Protein 2RDY (pdb70)

InterPro domains:
  IPR008928 Six-hairpin glycosidase superfamily [SSF48208] (267-750)
  IPR013780 Glycosyl hydrolase, all-beta [G3DSA:2.60.40.1180] (675-791)
  IPR016518 Alpha-L-fucosidase [PIRSF007663] (1-781)
  IPR027414 Glycosyl hydrolase family 95, N-terminal domain [PF14498] (3-251)
  IPR049053 Alpha fucosidase A-like, C-terminal domain [PF21307] (694-787)
  IPR054363 Glycosyl hydrolase family 95, catalytic domain [PF22124] (278-692)

CATH classification: 2.70.98.50

Nearest PDB structures (foldseek):
  2rdy-assembly1_B  TM=1.001E+00  e=0.000E+00  Halalkalibacterium halodurans C-125
  7kmq-assembly1_A  TM=9.342E-01  e=1.320E-73  Xanthomonas citri pv. citri str. 306
  4ufc-assembly2_B  TM=9.116E-01  e=3.806E-74  Bacteroides ovatus
  7zo0-assembly1_A  TM=8.296E-01  e=9.750E-59  Akkermansia muciniphila ATCC BAA-835
  7znz-assembly1_A  TM=8.258E-01  e=4.728E-57  Akkermansia muciniphila ATCC BAA-835

Secondary structure (DSSP, 8-state):
-EEEESS--SSGGGSPP-B-SSEE-----SSSEEEEEEETT-BSS-S-----HHHHHHHHHHHHHHHTT-HHHHHHHHT-------BPP-EEEEE----S---S--EEEEETTTTEEEEEEEETTEEEEEEEEEETTTTEEEEEEEESSTT-B--EEEEE-SS--EEE---EEEEE---SEE--TT---SS-EE---------EEEEEEEEEESS--EEETTEEE--BSEEEEEEEEEESEETTTTEE-TT--HHHHHHHHHHHHHTS-HHHHHHHHHHHHHHHHTT-EEE-----S----HHHHHHHHGGGSHHHHHHHHHHHHH---S--TTSPPPBTTBT----TT-GGGG-EETTTT----TTTTTTT-GGGGHHHHHHHHHHHHHHHHHHHHHH--SS----SEE-TT---S--SGGGTS-HHHH----HHHHHHHHHHHHHHH--HHHIIIIITT--HHHHHHHHH-EE-TTS-EE-SSB-BTTB-EEETTEEE--BS----HHHHHHHHHHHHHHHHHTT--HHHHHHHHHHHHTBPPP-B-TTSPBPSSSS-PEES-TT-S--GGGTTTTT--SS-TTT-HHHHHHHHHHHHHH-S---HHHHHHHHHHHHHTT-HHHHHHHHH---B--TT------EE-TTS-EESSSB-THHHHHHHHHHH--EE-SSSSEEESTT--TT--SEEEEEEEETTTEEEEEEEETTEEEEEEEEESS-EEE-EE-S---EEETTEEE-B---GGG--EEE-TT-EEEEE-/-EEEESS--SSGGGSPP-B-SSEE-----SSSEEEEEEETT-BSS-S-----HHHHHHHHHHHHHHHTT-HHHHHHHTT-------BPP-EEEEE----S---S--EEEEETTTTEEEEEEEETTEEEEEEEEEETTTTEEEEEEEESSTT-B--EEEEE-SS--EEE---EEEEE---SEE--TT---SS-EEPPP------EEEEEEEEEESS--EEETTEEE--BSEEEEEEEEEESEETTTTEE-TT--HHHHHHHHHHHHHTS-HHHHHHHHHHHHHHHHTT-EEE-S---S----HHHHHHHHGGGSHHHHHHHHHHHHH---S--TTSPPPBTTBT----TT-GGGG-EETTTT----TTTTTTT-GGGGHHHHHHHHHHHHHHHHHHHHHH--SS----SEE-TT---S--STTTTS-HHHH----HHHHHHHHHHHHHHH--HHHIIIIITT--HHHHHHHHH-EE-TTS-EE-SSB-BTTB-EEETTEEE--BS----HHHHHHHHHHHHHHHHHHT--HHHHHHHHHHHHHBPPP-B-TTSSBPSSSS-PEES-TT-S--GGGTTTTT--S--TTT-HHHHHHHHHHHHHH-S---HHHHHHHHHHHHHTT-HHHHHHHHH---B--TT------EE-TT--EESSSB-THHHHHHHHHHH--EE-SSSSEEESTT--TT--SEEEEEEEETTTEEEEEEEETTEEEEEEEEESS-EEE-EE-S---EEETTEEE-----SS---EEE-TT-EEEEE-

Sequence (1538 aa):
LKIQFDFPASFWTEALPIGNGNLGAVFGKVEKERIALNEDTLWSGYPKDWNNPKAKEVLPKVRELIAQEKYEEADQLSRDGPYTQSYLPFGDLNIFDHGQVVAPHYHRELDLSTGIVTVTYTIGGVQYTRELFVTYPDRAIVVRLTASKEGFLSFRAKLDSLLRHVSSVEHYTISGTAPEHVSPSYYDEENPVRYGHPDSQGTFHGRLAAVNEGGSLKVDADGLHVGATCATLYFSASTSFDPSTGASCLERDPSLRTIETIKAICKRGYKEIVNRHLEDYTKLFNRVSLHLGESIAPADSTDQRIKEYGSRDLGLVELLFQYGRYLIASSRPGTQPANLQGIWNEETRAPWSSNYTLNINAENYWPAETCNLAELHKPLIHFIERLAANGKKTAEINYGARGWVAHHNADLWGQTAPVGDFGHGDPVWAFWPGGVWLTQHLWEHYTFGEDEAYLRDTAYPIKEAALFCLDWLIENEAGYLVTSPSTSPEQRFRIGEKGYAVSSATTDLSLIAECFDNCIQAAKRLSIDEDFVKALSDAKQRLLPLQIGKRGQLQEWSNDFEDEDVHHRHVSHLVGIYPGRLITEQSAPNLFEAAKTSLEIRGDEGTGWSLGWKISLWARFKDGNRCERLLSNLTLIKEDESQHRGGVYANLFGAHPPFQIDGNFSATAGIAELLQSHQGYLEFLPALPDSWKDGYVKGLRGRGGYEVDLAWTNGALVKVEIVSTKTQTCEVLTRISRITESGEEVEGDVLDSGRSFQVEKGKRYVLNRLKIQFDFPASFWTEALPIGNGNLGAVFGKVEKERIALNEDTLWSGYPKDWNNPKAKEVLPKVRELIAQEKYEEADQLSRDGPYTQSYLPFGDLNIFDHGQVVAPHYHRELDLSTGIVTVTYTIGGVQYTRELFVTYPDRAIVVRLTASKEGFLSFRAKLDSLLRHVSSVEHYTISGTAPEHVSPSYYDEENPVRYGHPDSQGTFHGRLAAVNEGGSLKVDADGLHVGATCATLYFSASTSFDPSTGASCLERDPSLRTIETIKAICKRGYKEIVNRHLEDYTKLFNRVSLHLGESIAPADSTDQRIKEYGSRDLGLVELLFQYGRYLIASSRPGTQPANLQGIWNEETRAPWSSNYTLNINAENYWPAETCNLAELHKPLIHFIERLAANGKKTAEINYGARGWVAHHNADLWGQTAPVGDFGHGDPVWAFWPGGVWLTQHLWEHYTFGEDEAYLRDTAYPIKEAALFCLDWLIENEAGYLVTSPSTSPEQRFRIGEKGYAVSSATTDLSLIAECFDNCIQAAKRLSIDEDFVKALSDAKQRLLPLQIGKRGQLQEWSNDFEDEDVHHRHVSHLVGIYPGRLITEQSAPNLFEAAKTSLEIRGDEGTGWSLGWKISLWARFKDGNRCERLLSNLTLIKEDESQHRGGVYANLFGAHPPFQIDGNFSATAGIAELLQSHQGYLEFLPALPDSWKDGYVKGLRGRGGYEVDLAWTNGALVKVEIVSTKTQTCEVLTRISRITESGEEVEGDVLDSGRSFQVEKGKRYVLNR

B-factor: mean 16.16, std 7.29, range [1.99, 71.54]

Organism: Halalkalibacterium halodurans (strain ATCC BAA-125 / DSM 18197 / FERM 7344 / JCM 9153 / C-125) (NCBI:txid272558)

Solvent-accessible surface area: 53070 Å² total

Structure (mmCIF, N/CA/C/O backbone):
data_2RDY
#
_entry.id   2RDY
#
_cell.length_a   75.610
_cell.length_b   149.071
_cell.length_c   164.399
_cell.angle_alpha   90.00
_cell.angle_beta   90.00
_cell.angle_gamma   90.00
#
_symmetry.space_group_name_H-M   'P 21 21 21'
#
loop_
_entity.id
_entity.type
_entity.pdbx_description
1 polymer 'BH0842 protein'
2 water water
#
loop_
_atom_site.group_PDB
_atom_site.id
_atom_site.type_symbol
_atom_site.label_atom_id
_atom_site.label_alt_id
_atom_site.label_comp_id
_atom_site.label_asym_id
_atom_site.label_entity_id
_atom_site.label_seq_id
_atom_site.pdbx_PDB_ins_code
_atom_site.Cartn_x
_atom_site.Cartn_y
_atom_site.Cartn_z
_atom_site.occupancy
_atom_site.B_iso_or_equiv
_atom_site.auth_seq_id
_atom_site.auth_comp_id
_atom_site.auth_asym_id
_atom_site.auth_atom_id
_atom_site.pdbx_PDB_model_num
ATOM 1 N N . LEU A 1 3 ? -2.452 107.356 17.809 1.00 13.45 3 LEU A N 1
ATOM 2 C CA . LEU A 1 3 ? -0.985 107.630 17.794 1.00 13.92 3 LEU A CA 1
ATOM 3 C C . LEU A 1 3 ? -0.327 106.759 18.840 1.00 13.43 3 LEU A C 1
ATOM 4 O O . LEU A 1 3 ? -0.329 107.090 20.028 1.00 13.07 3 LEU A O 1
ATOM 9 N N . LYS A 1 4 ? 0.241 105.645 18.399 1.00 12.52 4 LYS A N 1
ATOM 10 C CA . LYS A 1 4 ? 0.873 104.729 19.327 1.00 12.74 4 LYS A CA 1
ATOM 11 C C . LYS A 1 4 ? 2.190 104.159 18.856 1.00 12.96 4 LYS A C 1
ATOM 12 O O . LYS A 1 4 ? 2.453 104.035 17.659 1.00 15.11 4 LYS A O 1
ATOM 18 N N . ILE A 1 5 ? 3.015 103.812 19.830 1.00 11.66 5 ILE A N 1
ATOM 19 C CA . ILE A 1 5 ? 4.271 103.138 19.575 1.00 11.67 5 ILE A CA 1
ATOM 20 C C . ILE A 1 5 ? 3.913 101.810 20.232 1.00 11.49 5 ILE A C 1
ATOM 21 O O . ILE A 1 5 ? 3.597 101.764 21.425 1.00 9.92 5 ILE A O 1
ATOM 26 N N . GLN A 1 6 ? 3.907 100.741 19.446 1.00 10.53 6 GLN A N 1
ATOM 27 C CA . GLN A 1 6 ? 3.517 99.435 19.959 1.00 11.06 6 GLN A CA 1
ATOM 28 C C . GLN A 1 6 ? 4.312 98.280 19.384 1.00 10.32 6 GLN A C 1
ATOM 29 O O . GLN A 1 6 ? 4.929 98.394 18.327 1.00 9.38 6 GLN A O 1
ATOM 35 N N . PHE A 1 7 ? 4.263 97.155 20.090 1.00 10.79 7 PHE A N 1
ATOM 36 C CA . PHE A 1 7 ? 4.977 95.953 19.692 1.00 10.90 7 PHE A CA 1
ATOM 37 C C . PHE A 1 7 ? 4.185 94.721 20.129 1.00 11.50 7 PHE A C 1
ATOM 38 O O . PHE A 1 7 ? 3.437 94.769 21.108 1.00 9.88 7 PHE A O 1
ATOM 46 N N . ASP A 1 8 ? 4.346 93.621 19.404 1.00 10.95 8 ASP A N 1
ATOM 47 C CA . ASP A 1 8 ? 3.663 92.397 19.780 1.00 12.58 8 ASP A CA 1
ATOM 48 C C . ASP A 1 8 ? 4.698 91.488 20.421 1.00 13.02 8 ASP A C 1
ATOM 49 O O . ASP A 1 8 ? 4.571 90.274 20.415 1.00 11.90 8 ASP A O 1
ATOM 54 N N . PHE A 1 9 ? 5.723 92.113 20.995 1.00 13.17 9 PHE A N 1
ATOM 55 C CA . PHE A 1 9 ? 6.805 91.399 21.659 1.00 13.87 9 PHE A CA 1
ATOM 56 C C . PHE A 1 9 ? 7.430 92.284 22.731 1.00 14.04 9 PHE A C 1
ATOM 57 O O . PHE A 1 9 ? 7.499 93.501 22.575 1.00 12.89 9 PHE A O 1
ATOM 65 N N . PRO A 1 10 ? 7.872 91.687 23.847 1.00 13.89 10 PRO A N 1
ATOM 66 C CA . PRO A 1 10 ? 8.491 92.518 24.884 1.00 13.32 10 PRO A CA 1
ATOM 67 C C . PRO A 1 10 ? 9.852 92.988 24.363 1.00 13.16 10 PRO A C 1
ATOM 68 O O . PRO A 1 10 ? 10.429 92.371 23.468 1.00 10.64 10 PRO A O 1
ATOM 72 N N . ALA A 1 11 ? 10.360 94.081 24.913 1.00 12.25 11 ALA A N 1
ATOM 73 C CA . ALA A 1 11 ? 11.639 94.601 24.463 1.00 12.49 11 ALA A CA 1
ATOM 74 C C . ALA A 1 11 ? 12.795 93.740 24.948 1.00 12.76 11 ALA A C 1
ATOM 75 O O . ALA A 1 11 ? 12.758 93.215 26.057 1.00 13.47 11 ALA A O 1
ATOM 77 N N . SER A 1 12 ? 13.803 93.582 24.096 1.00 13.07 12 SER A N 1
ATOM 78 C CA . SER A 1 12 ? 15.005 92.831 24.440 1.00 15.72 12 SER A CA 1
ATOM 79 C C . SER A 1 12 ? 16.136 93.851 24.535 1.00 16.57 12 SER A C 1
ATOM 80 O O . SER A 1 12 ? 17.168 93.607 25.161 1.00 17.40 12 SER A O 1
ATOM 83 N N . PHE A 1 13 ? 15.931 94.998 23.899 1.00 16.28 13 PHE A N 1
ATOM 84 C CA . PHE A 1 13 ? 16.927 96.060 23.897 1.00 13.92 13 PHE A CA 1
ATOM 85 C C . PHE A 1 13 ? 16.364 97.349 24.482 1.00 13.89 13 PHE A C 1
ATOM 86 O O . PHE A 1 13 ? 15.165 97.619 24.387 1.00 10.08 13 PHE A O 1
ATOM 94 N N . TRP A 1 14 ? 17.242 98.144 25.086 1.00 12.41 14 TRP A N 1
ATOM 95 C CA . TRP A 1 14 ? 16.836 99.400 25.694 1.00 11.86 14 TRP A CA 1
ATOM 96 C C . TRP A 1 14 ? 16.135 100.285 24.662 1.00 11.48 14 TRP A C 1
ATOM 97 O O . TRP A 1 14 ? 15.153 100.946 24.981 1.00 11.33 14 TRP A O 1
ATOM 108 N N . THR A 1 15 ? 16.628 100.281 23.424 1.00 9.70 15 THR A N 1
ATOM 109 C CA . THR A 1 15 ? 16.033 101.091 22.365 1.00 11.05 15 THR A CA 1
ATOM 110 C C . THR A 1 15 ? 14.730 100.522 21.813 1.00 11.21 15 THR A C 1
ATOM 111 O O . THR A 1 15 ? 14.209 101.004 20.808 1.00 13.10 15 THR A O 1
ATOM 115 N N . GLU A 1 16 ? 14.214 99.487 22.470 1.00 11.44 16 GLU A N 1
ATOM 116 C CA . GLU A 1 16 ? 12.945 98.889 22.086 1.00 10.68 16 GLU A CA 1
ATOM 117 C C . GLU A 1 16 ? 11.966 99.146 23.228 1.00 10.36 16 GLU A C 1
ATOM 118 O O . GLU A 1 16 ? 10.769 98.892 23.107 1.00 10.00 16 GLU A O 1
ATOM 124 N N . ALA A 1 17 ? 12.495 99.652 24.339 1.00 10.01 17 ALA A N 1
ATOM 125 C CA . ALA A 1 17 ? 11.685 99.944 25.516 1.00 9.69 17 ALA A CA 1
ATOM 126 C C . ALA A 1 17 ? 10.879 101.225 25.309 1.00 8.46 17 ALA A C 1
ATOM 127 O O . ALA A 1 17 ? 11.204 102.041 24.449 1.00 9.06 17 ALA A O 1
ATOM 129 N N . LEU A 1 18 ? 9.837 101.400 26.115 1.00 9.48 18 LEU A N 1
ATOM 130 C CA . LEU A 1 18 ? 8.963 102.559 26.007 1.00 9.07 18 LEU A CA 1
ATOM 131 C C . LEU A 1 18 ? 9.239 103.611 27.076 1.00 8.89 18 LEU A C 1
ATOM 132 O O . LEU A 1 18 ? 9.245 103.321 28.274 1.00 9.18 18 LEU A O 1
ATOM 137 N N . PRO A 1 19 ? 9.443 104.863 26.647 1.00 8.78 19 PRO A N 1
ATOM 138 C CA . PRO A 1 19 ? 9.730 105.982 27.544 1.00 8.17 19 PRO A CA 1
ATOM 139 C C . PRO A 1 19 ? 8.535 106.711 28.127 1.00 8.46 19 PRO A C 1
ATOM 140 O O . PRO A 1 19 ? 7.600 107.060 27.409 1.00 8.72 19 PRO A O 1
ATOM 144 N N . ILE A 1 20 ? 8.581 106.933 29.435 1.00 7.77 20 ILE A N 1
ATOM 145 C CA . ILE A 1 20 ? 7.552 107.690 30.140 1.00 7.50 20 ILE A CA 1
ATOM 146 C C . ILE A 1 20 ? 8.294 108.585 31.128 1.00 7.75 20 ILE A C 1
ATOM 147 O O . ILE A 1 20 ? 9.411 108.262 31.550 1.00 6.89 20 ILE A O 1
ATOM 152 N N . GLY A 1 21 ? 7.694 109.720 31.474 1.00 8.63 21 GLY A N 1
ATOM 153 C CA . GLY A 1 21 ? 8.331 110.622 32.418 1.00 6.93 21 GLY A CA 1
ATOM 154 C C . GLY A 1 21 ? 7.448 111.796 32.793 1.00 8.28 21 GLY A C 1
ATOM 155 O O . GLY A 1 21 ? 6.411 112.033 32.161 1.00 8.56 21 GLY A O 1
ATOM 156 N N . ASN A 1 22 ? 7.842 112.519 33.836 1.00 5.85 22 ASN A N 1
ATOM 157 C CA . ASN A 1 22 ? 7.087 113.682 34.278 1.00 7.86 22 ASN A CA 1
ATOM 158 C C . ASN A 1 22 ? 8.019 114.882 34.361 1.00 9.74 22 ASN A C 1
ATOM 159 O O . ASN A 1 22 ? 7.762 115.828 35.104 1.00 8.95 22 ASN A O 1
ATOM 164 N N . GLY A 1 23 ? 9.102 114.833 33.588 1.00 8.99 23 GLY A N 1
ATOM 165 C CA . GLY A 1 23 ? 10.067 115.917 33.595 1.00 9.53 23 GLY A CA 1
ATOM 166 C C . GLY A 1 23 ? 11.214 115.653 34.555 1.00 10.51 23 GLY A C 1
ATOM 167 O O . GLY A 1 23 ? 12.360 115.961 34.253 1.00 9.60 23 GLY A O 1
ATOM 168 N N . ASN A 1 24 ? 10.908 115.058 35.705 1.00 10.45 24 ASN A N 1
ATOM 169 C CA . ASN A 1 24 ? 11.921 114.764 36.721 1.00 10.98 24 ASN A CA 1
ATOM 170 C C . ASN A 1 24 ? 12.205 113.265 36.834 1.00 11.78 24 ASN A C 1
ATOM 171 O O . ASN A 1 24 ? 13.362 112.842 36.817 1.00 12.84 24 ASN A O 1
ATOM 176 N N . LEU A 1 25 ? 11.151 112.465 36.951 1.00 10.09 25 LEU A N 1
ATOM 177 C CA . LEU A 1 25 ? 11.298 111.019 37.046 1.00 10.19 25 LEU A CA 1
ATOM 178 C C . LEU A 1 25 ? 11.108 110.410 35.668 1.00 9.47 25 LEU A C 1
ATOM 179 O O . LEU A 1 25 ? 10.180 110.772 34.942 1.00 9.64 25 LEU A O 1
ATOM 184 N N . GLY A 1 26 ? 11.985 109.483 35.307 1.00 9.79 26 GLY A N 1
ATOM 185 C CA . GLY A 1 26 ? 11.868 108.845 34.010 1.00 9.46 26 GLY A CA 1
ATOM 186 C C . GLY A 1 26 ? 11.943 107.331 34.090 1.00 8.88 26 GLY A C 1
ATOM 187 O O . GLY A 1 26 ? 12.544 106.774 35.011 1.00 8.14 26 GLY A O 1
ATOM 188 N N . ALA A 1 27 ? 11.312 106.662 33.135 1.00 7.14 27 ALA A N 1
ATOM 189 C CA . ALA A 1 27 ? 11.347 105.207 33.089 1.00 6.21 27 ALA A CA 1
ATOM 190 C C . ALA A 1 27 ? 11.302 104.721 31.654 1.00 7.07 27 ALA A C 1
ATOM 191 O O . ALA A 1 27 ? 10.792 105.402 30.763 1.00 7.40 27 ALA A O 1
ATOM 201 N N . VAL A 1 29 ? 10.107 101.271 29.879 1.00 6.23 29 VAL A N 1
ATOM 202 C CA . VAL A 1 29 ? 9.368 100.035 30.109 1.00 7.85 29 VAL A CA 1
ATOM 203 C C . VAL A 1 29 ? 9.641 98.973 29.044 1.00 7.60 29 VAL A C 1
ATOM 204 O O . VAL A 1 29 ? 9.345 99.171 27.866 1.00 7.11 29 VAL A O 1
ATOM 208 N N . PHE A 1 30 ? 10.205 97.847 29.471 1.00 9.38 30 PHE A N 1
ATOM 209 C CA . PHE A 1 30 ? 10.530 96.750 28.561 1.00 10.29 30 PHE A CA 1
ATOM 210 C C . PHE A 1 30 ? 9.323 95.862 28.263 1.00 10.06 30 PHE A C 1
ATOM 211 O O . PHE A 1 30 ? 9.201 95.316 27.164 1.00 9.98 30 PHE A O 1
ATOM 219 N N . GLY A 1 31 ? 8.446 95.709 29.250 1.00 10.14 31 GLY A N 1
ATOM 220 C CA . GLY A 1 31 ? 7.259 94.896 29.076 1.00 9.93 31 GLY A CA 1
ATOM 221 C C . GLY A 1 31 ? 7.534 93.406 29.079 1.00 11.79 31 GLY A C 1
ATOM 222 O O . GLY A 1 31 ? 6.776 92.632 28.496 1.00 12.10 31 GLY A O 1
ATOM 223 N N . LYS A 1 32 ? 8.617 92.991 29.727 1.00 11.33 32 LYS A N 1
ATOM 224 C CA . LYS A 1 32 ? 8.950 91.572 29.779 1.00 11.89 32 LYS A CA 1
ATOM 225 C C . LYS A 1 32 ? 7.875 90.808 30.548 1.00 10.50 32 LYS A C 1
ATOM 226 O O . LYS A 1 32 ? 7.310 91.313 31.515 1.00 8.02 32 LYS A O 1
ATOM 232 N N . VAL A 1 33 ? 7.610 89.583 30.114 1.00 9.42 33 VAL A N 1
ATOM 233 C CA . VAL A 1 33 ? 6.570 88.761 30.715 1.00 8.73 33 VAL A CA 1
ATOM 234 C C . VAL A 1 33 ? 6.765 88.310 32.159 1.00 10.08 33 VAL A C 1
ATOM 235 O O . VAL A 1 33 ? 5.884 88.491 32.996 1.00 10.20 33 VAL A O 1
ATOM 239 N N . GLU A 1 34 ? 7.918 87.722 32.440 1.00 9.92 34 GLU A N 1
ATOM 240 C CA . GLU A 1 34 ? 8.211 87.182 33.761 1.00 12.63 34 GLU A CA 1
ATOM 241 C C . GLU A 1 34 ? 9.069 88.070 34.642 1.00 12.08 34 GLU A C 1
ATOM 242 O O . GLU A 1 34 ? 8.688 88.383 35.762 1.00 13.36 34 GLU A O 1
ATOM 248 N N . LYS A 1 35 ? 10.240 88.449 34.145 1.00 14.15 35 LYS A N 1
ATOM 249 C CA . LYS A 1 35 ? 11.139 89.310 34.904 1.00 13.87 35 LYS A CA 1
ATOM 250 C C . LYS A 1 35 ? 11.176 90.673 34.228 1.00 13.60 35 LYS A C 1
ATOM 251 O O . LYS A 1 35 ? 12.033 90.939 33.384 1.00 13.13 35 LYS A O 1
ATOM 257 N N . GLU A 1 36 ? 10.233 91.530 34.605 1.00 11.60 36 GLU A N 1
ATOM 258 C CA . GLU A 1 36 ? 10.137 92.858 34.024 1.00 11.54 36 GLU A CA 1
ATOM 259 C C . GLU A 1 36 ? 11.216 93.812 34.517 1.00 12.80 36 GLU A C 1
ATOM 260 O O . GLU A 1 36 ? 11.640 93.771 35.678 1.00 10.42 36 GLU A O 1
ATOM 266 N N . ARG A 1 37 ? 11.671 94.662 33.608 1.00 12.01 37 ARG A N 1
ATOM 267 C CA . ARG A 1 37 ? 12.672 95.652 33.938 1.00 10.82 37 ARG A CA 1
ATOM 268 C C . ARG A 1 37 ? 12.126 97.019 33.567 1.00 11.57 37 ARG A C 1
ATOM 269 O O . ARG A 1 37 ? 11.629 97.223 32.455 1.00 9.02 37 ARG A O 1
ATOM 277 N N . ILE A 1 38 ? 12.219 97.946 34.509 1.00 10.49 38 ILE A N 1
ATOM 278 C CA . ILE A 1 38 ? 11.768 99.313 34.305 1.00 10.83 38 ILE A CA 1
ATOM 279 C C . ILE A 1 38 ? 12.973 100.170 34.688 1.00 9.71 38 ILE A C 1
ATOM 280 O O . ILE A 1 38 ? 13.205 100.439 35.865 1.00 9.72 38 ILE A O 1
ATOM 285 N N . ALA A 1 39 ? 13.753 100.563 33.682 1.00 9.21 39 ALA A N 1
ATOM 286 C CA . ALA A 1 39 ? 14.949 101.377 33.887 1.00 9.58 39 ALA A CA 1
ATOM 287 C C . ALA A 1 39 ? 14.546 102.755 34.406 1.00 10.39 39 ALA A C 1
ATOM 288 O O . ALA A 1 39 ? 13.721 103.438 33.800 1.00 12.03 39 ALA A O 1
ATOM 290 N N . LEU A 1 40 ? 15.159 103.163 35.514 1.00 9.26 40 LEU A N 1
ATOM 291 C CA . LEU A 1 40 ? 14.827 104.422 36.168 1.00 8.80 40 LEU A CA 1
ATOM 292 C C . LEU A 1 40 ? 15.837 105.553 36.029 1.00 8.12 40 LEU A C 1
ATOM 293 O O . LEU A 1 40 ? 17.044 105.320 35.891 1.00 7.48 40 LEU A O 1
ATOM 298 N N . ASN A 1 41 ? 15.316 106.778 36.105 1.00 7.47 41 ASN A N 1
ATOM 299 C CA . ASN A 1 41 ? 16.103 108.009 36.034 1.00 8.00 41 ASN A CA 1
ATOM 300 C C . ASN A 1 41 ? 15.476 109.109 36.897 1.00 8.79 41 ASN A C 1
ATOM 301 O O . ASN A 1 41 ? 14.263 109.138 37.115 1.00 8.82 41 ASN A O 1
ATOM 306 N N . GLU A 1 42 ? 16.325 110.010 37.372 1.00 9.19 42 GLU A N 1
ATOM 307 C CA . GLU A 1 42 ? 15.920 111.172 38.160 1.00 9.62 42 GLU A CA 1
ATOM 308 C C . GLU A 1 42 ? 16.797 112.203 37.443 1.00 10.08 42 GLU A C 1
ATOM 309 O O . GLU A 1 42 ? 18.021 112.062 37.415 1.00 10.16 42 GLU A O 1
ATOM 315 N N . ASP A 1 43 ? 16.185 113.222 36.847 1.00 8.99 43 ASP A N 1
ATOM 316 C CA . ASP A 1 43 ? 16.955 114.172 36.057 1.00 10.73 43 ASP A CA 1
ATOM 317 C C . ASP A 1 43 ? 18.013 115.031 36.741 1.00 8.69 43 ASP A C 1
ATOM 318 O O . ASP A 1 43 ? 18.734 115.751 36.060 1.00 9.13 43 ASP A O 1
ATOM 323 N N . THR A 1 44 ? 18.131 114.965 38.066 1.00 9.08 44 THR A N 1
ATOM 324 C CA . THR A 1 44 ? 19.185 115.740 38.723 1.00 9.80 44 THR A CA 1
ATOM 325 C C . THR A 1 44 ? 20.318 114.835 39.196 1.00 9.94 44 THR A C 1
ATOM 326 O O . THR A 1 44 ? 21.260 115.300 39.826 1.00 8.80 44 THR A O 1
ATOM 330 N N . LEU A 1 45 ? 20.234 113.547 38.886 1.00 9.26 45 LEU A N 1
ATOM 331 C CA . LEU A 1 45 ? 21.267 112.612 39.317 1.00 9.22 45 LEU A CA 1
ATOM 332 C C . LEU A 1 45 ? 22.478 112.649 38.389 1.00 9.09 45 LEU A C 1
ATOM 333 O O . LEU A 1 45 ? 22.495 112.010 37.337 1.00 8.06 45 LEU A O 1
ATOM 338 N N . TRP A 1 46 ? 23.481 113.424 38.781 1.00 9.05 46 TRP A N 1
ATOM 339 C CA . TRP A 1 46 ? 24.705 113.549 38.006 1.00 8.62 46 TRP A CA 1
ATOM 340 C C . TRP A 1 46 ? 25.886 113.330 38.930 1.00 8.77 46 TRP A C 1
ATOM 341 O O . TRP A 1 46 ? 25.755 113.427 40.154 1.00 6.97 46 TRP A O 1
ATOM 352 N N . SER A 1 47 ? 27.041 113.053 38.333 1.00 7.42 47 SER A N 1
ATOM 353 C CA . SER A 1 47 ? 28.264 112.851 39.096 1.00 8.56 47 SER A CA 1
ATOM 354 C C . SER A 1 47 ? 28.869 114.214 39.416 1.00 7.87 47 SER A C 1
ATOM 355 O O . SER A 1 47 ? 28.511 115.220 38.799 1.00 7.16 47 SER A O 1
ATOM 358 N N . GLY A 1 48 ? 29.776 114.236 40.389 1.00 8.33 48 GLY A N 1
ATOM 359 C CA . GLY A 1 48 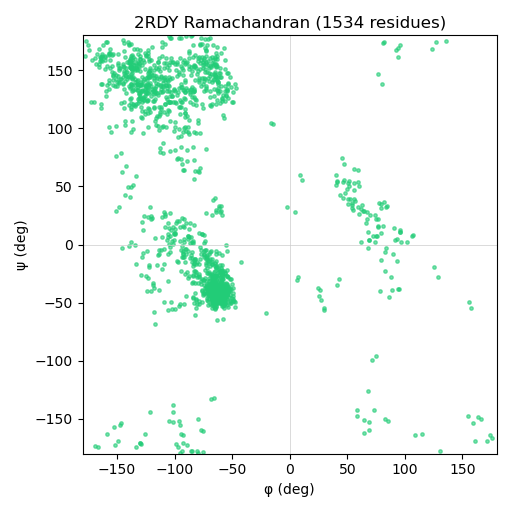? 30.463 115.463 40.741 1.00 8.48 48 GLY A CA 1
ATOM 360 C C . GLY A 1 48 ? 29.813 116.469 41.671 1.00 9.25 48 GLY A C 1
ATOM 361 O O . GLY A 1 48 ? 29.040 116.121 42.567 1.00 8.76 48 GLY A O 1
ATOM 362 N N . TYR A 1 49 ? 30.172 117.731 41.435 1.00 8.04 49 TYR A N 1
ATOM 363 C CA . TYR A 1 49 ? 29.720 118.891 42.192 1.00 9.76 49 TYR A CA 1
ATOM 364 C C . TYR A 1 49 ? 30.348 120.091 41.468 1.00 11.06 49 TYR A C 1
ATOM 365 O O . TYR A 1 49 ? 31.133 119.910 40.541 1.00 11.86 49 TYR A O 1
ATOM 374 N N . PRO A 1 50 ? 30.023 121.326 41.880 1.00 12.55 50 PRO A N 1
ATOM 375 C CA . PRO A 1 50 ? 30.627 122.472 41.183 1.00 12.69 50 PRO A CA 1
ATOM 376 C C . PRO A 1 50 ? 32.157 122.438 41.213 1.00 13.32 50 PRO A C 1
ATOM 377 O O . PRO A 1 50 ? 32.772 122.657 42.251 1.00 12.18 50 PRO A O 1
ATOM 381 N N . LYS A 1 51 ? 32.759 122.170 40.059 1.00 14.41 51 LYS A N 1
ATOM 382 C CA . LYS A 1 51 ? 34.215 122.077 39.935 1.00 17.35 51 LYS A CA 1
ATOM 383 C C . LYS A 1 51 ? 34.887 123.420 39.651 1.00 18.30 51 LYS A C 1
ATOM 384 O O . LYS A 1 51 ? 34.244 124.365 39.192 1.00 15.99 51 LYS A O 1
ATOM 390 N N . ASP A 1 52 ? 36.191 123.489 39.921 1.00 17.77 52 ASP A N 1
ATOM 391 C CA . ASP A 1 52 ? 36.973 124.695 39.652 1.00 18.76 52 ASP A CA 1
ATOM 392 C C . ASP A 1 52 ? 37.364 124.585 38.176 1.00 15.98 52 ASP A C 1
ATOM 393 O O . ASP A 1 52 ? 38.455 124.127 37.843 1.00 17.09 52 ASP A O 1
ATOM 398 N N . TRP A 1 53 ? 36.459 125.013 37.299 1.00 12.66 53 TRP A N 1
ATOM 399 C CA . TRP A 1 53 ? 36.651 124.897 35.855 1.00 11.36 53 TRP A CA 1
ATOM 400 C C . TRP A 1 53 ? 37.280 126.040 35.059 1.00 10.28 53 TRP A C 1
ATOM 401 O O . TRP A 1 53 ? 37.609 125.855 33.889 1.00 9.19 53 TRP A O 1
ATOM 412 N N . ASN A 1 54 ? 37.442 127.214 35.657 1.00 10.44 54 ASN A N 1
ATOM 413 C CA . ASN A 1 54 ? 38.028 128.321 34.911 1.00 10.82 54 ASN A CA 1
ATOM 414 C C . ASN A 1 54 ? 39.543 128.216 34.800 1.00 12.75 54 ASN A C 1
ATOM 415 O O . ASN A 1 54 ? 40.182 127.488 35.559 1.00 13.21 54 ASN A O 1
ATOM 420 N N . ASN A 1 55 ? 40.113 128.946 33.847 1.00 13.61 55 ASN A N 1
ATOM 421 C CA . ASN A 1 55 ? 41.543 128.867 33.581 1.00 15.13 55 ASN A CA 1
ATOM 422 C C . ASN A 1 55 ? 42.196 130.230 33.328 1.00 15.58 55 ASN A C 1
ATOM 423 O O . ASN A 1 55 ? 42.169 130.745 32.214 1.00 15.66 55 ASN A O 1
ATOM 428 N N . PRO A 1 56 ? 42.801 130.828 34.363 1.00 16.81 56 PRO A N 1
ATOM 429 C CA . PRO A 1 56 ? 43.448 132.135 34.190 1.00 17.96 56 PRO A CA 1
ATOM 430 C C . PRO A 1 56 ? 44.603 132.152 33.188 1.00 18.05 56 PRO A C 1
ATOM 431 O O . PRO A 1 56 ? 44.957 133.208 32.661 1.00 17.98 56 PRO A O 1
ATOM 435 N N . LYS A 1 57 ? 45.181 130.989 32.911 1.00 19.12 57 LYS A N 1
ATOM 436 C CA . LYS A 1 57 ? 46.284 130.913 31.955 1.00 20.51 57 LYS A CA 1
ATOM 437 C C . LYS A 1 57 ? 45.795 131.274 30.554 1.00 19.93 57 LYS A C 1
ATOM 438 O O . LYS A 1 57 ? 46.532 131.844 29.752 1.00 19.64 57 LYS A O 1
ATOM 444 N N . ALA A 1 58 ? 44.541 130.947 30.268 1.00 20.72 58 ALA A N 1
ATOM 445 C CA . ALA A 1 58 ? 43.954 131.251 28.971 1.00 18.83 58 ALA A CA 1
ATOM 446 C C . ALA A 1 58 ? 44.087 132.743 28.680 1.00 18.67 58 ALA A C 1
ATOM 447 O O . ALA A 1 58 ? 44.377 133.139 27.555 1.00 19.57 58 ALA A O 1
ATOM 449 N N . LYS A 1 59 ? 43.865 133.564 29.701 1.00 18.13 59 LYS A N 1
ATOM 450 C CA . LYS A 1 59 ? 43.954 135.009 29.550 1.00 19.44 59 LYS A CA 1
ATOM 451 C C . LYS A 1 59 ? 45.386 135.448 29.255 1.00 19.56 59 LYS A C 1
ATOM 452 O O . LYS A 1 59 ? 45.611 136.449 28.575 1.00 17.97 59 LYS A O 1
ATOM 458 N N . GLU A 1 60 ? 46.352 134.698 29.774 1.00 20.16 60 GLU A N 1
ATOM 459 C CA . GLU A 1 60 ? 47.754 135.026 29.556 1.00 21.79 60 GLU A CA 1
ATOM 460 C C . GLU A 1 60 ? 48.235 134.686 28.144 1.00 21.05 60 GLU A C 1
ATOM 461 O O . GLU A 1 60 ? 49.047 135.408 27.578 1.00 21.55 60 GLU A O 1
ATOM 467 N N . VAL A 1 61 ? 47.729 133.602 27.566 1.00 20.96 61 VAL A N 1
ATOM 468 C CA . VAL A 1 61 ? 48.153 133.218 26.222 1.00 20.80 61 VAL A CA 1
ATOM 469 C C . VAL A 1 61 ? 47.273 133.777 25.105 1.00 20.02 61 VAL A C 1
ATOM 470 O O . VAL A 1 61 ? 47.614 133.647 23.929 1.00 19.31 61 VAL A O 1
ATOM 474 N N . LEU A 1 62 ? 46.154 134.402 25.472 1.00 19.88 62 LEU A N 1
ATOM 475 C CA . LEU A 1 62 ? 45.222 134.972 24.494 1.00 19.27 62 LEU A CA 1
ATOM 476 C C . LEU A 1 62 ? 45.875 135.905 23.462 1.00 20.83 62 LEU A C 1
ATOM 477 O O . LEU A 1 62 ? 45.655 135.764 22.257 1.00 22.05 62 LEU A O 1
ATOM 482 N N . PRO A 1 63 ? 46.676 136.877 23.919 1.00 20.52 63 PRO A N 1
ATOM 483 C CA . PRO A 1 63 ? 47.320 137.787 22.967 1.00 21.31 63 PRO A CA 1
ATOM 484 C C . PRO A 1 63 ? 48.313 137.064 22.051 1.00 21.75 63 PRO A C 1
ATOM 485 O O . PRO A 1 63 ? 48.445 137.398 20.876 1.00 20.54 63 PRO A O 1
ATOM 489 N N . LYS A 1 64 ? 49.007 136.069 22.593 1.00 21.82 64 LYS A N 1
ATOM 490 C CA . LYS A 1 64 ? 49.965 135.315 21.801 1.00 23.13 64 LYS A CA 1
ATOM 491 C C . LYS A 1 64 ? 49.248 134.503 20.722 1.00 22.81 64 LYS A C 1
ATOM 492 O O . LYS A 1 64 ? 49.659 134.515 19.563 1.00 23.55 64 LYS A O 1
ATOM 498 N N . VAL A 1 65 ? 48.177 133.800 21.094 1.00 23.13 65 VAL A N 1
ATOM 499 C CA . VAL A 1 65 ? 47.437 132.999 20.120 1.00 21.81 65 VAL A CA 1
ATOM 500 C C . VAL A 1 65 ? 46.916 133.897 19.004 1.00 20.96 65 VAL A C 1
ATOM 501 O O . VAL A 1 65 ? 46.935 133.521 17.828 1.00 20.80 65 VAL A O 1
ATOM 505 N N . ARG A 1 66 ? 46.448 135.082 19.385 1.00 19.90 66 ARG A N 1
ATOM 506 C CA . ARG A 1 66 ? 45.932 136.046 18.426 1.00 19.97 66 ARG A CA 1
ATOM 507 C C . ARG A 1 66 ? 47.037 136.466 17.467 1.00 20.40 66 ARG A C 1
ATOM 508 O O . ARG A 1 66 ? 46.793 136.674 16.281 1.00 20.15 66 ARG A O 1
ATOM 516 N N . GLU A 1 67 ? 48.256 136.585 17.989 1.00 21.33 67 GLU A N 1
ATOM 517 C CA . GLU A 1 67 ? 49.402 136.947 17.165 1.00 21.79 67 GLU A CA 1
ATOM 518 C C . GLU A 1 67 ? 49.690 135.813 16.186 1.00 20.61 67 GLU A C 1
ATOM 519 O O . GLU A 1 67 ? 49.871 136.042 14.993 1.00 19.48 67 GLU A O 1
ATOM 525 N N . LEU A 1 68 ? 49.741 134.587 16.703 1.00 18.24 68 LEU A N 1
ATOM 526 C CA . LEU A 1 68 ? 50.025 133.426 15.870 1.00 17.57 68 LEU A CA 1
ATOM 527 C C . LEU A 1 68 ? 49.023 133.317 14.728 1.00 18.10 68 LEU A C 1
ATOM 528 O O . LEU A 1 68 ? 49.399 133.025 13.593 1.00 18.82 68 LEU A O 1
ATOM 533 N N . ILE A 1 69 ? 47.751 133.568 15.024 1.00 17.39 69 ILE A N 1
ATOM 534 C CA . ILE A 1 69 ? 46.708 133.499 14.006 1.00 17.93 69 ILE A CA 1
ATOM 535 C C . ILE A 1 69 ? 46.901 134.602 12.963 1.00 18.89 69 ILE A C 1
ATOM 536 O O . ILE A 1 69 ? 46.796 134.355 11.761 1.00 16.58 69 ILE A O 1
ATOM 541 N N . ALA A 1 70 ? 47.194 135.814 13.423 1.00 20.52 70 ALA A N 1
ATOM 542 C CA . ALA A 1 70 ? 47.414 136.934 12.513 1.00 22.30 70 ALA A CA 1
ATOM 543 C C . ALA A 1 70 ? 48.579 136.597 11.583 1.00 22.65 70 ALA A C 1
ATOM 544 O O . ALA A 1 70 ? 48.554 136.926 10.400 1.00 24.72 70 ALA A O 1
ATOM 546 N N . GLN A 1 71 ? 49.595 135.935 12.128 1.00 24.13 71 GLN A N 1
ATOM 547 C CA . GLN A 1 71 ? 50.762 135.527 11.349 1.00 25.09 71 GLN A CA 1
ATOM 548 C C . GLN A 1 71 ? 50.434 134.291 10.510 1.00 25.39 71 GLN A C 1
ATOM 549 O O . GLN A 1 71 ? 51.273 133.798 9.755 1.00 24.88 71 GLN A O 1
ATOM 555 N N . GLU A 1 72 ? 49.208 133.798 10.655 1.00 25.45 72 GLU A N 1
ATOM 556 C CA . GLU A 1 72 ? 48.750 132.616 9.936 1.00 26.72 72 GLU A CA 1
ATOM 557 C C . GLU A 1 72 ? 49.530 131.370 10.346 1.00 25.06 72 GLU A C 1
ATOM 558 O O . GLU A 1 72 ? 49.708 130.439 9.557 1.00 24.14 72 GLU A O 1
ATOM 564 N N . LYS A 1 73 ? 50.004 131.371 11.589 1.00 23.51 73 LYS A N 1
ATOM 565 C CA . LYS A 1 73 ? 50.733 130.237 12.145 1.00 24.01 73 LYS A CA 1
ATOM 566 C C . LYS A 1 73 ? 49.682 129.363 12.825 1.00 22.98 73 LYS A C 1
ATOM 567 O O . LYS A 1 73 ? 49.691 129.183 14.041 1.00 21.02 73 LYS A O 1
ATOM 573 N N . TYR A 1 74 ? 48.775 128.828 12.015 1.00 22.84 74 TYR A N 1
ATOM 574 C CA . TYR A 1 74 ? 47.674 128.001 12.492 1.00 21.74 74 TYR A CA 1
ATOM 575 C C . TYR A 1 74 ? 48.060 126.764 13.298 1.00 22.10 74 TYR A C 1
ATOM 576 O O . TYR A 1 74 ? 47.375 126.405 14.258 1.00 20.79 74 TYR A O 1
ATOM 585 N N . GLU A 1 75 ? 49.145 126.102 12.917 1.00 22.24 75 GLU A N 1
ATOM 586 C CA . GLU A 1 75 ? 49.566 124.923 13.657 1.00 23.94 75 GLU A CA 1
ATOM 587 C C . GLU A 1 75 ? 49.979 125.316 15.079 1.00 23.62 75 GLU A C 1
ATOM 588 O O . GLU A 1 75 ? 49.527 124.709 16.053 1.00 19.96 75 GLU A O 1
ATOM 594 N N . GLU A 1 76 ? 50.823 126.340 15.197 1.00 22.20 76 GLU A N 1
ATOM 595 C CA . GLU A 1 76 ? 51.279 126.797 16.508 1.00 22.43 76 GLU A CA 1
ATOM 596 C C . GLU A 1 76 ? 50.116 127.354 17.324 1.00 20.68 76 GLU A C 1
ATOM 597 O O . GLU A 1 76 ? 50.089 127.234 18.549 1.00 21.44 76 GLU A O 1
ATOM 603 N N . ALA A 1 77 ? 49.152 127.952 16.636 1.00 18.03 77 ALA A N 1
ATOM 604 C CA . ALA A 1 77 ? 47.975 128.507 17.290 1.00 17.95 77 ALA A CA 1
ATOM 605 C C . ALA A 1 77 ? 47.126 127.382 17.890 1.00 16.88 77 ALA A C 1
ATOM 606 O O . ALA A 1 77 ? 46.744 127.440 19.059 1.00 16.23 77 ALA A O 1
ATOM 608 N N . ASP A 1 78 ? 46.825 126.364 17.086 1.00 16.10 78 ASP A N 1
ATOM 609 C CA . ASP A 1 78 ? 46.043 125.229 17.571 1.00 17.01 78 ASP A CA 1
ATOM 610 C C . ASP A 1 78 ? 46.691 124.636 18.818 1.00 17.38 78 ASP A C 1
ATOM 611 O O . ASP A 1 78 ? 46.015 124.305 19.798 1.00 15.42 78 ASP A O 1
ATOM 616 N N . GLN A 1 79 ? 48.011 124.503 18.773 1.00 17.34 79 GLN A N 1
ATOM 617 C CA . GLN A 1 79 ? 48.747 123.928 19.886 1.00 19.41 79 GLN A CA 1
ATOM 618 C C . GLN A 1 79 ? 48.611 124.792 21.134 1.00 18.70 79 GLN A C 1
ATOM 619 O O . GLN A 1 79 ? 48.348 124.289 22.223 1.00 17.20 79 GLN A O 1
ATOM 625 N N . LEU A 1 80 ? 48.776 126.097 20.966 1.00 18.57 80 LEU A N 1
ATOM 626 C CA . LEU A 1 80 ? 48.680 127.017 22.090 1.00 18.40 80 LEU A CA 1
ATOM 627 C C . LEU A 1 80 ? 47.254 127.141 22.635 1.00 17.65 80 LEU A C 1
ATOM 628 O O . LEU A 1 80 ? 47.059 127.473 23.804 1.00 16.77 80 LEU A O 1
ATOM 633 N N . SER A 1 81 ? 46.256 126.877 21.797 1.00 17.35 81 SER A N 1
ATOM 634 C CA . SER A 1 81 ? 44.872 126.969 22.253 1.00 17.15 81 SER A CA 1
ATOM 635 C C . SER A 1 81 ? 44.585 125.874 23.282 1.00 16.58 81 SER A C 1
ATOM 636 O O . SER A 1 81 ? 43.595 125.939 24.015 1.00 16.33 81 SER A O 1
ATOM 639 N N . ARG A 1 82 ? 45.454 124.868 23.332 1.00 15.69 82 ARG A N 1
ATOM 640 C CA . ARG A 1 82 ? 45.290 123.774 24.281 1.00 16.80 82 ARG A CA 1
ATOM 641 C C . ARG A 1 82 ? 45.590 124.226 25.707 1.00 17.14 82 ARG A C 1
ATOM 642 O O . ARG A 1 82 ? 45.346 123.491 26.671 1.00 16.46 82 ARG A O 1
ATOM 650 N N . ASP A 1 83 ? 46.118 125.441 25.837 1.00 17.20 83 ASP A N 1
ATOM 651 C CA . ASP A 1 83 ? 46.417 126.003 27.144 1.00 17.97 83 ASP A CA 1
ATOM 652 C C . ASP A 1 83 ? 45.270 126.905 27.580 1.00 17.78 83 ASP A C 1
ATOM 653 O O . ASP A 1 83 ? 45.325 127.516 28.647 1.00 16.08 83 ASP A O 1
ATOM 674 N N . GLY A 1 86 ? 39.639 123.709 29.632 1.00 12.67 86 GLY A N 1
ATOM 675 C CA . GLY A 1 86 ? 39.182 123.445 30.984 1.00 10.76 86 GLY A CA 1
ATOM 676 C C . GLY A 1 86 ? 38.914 121.965 31.188 1.00 10.52 86 GLY A C 1
ATOM 677 O O . GLY A 1 86 ? 39.350 121.143 30.394 1.00 12.29 86 GLY A O 1
ATOM 678 N N . PRO A 1 87 ? 38.180 121.587 32.238 1.00 10.04 87 PRO A N 1
ATOM 679 C CA . PRO A 1 87 ? 37.909 120.164 32.464 1.00 9.46 87 PRO A CA 1
ATOM 680 C C . PRO A 1 87 ? 36.721 119.663 31.649 1.00 10.49 87 PRO A C 1
ATOM 681 O O . PRO A 1 87 ? 35.917 120.455 31.159 1.00 10.14 87 PRO A O 1
ATOM 685 N N . TYR A 1 88 ? 36.626 118.347 31.478 1.00 11.46 88 TYR A N 1
ATOM 686 C CA . TYR A 1 88 ? 35.482 117.786 30.780 1.00 9.01 88 TYR A CA 1
ATOM 687 C C . TYR A 1 88 ? 34.378 117.882 31.823 1.00 10.67 88 TYR A C 1
ATOM 688 O O . TYR A 1 88 ? 34.667 117.868 33.023 1.00 9.84 88 TYR A O 1
ATOM 697 N N . THR A 1 89 ? 33.128 117.996 31.381 1.00 10.21 89 THR A N 1
ATOM 698 C CA . THR A 1 89 ? 32.012 118.107 32.313 1.00 8.89 89 THR A CA 1
ATOM 699 C C . THR A 1 89 ? 31.770 116.779 33.014 1.00 10.07 89 THR A C 1
ATOM 700 O O . THR A 1 89 ? 32.437 115.777 32.728 1.00 7.70 89 THR A O 1
ATOM 704 N N . GLN A 1 90 ? 30.810 116.787 33.934 1.00 9.27 90 GLN A N 1
ATOM 705 C CA . GLN A 1 90 ? 30.433 115.586 34.649 1.00 9.38 90 GLN A CA 1
ATOM 706 C C . GLN A 1 90 ? 29.395 114.834 33.817 1.00 8.15 90 GLN A C 1
ATOM 707 O O . GLN A 1 90 ? 29.011 115.284 32.734 1.00 8.70 90 GLN A O 1
ATOM 713 N N . SER A 1 91 ? 28.938 113.698 34.322 1.00 7.50 91 SER A N 1
ATOM 714 C CA . SER A 1 91 ? 28.015 112.862 33.567 1.00 8.15 91 SER A CA 1
ATOM 715 C C . SER A 1 91 ? 26.642 112.644 34.185 1.00 7.59 91 SER A C 1
ATOM 716 O O . SER A 1 91 ? 26.498 112.637 35.403 1.00 4.39 91 SER A O 1
ATOM 719 N N . TYR A 1 92 ? 25.643 112.459 33.322 1.00 9.10 92 TYR A N 1
ATOM 720 C CA . TYR A 1 92 ? 24.273 112.191 33.763 1.00 8.68 92 TYR A CA 1
ATOM 721 C C . TYR A 1 92 ? 24.252 110.695 34.089 1.00 10.19 92 TYR A C 1
ATOM 722 O O . TYR A 1 92 ? 24.593 109.867 33.245 1.00 10.30 92 TYR A O 1
ATOM 731 N N . LEU A 1 93 ? 23.852 110.350 35.310 1.00 8.85 93 LEU A N 1
ATOM 732 C CA . LEU A 1 93 ? 23.860 108.958 35.750 1.00 8.72 93 LEU A CA 1
ATOM 733 C C . LEU A 1 93 ? 22.530 108.218 35.707 1.00 10.00 93 LEU A C 1
ATOM 734 O O . LEU A 1 93 ? 21.463 108.827 35.758 1.00 9.08 93 LEU A O 1
ATOM 739 N N . PRO A 1 94 ? 22.588 106.879 35.610 1.00 11.16 94 PRO A N 1
ATOM 740 C CA . PRO A 1 94 ? 21.396 106.032 35.571 1.00 11.45 94 PRO A CA 1
ATOM 741 C C . PRO A 1 94 ? 20.999 105.729 37.017 1.00 12.44 94 PRO A C 1
ATOM 742 O O . PRO A 1 94 ? 21.803 105.194 37.780 1.00 13.36 94 PRO A O 1
ATOM 746 N N . PHE A 1 95 ? 19.774 106.072 37.400 1.00 12.01 95 PHE A N 1
ATOM 747 C CA . PHE A 1 95 ? 19.343 105.822 38.774 1.00 12.03 95 PHE A CA 1
ATOM 748 C C . PHE A 1 95 ? 19.417 104.342 39.128 1.00 11.65 95 PHE A C 1
ATOM 749 O O . PHE A 1 95 ? 19.982 103.963 40.152 1.00 11.24 95 PHE A O 1
ATOM 757 N N . GLY A 1 96 ? 18.831 103.511 38.279 1.00 11.72 96 GLY A N 1
ATOM 758 C CA . GLY A 1 96 ? 18.834 102.079 38.517 1.00 11.78 96 GLY A CA 1
ATOM 759 C C . GLY A 1 96 ? 17.657 101.416 37.824 1.00 12.55 96 GLY A C 1
ATOM 760 O O . GLY A 1 96 ? 17.218 101.875 36.768 1.00 12.04 96 GLY A O 1
ATOM 761 N N . ASP A 1 97 ? 17.138 100.348 38.422 1.00 11.71 97 ASP A N 1
ATOM 762 C CA . ASP A 1 97 ? 16.010 99.616 37.852 1.00 11.60 97 ASP A CA 1
ATOM 763 C C . ASP A 1 97 ? 14.967 99.221 38.885 1.00 12.62 97 ASP A C 1
ATOM 764 O O . ASP A 1 97 ? 15.259 99.078 40.077 1.00 11.51 97 ASP A O 1
ATOM 769 N N . LEU A 1 98 ? 13.748 99.041 38.395 1.00 10.23 98 LEU A N 1
ATOM 770 C CA . LEU A 1 98 ? 12.633 98.567 39.197 1.00 10.07 98 LEU A CA 1
ATOM 771 C C . LEU A 1 98 ? 12.373 97.212 38.548 1.00 10.50 98 LEU A C 1
ATOM 772 O O . LEU A 1 98 ? 11.955 97.148 37.390 1.00 9.42 98 LEU A O 1
ATOM 777 N N . ASN A 1 99 ? 12.664 96.135 39.272 1.00 11.00 99 ASN A N 1
ATOM 778 C CA . ASN A 1 99 ? 12.465 94.790 38.747 1.00 11.25 99 ASN A CA 1
ATOM 779 C C . ASN A 1 99 ? 11.245 94.144 39.377 1.00 12.70 99 ASN A C 1
ATOM 780 O O . ASN A 1 99 ? 11.071 94.174 40.597 1.00 11.22 99 ASN A O 1
ATOM 785 N N . ILE A 1 100 ? 10.398 93.561 38.534 1.00 12.67 100 ILE A N 1
ATOM 786 C CA . ILE A 1 100 ? 9.187 92.905 39.001 1.00 12.08 100 ILE A CA 1
ATOM 787 C C . ILE A 1 100 ? 9.216 91.458 38.522 1.00 12.94 100 ILE A C 1
ATOM 788 O O . ILE A 1 100 ? 9.163 91.190 37.318 1.00 11.91 100 ILE A O 1
ATOM 793 N N . PHE A 1 101 ? 9.324 90.533 39.472 1.00 11.23 101 PHE A N 1
ATOM 794 C CA . PHE A 1 101 ? 9.376 89.108 39.172 1.00 11.51 101 PHE A CA 1
ATOM 795 C C . PHE A 1 101 ? 7.984 88.488 39.257 1.00 12.69 101 PHE A C 1
ATOM 796 O O . PHE A 1 101 ? 7.435 88.351 40.348 1.00 12.31 101 PHE A O 1
ATOM 812 N N . ASP A 1 103 ? 5.277 85.371 38.964 1.00 13.91 103 ASP A N 1
ATOM 813 C CA . ASP A 1 103 ? 5.372 83.952 39.315 1.00 14.17 103 ASP A CA 1
ATOM 814 C C . ASP A 1 103 ? 4.758 82.990 38.300 1.00 13.70 103 ASP A C 1
ATOM 815 O O . ASP A 1 103 ? 4.751 81.783 38.529 1.00 13.25 103 ASP A O 1
ATOM 820 N N . HIS A 1 104 ? 4.251 83.515 37.187 1.00 12.60 104 HIS A N 1
ATOM 821 C CA . HIS A 1 104 ? 3.564 82.690 36.192 1.00 11.04 104 HIS A CA 1
ATOM 822 C C . HIS A 1 104 ? 4.345 82.152 34.991 1.00 10.54 104 HIS A C 1
ATOM 823 O O . HIS A 1 104 ? 3.743 81.698 34.019 1.00 9.64 104 HIS A O 1
ATOM 830 N N . GLY A 1 105 ? 5.671 82.187 35.041 1.00 9.65 105 GLY A N 1
ATOM 831 C CA . GLY A 1 105 ? 6.424 81.689 33.907 1.00 7.92 105 GLY A CA 1
ATOM 832 C C . GLY A 1 105 ? 6.519 82.741 32.822 1.00 8.81 105 GLY A C 1
ATOM 833 O O . GLY A 1 105 ? 5.892 83.794 32.918 1.00 9.36 105 GLY A O 1
ATOM 834 N N . GLN A 1 106 ? 7.283 82.463 31.773 1.00 10.07 106 GLN A N 1
ATOM 835 C CA . GLN A 1 106 ? 7.463 83.449 30.714 1.00 10.60 106 GLN A CA 1
ATOM 836 C C . GLN A 1 106 ? 6.689 83.193 29.424 1.00 10.19 106 GLN A C 1
ATOM 837 O O . GLN A 1 106 ? 6.678 84.036 28.522 1.00 12.51 106 GLN A O 1
ATOM 843 N N . VAL A 1 107 ? 6.036 82.044 29.327 1.00 9.70 107 VAL A N 1
ATOM 844 C CA . VAL A 1 107 ? 5.280 81.726 28.119 1.00 9.25 107 VAL A CA 1
ATOM 845 C C . VAL A 1 107 ? 3.857 82.276 28.163 1.00 10.51 107 VAL A C 1
ATOM 846 O O . VAL A 1 107 ? 3.140 82.095 29.144 1.00 7.82 107 VAL A O 1
ATOM 850 N N . VAL A 1 108 ? 3.451 82.956 27.092 1.00 12.09 108 VAL A N 1
ATOM 851 C CA . VAL A 1 108 ? 2.110 83.521 27.025 1.00 11.21 108 VAL A CA 1
ATOM 852 C C . VAL A 1 108 ? 1.384 83.033 25.776 1.00 13.77 108 VAL A C 1
ATOM 853 O O . VAL A 1 108 ? 2.007 82.533 24.847 1.00 13.56 108 VAL A O 1
ATOM 857 N N . ALA A 1 109 ? 0.063 83.169 25.762 1.00 15.03 109 ALA A N 1
ATOM 858 C CA . ALA A 1 109 ? -0.727 82.749 24.609 1.00 17.11 109 ALA A CA 1
ATOM 859 C C . ALA A 1 109 ? -0.512 83.755 23.477 1.00 19.15 109 ALA A C 1
ATOM 860 O O . ALA A 1 109 ? 0.074 84.817 23.685 1.00 19.31 109 ALA A O 1
ATOM 862 N N . PRO A 1 110 ? -0.971 83.431 22.259 1.00 21.10 110 PRO A N 1
ATOM 863 C CA . PRO A 1 110 ? -0.775 84.392 21.170 1.00 22.18 110 PRO A CA 1
ATOM 864 C C . PRO A 1 110 ? -1.381 85.763 21.498 1.00 22.09 110 PRO A C 1
ATOM 865 O O . PRO A 1 110 ? -2.256 85.881 22.354 1.00 23.75 110 PRO A O 1
ATOM 869 N N . HIS A 1 111 ? -0.892 86.792 20.817 1.00 23.17 111 HIS A N 1
ATOM 870 C CA . HIS A 1 111 ? -1.383 88.159 20.976 1.00 21.91 111 HIS A CA 1
ATOM 871 C C . HIS A 1 111 ? -0.819 88.985 22.131 1.00 19.26 111 HIS A C 1
ATOM 872 O O . HIS A 1 111 ? -1.527 89.817 22.694 1.00 18.69 111 HIS A O 1
ATOM 879 N N . TYR A 1 112 ? 0.441 88.763 22.491 1.00 16.38 112 TYR A N 1
ATOM 880 C CA . TYR A 1 112 ? 1.056 89.565 23.544 1.00 12.58 112 TYR A CA 1
ATOM 881 C C . TYR A 1 112 ? 0.997 90.975 22.966 1.00 10.99 112 TYR A C 1
ATOM 882 O O . TYR A 1 112 ? 1.101 91.138 21.753 1.00 11.14 112 TYR A O 1
ATOM 891 N N . HIS A 1 113 ? 0.841 91.987 23.809 1.00 10.14 113 HIS A N 1
ATOM 892 C CA . HIS A 1 113 ? 0.783 93.359 23.303 1.00 9.05 113 HIS A CA 1
ATOM 893 C C . HIS A 1 113 ? 1.272 94.404 24.302 1.00 9.37 113 HIS A C 1
ATOM 894 O O . HIS A 1 113 ? 0.956 94.336 25.486 1.00 9.76 113 HIS A O 1
ATOM 901 N N . ARG A 1 114 ? 2.062 95.362 23.822 1.00 10.32 114 ARG A N 1
ATOM 902 C CA . ARG A 1 114 ? 2.534 96.456 24.669 1.00 9.88 114 ARG A CA 1
ATOM 903 C C . ARG A 1 114 ? 2.501 97.722 23.820 1.00 9.87 114 ARG A C 1
ATOM 904 O O . ARG A 1 114 ? 2.761 97.682 22.616 1.00 9.80 114 ARG A O 1
ATOM 912 N N . GLU A 1 115 ? 2.159 98.844 24.441 1.00 8.63 115 GLU A N 1
ATOM 913 C CA . GLU A 1 115 ? 2.066 100.089 23.705 1.00 9.37 115 GLU A CA 1
ATOM 914 C C . GLU A 1 115 ? 2.285 101.296 24.594 1.00 9.85 115 GLU A C 1
ATOM 915 O O . GLU A 1 115 ? 2.206 101.210 25.818 1.00 12.32 115 GLU A O 1
ATOM 921 N N . LEU A 1 116 ? 2.568 102.415 23.942 1.00 9.92 116 LEU A N 1
ATOM 922 C CA . LEU A 1 116 ? 2.712 103.708 24.580 1.00 10.29 116 LEU A CA 1
ATOM 923 C C . LEU A 1 116 ? 1.723 104.530 23.758 1.00 10.91 116 LEU A C 1
ATOM 924 O O . LEU A 1 116 ? 1.931 104.743 22.559 1.00 11.54 116 LEU A O 1
ATOM 929 N N . ASP A 1 117 ? 0.634 104.950 24.388 1.00 10.18 117 ASP A N 1
ATOM 930 C CA . ASP A 1 117 ? -0.377 105.743 23.700 1.00 12.36 117 ASP A CA 1
ATOM 931 C C . ASP A 1 117 ? -0.020 107.216 23.898 1.00 12.17 117 ASP A C 1
ATOM 932 O O . ASP A 1 117 ? -0.077 107.718 25.018 1.00 13.01 117 ASP A O 1
ATOM 937 N N . LEU A 1 118 ? 0.343 107.910 22.823 1.00 11.97 118 LEU A N 1
ATOM 938 C CA . LEU A 1 118 ? 0.720 109.318 22.943 1.00 12.18 118 LEU A CA 1
ATOM 939 C C . LEU A 1 118 ? -0.414 110.243 23.379 1.00 13.63 118 LEU A C 1
ATOM 940 O O . LEU A 1 118 ? -0.162 111.356 23.845 1.00 12.83 118 LEU A O 1
ATOM 945 N N . SER A 1 119 ? -1.657 109.794 23.236 1.00 13.73 119 SER A N 1
ATOM 946 C CA . SER A 1 119 ? -2.792 110.624 23.625 1.00 16.13 119 SER A CA 1
ATOM 947 C C . SER A 1 119 ? -3.053 110.564 25.130 1.00 15.38 119 SER A C 1
ATOM 948 O O . SER A 1 119 ? -3.743 111.423 25.679 1.00 15.91 119 SER A O 1
ATOM 951 N N . THR A 1 120 ? -2.495 109.558 25.797 1.00 14.75 120 THR A N 1
ATOM 952 C CA . THR A 1 120 ? -2.691 109.403 27.238 1.00 13.81 120 THR A CA 1
ATOM 953 C C . THR A 1 120 ? -1.381 109.401 28.017 1.00 13.43 120 THR A C 1
ATOM 954 O O . THR A 1 120 ? -1.370 109.626 29.224 1.00 14.37 120 THR A O 1
ATOM 958 N N . GLY A 1 121 ? -0.277 109.140 27.331 1.00 13.64 121 GLY A N 1
ATOM 959 C CA . GLY A 1 121 ? 1.002 109.099 28.016 1.00 13.40 121 GLY A CA 1
ATOM 960 C C . GLY A 1 121 ? 1.058 107.878 28.918 1.00 14.51 121 GLY A C 1
ATOM 961 O O . GLY A 1 121 ? 1.794 107.854 29.911 1.00 16.51 121 GLY A O 1
ATOM 962 N N . ILE A 1 122 ? 0.275 106.857 28.572 1.00 11.93 122 ILE A N 1
ATOM 963 C CA . ILE A 1 122 ? 0.239 105.628 29.354 1.00 12.24 122 ILE A CA 1
ATOM 964 C C . ILE A 1 122 ? 0.743 104.425 28.576 1.00 12.32 122 ILE A C 1
ATOM 965 O O . ILE A 1 122 ? 0.414 104.241 27.396 1.00 13.09 122 ILE A O 1
ATOM 970 N N . VAL A 1 123 ? 1.553 103.614 29.245 1.00 10.10 123 VAL A N 1
ATOM 971 C CA . VAL A 1 123 ? 2.071 102.399 28.645 1.00 9.66 123 VAL A CA 1
ATOM 972 C C . VAL A 1 123 ? 1.178 101.279 29.141 1.00 10.17 123 VAL A C 1
ATOM 973 O O . VAL A 1 123 ? 0.937 101.160 30.339 1.00 10.40 123 VAL A O 1
ATOM 977 N N . THR A 1 124 ? 0.671 100.472 28.220 1.00 9.66 124 THR A N 1
ATOM 978 C CA . THR A 1 124 ? -0.181 99.355 28.591 1.00 10.02 124 THR A CA 1
ATOM 979 C C . THR A 1 124 ? 0.455 98.064 28.081 1.00 11.09 124 THR A C 1
ATOM 980 O O . THR A 1 124 ? 1.003 98.027 26.977 1.00 10.58 124 THR A O 1
ATOM 984 N N . VAL A 1 125 ? 0.408 97.023 28.903 1.00 10.58 125 VAL A N 1
ATOM 985 C CA . VAL A 1 125 ? 0.956 95.724 28.529 1.00 10.62 125 VAL A CA 1
ATOM 986 C C . VAL A 1 125 ? -0.102 94.672 28.824 1.00 11.33 125 VAL A C 1
ATOM 987 O O . VAL A 1 125 ? -0.667 94.659 29.915 1.00 10.61 125 VAL A O 1
ATOM 991 N N . THR A 1 126 ? -0.382 93.800 27.856 1.00 11.30 126 THR A N 1
ATOM 992 C CA . THR A 1 126 ? -1.372 92.738 28.066 1.00 11.97 126 THR A CA 1
ATOM 993 C C . THR A 1 126 ? -0.900 91.411 27.488 1.00 11.77 126 THR A C 1
ATOM 994 O O . THR A 1 126 ? -0.236 91.370 26.456 1.00 10.56 126 THR A O 1
ATOM 998 N N . TYR A 1 127 ? -1.240 90.329 28.177 1.00 10.61 127 TYR A N 1
ATOM 999 C CA . TYR A 1 127 ? -0.887 88.988 27.743 1.00 10.41 127 TYR A CA 1
ATOM 1000 C C . TYR A 1 127 ? -1.747 88.024 28.531 1.00 10.22 127 TYR A C 1
ATOM 1001 O O . TYR A 1 127 ? -2.247 88.359 29.611 1.00 7.55 127 TYR A O 1
ATOM 1010 N N . THR A 1 128 ? -1.921 86.827 27.987 1.00 9.88 128 THR A N 1
ATOM 1011 C CA . THR A 1 128 ? -2.742 85.818 28.632 1.00 10.37 128 THR A CA 1
ATOM 1012 C C . THR A 1 128 ? -1.964 84.527 28.852 1.00 10.67 128 THR A C 1
ATOM 1013 O O . THR A 1 128 ? -1.194 84.088 27.995 1.00 9.10 128 THR A O 1
ATOM 1017 N N . ILE A 1 129 ? -2.161 83.943 30.027 1.00 9.18 129 ILE A N 1
ATOM 1018 C CA . ILE A 1 129 ? -1.503 82.706 30.398 1.00 10.10 129 ILE A CA 1
ATOM 1019 C C . ILE A 1 129 ? -2.558 81.765 30.949 1.00 9.81 129 ILE A C 1
ATOM 1020 O O . ILE A 1 129 ? -3.255 82.097 31.910 1.00 9.41 129 ILE A O 1
ATOM 1025 N N . GLY A 1 130 ? -2.676 80.600 30.325 1.00 9.72 130 GLY A N 1
ATOM 1026 C CA . GLY A 1 130 ? -3.642 79.618 30.769 1.00 11.18 130 GLY A CA 1
ATOM 1027 C C . GLY A 1 130 ? -5.041 80.184 30.939 1.00 12.34 130 GLY A C 1
ATOM 1028 O O . GLY A 1 130 ? -5.738 79.826 31.882 1.00 12.70 130 GLY A O 1
ATOM 1029 N N . GLY A 1 131 ? -5.448 81.072 30.036 1.00 12.15 131 GLY A N 1
ATOM 1030 C CA . GLY A 1 131 ? -6.780 81.651 30.117 1.00 14.20 131 GLY A CA 1
ATOM 1031 C C . GLY A 1 131 ? -6.937 82.838 31.059 1.00 14.01 131 GLY A C 1
ATOM 1032 O O . GLY A 1 131 ? -8.017 83.418 31.151 1.00 13.34 131 GLY A O 1
ATOM 1033 N N . VAL A 1 132 ? -5.870 83.196 31.769 1.00 11.28 132 VAL A N 1
ATOM 1034 C CA . VAL A 1 132 ? -5.920 84.328 32.679 1.00 10.48 132 VAL A CA 1
ATOM 1035 C C . VAL A 1 132 ? -5.199 85.508 32.033 1.00 12.28 132 VAL A C 1
ATOM 1036 O O . VAL A 1 132 ? -4.020 85.401 31.682 1.00 11.60 132 VAL A O 1
ATOM 1040 N N . GLN A 1 133 ? -5.899 86.627 31.868 1.00 11.54 133 GLN A N 1
ATOM 1041 C CA . GLN A 1 133 ? -5.276 87.794 31.253 1.00 12.57 133 GLN A CA 1
ATOM 1042 C C . GLN A 1 133 ? -4.688 88.722 32.288 1.00 12.64 133 GLN A C 1
ATOM 1043 O O . GLN A 1 133 ? -5.327 89.037 33.299 1.00 12.73 133 GLN A O 1
ATOM 1049 N N . TYR A 1 134 ? -3.455 89.143 32.033 1.00 11.27 134 TYR A N 1
ATOM 1050 C CA . TYR A 1 134 ? -2.760 90.065 32.910 1.00 11.30 134 TYR A CA 1
ATOM 1051 C C . TYR A 1 134 ? -2.615 91.387 32.175 1.00 12.43 134 TYR A C 1
ATOM 1052 O O . TYR A 1 134 ? -2.313 91.406 30.977 1.00 12.91 134 TYR A O 1
ATOM 1061 N N . THR A 1 135 ? -2.860 92.492 32.874 1.00 10.97 135 THR A N 1
ATOM 1062 C CA . THR A 1 135 ? -2.712 93.797 32.252 1.00 12.80 135 THR A CA 1
ATOM 1063 C C . THR A 1 135 ? -1.854 94.688 33.135 1.00 12.98 135 THR A C 1
ATOM 1064 O O . THR A 1 135 ? -1.852 94.569 34.367 1.00 11.19 135 THR A O 1
ATOM 1068 N N . ARG A 1 136 ? -1.122 95.587 32.498 1.00 10.77 136 ARG A N 1
ATOM 1069 C CA . ARG A 1 136 ? -0.279 96.498 33.235 1.00 12.71 136 ARG A CA 1
ATOM 1070 C C . ARG A 1 136 ? -0.417 97.879 32.615 1.00 12.86 136 ARG A C 1
ATOM 1071 O O . ARG A 1 136 ? -0.503 98.019 31.391 1.00 12.52 136 ARG A O 1
ATOM 1079 N N . GLU A 1 137 ? -0.497 98.890 33.470 1.00 12.46 137 GLU A N 1
ATOM 1080 C CA . GLU A 1 137 ? -0.574 100.275 33.022 1.00 12.32 137 GLU A CA 1
ATOM 1081 C C . GLU A 1 137 ? 0.533 100.992 33.770 1.00 11.76 137 GLU A C 1
ATOM 1082 O O . GLU A 1 137 ? 0.609 100.932 34.998 1.00 11.41 137 GLU A O 1
ATOM 1088 N N . LEU A 1 138 ? 1.411 101.647 33.024 1.00 9.84 138 LEU A N 1
ATOM 1089 C CA . LEU A 1 138 ? 2.514 102.362 33.632 1.00 10.82 138 LEU A CA 1
ATOM 1090 C C . LEU A 1 138 ? 2.568 103.777 33.088 1.00 11.93 138 LEU A C 1
ATOM 1091 O O . LEU A 1 138 ? 2.358 104.012 31.890 1.00 11.24 138 LEU A O 1
ATOM 1096 N N . PHE A 1 139 ? 2.847 104.717 33.980 1.00 10.09 139 PHE A N 1
ATOM 1097 C CA . PHE A 1 139 ? 2.946 106.117 33.608 1.00 8.92 139 PHE A CA 1
ATOM 1098 C C . PHE A 1 139 ? 3.652 106.853 34.730 1.00 8.65 139 PHE A C 1
ATOM 1099 O O . PHE A 1 139 ? 3.757 106.343 35.846 1.00 6.33 139 PHE A O 1
ATOM 1107 N N . VAL A 1 140 ? 4.176 108.030 34.423 1.00 8.42 140 VAL A N 1
ATOM 1108 C CA . VAL A 1 140 ? 4.857 108.820 35.436 1.00 9.41 140 VAL A CA 1
ATOM 1109 C C . VAL A 1 140 ? 4.029 110.073 35.568 1.00 9.57 140 VAL A C 1
ATOM 1110 O O . VAL A 1 140 ? 4.001 110.920 34.672 1.00 9.96 140 VAL A O 1
ATOM 1114 N N . THR A 1 141 ? 3.340 110.177 36.692 1.00 10.43 141 THR A N 1
ATOM 1115 C CA . THR A 1 141 ? 2.469 111.304 36.934 1.00 9.90 141 THR A CA 1
ATOM 1116 C C . THR A 1 141 ? 3.157 112.540 37.485 1.00 10.62 141 THR A C 1
ATOM 1117 O O . THR A 1 141 ? 3.929 112.470 38.442 1.00 9.60 141 THR A O 1
ATOM 1121 N N . TYR A 1 142 ? 2.860 113.675 36.858 1.00 10.84 142 TYR A N 1
ATOM 1122 C CA . TYR A 1 142 ? 3.402 114.960 37.266 1.00 11.75 142 TYR A CA 1
ATOM 1123 C C . TYR A 1 142 ? 2.666 115.450 38.519 1.00 11.07 142 TYR A C 1
ATOM 1124 O O . TYR A 1 142 ? 3.292 115.837 39.498 1.00 11.54 142 TYR A O 1
ATOM 1133 N N . PRO A 1 143 ? 1.323 115.431 38.502 1.00 10.91 143 PRO A N 1
ATOM 1134 C CA . PRO A 1 143 ? 0.566 115.887 39.671 1.00 11.98 143 PRO A CA 1
ATOM 1135 C C . PRO A 1 143 ? 0.934 115.157 40.961 1.00 12.19 143 PRO A C 1
ATOM 1136 O O . PRO A 1 143 ? 1.042 115.773 42.020 1.00 11.60 143 PRO A O 1
ATOM 1140 N N . ASP A 1 144 ? 1.142 113.849 40.878 1.00 10.22 144 ASP A N 1
ATOM 1141 C CA . ASP A 1 144 ? 1.473 113.101 42.077 1.00 11.22 144 ASP A CA 1
ATOM 1142 C C . ASP A 1 144 ? 2.947 112.678 42.196 1.00 10.77 144 ASP A C 1
ATOM 1143 O O . ASP A 1 144 ? 3.310 111.848 43.032 1.00 9.65 144 ASP A O 1
ATOM 1148 N N . ARG A 1 145 ? 3.786 113.284 41.359 1.00 10.65 145 ARG A N 1
ATOM 1149 C CA . ARG A 1 145 ? 5.234 113.072 41.370 1.00 13.60 145 ARG A CA 1
ATOM 1150 C C . ARG A 1 145 ? 5.726 111.640 41.565 1.00 12.19 145 ARG A C 1
ATOM 1151 O O . ARG A 1 145 ? 6.544 111.389 42.443 1.00 11.75 145 ARG A O 1
ATOM 1159 N N . ALA A 1 146 ? 5.266 110.703 40.749 1.00 12.40 146 ALA A N 1
ATOM 1160 C CA . ALA A 1 146 ? 5.721 109.332 40.921 1.00 11.79 146 ALA A CA 1
ATOM 1161 C C . ALA A 1 146 ? 5.524 108.449 39.702 1.00 11.93 146 ALA A C 1
ATOM 1162 O O . ALA A 1 146 ? 4.762 108.777 38.792 1.00 11.46 146 ALA A O 1
ATOM 1164 N N . ILE A 1 147 ? 6.240 107.330 39.685 1.00 10.96 147 ILE A N 1
ATOM 1165 C CA . ILE A 1 147 ? 6.095 106.369 38.611 1.00 12.15 147 ILE A CA 1
ATOM 1166 C C . ILE A 1 147 ? 5.016 105.435 39.142 1.00 12.64 147 ILE A C 1
ATOM 1167 O O . ILE A 1 147 ? 5.093 104.986 40.289 1.00 12.20 147 ILE A O 1
ATOM 1172 N N . VAL A 1 148 ? 4.010 105.152 38.326 1.00 10.89 148 VAL A N 1
ATOM 1173 C CA . VAL A 1 148 ? 2.923 104.277 38.753 1.00 10.29 148 VAL A CA 1
ATOM 1174 C C . VAL A 1 148 ? 2.837 103.028 37.889 1.00 10.20 148 VAL A C 1
ATOM 1175 O O . VAL A 1 148 ? 2.903 103.099 36.658 1.00 9.95 148 VAL A O 1
ATOM 1179 N N . VAL A 1 149 ? 2.700 101.882 38.545 1.00 10.10 149 VAL A N 1
ATOM 1180 C CA . VAL A 1 149 ? 2.592 100.606 37.849 1.00 10.75 149 VAL A CA 1
ATOM 1181 C C . VAL A 1 149 ? 1.375 99.860 38.386 1.00 11.34 149 VAL A C 1
ATOM 1182 O O . VAL A 1 149 ? 1.374 99.403 39.532 1.00 10.31 149 VAL A O 1
ATOM 1186 N N . ARG A 1 150 ? 0.349 99.746 37.549 1.00 11.42 150 ARG A N 1
ATOM 1187 C CA . ARG A 1 150 ? -0.894 99.065 37.903 1.00 11.94 150 ARG A CA 1
ATOM 1188 C C . ARG A 1 150 ? -0.926 97.668 37.297 1.00 12.29 150 ARG A C 1
ATOM 1189 O O . ARG A 1 150 ? -0.819 97.514 36.079 1.00 13.34 150 ARG A O 1
ATOM 1197 N N . LEU A 1 151 ? -1.083 96.657 38.145 1.00 11.68 151 LEU A N 1
ATOM 1198 C CA . LEU A 1 151 ? -1.119 95.265 37.699 1.00 11.77 151 LEU A CA 1
ATOM 1199 C C . LEU A 1 151 ? -2.444 94.575 38.024 1.00 12.32 151 LEU A C 1
ATOM 1200 O O . LEU A 1 151 ? -2.939 94.661 39.153 1.00 11.38 151 LEU A O 1
ATOM 1205 N N . THR A 1 152 ? -3.011 93.889 37.035 1.00 9.67 152 THR A N 1
ATOM 1206 C CA . THR A 1 152 ? -4.258 93.166 37.248 1.00 13.79 152 THR A CA 1
ATOM 1207 C C . THR A 1 152 ? -4.210 91.769 36.641 1.00 14.35 152 THR A C 1
ATOM 1208 O O . THR A 1 152 ? -3.463 91.506 35.696 1.00 15.07 152 THR A O 1
ATOM 1212 N N . ALA A 1 153 ? -5.020 90.883 37.203 1.00 13.01 153 ALA A N 1
ATOM 1213 C CA . ALA A 1 153 ? -5.153 89.511 36.733 1.00 12.78 153 ALA A CA 1
ATOM 1214 C C . ALA A 1 153 ? -6.667 89.322 36.601 1.00 12.77 153 ALA A C 1
ATOM 1215 O O . ALA A 1 153 ? -7.415 89.754 37.473 1.00 11.83 153 ALA A O 1
ATOM 1217 N N . SER A 1 154 ? -7.115 88.687 35.522 1.00 12.91 154 SER A N 1
ATOM 1218 C CA . SER A 1 154 ? -8.549 88.484 35.292 1.00 14.36 154 SER A CA 1
ATOM 1219 C C . SER A 1 154 ? -9.215 87.462 36.212 1.00 14.97 154 SER A C 1
ATOM 1220 O O . SER A 1 154 ? -10.442 87.349 36.236 1.00 15.63 154 SER A O 1
ATOM 1223 N N . LYS A 1 155 ? -8.411 86.712 36.956 1.00 14.51 155 LYS A N 1
ATOM 1224 C CA . LYS A 1 155 ? -8.939 85.699 37.862 1.00 14.73 155 LYS A CA 1
ATOM 1225 C C . LYS A 1 155 ? -8.493 86.018 39.280 1.00 14.61 155 LYS A C 1
ATOM 1226 O O . LYS A 1 155 ? -7.335 86.364 39.513 1.00 13.58 155 LYS A O 1
ATOM 1232 N N . GLU A 1 156 ? -9.418 85.902 40.225 1.00 13.24 156 GLU A N 1
ATOM 1233 C CA . GLU A 1 156 ? -9.118 86.191 41.620 1.00 13.85 156 GLU A CA 1
ATOM 1234 C C . GLU A 1 156 ? -7.927 85.404 42.160 1.00 13.05 156 GLU A C 1
ATOM 1235 O O . GLU A 1 156 ? -7.817 84.197 41.947 1.00 11.94 156 GLU A O 1
ATOM 1241 N N . GLY A 1 157 ? -7.035 86.109 42.849 1.00 12.06 157 GLY A N 1
ATOM 1242 C CA . GLY A 1 157 ? -5.867 85.484 43.443 1.00 10.70 157 GLY A CA 1
ATOM 1243 C C . GLY A 1 157 ? -4.730 85.072 42.523 1.00 11.23 157 GLY A C 1
ATOM 1244 O O . GLY A 1 157 ? -3.737 84.520 42.998 1.00 10.93 157 GLY A O 1
ATOM 1245 N N . PHE A 1 158 ? -4.848 85.341 41.225 1.00 10.17 158 PHE A N 1
ATOM 1246 C CA . PHE A 1 158 ? -3.801 84.959 40.279 1.00 10.58 158 PHE A CA 1
ATOM 1247 C C . PHE A 1 158 ? -2.693 85.984 40.029 1.00 10.91 158 PHE A C 1
ATOM 1248 O O . PHE A 1 158 ? -1.964 85.897 39.037 1.00 11.36 158 PHE A O 1
ATOM 1256 N N . LEU A 1 159 ? -2.550 86.937 40.941 1.00 10.43 159 LEU A N 1
ATOM 1257 C CA . LEU A 1 159 ? -1.512 87.951 40.809 1.00 10.94 159 LEU A CA 1
ATOM 1258 C C . LEU A 1 159 ? -0.534 87.839 41.977 1.00 11.61 159 LEU A C 1
ATOM 1259 O O . LEU A 1 159 ? -0.864 88.202 43.109 1.00 11.96 159 LEU A O 1
ATOM 1264 N N . SER A 1 160 ? 0.655 87.314 41.702 1.00 11.18 160 SER A N 1
ATOM 1265 C CA . SER A 1 160 ? 1.701 87.170 42.718 1.00 10.80 160 SER A CA 1
ATOM 1266 C C . SER A 1 160 ? 3.025 87.582 42.081 1.00 11.39 160 SER A C 1
ATOM 1267 O O . SER A 1 160 ? 3.329 87.194 40.950 1.00 9.83 160 SER A O 1
ATOM 1270 N N . PHE A 1 161 ? 3.812 88.367 42.806 1.00 9.73 161 PHE A N 1
ATOM 1271 C CA . PHE A 1 161 ? 5.086 88.829 42.279 1.00 11.52 161 PHE A CA 1
ATOM 1272 C C . PHE A 1 161 ? 5.952 89.403 43.385 1.00 11.60 161 PHE A C 1
ATOM 1273 O O . PHE A 1 161 ? 5.489 89.621 44.501 1.00 10.63 161 PHE A O 1
ATOM 1281 N N . ARG A 1 162 ? 7.218 89.625 43.054 1.00 11.94 162 ARG A N 1
ATOM 1282 C CA . ARG A 1 162 ? 8.194 90.201 43.964 1.00 10.99 162 ARG A CA 1
ATOM 1283 C C . ARG A 1 162 ? 8.768 91.397 43.217 1.00 11.48 162 ARG A C 1
ATOM 1284 O O . ARG A 1 162 ? 9.105 91.291 42.040 1.00 9.79 162 ARG A O 1
ATOM 1292 N N . ALA A 1 163 ? 8.854 92.539 43.886 1.00 10.83 163 ALA A N 1
ATOM 1293 C CA . ALA A 1 163 ? 9.389 93.728 43.246 1.00 11.60 163 ALA A CA 1
ATOM 1294 C C . ALA A 1 163 ? 10.468 94.341 44.110 1.00 11.44 163 ALA A C 1
ATOM 1295 O O . ALA A 1 163 ? 10.335 94.401 45.332 1.00 9.05 163 ALA A O 1
ATOM 1297 N N . LYS A 1 164 ? 11.546 94.783 43.472 1.00 12.46 164 LYS A N 1
ATOM 1298 C CA . LYS A 1 164 ? 12.630 95.419 44.203 1.00 14.96 164 LYS A CA 1
ATOM 1299 C C . LYS A 1 164 ? 13.465 96.316 43.302 1.00 15.60 164 LYS A C 1
ATOM 1300 O O . LYS A 1 164 ? 13.386 96.236 42.074 1.00 17.24 164 LYS A O 1
ATOM 1306 N N . LEU A 1 165 ? 14.256 97.178 43.929 1.00 13.07 165 LEU A N 1
ATOM 1307 C CA . LEU A 1 165 ? 15.100 98.117 43.211 1.00 13.52 165 LEU A CA 1
ATOM 1308 C C . LEU A 1 165 ? 16.534 97.631 43.181 1.00 12.89 165 LEU A C 1
ATOM 1309 O O . LEU A 1 165 ? 16.949 96.839 44.020 1.00 12.87 165 LEU A O 1
ATOM 1314 N N . ASP A 1 166 ? 17.286 98.117 42.206 1.00 12.49 166 ASP A N 1
ATOM 1315 C CA . ASP A 1 166 ? 18.684 97.756 42.069 1.00 12.89 166 ASP A CA 1
ATOM 1316 C C . ASP A 1 166 ? 19.341 98.917 41.350 1.00 12.07 166 ASP A C 1
ATOM 1317 O O . ASP A 1 166 ? 18.657 99.765 40.768 1.00 11.37 166 ASP A O 1
ATOM 1322 N N . SER A 1 167 ? 20.665 98.972 41.399 1.00 10.97 167 SER A N 1
ATOM 1323 C CA . SER A 1 167 ? 21.380 100.050 40.741 1.00 10.40 167 SER A CA 1
ATOM 1324 C C . SER A 1 167 ? 22.838 99.706 40.492 1.00 11.71 167 SER A C 1
ATOM 1325 O O . SER A 1 167 ? 23.440 98.924 41.237 1.00 11.49 167 SER A O 1
ATOM 1328 N N . LEU A 1 168 ? 23.391 100.297 39.433 1.00 11.18 168 LEU A N 1
ATOM 1329 C CA . LEU A 1 168 ? 24.785 100.099 39.067 1.00 11.73 168 LEU A CA 1
ATOM 1330 C C . LEU A 1 168 ? 25.633 101.066 39.872 1.00 11.05 168 LEU A C 1
ATOM 1331 O O . LEU A 1 168 ? 26.856 100.973 39.877 1.00 9.28 168 LEU A O 1
ATOM 1336 N N . LEU A 1 169 ? 24.984 102.019 40.530 1.00 12.38 169 LEU A N 1
ATOM 1337 C CA . LEU A 1 169 ? 25.710 102.982 41.356 1.00 13.42 169 LEU A CA 1
ATOM 1338 C C . LEU A 1 169 ? 25.890 102.363 42.737 1.00 13.32 169 LEU A C 1
ATOM 1339 O O . LEU A 1 169 ? 25.093 101.519 43.146 1.00 13.66 169 LEU A O 1
ATOM 1344 N N . ARG A 1 170 ? 26.941 102.759 43.446 1.00 12.16 170 ARG A N 1
ATOM 1345 C CA . ARG A 1 170 ? 27.158 102.243 44.786 1.00 11.69 170 ARG A CA 1
ATOM 1346 C C . ARG A 1 170 ? 25.977 102.690 45.630 1.00 10.80 170 ARG A C 1
ATOM 1347 O O . ARG A 1 170 ? 25.599 103.864 45.613 1.00 10.59 170 ARG A O 1
ATOM 1355 N N . HIS A 1 171 ? 25.379 101.751 46.352 1.00 8.85 171 HIS A N 1
ATOM 1356 C CA . HIS A 1 171 ? 24.224 102.063 47.182 1.00 9.78 171 HIS A CA 1
ATOM 1357 C C . HIS A 1 171 ? 24.021 101.003 48.258 1.00 10.51 171 HIS A C 1
ATOM 1358 O O . HIS A 1 171 ? 24.696 99.974 48.277 1.00 9.46 171 HIS A O 1
ATOM 1365 N N . VAL A 1 172 ? 23.067 101.268 49.141 1.00 10.44 172 VAL A N 1
ATOM 1366 C CA . VAL A 1 172 ? 22.708 100.346 50.204 1.00 12.75 172 VAL A CA 1
ATOM 1367 C C . VAL A 1 172 ? 21.195 100.263 50.152 1.00 13.08 172 VAL A C 1
ATOM 1368 O O . VAL A 1 172 ? 20.523 101.277 49.962 1.00 13.71 172 VAL A O 1
ATOM 1372 N N . SER A 1 173 ? 20.655 99.063 50.305 1.00 13.95 173 SER A N 1
ATOM 1373 C CA . SER A 1 173 ? 19.211 98.896 50.280 1.00 16.64 173 SER A CA 1
ATOM 1374 C C . SER A 1 173 ? 18.703 98.683 51.701 1.00 18.40 173 SER A C 1
ATOM 1375 O O . SER A 1 173 ? 19.461 98.283 52.577 1.00 17.67 173 SER A O 1
ATOM 1378 N N . SER A 1 174 ? 17.428 98.973 51.936 1.00 20.07 174 SER A N 1
ATOM 1379 C CA . SER A 1 174 ? 16.839 98.769 53.259 1.00 20.94 174 SER A CA 1
ATOM 1380 C C . SER A 1 174 ? 15.322 98.890 53.220 1.00 21.34 174 SER A C 1
ATOM 1381 O O . SER A 1 174 ? 14.760 99.536 52.337 1.00 19.97 174 SER A O 1
ATOM 1384 N N . VAL A 1 175 ? 14.665 98.255 54.181 1.00 22.56 175 VAL A N 1
ATOM 1385 C CA . VAL A 1 175 ? 13.212 98.299 54.274 1.00 24.96 175 VAL A CA 1
ATOM 1386 C C . VAL A 1 175 ? 12.808 99.255 55.383 1.00 25.75 175 VAL A C 1
ATOM 1387 O O . VAL A 1 175 ? 13.555 99.441 56.341 1.00 25.70 175 VAL A O 1
ATOM 1391 N N . GLU A 1 178 ? 7.709 99.648 55.638 1.00 19.13 178 GLU A N 1
ATOM 1392 C CA . GLU A 1 178 ? 6.772 99.093 54.664 1.00 20.47 178 GLU A CA 1
ATOM 1393 C C . GLU A 1 178 ? 7.226 99.302 53.218 1.00 18.37 178 GLU A C 1
ATOM 1394 O O . GLU A 1 178 ? 6.703 98.664 52.297 1.00 17.50 178 GLU A O 1
ATOM 1400 N N . HIS A 1 179 ? 8.198 100.192 53.023 1.00 16.20 179 HIS A N 1
ATOM 1401 C CA . HIS A 1 179 ? 8.725 100.483 51.688 1.00 15.05 179 HIS A CA 1
ATOM 1402 C C . HIS A 1 179 ? 10.091 99.843 51.478 1.00 15.26 179 HIS A C 1
ATOM 1403 O O . HIS A 1 179 ? 10.827 99.604 52.437 1.00 14.93 179 HIS A O 1
ATOM 1410 N N . TYR A 1 180 ? 10.429 99.572 50.220 1.00 12.58 180 TYR A N 1
ATOM 1411 C CA . TYR A 1 180 ? 11.740 99.021 49.898 1.00 13.00 180 TYR A CA 1
ATOM 1412 C C . TYR A 1 180 ? 12.508 100.215 49.356 1.00 11.58 180 TYR A C 1
ATOM 1413 O O . TYR A 1 180 ? 12.001 100.931 48.492 1.00 11.20 180 TYR A O 1
ATOM 1422 N N . THR A 1 181 ? 13.724 100.432 49.841 1.00 8.99 181 THR A N 1
ATOM 1423 C CA . THR A 1 181 ? 14.490 101.586 49.386 1.00 10.57 181 THR A CA 1
ATOM 1424 C C . THR A 1 181 ? 15.957 101.311 49.110 1.00 10.34 181 THR A C 1
ATOM 1425 O O . THR A 1 181 ? 16.523 100.321 49.581 1.00 12.00 181 THR A O 1
ATOM 1429 N N . ILE A 1 182 ? 16.559 102.198 48.327 1.00 10.85 182 ILE A N 1
ATOM 1430 C CA . ILE A 1 182 ? 17.985 102.143 48.041 1.00 10.98 182 ILE A CA 1
ATOM 1431 C C . ILE A 1 182 ? 18.433 103.599 48.152 1.00 11.33 182 ILE A C 1
ATOM 1432 O O . ILE A 1 182 ? 17.654 104.516 47.874 1.00 9.28 182 ILE A O 1
ATOM 1437 N N . SER A 1 183 ? 19.670 103.810 48.588 1.00 10.98 183 SER A N 1
ATOM 1438 C CA . SER A 1 183 ? 20.214 105.155 48.719 1.00 12.01 183 SER A CA 1
ATOM 1439 C C . SER A 1 183 ? 21.730 105.118 48.666 1.00 11.17 183 SER A C 1
ATOM 1440 O O . SER A 1 183 ? 22.345 104.062 48.791 1.00 12.25 183 SER A O 1
ATOM 1443 N N . GLY A 1 184 ? 22.330 106.281 48.464 1.00 12.06 184 GLY A N 1
ATOM 1444 C CA . GLY A 1 184 ? 23.773 106.345 48.397 1.00 10.37 184 GLY A CA 1
ATOM 1445 C C . GLY A 1 184 ? 24.234 107.741 48.062 1.00 10.32 184 GLY A C 1
ATOM 1446 O O . GLY A 1 184 ? 23.465 108.700 48.128 1.00 11.56 184 GLY A O 1
ATOM 1447 N N . THR A 1 185 ? 25.504 107.851 47.708 1.00 11.13 185 THR A N 1
ATOM 1448 C CA . THR A 1 185 ? 26.099 109.124 47.346 1.00 10.62 185 THR A CA 1
ATOM 1449 C C . THR A 1 185 ? 26.659 108.923 45.950 1.00 10.21 185 THR A C 1
ATOM 1450 O O . THR A 1 185 ? 27.352 107.941 45.706 1.00 12.40 185 THR A O 1
ATOM 1454 N N . ALA A 1 186 ? 26.348 109.833 45.032 1.00 10.77 186 ALA A N 1
ATOM 1455 C CA . ALA A 1 186 ? 26.840 109.715 43.660 1.00 10.09 186 ALA A CA 1
ATOM 1456 C C . ALA A 1 186 ? 28.354 109.885 43.611 1.00 9.08 186 ALA A C 1
ATOM 1457 O O . ALA A 1 186 ? 28.940 110.524 44.478 1.00 8.36 186 ALA A O 1
ATOM 1459 N N . PRO A 1 187 ? 29.009 109.310 42.593 1.00 9.05 187 PRO A N 1
ATOM 1460 C CA . PRO A 1 187 ? 30.463 109.469 42.525 1.00 9.45 187 PRO A CA 1
ATOM 1461 C C . PRO A 1 187 ? 30.815 110.948 42.350 1.00 10.45 187 PRO A C 1
ATOM 1462 O O . PRO A 1 187 ? 30.008 111.726 41.827 1.00 9.80 187 PRO A O 1
ATOM 1466 N N . GLU A 1 188 ? 32.008 111.332 42.800 1.00 9.63 188 GLU A N 1
ATOM 1467 C CA . GLU A 1 188 ? 32.466 112.713 42.685 1.00 9.57 188 GLU A CA 1
ATOM 1468 C C . GLU A 1 188 ? 33.043 112.979 41.304 1.00 9.92 188 GLU A C 1
ATOM 1469 O O . GLU A 1 188 ? 33.264 114.130 40.927 1.00 8.16 188 GLU A O 1
ATOM 1475 N N . HIS A 1 189 ? 33.279 111.910 40.552 1.00 8.89 189 HIS A N 1
ATOM 1476 C CA . HIS A 1 189 ? 33.840 112.054 39.215 1.00 10.32 189 HIS A CA 1
ATOM 1477 C C . HIS A 1 189 ? 33.553 110.878 38.304 1.00 10.84 189 HIS A C 1
ATOM 1478 O O . HIS A 1 189 ? 33.705 109.711 38.697 1.00 9.55 189 HIS A O 1
ATOM 1485 N N . VAL A 1 190 ? 33.142 111.207 37.084 1.00 10.09 190 VAL A N 1
ATOM 1486 C CA . VAL A 1 190 ? 32.880 110.225 36.046 1.00 10.24 190 VAL A CA 1
ATOM 1487 C C . VAL A 1 190 ? 33.476 110.807 34.760 1.00 10.33 190 VAL A C 1
ATOM 1488 O O . VAL A 1 190 ? 33.124 111.915 34.348 1.00 11.01 190 VAL A O 1
ATOM 1492 N N . SER A 1 191 ? 34.399 110.073 34.150 1.00 9.68 191 SER A N 1
ATOM 1493 C CA . SER A 1 191 ? 35.044 110.521 32.916 1.00 11.26 191 SER A CA 1
ATOM 1494 C C . SER A 1 191 ? 34.132 110.291 31.723 1.00 10.77 191 SER A C 1
ATOM 1495 O O . SER A 1 191 ? 33.434 109.275 31.652 1.00 10.75 191 SER A O 1
ATOM 1498 N N . PRO A 1 192 ? 34.115 111.235 30.765 1.00 12.63 192 PRO A N 1
ATOM 1499 C CA . PRO A 1 192 ? 33.259 111.059 29.588 1.00 11.10 192 PRO A CA 1
ATOM 1500 C C . PRO A 1 192 ? 33.561 109.713 28.935 1.00 12.64 192 PRO A C 1
ATOM 1501 O O . PRO A 1 192 ? 34.706 109.242 28.955 1.00 11.35 192 PRO A O 1
ATOM 1505 N N . SER A 1 193 ? 32.531 109.109 28.353 1.00 10.93 193 SER A N 1
ATOM 1506 C CA . SER A 1 193 ? 32.650 107.822 27.686 1.00 13.07 193 SER A CA 1
ATOM 1507 C C . SER A 1 193 ? 33.813 107.748 26.684 1.00 13.73 193 SER A C 1
ATOM 1508 O O . SER A 1 193 ? 34.438 106.701 26.530 1.00 13.38 193 SER A O 1
ATOM 1511 N N . TYR A 1 194 ? 34.099 108.861 26.016 1.00 13.34 194 TYR A N 1
ATOM 1512 C CA . TYR A 1 194 ? 35.158 108.921 25.011 1.00 12.17 194 TYR A CA 1
ATOM 1513 C C . TYR A 1 194 ? 36.569 109.182 25.552 1.00 12.67 194 TYR A C 1
ATOM 1514 O O . TYR A 1 194 ? 37.553 108.983 24.847 1.00 12.77 194 TYR A O 1
ATOM 1523 N N . TYR A 1 195 ? 36.667 109.626 26.797 1.00 13.22 195 TYR A N 1
ATOM 1524 C CA . TYR A 1 195 ? 37.962 109.919 27.402 1.00 12.03 195 TYR A CA 1
ATOM 1525 C C . TYR A 1 195 ? 38.397 108.699 28.217 1.00 13.47 195 TYR A C 1
ATOM 1526 O O . TYR A 1 195 ? 37.961 108.505 29.348 1.00 12.95 195 TYR A O 1
ATOM 1535 N N . ASP A 1 196 ? 39.264 107.879 27.632 1.00 12.96 196 ASP A N 1
ATOM 1536 C CA . ASP A 1 196 ? 39.713 106.659 28.291 1.00 16.49 196 ASP A CA 1
ATOM 1537 C C . ASP A 1 196 ? 40.844 106.907 29.279 1.00 16.82 196 ASP A C 1
ATOM 1538 O O . ASP A 1 196 ? 41.954 106.403 29.118 1.00 18.62 196 ASP A O 1
ATOM 1543 N N . GLU A 1 197 ? 40.552 107.686 30.313 1.00 16.44 197 GLU A N 1
ATOM 1544 C CA . GLU A 1 197 ? 41.557 107.989 31.318 1.00 17.84 197 GLU A CA 1
ATOM 1545 C C . GLU A 1 197 ? 41.470 106.991 32.466 1.00 15.31 197 GLU A C 1
ATOM 1546 O O . GLU A 1 197 ? 40.439 106.367 32.686 1.00 15.25 197 GLU A O 1
ATOM 1552 N N . GLU A 1 198 ? 42.573 106.839 33.183 1.00 14.86 198 GLU A N 1
ATOM 1553 C CA . GLU A 1 198 ? 42.650 105.923 34.307 1.00 13.77 198 GLU A CA 1
ATOM 1554 C C . GLU A 1 198 ? 41.677 106.316 35.420 1.00 13.26 198 GLU A C 1
ATOM 1555 O O . GLU A 1 198 ? 41.509 107.495 35.714 1.00 13.42 198 GLU A O 1
ATOM 1561 N N . ASN A 1 199 ? 41.040 105.322 36.031 1.00 12.50 199 ASN A N 1
ATOM 1562 C CA . ASN A 1 199 ? 40.094 105.554 37.128 1.00 13.28 199 ASN A CA 1
ATOM 1563 C C . ASN A 1 199 ? 38.932 106.450 36.671 1.00 13.21 199 ASN A C 1
ATOM 1564 O O . ASN A 1 199 ? 38.746 107.557 37.176 1.00 12.25 199 ASN A O 1
ATOM 1569 N N . PRO A 1 200 ? 38.127 105.963 35.711 1.00 13.39 200 PRO A N 1
ATOM 1570 C CA . PRO A 1 200 ? 36.968 106.646 35.119 1.00 14.12 200 PRO A CA 1
ATOM 1571 C C . PRO A 1 200 ? 35.845 107.005 36.084 1.00 13.84 200 PRO A C 1
ATOM 1572 O O . PRO A 1 200 ? 35.169 108.021 35.902 1.00 14.40 200 PRO A O 1
ATOM 1576 N N . VAL A 1 201 ? 35.627 106.155 37.084 1.00 11.45 201 VAL A N 1
ATOM 1577 C CA . VAL A 1 201 ? 34.572 106.383 38.062 1.00 11.20 201 VAL A CA 1
ATOM 1578 C C . VAL A 1 201 ? 35.171 106.539 39.457 1.00 11.59 201 VAL A C 1
ATOM 1579 O O . VAL A 1 201 ? 35.791 105.617 39.993 1.00 11.69 201 VAL A O 1
ATOM 1583 N N . ARG A 1 202 ? 34.963 107.709 40.049 1.00 10.53 202 ARG A N 1
ATOM 1584 C CA . ARG A 1 202 ? 35.524 107.996 41.357 1.00 11.08 202 ARG A CA 1
ATOM 1585 C C . ARG A 1 202 ? 34.513 108.412 42.416 1.00 10.54 202 ARG A C 1
ATOM 1586 O O . ARG A 1 202 ? 33.761 109.373 42.240 1.00 10.34 202 ARG A O 1
ATOM 1594 N N . TYR A 1 203 ? 34.504 107.667 43.515 1.00 10.41 203 TYR A N 1
ATOM 1595 C CA . TYR A 1 203 ? 33.636 107.958 44.645 1.00 11.58 203 TYR A CA 1
ATOM 1596 C C . TYR A 1 203 ? 34.507 108.559 45.736 1.00 13.06 203 TYR A C 1
ATOM 1597 O O . TYR A 1 203 ? 35.605 108.076 45.992 1.00 11.99 203 TYR A O 1
ATOM 1606 N N . GLY A 1 204 ? 34.029 109.616 46.377 1.00 13.28 204 GLY A N 1
ATOM 1607 C CA . GLY A 1 204 ? 34.814 110.206 47.439 1.00 15.60 204 GLY A CA 1
ATOM 1608 C C . GLY A 1 204 ? 34.631 109.381 48.697 1.00 16.33 204 GLY A C 1
ATOM 1609 O O . GLY A 1 204 ? 33.650 108.648 48.818 1.00 14.00 204 GLY A O 1
ATOM 1610 N N . HIS A 1 205 ? 35.573 109.467 49.628 1.00 16.97 205 HIS A N 1
ATOM 1611 C CA . HIS A 1 205 ? 35.427 108.719 50.865 1.00 20.17 205 HIS A CA 1
ATOM 1612 C C . HIS A 1 205 ? 34.165 109.279 51.510 1.00 20.09 205 HIS A C 1
ATOM 1613 O O . HIS A 1 205 ? 33.943 110.486 51.498 1.00 19.76 205 HIS A O 1
ATOM 1620 N N . PRO A 1 206 ? 33.320 108.409 52.074 1.00 21.30 206 PRO A N 1
ATOM 1621 C CA . PRO A 1 206 ? 32.074 108.847 52.711 1.00 22.33 206 PRO A CA 1
ATOM 1622 C C . PRO A 1 206 ? 32.164 109.913 53.802 1.00 21.93 206 PRO A C 1
ATOM 1623 O O . PRO A 1 206 ? 31.185 110.602 54.069 1.00 23.52 206 PRO A O 1
ATOM 1627 N N . ASP A 1 207 ? 33.324 110.061 54.428 1.00 20.66 207 ASP A N 1
ATOM 1628 C CA . ASP A 1 207 ? 33.458 111.051 55.489 1.00 21.00 207 ASP A CA 1
ATOM 1629 C C . ASP A 1 207 ? 33.624 112.477 54.984 1.00 19.72 207 ASP A C 1
ATOM 1630 O O . ASP A 1 207 ? 33.435 113.427 55.741 1.00 17.60 207 ASP A O 1
ATOM 1643 N N . SER A 1 209 ? 33.036 113.128 51.188 1.00 15.01 209 SER A N 1
ATOM 1644 C CA . SER A 1 209 ? 32.490 113.219 49.831 1.00 14.10 209 SER A CA 1
ATOM 1645 C C . SER A 1 209 ? 31.539 114.382 49.590 1.00 12.57 209 SER A C 1
ATOM 1646 O O . SER A 1 209 ? 30.689 114.677 50.421 1.00 9.17 209 SER A O 1
ATOM 1649 N N . GLN A 1 210 ? 31.684 115.023 48.432 1.00 11.96 210 GLN A N 1
ATOM 1650 C CA . GLN A 1 210 ? 30.837 116.147 48.058 1.00 13.27 210 GLN A CA 1
ATOM 1651 C C . GLN A 1 210 ? 29.770 115.731 47.053 1.00 12.46 210 GLN A C 1
ATOM 1652 O O . GLN A 1 210 ? 29.017 116.572 46.568 1.00 11.58 210 GLN A O 1
ATOM 1658 N N . GLY A 1 211 ? 29.722 114.443 46.723 1.00 11.23 211 GLY A N 1
ATOM 1659 C CA . GLY A 1 211 ? 28.725 113.982 45.775 1.00 9.94 211 GLY A CA 1
ATOM 1660 C C . GLY A 1 211 ? 27.341 114.144 46.383 1.00 10.33 211 GLY A C 1
ATOM 1661 O O . GLY A 1 211 ? 27.199 114.145 47.605 1.00 9.88 211 GLY A O 1
ATOM 1670 N N . THR A 1 213 ? 23.506 113.082 47.469 1.00 10.19 213 THR A N 1
ATOM 1671 C CA . THR A 1 213 ? 22.973 111.824 47.965 1.00 10.67 213 THR A CA 1
ATOM 1672 C C . THR A 1 213 ? 21.714 111.597 47.152 1.00 10.02 213 THR A C 1
ATOM 1673 O O . THR A 1 213 ? 21.139 112.549 46.617 1.00 9.38 213 THR A O 1
ATOM 1677 N N . PHE A 1 214 ? 21.297 110.344 47.036 1.00 9.14 214 PHE A N 1
ATOM 1678 C CA . PHE A 1 214 ? 20.101 110.022 46.271 1.00 10.61 214 PHE A CA 1
ATOM 1679 C C . PHE A 1 214 ? 19.295 108.971 47.007 1.00 10.51 214 PHE A C 1
ATOM 1680 O O . PHE A 1 214 ? 19.829 108.229 47.829 1.00 10.85 214 PHE A O 1
ATOM 1688 N N . HIS A 1 215 ? 18.007 108.905 46.704 1.00 9.62 215 HIS A N 1
ATOM 1689 C CA . HIS A 1 215 ? 17.136 107.951 47.373 1.00 9.53 215 HIS A CA 1
ATOM 1690 C C . HIS A 1 215 ? 15.992 107.526 46.460 1.00 8.95 215 HIS A C 1
ATOM 1691 O O . HIS A 1 215 ? 15.403 108.347 45.761 1.00 9.73 215 HIS A O 1
ATOM 1698 N N . GLY A 1 216 ? 15.711 106.227 46.456 1.00 8.90 216 GLY A N 1
ATOM 1699 C CA . GLY A 1 216 ? 14.625 105.682 45.668 1.00 9.01 216 GLY A CA 1
ATOM 1700 C C . GLY A 1 216 ? 13.739 104.957 46.665 1.00 10.52 216 GLY A C 1
ATOM 1701 O O . GLY A 1 216 ? 14.250 104.243 47.532 1.00 9.63 216 GLY A O 1
ATOM 1702 N N . ARG A 1 217 ? 12.425 105.143 46.556 1.00 8.67 217 ARG A N 1
ATOM 1703 C CA . ARG A 1 217 ? 11.478 104.518 47.475 1.00 8.79 217 ARG A CA 1
ATOM 1704 C C . ARG A 1 217 ? 10.373 103.794 46.707 1.00 9.90 217 ARG A C 1
ATOM 1705 O O . ARG A 1 217 ? 9.703 104.384 45.855 1.00 9.34 217 ARG A O 1
ATOM 1713 N N . LEU A 1 218 ? 10.189 102.513 47.012 1.00 8.60 218 LEU A N 1
ATOM 1714 C CA . LEU A 1 218 ? 9.179 101.697 46.343 1.00 9.38 218 LEU A CA 1
ATOM 1715 C C . LEU A 1 218 ? 8.122 101.215 47.332 1.00 11.10 218 LEU A C 1
ATOM 1716 O O . LEU A 1 218 ? 8.448 100.687 48.398 1.00 9.59 218 LEU A O 1
ATOM 1721 N N . ALA A 1 219 ? 6.858 101.395 46.968 1.00 10.08 219 ALA A N 1
ATOM 1722 C CA . ALA A 1 219 ? 5.749 100.964 47.812 1.00 13.39 219 ALA A CA 1
ATOM 1723 C C . ALA A 1 219 ? 4.740 100.185 46.973 1.00 13.71 219 ALA A C 1
ATOM 1724 O O . ALA A 1 219 ? 4.756 100.247 45.739 1.00 11.36 219 ALA A O 1
ATOM 1726 N N . ALA A 1 220 ? 3.859 99.451 47.644 1.00 13.81 220 ALA A N 1
ATOM 1727 C CA . ALA A 1 220 ? 2.847 98.673 46.943 1.00 13.75 220 ALA A CA 1
ATOM 1728 C C . ALA A 1 220 ? 1.526 98.641 47.698 1.00 15.42 220 ALA A C 1
ATOM 1729 O O . ALA A 1 220 ? 1.495 98.682 48.928 1.00 14.32 220 ALA A O 1
ATOM 1731 N N . VAL A 1 221 ? 0.435 98.580 46.945 1.00 15.75 221 VAL A N 1
ATOM 1732 C CA . VAL A 1 221 ? -0.901 98.494 47.518 1.00 16.51 221 VAL A CA 1
ATOM 1733 C C . VAL A 1 221 ? -1.564 97.323 46.807 1.00 15.19 221 VAL A C 1
ATOM 1734 O O . VAL A 1 221 ? -1.722 97.335 45.594 1.00 16.93 221 VAL A O 1
ATOM 1738 N N . ASN A 1 222 ? -1.938 96.303 47.565 1.00 16.41 222 ASN A N 1
ATOM 1739 C CA . ASN A 1 222 ? -2.549 95.123 46.977 1.00 15.50 222 ASN A CA 1
ATOM 1740 C C . ASN A 1 222 ? -4.044 95.038 47.196 1.00 15.84 222 ASN A C 1
ATOM 1741 O O . ASN A 1 222 ? -4.557 95.428 48.246 1.00 15.59 222 ASN A O 1
ATOM 1746 N N . GLU A 1 223 ? -4.734 94.522 46.187 1.00 15.63 223 GLU A N 1
ATOM 1747 C CA . GLU A 1 223 ? -6.168 94.307 46.253 1.00 16.74 223 GLU A CA 1
ATOM 1748 C C . GLU A 1 223 ? -6.294 92.786 46.281 1.00 16.67 223 GLU A C 1
ATOM 1749 O O . GLU A 1 223 ? -6.166 92.111 45.252 1.00 13.09 223 GLU A O 1
ATOM 1755 N N . GLY A 1 224 ? -6.512 92.266 47.487 1.00 16.22 224 GLY A N 1
ATOM 1756 C CA . GLY A 1 224 ? -6.599 90.833 47.693 1.00 16.67 224 GLY A CA 1
ATOM 1757 C C . GLY A 1 224 ? -5.208 90.325 48.051 1.00 17.11 224 GLY A C 1
ATOM 1758 O O . GLY A 1 224 ? -4.217 91.045 47.902 1.00 16.90 224 GLY A O 1
ATOM 1759 N N . GLY A 1 225 ? -5.126 89.091 48.532 1.00 16.15 225 GLY A N 1
ATOM 1760 C CA . GLY A 1 225 ? -3.839 88.523 48.884 1.00 15.58 225 GLY A CA 1
ATOM 1761 C C . GLY A 1 225 ? -3.127 89.214 50.032 1.00 16.31 225 GLY A C 1
ATOM 1762 O O . GLY A 1 225 ? -3.734 89.949 50.814 1.00 14.08 225 GLY A O 1
ATOM 1763 N N . SER A 1 226 ? -1.827 88.973 50.139 1.00 14.96 226 SER A N 1
ATOM 1764 C CA . SER A 1 226 ? -1.043 89.573 51.206 1.00 17.16 226 SER A CA 1
ATOM 1765 C C . SER A 1 226 ? 0.124 90.389 50.664 1.00 17.52 226 SER A C 1
ATOM 1766 O O . SER A 1 226 ? 0.497 90.277 49.493 1.00 15.63 226 SER A O 1
ATOM 1769 N N . LEU A 1 227 ? 0.696 91.209 51.538 1.00 16.88 227 LEU A N 1
ATOM 1770 C CA . LEU A 1 227 ? 1.817 92.056 51.183 1.00 16.93 227 LEU A CA 1
ATOM 1771 C C . LEU A 1 227 ? 2.828 92.060 52.307 1.00 18.32 227 LEU A C 1
ATOM 1772 O O . LEU A 1 227 ? 2.469 92.185 53.475 1.00 17.44 227 LEU A O 1
ATOM 1777 N N . LYS A 1 228 ? 4.094 91.908 51.951 1.00 18.23 228 LYS A N 1
ATOM 1778 C CA . LYS A 1 228 ? 5.156 91.942 52.940 1.00 20.28 228 LYS A CA 1
ATOM 1779 C C . LYS A 1 228 ? 6.399 92.509 52.280 1.00 19.30 228 LYS A C 1
ATOM 1780 O O . LYS A 1 228 ? 6.545 92.459 51.056 1.00 18.80 228 LYS A O 1
ATOM 1786 N N . VAL A 1 229 ? 7.282 93.069 53.095 1.00 18.31 229 VAL A N 1
ATOM 1787 C CA . VAL A 1 229 ? 8.516 93.647 52.601 1.00 17.98 229 VAL A CA 1
ATOM 1788 C C . VAL A 1 229 ? 9.681 93.167 53.451 1.00 17.27 229 VAL A C 1
ATOM 1789 O O . VAL A 1 229 ? 9.602 93.168 54.676 1.00 17.06 229 VAL A O 1
ATOM 1793 N N . ASP A 1 230 ? 10.745 92.729 52.792 1.00 15.07 230 ASP A N 1
ATOM 1794 C CA . ASP A 1 230 ? 11.953 92.282 53.475 1.00 14.53 230 ASP A CA 1
ATOM 1795 C C . ASP A 1 230 ? 13.130 92.591 52.559 1.00 14.01 230 ASP A C 1
ATOM 1796 O O . ASP A 1 230 ? 12.964 93.295 51.563 1.00 10.03 230 ASP A O 1
ATOM 1801 N N . ALA A 1 231 ? 14.310 92.070 52.886 1.00 12.99 231 ALA A N 1
ATOM 1802 C CA . ALA A 1 231 ? 15.500 92.333 52.082 1.00 14.77 231 ALA A CA 1
ATOM 1803 C C . ALA A 1 231 ? 15.374 91.892 50.631 1.00 15.38 231 ALA A C 1
ATOM 1804 O O . ALA A 1 231 ? 16.145 92.333 49.782 1.00 16.61 231 ALA A O 1
ATOM 1806 N N . ASP A 1 232 ? 14.407 91.030 50.332 1.00 15.64 232 ASP A N 1
ATOM 1807 C CA . ASP A 1 232 ? 14.234 90.572 48.957 1.00 16.14 232 ASP A CA 1
ATOM 1808 C C . ASP A 1 232 ? 13.260 91.421 48.142 1.00 15.86 232 ASP A C 1
ATOM 1809 O O . ASP A 1 232 ? 12.972 91.115 46.984 1.00 15.19 232 ASP A O 1
ATOM 1814 N N . GLY A 1 233 ? 12.772 92.501 48.744 1.00 14.05 233 GLY A N 1
ATOM 1815 C CA . GLY A 1 233 ? 11.853 93.384 48.047 1.00 14.57 233 GLY A CA 1
ATOM 1816 C C . GLY A 1 233 ? 10.425 93.308 48.548 1.00 12.68 233 GLY A C 1
ATOM 1817 O O . GLY A 1 233 ? 10.169 92.812 49.646 1.00 11.99 233 GLY A O 1
ATOM 1818 N N . LEU A 1 234 ? 9.499 93.829 47.749 1.00 12.72 234 LEU A N 1
ATOM 1819 C CA . LEU A 1 234 ? 8.078 93.806 48.079 1.00 12.44 234 LEU A CA 1
ATOM 1820 C C . LEU A 1 234 ? 7.489 92.511 47.517 1.00 12.36 234 LEU A C 1
ATOM 1821 O O . LEU A 1 234 ? 7.734 92.153 46.361 1.00 11.94 234 LEU A O 1
ATOM 1826 N N . HIS A 1 235 ? 6.717 91.808 48.334 1.00 11.09 235 HIS A N 1
ATOM 1827 C CA . HIS A 1 235 ? 6.127 90.547 47.917 1.00 11.10 235 HIS A CA 1
ATOM 1828 C C . HIS A 1 235 ? 4.603 90.601 47.925 1.00 12.73 235 HIS A C 1
ATOM 1829 O O . HIS A 1 235 ? 3.993 90.786 48.980 1.00 13.42 235 HIS A O 1
ATOM 1836 N N . VAL A 1 236 ? 3.987 90.434 46.759 1.00 12.30 236 VAL A N 1
ATOM 1837 C CA . VAL A 1 236 ? 2.529 90.423 46.671 1.00 12.49 236 VAL A CA 1
ATOM 1838 C C . VAL A 1 236 ? 2.145 88.980 46.379 1.00 14.37 236 VAL A C 1
ATOM 1839 O O . VAL A 1 236 ? 2.561 88.398 45.376 1.00 11.32 236 VAL A O 1
ATOM 1851 N N . GLY A 1 238 ? -0.975 86.135 45.954 1.00 15.32 238 GLY A N 1
ATOM 1852 C CA . GLY A 1 238 ? -2.379 85.797 45.771 1.00 15.12 238 GLY A CA 1
ATOM 1853 C C . GLY A 1 238 ? -3.357 86.957 45.719 1.00 15.07 238 GLY A C 1
ATOM 1854 O O . GLY A 1 238 ? -4.502 86.832 46.166 1.00 14.65 238 GLY A O 1
ATOM 1855 N N . ALA A 1 239 ? -2.911 88.091 45.185 1.00 12.84 239 ALA A N 1
ATOM 1856 C CA . ALA A 1 239 ? -3.774 89.259 45.066 1.00 13.37 239 ALA A CA 1
ATOM 1857 C C . ALA A 1 239 ? -4.489 89.153 43.730 1.00 12.32 239 ALA A C 1
ATOM 1858 O O . ALA A 1 239 ? -4.377 88.140 43.037 1.00 12.87 239 ALA A O 1
ATOM 1860 N N . THR A 1 240 ? -5.217 90.198 43.365 1.00 11.39 240 THR A N 1
ATOM 1861 C CA . THR A 1 240 ? -5.928 90.203 42.097 1.00 11.97 240 THR A CA 1
ATOM 1862 C C . THR A 1 240 ? -5.475 91.431 41.325 1.00 12.08 240 THR A C 1
ATOM 1863 O O . THR A 1 240 ? -5.273 91.387 40.116 1.00 11.81 240 THR A O 1
ATOM 1867 N N . CYS A 1 241 ? -5.312 92.529 42.047 1.00 12.46 241 CYS A N 1
ATOM 1868 C CA . CYS A 1 241 ? -4.835 93.772 41.465 1.00 13.48 241 CYS A CA 1
ATOM 1869 C C . CYS A 1 241 ? -3.835 94.351 42.453 1.00 12.14 241 CYS A C 1
ATOM 1870 O O . CYS A 1 241 ? -3.921 94.102 43.658 1.00 12.27 241 CYS A O 1
ATOM 1873 N N . ALA A 1 242 ? -2.888 95.120 41.940 1.00 9.09 242 ALA A N 1
ATOM 1874 C CA . ALA A 1 242 ? -1.887 95.738 42.788 1.00 10.90 242 ALA A CA 1
ATOM 1875 C C . ALA A 1 242 ? -1.349 96.960 42.076 1.00 11.17 242 ALA A C 1
ATOM 1876 O O . ALA A 1 242 ? -1.353 97.034 40.844 1.00 11.92 242 ALA A O 1
ATOM 1878 N N . THR A 1 243 ? -0.908 97.934 42.852 1.00 11.22 243 THR A N 1
ATOM 1879 C CA . THR A 1 243 ? -0.339 99.139 42.267 1.00 10.53 243 THR A CA 1
ATOM 1880 C C . THR A 1 243 ? 0.987 99.369 42.961 1.00 10.53 243 THR A C 1
ATOM 1881 O O . THR A 1 243 ? 1.063 99.317 44.190 1.00 10.16 243 THR A O 1
ATOM 1885 N N . LEU A 1 244 ? 2.032 99.588 42.173 1.00 9.55 244 LEU A N 1
ATOM 1886 C CA . LEU A 1 244 ? 3.351 99.869 42.719 1.00 10.67 244 LEU A CA 1
ATOM 1887 C C . LEU A 1 244 ? 3.599 101.355 42.509 1.00 12.08 244 LEU A C 1
ATOM 1888 O O . LEU A 1 244 ? 3.228 101.913 41.470 1.00 10.56 244 LEU A O 1
ATOM 1893 N N . TYR A 1 245 ? 4.207 101.996 43.500 1.00 10.05 245 TYR A N 1
ATOM 1894 C CA . TYR A 1 245 ? 4.514 103.416 43.417 1.00 11.09 245 TYR A CA 1
ATOM 1895 C C . TYR A 1 245 ? 6.012 103.594 43.648 1.00 10.60 245 TYR A C 1
ATOM 1896 O O . TYR A 1 245 ? 6.582 103.003 44.569 1.00 9.67 245 TYR A O 1
ATOM 1905 N N . PHE A 1 246 ? 6.657 104.383 42.800 1.00 9.66 246 PHE A N 1
ATOM 1906 C CA . PHE A 1 246 ? 8.083 104.630 42.966 1.00 9.22 246 PHE A CA 1
ATOM 1907 C C . PHE A 1 246 ? 8.370 106.120 42.958 1.00 10.18 246 PHE A C 1
ATOM 1908 O O . PHE A 1 246 ? 7.828 106.870 42.143 1.00 10.38 246 PHE A O 1
ATOM 1916 N N . SER A 1 247 ? 9.232 106.539 43.876 1.00 10.49 247 SER A N 1
ATOM 1917 C CA . SER A 1 247 ? 9.626 107.933 43.987 1.00 10.69 247 SER A CA 1
ATOM 1918 C C . SER A 1 247 ? 11.136 108.000 44.213 1.00 10.83 247 SER A C 1
ATOM 1919 O O . SER A 1 247 ? 11.708 107.162 44.920 1.00 9.51 247 SER A O 1
ATOM 1922 N N . ALA A 1 248 ? 11.777 108.993 43.606 1.00 10.45 248 ALA A N 1
ATOM 1923 C CA . ALA A 1 248 ? 13.214 109.173 43.752 1.00 10.15 248 ALA A CA 1
ATOM 1924 C C . ALA A 1 248 ? 13.505 110.650 43.966 1.00 10.67 248 ALA A C 1
ATOM 1925 O O . ALA A 1 248 ? 12.747 111.509 43.510 1.00 9.76 248 ALA A O 1
ATOM 1927 N N . SER A 1 249 ? 14.599 110.938 44.664 1.00 10.39 249 SER A N 1
ATOM 1928 C CA . SER A 1 249 ? 14.997 112.315 44.929 1.00 11.94 249 SER A CA 1
ATOM 1929 C C . SER A 1 249 ? 16.495 112.384 45.201 1.00 11.52 249 SER A C 1
ATOM 1930 O O . SER A 1 249 ? 17.133 111.363 45.437 1.00 11.98 249 SER A O 1
ATOM 1933 N N . THR A 1 250 ? 17.050 113.591 45.157 1.00 11.71 250 THR A N 1
ATOM 1934 C CA . THR A 1 250 ? 18.478 113.795 45.416 1.00 11.04 250 THR A CA 1
ATOM 1935 C C . THR A 1 250 ? 18.653 115.051 46.256 1.00 10.89 250 THR A C 1
ATOM 1936 O O . THR A 1 250 ? 17.708 115.806 46.459 1.00 8.79 250 THR A O 1
ATOM 1940 N N . SER A 1 251 ? 19.872 115.281 46.728 1.00 9.80 251 SER A N 1
ATOM 1941 C CA . SER A 1 251 ? 20.137 116.451 47.541 1.00 9.43 251 SER A CA 1
ATOM 1942 C C . SER A 1 251 ? 20.414 117.686 46.678 1.00 9.72 251 SER A C 1
ATOM 1943 O O . SER A 1 251 ? 20.715 118.760 47.206 1.00 10.74 251 SER A O 1
ATOM 1946 N N . PHE A 1 252 ? 20.307 117.543 45.356 1.00 9.14 252 PHE A N 1
ATOM 1947 C CA . PHE A 1 252 ? 20.541 118.683 44.465 1.00 10.77 252 PHE A CA 1
ATOM 1948 C C . PHE A 1 252 ? 19.514 119.789 44.693 1.00 13.24 252 PHE A C 1
ATOM 1949 O O . PHE A 1 252 ? 18.310 119.559 44.612 1.00 12.76 252 PHE A O 1
ATOM 1957 N N . ASP A 1 253 ? 20.003 120.989 44.985 1.00 15.53 253 ASP A N 1
ATOM 1958 C CA . ASP A 1 253 ? 19.145 122.147 45.224 1.00 18.54 253 ASP A CA 1
ATOM 1959 C C . ASP A 1 253 ? 19.106 122.974 43.937 1.00 19.27 253 ASP A C 1
ATOM 1960 O O . ASP A 1 253 ? 20.060 123.681 43.615 1.00 17.91 253 ASP A O 1
ATOM 1965 N N . PRO A 1 254 ? 17.988 122.911 43.197 1.00 20.93 254 PRO A N 1
ATOM 1966 C CA . PRO A 1 254 ? 17.826 123.644 41.936 1.00 22.85 254 PRO A CA 1
ATOM 1967 C C . PRO A 1 254 ? 18.005 125.159 41.991 1.00 24.72 254 PRO A C 1
ATOM 1968 O O . PRO A 1 254 ? 18.313 125.789 40.973 1.00 27.71 254 PRO A O 1
ATOM 1972 N N . SER A 1 255 ? 17.822 125.742 43.171 1.00 25.76 255 SER A N 1
ATOM 1973 C CA . SER A 1 255 ? 17.959 127.185 43.335 1.00 25.94 255 SER A CA 1
ATOM 1974 C C . SER A 1 255 ? 19.403 127.628 43.540 1.00 25.78 255 SER A C 1
ATOM 1975 O O . SER A 1 255 ? 19.742 128.780 43.278 1.00 26.35 255 SER A O 1
ATOM 1978 N N . THR A 1 256 ? 20.256 126.721 44.008 1.00 24.79 256 THR A N 1
ATOM 1979 C CA . THR A 1 256 ? 21.657 127.065 44.238 1.00 22.72 256 THR A CA 1
ATOM 1980 C C . THR A 1 256 ? 22.586 126.407 43.226 1.00 22.26 256 THR A C 1
ATOM 1981 O O . THR A 1 256 ? 23.738 126.813 43.072 1.00 22.35 256 THR A O 1
ATOM 1985 N N . GLY A 1 257 ? 22.085 125.389 42.535 1.00 21.08 257 GLY A N 1
ATOM 1986 C CA . GLY A 1 257 ? 22.903 124.701 41.555 1.00 20.15 257 GLY A CA 1
ATOM 1987 C C . GLY A 1 257 ? 23.925 123.792 42.218 1.00 19.61 257 GLY A C 1
ATOM 1988 O O . GLY A 1 257 ? 24.944 123.446 41.625 1.00 19.10 257 GLY A O 1
ATOM 1989 N N . ALA A 1 258 ? 23.655 123.403 43.458 1.00 18.70 258 ALA A N 1
ATOM 1990 C CA . ALA A 1 258 ? 24.565 122.530 44.180 1.00 17.05 258 ALA A CA 1
ATOM 1991 C C . ALA A 1 258 ? 23.821 121.639 45.165 1.00 16.81 258 ALA A C 1
ATOM 1992 O O . ALA A 1 258 ? 22.657 121.879 45.485 1.00 15.80 258 ALA A O 1
ATOM 1994 N N . SER A 1 259 ? 24.499 120.596 45.631 1.00 16.29 259 SER A N 1
ATOM 1995 C CA . SER A 1 259 ? 23.910 119.683 46.598 1.00 16.92 259 SER A CA 1
ATOM 1996 C C . SER A 1 259 ? 23.668 120.471 47.885 1.00 18.87 259 SER A C 1
ATOM 1997 O O . SER A 1 259 ? 24.403 121.404 48.191 1.00 18.31 259 SER A O 1
ATOM 2000 N N . CYS A 1 260 ? 22.629 120.109 48.625 1.00 19.54 260 CYS A N 1
ATOM 2001 C CA . CYS A 1 260 ? 22.323 120.792 49.872 1.00 22.90 260 CYS A CA 1
ATOM 2002 C C . CYS A 1 260 ? 22.123 119.796 51.004 1.00 23.86 260 CYS A C 1
ATOM 2003 O O . CYS A 1 260 ? 21.308 118.881 50.905 1.00 23.57 260 CYS A O 1
ATOM 2006 N N . LEU A 1 261 ? 22.874 119.993 52.083 1.00 26.07 261 LEU A N 1
ATOM 2007 C CA . LEU A 1 261 ? 22.809 119.129 53.255 1.00 28.95 261 LEU A CA 1
ATOM 2008 C C . LEU A 1 261 ? 21.396 119.035 53.833 1.00 29.97 261 LEU A C 1
ATOM 2009 O O . LEU A 1 261 ? 20.965 117.968 54.267 1.00 30.59 261 LEU A O 1
ATOM 2014 N N . GLU A 1 262 ? 20.676 120.152 53.831 1.00 30.31 262 GLU A N 1
ATOM 2015 C CA . GLU A 1 262 ? 19.325 120.194 54.386 1.00 32.22 262 GLU A CA 1
ATOM 2016 C C . GLU A 1 262 ? 18.266 119.498 53.537 1.00 31.44 262 GLU A C 1
ATOM 2017 O O . GLU A 1 262 ? 17.169 119.211 54.014 1.00 31.34 262 GLU A O 1
ATOM 2023 N N . ARG A 1 263 ? 18.587 119.230 52.278 1.00 30.02 263 ARG A N 1
ATOM 2024 C CA . ARG A 1 263 ? 17.641 118.568 51.396 1.00 28.47 263 ARG A CA 1
ATOM 2025 C C . ARG A 1 263 ? 17.819 117.060 51.569 1.00 27.50 263 ARG A C 1
ATOM 2026 O O . ARG A 1 263 ? 18.690 116.459 50.942 1.00 28.48 263 ARG A O 1
ATOM 2034 N N . ASP A 1 264 ? 17.007 116.457 52.437 1.00 25.52 264 ASP A N 1
ATOM 2035 C CA . ASP A 1 264 ? 17.080 115.015 52.692 1.00 23.93 264 ASP A CA 1
ATOM 2036 C C . ASP A 1 264 ? 16.209 114.225 51.708 1.00 21.89 264 ASP A C 1
ATOM 2037 O O . ASP A 1 264 ? 14.978 114.228 51.810 1.00 19.57 264 ASP A O 1
ATOM 2042 N N . PRO A 1 265 ? 16.845 113.522 50.756 1.00 19.41 265 PRO A N 1
ATOM 2043 C CA . PRO A 1 265 ? 16.164 112.717 49.739 1.00 19.15 265 PRO A CA 1
ATOM 2044 C C . PRO A 1 265 ? 15.202 111.669 50.302 1.00 17.34 265 PRO A C 1
ATOM 2045 O O . PRO A 1 265 ? 14.110 111.482 49.772 1.00 15.69 265 PRO A O 1
ATOM 2049 N N . SER A 1 266 ? 15.609 110.975 51.363 1.00 15.96 266 SER A N 1
ATOM 2050 C CA . SER A 1 266 ? 14.754 109.941 51.948 1.00 16.93 266 SER A CA 1
ATOM 2051 C C . SER A 1 266 ? 13.434 110.506 52.469 1.00 15.73 266 SER A C 1
ATOM 2052 O O . SER A 1 266 ? 12.395 109.848 52.393 1.00 14.96 266 SER A O 1
ATOM 2055 N N . LEU A 1 267 ? 13.474 111.723 53.002 1.00 15.68 267 LEU A N 1
ATOM 2056 C CA . LEU A 1 267 ? 12.264 112.347 53.522 1.00 17.38 267 LEU A CA 1
ATOM 2057 C C . LEU A 1 267 ? 11.385 112.880 52.395 1.00 15.67 267 LEU A C 1
ATOM 2058 O O . LEU A 1 267 ? 10.164 112.897 52.504 1.00 15.11 267 LEU A O 1
ATOM 2063 N N . ARG A 1 268 ? 12.004 113.309 51.305 1.00 14.58 268 ARG A N 1
ATOM 2064 C CA . ARG A 1 268 ? 11.227 113.817 50.186 1.00 14.91 268 ARG A CA 1
ATOM 2065 C C . ARG A 1 268 ? 10.467 112.677 49.505 1.00 12.66 268 ARG A C 1
ATOM 2066 O O . ARG A 1 268 ? 9.314 112.842 49.133 1.00 11.85 268 ARG A O 1
ATOM 2074 N N . THR A 1 269 ? 11.097 111.513 49.365 1.00 12.67 269 THR A N 1
ATOM 2075 C CA . THR A 1 269 ? 10.423 110.378 48.730 1.00 12.06 269 THR A CA 1
ATOM 2076 C C . THR A 1 269 ? 9.313 109.775 49.596 1.00 11.96 269 THR A C 1
ATOM 2077 O O . THR A 1 269 ? 8.272 109.362 49.077 1.00 12.26 269 THR A O 1
ATOM 2081 N N . ILE A 1 270 ? 9.525 109.729 50.909 1.00 10.25 270 ILE A N 1
ATOM 2082 C CA . ILE A 1 270 ? 8.521 109.161 51.801 1.00 11.86 270 ILE A CA 1
ATOM 2083 C C . ILE A 1 270 ? 7.281 110.052 51.852 1.00 12.55 270 ILE A C 1
ATOM 2084 O O . ILE A 1 270 ? 6.162 109.560 51.954 1.00 12.65 270 ILE A O 1
ATOM 2089 N N . GLU A 1 271 ? 7.483 111.363 51.753 1.00 14.23 271 GLU A N 1
ATOM 2090 C CA . GLU A 1 271 ? 6.366 112.299 51.757 1.00 15.95 271 GLU A CA 1
ATOM 2091 C C . GLU A 1 271 ? 5.557 112.036 50.494 1.00 15.01 271 GLU A C 1
ATOM 2092 O O . GLU A 1 271 ? 4.332 111.911 50.541 1.00 15.55 271 GLU A O 1
ATOM 2098 N N . THR A 1 272 ? 6.257 111.941 49.367 1.00 13.50 272 THR A N 1
ATOM 2099 C CA . THR A 1 272 ? 5.623 111.693 48.080 1.00 13.20 272 THR A CA 1
ATOM 2100 C C . THR A 1 272 ? 4.887 110.359 48.060 1.00 11.77 272 THR A C 1
ATOM 2101 O O . THR A 1 272 ? 3.740 110.279 47.622 1.00 11.40 272 THR A O 1
ATOM 2105 N N . ILE A 1 273 ? 5.553 109.313 48.533 1.00 10.61 273 ILE A N 1
ATOM 2106 C CA . ILE A 1 273 ? 4.955 107.987 48.549 1.00 11.18 273 ILE A CA 1
ATOM 2107 C C . ILE A 1 273 ? 3.753 107.893 49.489 1.00 11.66 273 ILE A C 1
ATOM 2108 O O . ILE A 1 273 ? 2.725 107.324 49.127 1.00 11.03 273 ILE A O 1
ATOM 2113 N N . LYS A 1 274 ? 3.874 108.461 50.684 1.00 11.98 274 LYS A N 1
ATOM 2114 C CA . LYS A 1 274 ? 2.775 108.400 51.639 1.00 13.85 274 LYS A CA 1
ATOM 2115 C C . LYS A 1 274 ? 1.554 109.125 51.095 1.00 12.66 274 LYS A C 1
ATOM 2116 O O . LYS A 1 274 ? 0.428 108.677 51.269 1.00 10.69 274 LYS A O 1
ATOM 2122 N N . ALA A 1 275 ? 1.788 110.241 50.416 1.00 12.41 275 ALA A N 1
ATOM 2123 C CA . ALA A 1 275 ? 0.695 111.012 49.847 1.00 12.28 275 ALA A CA 1
ATOM 2124 C C . ALA A 1 275 ? -0.031 110.251 48.728 1.00 13.09 275 ALA A C 1
ATOM 2125 O O . ALA A 1 275 ? -1.250 110.086 48.776 1.00 10.94 275 ALA A O 1
ATOM 2127 N N . ILE A 1 276 ? 0.712 109.773 47.732 1.00 12.73 276 ILE A N 1
ATOM 2128 C CA . ILE A 1 276 ? 0.086 109.073 46.615 1.00 12.86 276 ILE A CA 1
ATOM 2129 C C . ILE A 1 276 ? -0.665 107.813 47.037 1.00 14.02 276 ILE A C 1
ATOM 2130 O O . ILE A 1 276 ? -1.726 107.507 46.485 1.00 14.40 276 ILE A O 1
ATOM 2135 N N . CYS A 1 277 ? -0.134 107.090 48.021 1.00 15.06 277 CYS A N 1
ATOM 2136 C CA . CYS A 1 277 ? -0.793 105.872 48.492 1.00 15.83 277 CYS A CA 1
ATOM 2137 C C . CYS A 1 277 ? -2.179 106.145 49.058 1.00 15.47 277 CYS A C 1
ATOM 2138 O O . CYS A 1 277 ? -3.012 105.247 49.114 1.00 15.29 277 CYS A O 1
ATOM 2141 N N . LYS A 1 278 ? -2.427 107.379 49.481 1.00 13.19 278 LYS A N 1
ATOM 2142 C CA . LYS A 1 278 ? -3.725 107.724 50.044 1.00 15.56 278 LYS A CA 1
ATOM 2143 C C . LYS A 1 278 ? -4.805 107.954 48.990 1.00 15.81 278 LYS A C 1
ATOM 2144 O O . LYS A 1 278 ? -5.989 107.946 49.309 1.00 16.62 278 LYS A O 1
ATOM 2150 N N . ARG A 1 279 ? -4.400 108.150 47.736 1.00 15.70 279 ARG A N 1
ATOM 2151 C CA . ARG A 1 279 ? -5.358 108.380 46.648 1.00 15.54 279 ARG A CA 1
ATOM 2152 C C . ARG A 1 279 ? -5.745 107.078 45.940 1.00 16.30 279 ARG A C 1
ATOM 2153 O O . ARG A 1 279 ? -4.953 106.140 45.875 1.00 15.75 279 ARG A O 1
ATOM 2161 N N . GLY A 1 280 ? -6.969 107.023 45.414 1.00 15.96 280 GLY A N 1
ATOM 2162 C CA . GLY A 1 280 ? -7.417 105.833 44.711 1.00 15.91 280 GLY A CA 1
ATOM 2163 C C . GLY A 1 280 ? -6.755 105.763 43.345 1.00 16.19 280 GLY A C 1
ATOM 2164 O O . GLY A 1 280 ? -6.356 106.789 42.801 1.00 15.82 280 GLY A O 1
ATOM 2165 N N . TYR A 1 281 ? -6.641 104.565 42.782 1.00 15.98 281 TYR A N 1
ATOM 2166 C CA . TYR A 1 281 ? -6.006 104.422 41.480 1.00 16.46 281 TYR A CA 1
ATOM 2167 C C . TYR A 1 281 ? -6.703 105.233 40.392 1.00 16.07 281 TYR A C 1
ATOM 2168 O O . TYR A 1 281 ? -6.046 105.915 39.605 1.00 15.96 281 TYR A O 1
ATOM 2177 N N . LYS A 1 282 ? -8.028 105.160 40.338 1.00 17.12 282 LYS A N 1
ATOM 2178 C CA . LYS A 1 282 ? -8.765 105.896 39.319 1.00 16.97 282 LYS A CA 1
ATOM 2179 C C . LYS A 1 282 ? -8.491 107.390 39.459 1.00 15.38 282 LYS A C 1
ATOM 2180 O O . LYS A 1 282 ? -8.296 108.091 38.470 1.00 13.62 282 LYS A O 1
ATOM 2186 N N . GLU A 1 283 ? -8.471 107.864 40.698 1.00 13.49 283 GLU A N 1
ATOM 2187 C CA . GLU A 1 283 ? -8.193 109.262 40.992 1.00 14.59 283 GLU A CA 1
ATOM 2188 C C . GLU A 1 283 ? -6.808 109.639 40.446 1.00 13.96 283 GLU A C 1
ATOM 2189 O O . GLU A 1 283 ? -6.648 110.653 39.773 1.00 12.26 283 GLU A O 1
ATOM 2195 N N . ILE A 1 284 ? -5.810 108.812 40.749 1.00 13.12 284 ILE A N 1
ATOM 2196 C CA . ILE A 1 284 ? -4.443 109.048 40.294 1.00 12.23 284 ILE A CA 1
ATOM 2197 C C . ILE A 1 284 ? -4.351 109.118 38.766 1.00 13.43 284 ILE A C 1
ATOM 2198 O O . ILE A 1 284 ? -3.762 110.044 38.211 1.00 12.65 284 ILE A O 1
ATOM 2203 N N . VAL A 1 285 ? -4.944 108.138 38.091 1.00 15.01 285 VAL A N 1
ATOM 2204 C CA . VAL A 1 285 ? -4.926 108.093 36.633 1.00 15.56 285 VAL A CA 1
ATOM 2205 C C . VAL A 1 285 ? -5.556 109.333 36.017 1.00 15.07 285 VAL A C 1
ATOM 2206 O O . VAL A 1 285 ? -4.979 109.947 35.121 1.00 14.18 285 VAL A O 1
ATOM 2210 N N . ASN A 1 286 ? -6.741 109.697 36.496 1.00 13.04 286 ASN A N 1
ATOM 2211 C CA . ASN A 1 286 ? -7.430 110.858 35.953 1.00 14.56 286 ASN A CA 1
ATOM 2212 C C . ASN A 1 286 ? -6.669 112.155 36.182 1.00 14.38 286 ASN A C 1
ATOM 2213 O O . ASN A 1 286 ? -6.662 113.035 35.318 1.00 13.06 286 ASN A O 1
ATOM 2218 N N . ARG A 1 287 ? -6.029 112.283 37.342 1.00 13.77 287 ARG A N 1
ATOM 2219 C CA . ARG A 1 287 ? -5.245 113.479 37.613 1.00 12.83 287 ARG A CA 1
ATOM 2220 C C . ARG A 1 287 ? -4.122 113.525 36.577 1.00 12.15 287 ARG A C 1
ATOM 2221 O O . ARG A 1 287 ? -3.784 114.589 36.066 1.00 10.61 287 ARG A O 1
ATOM 2229 N N . HIS A 1 288 ? -3.565 112.362 36.252 1.00 11.25 288 HIS A N 1
ATOM 2230 C CA . HIS A 1 288 ? -2.492 112.303 35.261 1.00 11.84 288 HIS A CA 1
ATOM 2231 C C . HIS A 1 288 ? -2.985 112.657 33.857 1.00 12.33 288 HIS A C 1
ATOM 2232 O O . HIS A 1 288 ? -2.391 113.497 33.175 1.00 11.34 288 HIS A O 1
ATOM 2239 N N . LEU A 1 289 ? -4.065 112.008 33.432 1.00 11.45 289 LEU A N 1
ATOM 2240 C CA . LEU A 1 289 ? -4.642 112.246 32.112 1.00 13.05 289 LEU A CA 1
ATOM 2241 C C . LEU A 1 289 ? -5.013 113.714 31.941 1.00 13.64 289 LEU A C 1
ATOM 2242 O O . LEU A 1 289 ? -4.725 114.324 30.912 1.00 12.92 289 LEU A O 1
ATOM 2247 N N . GLU A 1 290 ? -5.652 114.276 32.961 1.00 15.42 290 GLU A N 1
ATOM 2248 C CA . GLU A 1 290 ? -6.061 115.677 32.940 1.00 17.14 290 GLU A CA 1
ATOM 2249 C C . GLU A 1 290 ? -4.828 116.550 32.711 1.00 16.17 290 GLU A C 1
ATOM 2250 O O . GLU A 1 290 ? -4.804 117.406 31.825 1.00 14.93 290 GLU A O 1
ATOM 2256 N N . ASP A 1 291 ? -3.796 116.318 33.508 1.00 14.17 291 ASP A N 1
ATOM 2257 C CA . ASP A 1 291 ? -2.554 117.078 33.395 1.00 13.50 291 ASP A CA 1
ATOM 2258 C C . ASP A 1 291 ? -1.890 116.899 32.025 1.00 13.66 291 ASP A C 1
ATOM 2259 O O . ASP A 1 291 ? -1.524 117.875 31.364 1.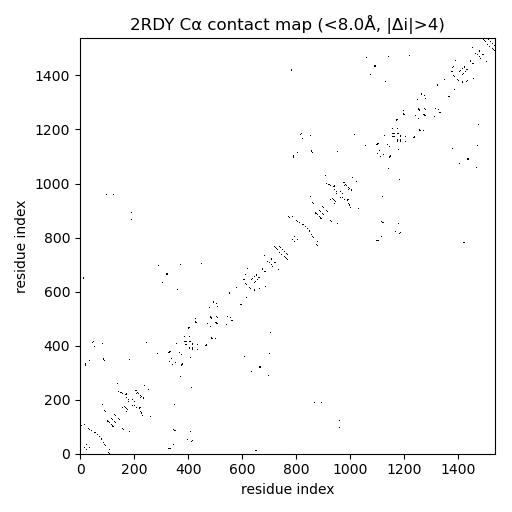00 13.51 291 ASP A O 1
ATOM 2264 N N . TYR A 1 292 ? -1.747 115.649 31.599 1.00 13.06 292 TYR A N 1
ATOM 2265 C CA . TYR A 1 292 ? -1.108 115.341 30.324 1.00 14.35 292 TYR A CA 1
ATOM 2266 C C . TYR A 1 292 ? -1.854 115.890 29.107 1.00 15.63 292 TYR A C 1
ATOM 2267 O O . TYR A 1 292 ? -1.258 116.518 28.230 1.00 14.11 292 TYR A O 1
ATOM 2276 N N . THR A 1 293 ? -3.156 115.640 29.054 1.00 16.68 293 THR A N 1
ATOM 2277 C CA . THR A 1 293 ? -3.983 116.099 27.945 1.00 19.29 293 THR A CA 1
ATOM 2278 C C . THR A 1 293 ? -3.903 117.610 27.695 1.00 18.56 293 THR A C 1
ATOM 2279 O O . THR A 1 293 ? -3.882 118.056 26.543 1.00 16.69 293 THR A O 1
ATOM 2283 N N . LYS A 1 294 ? -3.864 118.389 28.771 1.00 17.71 294 LYS A N 1
ATOM 2284 C CA . LYS A 1 294 ? -3.808 119.847 28.664 1.00 18.82 294 LYS A CA 1
ATOM 2285 C C . LYS A 1 294 ? -2.612 120.351 27.861 1.00 18.53 294 LYS A C 1
ATOM 2286 O O . LYS A 1 294 ? -2.665 121.433 27.273 1.00 17.57 294 LYS A O 1
ATOM 2292 N N . LEU A 1 295 ? -1.540 119.567 27.827 1.00 15.19 295 LEU A N 1
ATOM 2293 C CA . LEU A 1 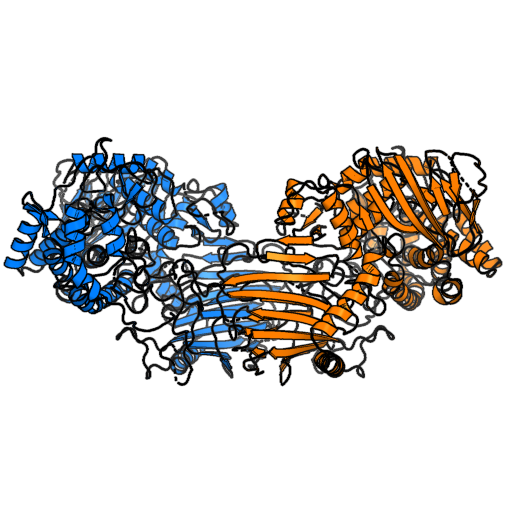295 ? -0.355 119.954 27.075 1.00 13.78 295 LEU A CA 1
ATOM 2294 C C . LEU A 1 295 ? -0.369 119.327 25.684 1.00 12.67 295 LEU A C 1
ATOM 2295 O O . LEU A 1 295 ? -0.211 120.017 24.673 1.00 12.58 295 LEU A O 1
ATOM 2300 N N . PHE A 1 296 ? -0.578 118.017 25.640 1.00 11.17 296 PHE A N 1
ATOM 2301 C CA . PHE A 1 296 ? -0.582 117.286 24.389 1.00 11.04 296 PHE A CA 1
ATOM 2302 C C . PHE A 1 296 ? -1.640 117.685 23.357 1.00 11.32 296 PHE A C 1
ATOM 2303 O O . PHE A 1 296 ? -1.337 117.807 22.171 1.00 8.84 296 PHE A O 1
ATOM 2311 N N . ASN A 1 297 ? -2.877 117.886 23.796 1.00 12.11 297 ASN A N 1
ATOM 2312 C CA . ASN A 1 297 ? -3.946 118.224 22.860 1.00 13.59 297 ASN A CA 1
ATOM 2313 C C . ASN A 1 297 ? -3.923 119.644 22.304 1.00 13.36 297 ASN A C 1
ATOM 2314 O O . ASN A 1 297 ? -4.822 120.030 21.556 1.00 12.67 297 ASN A O 1
ATOM 2319 N N . ARG A 1 298 ? -2.904 120.421 22.662 1.00 10.29 298 ARG A N 1
ATOM 2320 C CA . ARG A 1 298 ? -2.799 121.789 22.173 1.00 11.50 298 ARG A CA 1
ATOM 2321 C C . ARG A 1 298 ? -2.561 121.822 20.670 1.00 12.82 298 ARG A C 1
ATOM 2322 O O . ARG A 1 298 ? -2.928 122.787 19.994 1.00 13.22 298 ARG A O 1
ATOM 2330 N N . VAL A 1 299 ? -1.936 120.771 20.150 1.00 11.90 299 VAL A N 1
ATOM 2331 C CA . VAL A 1 299 ? -1.640 120.707 18.729 1.00 11.58 299 VAL A CA 1
ATOM 2332 C C . VAL A 1 299 ? -2.176 119.436 18.084 1.00 13.30 299 VAL A C 1
ATOM 2333 O O . VAL A 1 299 ? -2.063 118.343 18.640 1.00 13.49 299 VAL A O 1
ATOM 2337 N N . SER A 1 300 ? -2.761 119.587 16.903 1.00 13.25 300 SER A N 1
ATOM 2338 C CA . SER A 1 300 ? -3.281 118.445 16.174 1.00 15.33 300 SER A CA 1
ATOM 2339 C C . SER A 1 300 ? -2.768 118.515 14.743 1.00 14.21 300 SER A C 1
ATOM 2340 O O . SER A 1 300 ? -2.865 119.556 14.093 1.00 15.12 300 SER A O 1
ATOM 2343 N N . LEU A 1 301 ? -2.209 117.409 14.266 1.00 11.80 301 LEU A N 1
ATOM 2344 C CA . LEU A 1 301 ? -1.688 117.351 12.914 1.00 12.78 301 LEU A CA 1
ATOM 2345 C C . LEU A 1 301 ? -2.286 116.181 12.149 1.00 13.14 301 LEU A C 1
ATOM 2346 O O . LEU A 1 301 ? -2.358 115.064 12.656 1.00 13.34 301 LEU A O 1
ATOM 2351 N N . HIS A 1 302 ? -2.707 116.447 10.919 1.00 12.65 302 HIS A N 1
ATOM 2352 C CA . HIS A 1 302 ? -3.268 115.405 10.079 1.00 12.43 302 HIS A CA 1
ATOM 2353 C C . HIS A 1 302 ? -2.706 115.534 8.675 1.00 11.44 302 HIS A C 1
ATOM 2354 O O . HIS A 1 302 ? -2.852 116.570 8.032 1.00 10.72 302 HIS A O 1
ATOM 2361 N N . LEU A 1 303 ? -2.053 114.482 8.207 1.00 12.43 303 LEU A N 1
ATOM 2362 C CA . LEU A 1 303 ? -1.479 114.485 6.868 1.00 14.17 303 LEU A CA 1
ATOM 2363 C C . LEU A 1 303 ? -2.170 113.406 6.039 1.00 15.07 303 LEU A C 1
ATOM 2364 O O . LEU A 1 303 ? -1.795 113.144 4.899 1.00 15.71 303 LEU A O 1
ATOM 2369 N N . GLY A 1 304 ? -3.186 112.787 6.626 1.00 14.71 304 GLY A N 1
ATOM 2370 C CA . GLY A 1 304 ? -3.927 111.750 5.933 1.00 17.86 304 GLY A CA 1
ATOM 2371 C C . GLY A 1 304 ? -3.943 110.446 6.704 1.00 19.53 304 GLY A C 1
ATOM 2372 O O . GLY A 1 304 ? -3.201 110.282 7.672 1.00 18.25 304 GLY A O 1
ATOM 2373 N N . GLU A 1 305 ? -4.798 109.522 6.275 1.00 20.30 305 GLU A N 1
ATOM 2374 C CA . GLU A 1 305 ? -4.918 108.218 6.917 1.00 20.81 305 GLU A CA 1
ATOM 2375 C C . GLU A 1 305 ? -3.621 107.429 6.773 1.00 19.14 305 GLU A C 1
ATOM 2376 O O . GLU A 1 305 ? -2.927 107.533 5.758 1.00 16.48 305 GLU A O 1
ATOM 2382 N N . SER A 1 306 ? -3.296 106.650 7.797 1.00 17.65 306 SER A N 1
ATOM 2383 C CA . SER A 1 306 ? -2.094 105.828 7.775 1.00 17.08 306 SER A CA 1
ATOM 2384 C C . SER A 1 306 ? -2.344 104.626 6.870 1.00 15.71 306 SER A C 1
ATOM 2385 O O . SER A 1 306 ? -3.420 104.026 6.906 1.00 15.58 306 SER A O 1
ATOM 2388 N N . ILE A 1 307 ? -1.358 104.275 6.055 1.00 14.09 307 ILE A N 1
ATOM 2389 C CA . ILE A 1 307 ? -1.516 103.139 5.160 1.00 14.28 307 ILE A CA 1
ATOM 2390 C C . ILE A 1 307 ? -1.040 101.847 5.813 1.00 14.54 307 ILE A C 1
ATOM 2391 O O . ILE A 1 307 ? -1.168 100.770 5.236 1.00 15.09 307 ILE A O 1
ATOM 2396 N N . ALA A 1 308 ? -0.502 101.956 7.023 1.00 14.89 308 ALA A N 1
ATOM 2397 C CA . ALA A 1 308 ? -0.020 100.782 7.741 1.00 15.79 308 ALA A CA 1
ATOM 2398 C C . ALA A 1 308 ? -1.159 100.129 8.509 1.00 15.54 308 ALA A C 1
ATOM 2399 O O . ALA A 1 308 ? -2.069 100.811 8.984 1.00 13.28 308 ALA A O 1
ATOM 2401 N N . PRO A 1 309 ? -1.142 98.793 8.621 1.00 17.45 309 PRO A N 1
ATOM 2402 C CA . PRO A 1 309 ? -2.215 98.123 9.365 1.00 18.87 309 PRO A CA 1
ATOM 2403 C C . PRO A 1 309 ? -2.181 98.556 10.835 1.00 20.43 309 PRO A C 1
ATOM 2404 O O . PRO A 1 309 ? -1.107 98.738 11.416 1.00 19.53 309 PRO A O 1
ATOM 2408 N N . ALA A 1 310 ? -3.359 98.739 11.421 1.00 19.09 310 ALA A N 1
ATOM 2409 C CA . ALA A 1 310 ? -3.483 99.183 12.806 1.00 20.24 310 ALA A CA 1
ATOM 2410 C C . ALA A 1 310 ? -2.749 98.345 13.848 1.00 20.72 310 ALA A C 1
ATOM 2411 O O . ALA A 1 310 ? -2.372 98.856 14.897 1.00 21.22 310 ALA A O 1
ATOM 2413 N N . ASP A 1 311 ? -2.535 97.066 13.568 1.00 21.31 311 ASP A N 1
ATOM 2414 C CA . ASP A 1 311 ? -1.873 96.205 14.538 1.00 22.30 311 ASP A CA 1
ATOM 2415 C C . ASP A 1 311 ? -0.380 96.027 14.296 1.00 20.64 311 ASP A C 1
ATOM 2416 O O . ASP A 1 311 ? 0.257 95.217 14.966 1.00 20.12 311 ASP A O 1
ATOM 2429 N N . SER A 1 313 ? 3.619 96.475 14.399 1.00 10.48 313 SER A N 1
ATOM 2430 C CA . SER A 1 313 ? 4.579 96.915 15.402 1.00 11.14 313 SER A CA 1
ATOM 2431 C C . SER A 1 313 ? 5.331 98.101 14.818 1.00 11.19 313 SER A C 1
ATOM 2432 O O . SER A 1 313 ? 5.606 98.133 13.622 1.00 11.12 313 SER A O 1
ATOM 2435 N N . THR A 1 314 ? 5.663 99.073 15.660 1.00 11.10 314 THR A N 1
ATOM 2436 C CA . THR A 1 314 ? 6.348 100.271 15.199 1.00 12.07 314 THR A CA 1
ATOM 2437 C C . THR A 1 314 ? 7.657 100.032 14.458 1.00 12.02 314 THR A C 1
ATOM 2438 O O . THR A 1 314 ? 7.940 100.715 13.482 1.00 13.69 314 THR A O 1
ATOM 2442 N N . ASP A 1 315 ? 8.461 99.075 14.903 1.00 14.00 315 ASP A N 1
ATOM 2443 C CA . ASP A 1 315 ? 9.719 98.839 14.212 1.00 14.84 315 ASP A CA 1
ATOM 2444 C C . ASP A 1 315 ? 9.454 98.362 12.787 1.00 16.20 315 ASP A C 1
ATOM 2445 O O . ASP A 1 315 ? 10.130 98.785 11.852 1.00 15.06 315 ASP A O 1
ATOM 2450 N N . GLN A 1 316 ? 8.455 97.503 12.614 1.00 16.33 316 GLN A N 1
ATOM 2451 C CA . GLN A 1 316 ? 8.134 97.014 11.277 1.00 16.98 316 GLN A CA 1
ATOM 2452 C C . GLN A 1 316 ? 7.564 98.167 10.459 1.00 16.26 316 GLN A C 1
ATOM 2453 O O . GLN A 1 316 ? 7.839 98.294 9.268 1.00 14.24 316 GLN A O 1
ATOM 2459 N N . ARG A 1 317 ? 6.769 99.005 11.117 1.00 14.78 317 ARG A N 1
ATOM 2460 C CA . ARG A 1 317 ? 6.152 100.152 10.463 1.00 15.31 317 ARG A CA 1
ATOM 2461 C C . ARG A 1 317 ? 7.201 101.070 9.825 1.00 15.51 317 ARG A C 1
ATOM 2462 O O . ARG A 1 317 ? 7.099 101.438 8.652 1.00 15.24 317 ARG A O 1
ATOM 2470 N N . ILE A 1 318 ? 8.207 101.435 10.609 1.00 14.11 318 ILE A N 1
ATOM 2471 C CA . ILE A 1 318 ? 9.285 102.299 10.136 1.00 12.77 318 ILE A CA 1
ATOM 2472 C C . ILE A 1 318 ? 10.034 101.661 8.962 1.00 13.32 318 ILE A C 1
ATOM 2473 O O . ILE A 1 318 ? 10.255 102.290 7.931 1.00 11.58 318 ILE A O 1
ATOM 2478 N N . LYS A 1 319 ? 10.412 100.401 9.134 1.00 14.46 319 LYS A N 1
ATOM 2479 C CA . LYS A 1 319 ? 11.163 99.666 8.126 1.00 16.22 319 LYS A CA 1
ATOM 2480 C C . LYS A 1 319 ? 10.447 99.563 6.784 1.00 16.12 319 LYS A C 1
ATOM 2481 O O . LYS A 1 319 ? 11.029 99.830 5.736 1.00 15.21 319 LYS A O 1
ATOM 2487 N N . GLU A 1 320 ? 9.180 99.179 6.829 1.00 15.90 320 GLU A N 1
ATOM 2488 C CA . GLU A 1 320 ? 8.388 98.991 5.627 1.00 17.02 320 GLU A CA 1
ATOM 2489 C C . GLU A 1 320 ? 7.784 100.212 4.951 1.00 16.29 320 GLU A C 1
ATOM 2490 O O . GLU A 1 320 ? 7.575 100.192 3.744 1.00 15.47 320 GLU A O 1
ATOM 2496 N N . TYR A 1 321 ? 7.507 101.272 5.703 1.00 15.06 321 TYR A N 1
ATOM 2497 C CA . TYR A 1 321 ? 6.898 102.456 5.104 1.00 15.66 321 TYR A CA 1
ATOM 2498 C C . TYR A 1 321 ? 7.715 103.738 5.177 1.00 15.37 321 TYR A C 1
ATOM 2499 O O . TYR A 1 321 ? 7.698 104.544 4.242 1.00 14.97 321 TYR A O 1
ATOM 2508 N N . GLY A 1 322 ? 8.414 103.939 6.290 1.00 14.92 322 GLY A N 1
ATOM 2509 C CA . GLY A 1 322 ? 9.192 105.153 6.440 1.00 13.83 322 GLY A CA 1
ATOM 2510 C C . GLY A 1 322 ? 8.269 106.354 6.322 1.00 12.87 322 GLY A C 1
ATOM 2511 O O . GLY A 1 322 ? 7.126 106.322 6.776 1.00 14.12 322 GLY A O 1
ATOM 2512 N N . SER A 1 323 ? 8.752 107.411 5.687 1.00 12.51 323 SER A N 1
ATOM 2513 C CA . SER A 1 323 ? 7.961 108.622 5.520 1.00 14.34 323 SER A CA 1
ATOM 2514 C C . SER A 1 323 ? 6.780 108.473 4.559 1.00 14.36 323 SER A C 1
ATOM 2515 O O . SER A 1 323 ? 5.981 109.396 4.426 1.00 12.53 323 SER A O 1
ATOM 2518 N N . ARG A 1 324 ? 6.673 107.327 3.886 1.00 13.99 324 ARG A N 1
ATOM 2519 C CA . ARG A 1 324 ? 5.572 107.106 2.952 1.00 15.60 324 ARG A CA 1
ATOM 2520 C C . ARG A 1 324 ? 4.261 106.919 3.706 1.00 15.53 324 ARG A C 1
ATOM 2521 O O . ARG A 1 324 ? 3.184 107.160 3.162 1.00 14.86 324 ARG A O 1
ATOM 2529 N N . ASP A 1 325 ? 4.350 106.487 4.961 1.00 13.91 325 ASP A N 1
ATOM 2530 C CA . ASP A 1 325 ? 3.150 106.346 5.775 1.00 14.35 325 ASP A CA 1
ATOM 2531 C C . ASP A 1 325 ? 3.018 107.696 6.461 1.00 14.34 325 ASP A C 1
ATOM 2532 O O . ASP A 1 325 ? 3.723 107.974 7.430 1.00 13.38 325 ASP A O 1
ATOM 2537 N N . LEU A 1 326 ? 2.127 108.540 5.950 1.00 13.80 326 LEU A N 1
ATOM 2538 C CA . LEU A 1 326 ? 1.955 109.864 6.525 1.00 13.89 326 LEU A CA 1
ATOM 2539 C C . LEU A 1 326 ? 1.527 109.784 7.987 1.00 14.15 326 LEU A C 1
ATOM 2540 O O . LEU A 1 326 ? 1.739 110.725 8.759 1.00 12.98 326 LEU A O 1
ATOM 2545 N N . GLY A 1 327 ? 0.941 108.650 8.364 1.00 13.27 327 GLY A N 1
ATOM 2546 C CA . GLY A 1 327 ? 0.531 108.451 9.743 1.00 13.59 327 GLY A CA 1
ATOM 2547 C C . GLY A 1 327 ? 1.767 108.340 10.629 1.00 14.14 327 GLY A C 1
ATOM 2548 O O . GLY A 1 327 ? 1.775 108.819 11.758 1.00 14.29 327 GLY A O 1
ATOM 2549 N N . LEU A 1 328 ? 2.817 107.706 10.110 1.00 12.91 328 LEU A N 1
ATOM 2550 C CA . LEU A 1 328 ? 4.063 107.550 10.860 1.00 12.71 328 LEU A CA 1
ATOM 2551 C C . LEU A 1 328 ? 4.713 108.919 11.026 1.00 12.80 328 LEU A C 1
ATOM 2552 O O . LEU A 1 328 ? 5.315 109.217 12.058 1.00 10.75 328 LEU A O 1
ATOM 2557 N N . VAL A 1 329 ? 4.586 109.749 9.996 1.00 12.32 329 VAL A N 1
ATOM 2558 C CA . VAL A 1 329 ? 5.138 111.093 10.030 1.00 12.66 329 VAL A CA 1
ATOM 2559 C C . VAL A 1 329 ? 4.435 111.880 11.132 1.00 12.34 329 VAL A C 1
ATOM 2560 O O . VAL A 1 329 ? 5.081 112.597 11.903 1.00 11.19 329 VAL A O 1
ATOM 2564 N N . GLU A 1 330 ? 3.115 111.741 11.215 1.00 10.55 330 GLU A N 1
ATOM 2565 C CA . GLU A 1 330 ? 2.365 112.436 12.253 1.00 9.56 330 GLU A CA 1
ATOM 2566 C C . GLU A 1 330 ? 2.883 111.992 13.623 1.00 9.26 330 GLU A C 1
ATOM 2567 O O . GLU A 1 330 ? 3.151 112.815 14.500 1.00 10.16 330 GLU A O 1
ATOM 2573 N N . LEU A 1 331 ? 3.011 110.680 13.788 1.00 8.67 331 LEU A N 1
ATOM 2574 C CA . LEU A 1 331 ? 3.483 110.077 15.028 1.00 8.38 331 LEU A CA 1
ATOM 2575 C C . LEU A 1 331 ? 4.861 110.631 15.391 1.00 8.51 331 LEU A C 1
ATOM 2576 O O . LEU A 1 331 ? 5.103 111.011 16.539 1.00 8.00 331 LEU A O 1
ATOM 2581 N N . LEU A 1 332 ? 5.758 110.688 14.411 1.00 6.73 332 LEU A N 1
ATOM 2582 C CA . LEU A 1 332 ? 7.095 111.216 14.655 1.00 8.46 332 LEU A CA 1
ATOM 2583 C C . LEU A 1 332 ? 6.970 112.645 15.194 1.00 9.57 332 LEU A C 1
ATOM 2584 O O . LEU A 1 332 ? 7.608 113.009 16.182 1.00 7.12 332 LEU A O 1
ATOM 2589 N N . PHE A 1 333 ? 6.133 113.441 14.538 1.00 10.39 333 PHE A N 1
ATOM 2590 C CA . PHE A 1 333 ? 5.904 114.817 14.947 1.00 10.60 333 PHE A CA 1
ATOM 2591 C C . PHE A 1 333 ? 5.415 114.907 16.390 1.00 10.08 333 PHE A C 1
ATOM 2592 O O . PHE A 1 333 ? 6.000 115.615 17.212 1.00 9.57 333 PHE A O 1
ATOM 2600 N N . GLN A 1 334 ? 4.335 114.197 16.693 1.00 9.21 334 GLN A N 1
ATOM 2601 C CA . GLN A 1 334 ? 3.772 114.234 18.037 1.00 8.08 334 GLN A CA 1
ATOM 2602 C C . GLN A 1 334 ? 4.670 113.600 19.087 1.00 8.41 334 GLN A C 1
ATOM 2603 O O . GLN A 1 334 ? 4.585 113.948 20.261 1.00 9.65 334 GLN A O 1
ATOM 2609 N N . TYR A 1 335 ? 5.531 112.675 18.673 1.00 9.19 335 TYR A N 1
ATOM 2610 C CA . TYR A 1 335 ? 6.427 112.015 19.623 1.00 9.50 335 TYR A CA 1
ATOM 2611 C C . TYR A 1 335 ? 7.385 113.051 20.197 1.00 10.28 335 TYR A C 1
ATOM 2612 O O . TYR A 1 335 ? 7.709 113.017 21.381 1.00 8.68 335 TYR A O 1
ATOM 2621 N N . GLY A 1 336 ? 7.827 113.978 19.348 1.00 10.44 336 GLY A N 1
ATOM 2622 C CA . GLY A 1 336 ? 8.716 115.032 19.804 1.00 9.63 336 GLY A CA 1
ATOM 2623 C C . GLY A 1 336 ? 8.034 115.868 20.878 1.00 10.03 336 GLY A C 1
ATOM 2624 O O . GLY A 1 336 ? 8.650 116.221 21.886 1.00 10.11 336 GLY A O 1
ATOM 2625 N N . ARG A 1 337 ? 6.756 116.180 20.676 1.00 8.25 337 ARG A N 1
ATOM 2626 C CA . ARG A 1 337 ? 6.007 116.966 21.656 1.00 6.56 337 ARG A CA 1
ATOM 2627 C C . ARG A 1 337 ? 5.840 116.147 22.936 1.00 8.28 337 ARG A C 1
ATOM 2628 O O . ARG A 1 337 ? 5.974 116.670 24.046 1.00 7.72 337 ARG A O 1
ATOM 2636 N N . TYR A 1 338 ? 5.545 114.862 22.770 1.00 7.09 338 TYR A N 1
ATOM 2637 C CA . TYR A 1 338 ? 5.395 113.949 23.898 1.00 8.88 338 TYR A CA 1
ATOM 2638 C C . TYR A 1 338 ? 6.664 113.924 24.748 1.00 9.80 338 TYR A C 1
ATOM 2639 O O . TYR A 1 338 ? 6.621 114.083 25.966 1.00 11.59 338 TYR A O 1
ATOM 2648 N N . LEU A 1 339 ? 7.795 113.706 24.093 1.00 7.50 339 LEU A N 1
ATOM 2649 C CA . LEU A 1 339 ? 9.061 113.631 24.799 1.00 8.59 339 LEU A CA 1
ATOM 2650 C C . LEU A 1 339 ? 9.412 114.925 25.537 1.00 9.11 339 LEU A C 1
ATOM 2651 O O . LEU A 1 339 ? 10.064 114.886 26.581 1.00 8.55 339 LEU A O 1
ATOM 2664 N N . ILE A 1 341 ? 7.159 116.952 26.840 1.00 6.49 341 ILE A N 1
ATOM 2665 C CA . ILE A 1 341 ? 6.243 116.951 27.975 1.00 6.35 341 ILE A CA 1
ATOM 2666 C C . ILE A 1 341 ? 6.761 116.019 29.072 1.00 7.37 341 ILE A C 1
ATOM 2667 O O . ILE A 1 341 ? 6.651 116.315 30.263 1.00 7.55 341 ILE A O 1
ATOM 2672 N N . ALA A 1 342 ? 7.343 114.899 28.664 1.00 6.43 342 ALA A N 1
ATOM 2673 C CA . ALA A 1 342 ? 7.854 113.922 29.615 1.00 7.68 342 ALA A CA 1
ATOM 2674 C C . ALA A 1 342 ? 9.255 114.232 30.144 1.00 9.39 342 ALA A C 1
ATOM 2675 O O . ALA A 1 342 ? 9.665 113.681 31.163 1.00 10.26 342 ALA A O 1
ATOM 2677 N N . SER A 1 343 ? 9.990 115.113 29.471 1.00 10.61 343 SER A N 1
ATOM 2678 C CA . SER A 1 343 ? 11.347 115.418 29.916 1.00 11.04 343 SER A CA 1
ATOM 2679 C C . SER A 1 343 ? 11.612 116.848 30.388 1.00 11.60 343 SER A C 1
ATOM 2680 O O . SER A 1 343 ? 12.599 117.095 31.070 1.00 10.63 343 SER A O 1
ATOM 2683 N N . SER A 1 344 ? 10.746 117.789 30.036 1.00 10.96 344 SER A N 1
ATOM 2684 C CA . SER A 1 344 ? 11.005 119.177 30.397 1.00 11.74 344 SER A CA 1
ATOM 2685 C C . SER A 1 344 ? 9.833 119.961 30.990 1.00 11.12 344 SER A C 1
ATOM 2686 O O . SER A 1 344 ? 9.435 120.983 30.443 1.00 9.04 344 SER A O 1
ATOM 2689 N N . ARG A 1 345 ? 9.285 119.492 32.108 1.00 10.49 345 ARG A N 1
ATOM 2690 C CA . ARG A 1 345 ? 8.180 120.200 32.754 1.00 11.67 345 ARG A CA 1
ATOM 2691 C C . ARG A 1 345 ? 8.769 121.318 33.619 1.00 13.17 345 ARG A C 1
ATOM 2692 O O . ARG A 1 345 ? 9.912 121.223 34.076 1.00 12.33 345 ARG A O 1
ATOM 2700 N N . PRO A 1 346 ? 7.999 122.395 33.849 1.00 15.41 346 PRO A N 1
ATOM 2701 C CA . PRO A 1 346 ? 8.493 123.506 34.672 1.00 15.66 346 PRO A CA 1
ATOM 2702 C C . PRO A 1 346 ? 8.971 122.969 36.018 1.00 15.07 346 PRO A C 1
ATOM 2703 O O . PRO A 1 346 ? 8.337 122.087 36.596 1.00 13.79 346 PRO A O 1
ATOM 2707 N N . GLY A 1 347 ? 10.096 123.486 36.500 1.00 14.36 347 GLY A N 1
ATOM 2708 C CA . GLY A 1 347 ? 10.628 123.031 37.772 1.00 14.45 347 GLY A CA 1
ATOM 2709 C C . GLY A 1 347 ? 11.646 121.904 37.655 1.00 14.37 347 GLY A C 1
ATOM 2710 O O . GLY A 1 347 ? 12.344 121.605 38.619 1.00 15.74 347 GLY A O 1
ATOM 2711 N N . THR A 1 348 ? 11.740 121.266 36.492 1.00 12.59 348 THR A N 1
ATOM 2712 C CA . THR A 1 348 ? 12.706 120.185 36.324 1.00 11.41 348 THR A CA 1
ATOM 2713 C C . THR A 1 348 ? 13.890 120.671 35.486 1.00 11.13 348 THR A C 1
ATOM 2714 O O . THR A 1 348 ? 13.935 121.834 35.069 1.00 9.69 348 THR A O 1
ATOM 2718 N N . GLN A 1 349 ? 14.857 119.793 35.253 1.00 8.75 349 GLN A N 1
ATOM 2719 C CA . GLN A 1 349 ? 16.022 120.173 34.470 1.00 10.22 349 GLN A CA 1
ATOM 2720 C C . GLN A 1 349 ? 15.706 120.065 32.981 1.00 9.90 349 GLN A C 1
ATOM 2721 O O . GLN A 1 349 ? 14.841 119.295 32.577 1.00 9.81 349 GLN A O 1
ATOM 2727 N N . PRO A 1 350 ? 16.396 120.852 32.146 1.00 9.54 350 PRO A N 1
ATOM 2728 C CA . PRO A 1 350 ? 16.125 120.784 30.709 1.00 8.98 350 PRO A CA 1
ATOM 2729 C C . PRO A 1 350 ? 16.561 119.451 30.118 1.00 10.18 350 PRO A C 1
ATOM 2730 O O . PRO A 1 350 ? 17.428 118.765 30.669 1.00 7.56 350 PRO A O 1
ATOM 2734 N N . ALA A 1 351 ? 15.941 119.085 29.003 1.00 7.96 351 ALA A N 1
ATOM 2735 C CA . ALA A 1 351 ? 16.260 117.835 28.325 1.00 8.31 351 ALA A CA 1
ATOM 2736 C C . ALA A 1 351 ? 17.733 117.827 27.949 1.00 6.14 351 ALA A C 1
ATOM 2737 O O . ALA A 1 351 ? 18.207 118.763 27.316 1.00 4.37 351 ALA A O 1
ATOM 2739 N N . ASN A 1 352 ? 18.461 116.794 28.361 1.00 5.97 352 ASN A N 1
ATOM 2740 C CA . ASN A 1 352 ? 19.875 116.695 28.009 1.00 8.39 352 ASN A CA 1
ATOM 2741 C C . ASN A 1 352 ? 20.009 115.869 26.723 1.00 7.48 352 ASN A C 1
ATOM 2742 O O . ASN A 1 352 ? 19.026 115.680 26.016 1.00 8.44 352 ASN A O 1
ATOM 2747 N N . LEU A 1 353 ? 21.210 115.387 26.410 1.00 9.46 353 LEU A N 1
ATOM 2748 C CA . LEU A 1 353 ? 21.408 114.599 25.186 1.00 7.81 353 LEU A CA 1
ATOM 2749 C C . LEU A 1 353 ? 20.421 113.440 25.052 1.00 7.83 353 LEU A C 1
ATOM 2750 O O . LEU A 1 353 ? 20.050 113.056 23.943 1.00 8.20 353 LEU A O 1
ATOM 2755 N N . GLN A 1 354 ? 19.973 112.899 26.179 1.00 6.38 354 GLN A N 1
ATOM 2756 C CA . GLN A 1 354 ? 19.045 111.782 26.136 1.00 6.50 354 GLN A CA 1
ATOM 2757 C C . GLN A 1 354 ? 17.710 112.081 26.809 1.00 7.34 354 GLN A C 1
ATOM 2758 O O . GLN A 1 354 ? 16.981 111.170 27.201 1.00 6.83 354 GLN A O 1
ATOM 2764 N N . GLY A 1 355 ? 17.382 113.366 26.900 1.00 8.64 355 GLY A N 1
ATOM 2765 C CA . GLY A 1 355 ? 16.145 113.765 27.546 1.00 9.54 355 GLY A CA 1
ATOM 2766 C C . GLY A 1 355 ? 16.362 113.613 29.034 1.00 10.26 355 GLY A C 1
ATOM 2767 O O . GLY A 1 355 ? 16.915 114.501 29.689 1.00 10.14 355 GLY A O 1
ATOM 2768 N N . ILE A 1 356 ? 15.932 112.470 29.557 1.00 9.76 356 ILE A N 1
ATOM 2769 C CA . ILE A 1 356 ? 16.091 112.138 30.965 1.00 8.65 356 ILE A CA 1
ATOM 2770 C C . ILE A 1 356 ? 16.323 110.637 31.051 1.00 8.46 356 ILE A C 1
ATOM 2771 O O . ILE A 1 356 ? 16.539 110.109 32.129 1.00 7.77 356 ILE A O 1
ATOM 2776 N N . TRP A 1 357 ? 16.281 109.959 29.907 1.00 7.66 357 TRP A N 1
ATOM 2777 C CA . TRP A 1 357 ? 16.430 108.509 29.881 1.00 8.29 357 TRP A CA 1
ATOM 2778 C C . TRP A 1 357 ? 17.843 108.027 29.578 1.00 9.02 357 TRP A C 1
ATOM 2779 O O . TRP A 1 357 ? 18.385 108.287 28.504 1.00 8.98 357 TRP A O 1
ATOM 2790 N N . ASN A 1 358 ? 18.426 107.315 30.539 1.00 9.45 358 ASN A N 1
ATOM 2791 C CA . ASN A 1 358 ? 19.784 106.801 30.398 1.00 9.35 358 ASN A CA 1
ATOM 2792 C C . ASN A 1 358 ? 20.065 105.641 31.342 1.00 9.02 358 ASN A C 1
ATOM 2793 O O . ASN A 1 358 ? 19.853 105.753 32.545 1.00 9.13 358 ASN A O 1
ATOM 2798 N N . GLU A 1 359 ? 20.557 104.534 30.800 1.00 7.27 359 GLU A N 1
ATOM 2799 C CA . GLU A 1 359 ? 20.866 103.363 31.619 1.00 8.86 359 GLU A CA 1
ATOM 2800 C C . GLU A 1 359 ? 22.375 103.155 31.826 1.00 9.00 359 GLU A C 1
ATOM 2801 O O . GLU A 1 359 ? 22.781 102.315 32.627 1.00 9.07 359 GLU A O 1
ATOM 2807 N N . GLU A 1 360 ? 23.196 103.930 31.122 1.00 8.42 360 GLU A N 1
ATOM 2808 C CA . GLU A 1 360 ? 24.649 103.782 31.199 1.00 9.49 360 GLU A CA 1
ATOM 2809 C C . GLU A 1 360 ? 25.390 104.668 32.184 1.00 8.59 360 GLU A C 1
ATOM 2810 O O . GLU A 1 360 ? 25.155 105.873 32.257 1.00 7.95 360 GLU A O 1
ATOM 2816 N N . THR A 1 361 ? 26.314 104.045 32.916 1.00 10.38 361 THR A N 1
ATOM 2817 C CA . THR A 1 361 ? 27.147 104.720 33.908 1.00 10.65 361 THR A CA 1
ATOM 2818 C C . THR A 1 361 ? 27.960 105.821 33.227 1.00 10.61 361 THR A C 1
ATOM 2819 O O . THR A 1 361 ? 28.004 106.952 33.706 1.00 10.08 361 THR A O 1
ATOM 2823 N N . ARG A 1 362 ? 28.623 105.477 32.124 1.00 10.30 362 ARG A N 1
ATOM 2824 C CA . ARG A 1 362 ? 29.373 106.460 31.343 1.00 8.80 362 ARG A CA 1
ATOM 2825 C C . ARG A 1 362 ? 28.621 106.557 30.025 1.00 9.97 362 ARG A C 1
ATOM 2826 O O . ARG A 1 362 ? 29.004 105.949 29.026 1.00 9.10 362 ARG A O 1
ATOM 2834 N N . ALA A 1 363 ? 27.531 107.313 30.041 1.00 10.82 363 ALA A N 1
ATOM 2835 C CA . ALA A 1 363 ? 26.695 107.478 28.865 1.00 10.77 363 ALA A CA 1
ATOM 2836 C C . ALA A 1 363 ? 27.434 108.217 27.752 1.00 11.68 363 ALA A C 1
ATOM 2837 O O . ALA A 1 363 ? 28.376 108.967 28.006 1.00 11.60 363 ALA A O 1
ATOM 2839 N N . PRO A 1 364 ? 27.018 108.000 26.497 1.00 12.24 364 PRO A N 1
ATOM 2840 C CA . PRO A 1 364 ? 27.647 108.647 25.341 1.00 12.50 364 PRO A CA 1
ATOM 2841 C C . PRO A 1 364 ? 27.802 110.166 25.487 1.00 10.70 364 PRO A C 1
ATOM 2842 O O . PRO A 1 364 ? 26.823 110.885 25.696 1.00 9.42 364 PRO A O 1
ATOM 2846 N N . TRP A 1 365 ? 29.039 110.641 25.377 1.00 10.20 365 TRP A N 1
ATOM 2847 C CA . TRP A 1 365 ? 29.332 112.068 25.484 1.00 7.97 365 TRP A CA 1
ATOM 2848 C C . TRP A 1 365 ? 28.783 112.674 26.776 1.00 8.01 365 TRP A C 1
ATOM 2849 O O . TRP A 1 365 ? 28.393 113.840 26.806 1.00 5.14 365 TRP A O 1
ATOM 2860 N N . SER A 1 366 ? 28.736 111.859 27.828 1.00 6.50 366 SER A N 1
ATOM 2861 C CA . SER A 1 366 ? 28.250 112.283 29.139 1.00 7.77 366 SER A CA 1
ATOM 2862 C C . SER A 1 366 ? 26.746 112.582 29.212 1.00 7.93 366 SER A C 1
ATOM 2863 O O . SER A 1 366 ? 26.248 112.998 30.261 1.00 8.06 366 SER A O 1
ATOM 2866 N N . SER A 1 367 ? 26.023 112.354 28.119 1.00 8.42 367 SER A N 1
ATOM 2867 C CA . SER A 1 367 ? 24.584 112.636 28.085 1.00 7.51 367 SER A CA 1
ATOM 2868 C C . SER A 1 367 ? 24.355 114.000 28.747 1.00 9.19 367 SER A C 1
ATOM 2869 O O . SER A 1 367 ? 23.421 114.184 29.533 1.00 10.47 367 SER A O 1
ATOM 2872 N N . ASN A 1 368 ? 25.220 114.958 28.418 1.00 8.37 368 ASN A N 1
ATOM 2873 C CA . ASN A 1 368 ? 25.157 116.287 29.010 1.00 9.28 368 ASN A CA 1
ATOM 2874 C C . ASN A 1 368 ? 24.412 117.295 28.161 1.00 9.85 368 ASN A C 1
ATOM 2875 O O . ASN A 1 368 ? 23.512 116.938 27.397 1.00 10.82 368 ASN A O 1
ATOM 2880 N N . TYR A 1 369 ? 24.786 118.563 28.314 1.00 10.26 369 TYR A N 1
ATOM 2881 C CA . TYR A 1 369 ? 24.182 119.631 27.528 1.00 10.55 369 TYR A CA 1
ATOM 2882 C C . TYR A 1 369 ? 25.255 120.124 26.562 1.00 11.69 369 TYR A C 1
ATOM 2883 O O . TYR A 1 369 ? 26.166 120.849 26.947 1.00 11.02 369 TYR A O 1
ATOM 2892 N N . THR A 1 370 ? 25.154 119.690 25.314 1.00 11.35 370 THR A N 1
ATOM 2893 C CA . THR A 1 370 ? 26.098 120.098 24.300 1.00 9.92 370 THR A CA 1
ATOM 2894 C C . THR A 1 370 ? 25.520 121.350 23.655 1.00 10.45 370 THR A C 1
ATOM 2895 O O . THR A 1 370 ? 24.473 121.312 22.987 1.00 11.30 370 THR A O 1
ATOM 2899 N N . LEU A 1 371 ? 26.213 122.464 23.867 1.00 9.16 371 LEU A N 1
ATOM 2900 C CA . LEU A 1 371 ? 25.763 123.770 23.396 1.00 9.33 371 LEU A CA 1
ATOM 2901 C C . LEU A 1 371 ? 26.141 124.238 22.001 1.00 8.75 371 LEU A C 1
ATOM 2902 O O . LEU A 1 371 ? 25.858 125.375 21.651 1.00 7.89 371 LEU A O 1
ATOM 2907 N N . ASN A 1 372 ? 26.801 123.402 21.208 1.00 9.08 372 ASN A N 1
ATOM 2908 C CA . ASN A 1 372 ? 27.127 123.861 19.862 1.00 10.56 372 ASN A CA 1
ATOM 2909 C C . ASN A 1 372 ? 26.105 123.383 18.825 1.00 10.25 372 ASN A C 1
ATOM 2910 O O . ASN A 1 372 ? 26.405 123.338 17.639 1.00 11.40 372 ASN A O 1
ATOM 2915 N N . ILE A 1 373 ? 24.910 123.025 19.304 1.00 9.68 373 ILE A N 1
ATOM 2916 C CA . ILE A 1 373 ? 23.769 122.608 18.473 1.00 8.17 373 ILE A CA 1
ATOM 2917 C C . ILE A 1 373 ? 22.725 121.747 19.179 1.00 8.58 373 ILE A C 1
ATOM 2918 O O . ILE A 1 373 ? 21.542 122.088 19.203 1.00 9.00 373 ILE A O 1
ATOM 2923 N N . ASN A 1 374 ? 23.169 120.649 19.778 1.00 9.17 374 ASN A N 1
ATOM 2924 C CA . ASN A 1 374 ? 22.262 119.694 20.412 1.00 11.08 374 ASN A CA 1
ATOM 2925 C C . ASN A 1 374 ? 21.298 120.206 21.466 1.00 10.41 374 ASN A C 1
ATOM 2926 O O . ASN A 1 374 ? 20.105 119.945 21.370 1.00 9.92 374 ASN A O 1
ATOM 2931 N N . ALA A 1 375 ? 21.807 120.916 22.469 1.00 11.34 375 ALA A N 1
ATOM 2932 C CA . ALA A 1 375 ? 20.947 121.444 23.524 1.00 11.13 375 ALA A CA 1
ATOM 2933 C C . ALA A 1 375 ? 19.932 122.419 22.926 1.00 10.76 375 ALA A C 1
ATOM 2934 O O . ALA A 1 375 ? 18.740 122.375 23.245 1.00 7.67 375 ALA A O 1
ATOM 2936 N N . GLU A 1 376 ? 20.416 123.309 22.064 1.00 10.08 376 GLU A N 1
ATOM 2937 C CA . GLU A 1 376 ? 19.542 124.280 21.421 1.00 10.19 376 GLU A CA 1
ATOM 2938 C C . GLU A 1 376 ? 18.464 123.557 20.614 1.00 11.36 376 GLU A C 1
ATOM 2939 O O . GLU A 1 376 ? 17.285 123.911 20.673 1.00 10.59 376 GLU A O 1
ATOM 2953 N N . ASN A 1 378 ? 17.103 120.653 21.050 1.00 10.53 378 ASN A N 1
ATOM 2954 C CA . ASN A 1 378 ? 16.080 120.059 21.917 1.00 9.42 378 ASN A CA 1
ATOM 2955 C C . ASN A 1 378 ? 14.882 120.982 22.103 1.00 9.90 378 ASN A C 1
ATOM 2956 O O . ASN A 1 378 ? 13.745 120.516 22.220 1.00 9.59 378 ASN A O 1
ATOM 2961 N N . TYR A 1 379 ? 15.132 122.288 22.147 1.00 9.92 379 TYR A N 1
ATOM 2962 C CA . TYR A 1 379 ? 14.045 123.237 22.347 1.00 10.12 379 TYR A CA 1
ATOM 2963 C C . TYR A 1 379 ? 13.508 123.963 21.117 1.00 10.70 379 TYR A C 1
ATOM 2964 O O . TYR A 1 379 ? 12.700 124.888 21.230 1.00 11.59 379 TYR A O 1
ATOM 2973 N N . TRP A 1 380 ? 13.932 123.520 19.941 1.00 9.61 380 TRP A N 1
ATOM 2974 C CA . TRP A 1 380 ? 13.462 124.121 18.703 1.00 10.24 380 TRP A CA 1
ATOM 2975 C C . TRP A 1 380 ? 11.946 124.078 18.546 1.00 10.67 380 TRP A C 1
ATOM 2976 O O . TRP A 1 380 ? 11.359 124.992 17.969 1.00 12.61 380 TRP A O 1
ATOM 2987 N N . PRO A 1 381 ? 11.288 123.028 19.067 1.00 10.93 381 PRO A N 1
ATOM 2988 C CA . PRO A 1 381 ? 9.830 122.956 18.927 1.00 10.87 381 PRO A CA 1
ATOM 2989 C C . PRO A 1 381 ? 9.019 123.545 20.079 1.00 10.81 381 PRO A C 1
ATOM 2990 O O . PRO A 1 381 ? 7.800 123.664 19.967 1.00 10.95 381 PRO A O 1
ATOM 2994 N N . ALA A 1 382 ? 9.689 123.906 21.171 1.00 9.70 382 ALA A N 1
ATOM 2995 C CA . ALA A 1 382 ? 9.025 124.450 22.361 1.00 9.24 382 ALA A CA 1
ATOM 2996 C C . ALA A 1 382 ? 8.001 125.553 22.103 1.00 9.36 382 ALA A C 1
ATOM 2997 O O . ALA A 1 382 ? 6.880 125.500 22.622 1.00 9.34 382 ALA A O 1
ATOM 2999 N N . GLU A 1 383 ? 8.389 126.556 21.317 1.00 7.96 383 GLU A N 1
ATOM 3000 C CA . GLU A 1 383 ? 7.499 127.669 21.028 1.00 8.91 383 GLU A CA 1
ATOM 3001 C C . GLU A 1 383 ? 6.503 127.377 19.901 1.00 9.84 383 GLU A C 1
ATOM 3002 O O . GLU A 1 383 ? 5.290 127.415 20.114 1.00 10.93 383 GLU A O 1
ATOM 3008 N N . THR A 1 384 ? 7.011 127.086 18.707 1.00 10.17 384 THR A N 1
ATOM 3009 C CA . THR A 1 384 ? 6.140 126.826 17.560 1.00 11.43 384 THR A CA 1
ATOM 3010 C C . THR A 1 384 ? 5.128 125.709 17.782 1.00 10.79 384 THR A C 1
ATOM 3011 O O . THR A 1 384 ? 4.012 125.774 17.264 1.00 11.28 384 THR A O 1
ATOM 3015 N N . CYS A 1 385 ? 5.500 124.685 18.545 1.00 10.51 385 CYS A N 1
ATOM 3016 C CA . CYS A 1 385 ? 4.571 123.586 18.776 1.00 9.78 385 CYS A CA 1
ATOM 3017 C C . CYS A 1 385 ? 3.706 123.684 20.040 1.00 9.75 385 CYS A C 1
ATOM 3018 O O . CYS A 1 385 ? 3.207 122.676 20.547 1.00 10.00 385 CYS A O 1
ATOM 3021 N N . ASN A 1 386 ? 3.535 124.908 20.536 1.00 8.54 386 ASN A N 1
ATOM 3022 C CA . ASN A 1 386 ? 2.670 125.189 21.681 1.00 9.11 386 ASN A CA 1
ATOM 3023 C C . ASN A 1 386 ? 3.008 124.472 22.989 1.00 9.16 386 ASN A C 1
ATOM 3024 O O . ASN A 1 386 ? 2.155 123.817 23.589 1.00 9.02 386 ASN A O 1
ATOM 3029 N N . LEU A 1 387 ? 4.255 124.613 23.425 1.00 10.44 387 LEU A N 1
ATOM 3030 C CA . LEU A 1 387 ? 4.738 124.015 24.671 1.00 9.60 387 LEU A CA 1
ATOM 3031 C C . LEU A 1 387 ? 5.710 125.035 25.264 1.00 9.67 387 LEU A C 1
ATOM 3032 O O . LEU A 1 387 ? 6.790 124.690 25.760 1.00 7.39 387 LEU A O 1
ATOM 3037 N N . ALA A 1 388 ? 5.299 126.299 25.198 1.00 8.96 388 ALA A N 1
ATOM 3038 C CA . ALA A 1 388 ? 6.100 127.424 25.664 1.00 10.10 388 ALA A CA 1
ATOM 3039 C C . ALA A 1 388 ? 6.618 127.302 27.086 1.00 10.21 388 ALA A C 1
ATOM 3040 O O . ALA A 1 388 ? 7.787 127.590 27.340 1.00 12.08 388 ALA A O 1
ATOM 3042 N N . GLU A 1 389 ? 5.762 126.891 28.016 1.00 9.41 389 GLU A N 1
ATOM 3043 C CA . GLU A 1 389 ? 6.195 126.771 29.405 1.00 11.20 389 GLU A CA 1
ATOM 3044 C C . GLU A 1 389 ? 7.261 125.693 29.578 1.00 11.79 389 GLU A C 1
ATOM 3045 O O . GLU A 1 389 ? 8.034 125.724 30.536 1.00 12.59 389 GLU A O 1
ATOM 3051 N N . LEU A 1 390 ? 7.302 124.745 28.648 1.00 11.59 390 LEU A N 1
ATOM 3052 C CA . LEU A 1 390 ? 8.281 123.664 28.712 1.00 11.72 390 LEU A CA 1
ATOM 3053 C C . LEU A 1 390 ? 9.668 124.171 28.320 1.00 11.73 390 LEU A C 1
ATOM 3054 O O . LEU A 1 390 ? 10.664 123.462 28.461 1.00 11.04 390 LEU A O 1
ATOM 3059 N N . HIS A 1 391 ? 9.717 125.414 27.847 1.00 10.96 391 HIS A N 1
ATOM 3060 C CA . HIS A 1 391 ? 10.967 126.055 27.455 1.00 9.85 391 HIS A CA 1
ATOM 3061 C C . HIS A 1 391 ? 11.636 126.601 28.730 1.00 9.83 391 HIS A C 1
ATOM 3062 O O . HIS A 1 391 ? 12.854 126.806 28.773 1.00 9.52 391 HIS A O 1
ATOM 3069 N N . LYS A 1 392 ? 10.832 126.822 29.768 1.00 8.48 392 LYS A N 1
ATOM 3070 C CA . LYS A 1 392 ? 11.329 127.383 31.023 1.00 9.59 392 LYS A CA 1
ATOM 3071 C C . LYS A 1 392 ? 12.534 126.685 31.650 1.00 10.12 392 LYS A C 1
ATOM 3072 O O . LYS A 1 392 ? 13.443 127.348 32.137 1.00 11.02 392 LYS A O 1
ATOM 3078 N N . PRO A 1 393 ? 12.550 125.342 31.675 1.00 9.56 393 PRO A N 1
ATOM 3079 C CA . PRO A 1 393 ? 13.724 124.694 32.269 1.00 9.16 393 PRO A CA 1
ATOM 3080 C C . PRO A 1 393 ? 15.017 125.116 31.558 1.00 11.05 393 PRO A C 1
ATOM 3081 O O . PRO A 1 393 ? 16.064 125.258 32.191 1.00 9.48 393 PRO A O 1
ATOM 3085 N N . LEU A 1 394 ? 14.952 125.318 30.241 1.00 9.59 394 LEU A N 1
ATOM 3086 C CA . LEU A 1 394 ? 16.146 125.748 29.508 1.00 9.52 394 LEU A CA 1
ATOM 3087 C C . LEU A 1 394 ? 16.439 127.202 29.865 1.00 9.66 394 LEU A C 1
ATOM 3088 O O . LEU A 1 394 ? 17.587 127.586 30.077 1.00 11.25 394 LEU A O 1
ATOM 3093 N N . ILE A 1 395 ? 15.384 128.008 29.930 1.00 10.58 395 ILE A N 1
ATOM 3094 C CA . ILE A 1 395 ? 15.518 129.419 30.272 1.00 11.64 395 ILE A CA 1
ATOM 3095 C C . ILE A 1 395 ? 16.193 129.584 31.637 1.00 11.92 395 ILE A C 1
ATOM 3096 O O . ILE A 1 395 ? 17.124 130.380 31.789 1.00 11.58 395 ILE A O 1
ATOM 3101 N N . HIS A 1 396 ? 15.712 128.845 32.631 1.00 12.29 396 HIS A N 1
ATOM 3102 C CA . HIS A 1 396 ? 16.299 128.924 33.967 1.00 14.59 396 HIS A CA 1
ATOM 3103 C C . HIS A 1 396 ? 17.748 128.423 33.944 1.00 12.70 396 HIS A C 1
ATOM 3104 O O . HIS A 1 396 ? 18.611 128.975 34.623 1.00 12.94 396 HIS A O 1
ATOM 3111 N N . PHE A 1 397 ? 18.018 127.382 33.160 1.00 10.69 397 PHE A N 1
ATOM 3112 C CA . PHE A 1 397 ? 19.378 126.850 33.068 1.00 10.02 397 PHE A CA 1
ATOM 3113 C C . PHE A 1 397 ? 20.291 127.916 32.470 1.00 9.58 397 PHE A C 1
ATOM 3114 O O . PHE A 1 397 ? 21.431 128.075 32.890 1.00 8.76 397 PHE A O 1
ATOM 3122 N N . ILE A 1 398 ? 19.783 128.644 31.482 1.00 9.93 398 ILE A N 1
ATOM 3123 C CA . ILE A 1 398 ? 20.562 129.705 30.856 1.00 11.05 398 ILE A CA 1
ATOM 3124 C C . ILE A 1 398 ? 20.841 130.790 31.897 1.00 12.13 398 ILE A C 1
ATOM 3125 O O . ILE A 1 398 ? 21.900 131.424 31.877 1.00 10.99 398 ILE A O 1
ATOM 3130 N N . GLU A 1 399 ? 19.893 130.995 32.811 1.00 12.39 399 GLU A N 1
ATOM 3131 C CA . GLU A 1 399 ? 20.074 131.993 33.862 1.00 13.99 399 GLU A CA 1
ATOM 3132 C C . GLU A 1 399 ? 21.281 131.607 34.708 1.00 12.59 399 GLU A C 1
ATOM 3133 O O . GLU A 1 399 ? 22.108 132.449 35.035 1.00 11.68 399 GLU A O 1
ATOM 3139 N N . ARG A 1 400 ? 21.372 130.324 35.051 1.00 12.46 400 ARG A N 1
ATOM 3140 C CA . ARG A 1 400 ? 22.477 129.807 35.854 1.00 11.34 400 ARG A CA 1
ATOM 3141 C C . ARG A 1 400 ? 23.797 129.970 35.104 1.00 11.18 400 ARG A C 1
ATOM 3142 O O . ARG A 1 400 ? 24.806 130.370 35.678 1.00 11.80 400 ARG A O 1
ATOM 3150 N N . LEU A 1 401 ? 23.785 129.650 33.815 1.00 11.94 401 LEU A N 1
ATOM 3151 C CA . LEU A 1 401 ? 24.983 129.776 32.999 1.00 10.84 401 LEU A CA 1
ATOM 3152 C C . LEU A 1 401 ? 25.465 131.227 32.974 1.00 11.26 401 LEU A C 1
ATOM 3153 O O . LEU A 1 401 ? 26.668 131.491 33.050 1.00 9.21 401 LEU A O 1
ATOM 3158 N N . ALA A 1 402 ? 24.525 132.164 32.857 1.00 11.23 402 ALA A N 1
ATOM 3159 C CA . ALA A 1 402 ? 24.873 133.580 32.817 1.00 11.82 402 ALA A CA 1
ATOM 3160 C C . ALA A 1 402 ? 25.569 133.963 34.115 1.00 13.39 402 ALA A C 1
ATOM 3161 O O . ALA A 1 402 ? 26.503 134.761 34.111 1.00 13.79 402 ALA A O 1
ATOM 3163 N N . ALA A 1 403 ? 25.115 133.386 35.225 1.00 12.12 403 ALA A N 1
ATOM 3164 C CA . ALA A 1 403 ? 25.726 133.673 36.520 1.00 13.63 403 ALA A CA 1
ATOM 3165 C C . ALA A 1 403 ? 27.140 133.103 36.558 1.00 12.03 403 ALA A C 1
ATOM 3166 O O . ALA A 1 403 ? 28.094 133.824 36.823 1.00 11.25 403 ALA A O 1
ATOM 3168 N N . ASN A 1 404 ? 27.273 131.812 36.272 1.00 12.45 404 ASN A N 1
ATOM 3169 C CA . ASN A 1 404 ? 28.589 131.177 36.293 1.00 11.86 404 ASN A CA 1
ATOM 3170 C C . ASN A 1 404 ? 29.511 131.722 35.209 1.00 11.06 404 ASN A C 1
ATOM 3171 O O . ASN A 1 404 ? 30.713 131.866 35.425 1.00 10.61 404 ASN A O 1
ATOM 3176 N N . GLY A 1 405 ? 28.933 132.016 34.047 1.00 10.14 405 GLY A N 1
ATOM 3177 C CA . GLY A 1 405 ? 29.697 132.509 32.912 1.00 10.73 405 GLY A CA 1
ATOM 3178 C C . GLY A 1 405 ? 30.361 133.858 33.095 1.00 11.34 405 GLY A C 1
ATOM 3179 O O . GLY A 1 405 ? 31.284 134.199 32.360 1.00 11.32 405 GLY A O 1
ATOM 3180 N N . LYS A 1 406 ? 29.882 134.633 34.061 1.00 14.07 406 LYS A N 1
ATOM 3181 C CA . LYS A 1 406 ? 30.449 135.947 34.342 1.00 14.99 406 LYS A CA 1
ATOM 3182 C C . LYS A 1 406 ? 31.874 135.751 34.870 1.00 15.80 406 LYS A C 1
ATOM 3183 O O . LYS A 1 406 ? 32.807 136.458 34.476 1.00 14.99 406 LYS A O 1
ATOM 3189 N N . LYS A 1 407 ? 32.035 134.773 35.754 1.00 13.73 407 LYS A N 1
ATOM 3190 C CA . LYS A 1 407 ? 33.339 134.463 36.322 1.00 15.03 407 LYS A CA 1
ATOM 3191 C C . LYS A 1 407 ? 34.276 133.939 35.228 1.00 13.53 407 LYS A C 1
ATOM 3192 O O . LYS A 1 407 ? 35.458 134.277 35.191 1.00 14.02 407 LYS A O 1
ATOM 3198 N N . THR A 1 408 ? 33.737 133.109 34.342 1.00 10.65 408 THR A N 1
ATOM 3199 C CA . THR A 1 408 ? 34.512 132.544 33.244 1.00 10.43 408 THR A CA 1
ATOM 3200 C C . THR A 1 408 ? 34.959 133.661 32.296 1.00 10.62 408 THR A C 1
ATOM 3201 O O . THR A 1 408 ? 36.109 133.701 31.865 1.00 9.76 408 THR A O 1
ATOM 3205 N N . ALA A 1 409 ? 34.045 134.572 31.980 1.00 9.66 409 ALA A N 1
ATOM 3206 C CA . ALA A 1 409 ? 34.364 135.687 31.096 1.00 12.19 409 ALA A CA 1
ATOM 3207 C C . ALA A 1 409 ? 35.513 136.527 31.670 1.00 12.87 409 ALA A C 1
ATOM 3208 O O . ALA A 1 409 ? 36.418 136.953 30.951 1.00 11.34 409 ALA A O 1
ATOM 3210 N N . GLU A 1 410 ? 35.465 136.760 32.974 1.00 13.94 410 GLU A N 1
ATOM 3211 C CA . GLU A 1 410 ? 36.486 137.555 33.639 1.00 15.96 410 GLU A CA 1
ATOM 3212 C C . GLU A 1 410 ? 37.832 136.847 33.749 1.00 16.07 410 GLU A C 1
ATOM 3213 O O . GLU A 1 410 ? 38.865 137.392 33.354 1.00 16.40 410 GLU A O 1
ATOM 3219 N N . ILE A 1 411 ? 37.808 135.629 34.277 1.00 14.58 411 ILE A N 1
ATOM 3220 C CA . ILE A 1 411 ? 39.025 134.854 34.484 1.00 14.11 411 ILE A CA 1
ATOM 3221 C C . ILE A 1 411 ? 39.762 134.384 33.235 1.00 13.61 411 ILE A C 1
ATOM 3222 O O . ILE A 1 411 ? 40.974 134.557 33.131 1.00 11.97 411 ILE A O 1
ATOM 3227 N N . ASN A 1 412 ? 39.044 133.788 32.291 1.00 12.84 412 ASN A N 1
ATOM 3228 C CA . ASN A 1 412 ? 39.685 133.292 31.076 1.00 13.91 412 ASN A CA 1
ATOM 3229 C C . ASN A 1 412 ? 39.982 134.350 30.036 1.00 13.54 412 ASN A C 1
ATOM 3230 O O . ASN A 1 412 ? 40.985 134.261 29.325 1.00 13.81 412 ASN A O 1
ATOM 3235 N N . TYR A 1 413 ? 39.126 135.362 29.956 1.00 13.25 413 TYR A N 1
ATOM 3236 C CA . TYR A 1 413 ? 39.295 136.383 28.934 1.00 11.97 413 TYR A CA 1
ATOM 3237 C C . TYR A 1 413 ? 39.410 137.841 29.357 1.00 11.96 413 TYR A C 1
ATOM 3238 O O . TYR A 1 413 ? 39.660 138.701 28.515 1.00 11.11 413 TYR A O 1
ATOM 3247 N N . GLY A 1 414 ? 39.234 138.126 30.640 1.00 11.98 414 GLY A N 1
ATOM 3248 C CA . GLY A 1 414 ? 39.306 139.503 31.090 1.00 13.45 414 GLY A CA 1
ATOM 3249 C C . GLY A 1 414 ? 38.218 140.338 30.434 1.00 14.58 414 GLY A C 1
ATOM 3250 O O . GLY A 1 414 ? 38.383 141.538 30.211 1.00 14.66 414 GLY A O 1
ATOM 3251 N N . ALA A 1 415 ? 37.090 139.709 30.129 1.00 12.64 415 ALA A N 1
ATOM 3252 C CA . ALA A 1 415 ? 35.995 140.417 29.482 1.00 12.80 415 ALA A CA 1
ATOM 3253 C C . ALA A 1 415 ? 34.787 140.609 30.383 1.00 12.77 415 ALA A C 1
ATOM 3254 O O . ALA A 1 415 ? 34.648 139.941 31.408 1.00 12.15 415 ALA A O 1
ATOM 3256 N N . ARG A 1 416 ? 33.926 141.542 29.988 1.00 13.65 416 ARG A N 1
ATOM 3257 C CA . ARG A 1 416 ? 32.690 141.831 30.705 1.00 13.17 416 ARG A CA 1
ATOM 3258 C C . ARG A 1 416 ? 31.671 140.776 30.284 1.00 13.62 416 ARG A C 1
ATOM 3259 O O . ARG A 1 416 ? 31.987 139.878 29.503 1.00 11.71 416 ARG A O 1
ATOM 3267 N N . GLY A 1 417 ? 30.450 140.899 30.800 1.00 13.75 417 GLY A N 1
ATOM 3268 C CA . GLY A 1 417 ? 29.396 139.962 30.459 1.00 13.17 417 GLY A CA 1
ATOM 3269 C C . GLY A 1 417 ? 29.643 138.538 30.923 1.00 13.42 417 GLY A C 1
ATOM 3270 O O . GLY A 1 417 ? 30.299 138.300 31.935 1.00 12.20 417 GLY A O 1
ATOM 3271 N N . TRP A 1 418 ? 29.092 137.582 30.187 1.00 13.29 418 TRP A N 1
ATOM 3272 C CA . TRP A 1 418 ? 29.280 136.180 30.525 1.00 12.58 418 TRP A CA 1
ATOM 3273 C C . TRP A 1 418 ? 29.543 135.394 29.256 1.00 10.71 418 TRP A C 1
ATOM 3274 O O . TRP A 1 418 ? 29.266 135.863 28.150 1.00 8.38 418 TRP A O 1
ATOM 3285 N N . VAL A 1 419 ? 30.084 134.197 29.426 1.00 10.07 419 VAL A N 1
ATOM 3286 C CA . VAL A 1 419 ? 30.399 133.338 28.293 1.00 10.14 419 VAL A CA 1
ATOM 3287 C C . VAL A 1 419 ? 30.069 131.898 28.655 1.00 10.19 419 VAL A C 1
ATOM 3288 O O . VAL A 1 419 ? 29.986 131.545 29.831 1.00 8.85 419 VAL A O 1
ATOM 3292 N N . ALA A 1 420 ? 29.851 131.081 27.632 1.00 9.94 420 ALA A N 1
ATOM 3293 C CA . ALA A 1 420 ? 29.569 129.664 27.809 1.00 9.89 420 ALA A CA 1
ATOM 3294 C C . ALA A 1 420 ? 30.242 129.003 26.624 1.00 9.63 420 ALA A C 1
ATOM 3295 O O . ALA A 1 420 ? 30.270 129.564 25.522 1.00 9.47 420 ALA A O 1
ATOM 3297 N N . HIS A 1 421 ? 30.791 127.817 26.839 1.00 9.11 421 HIS A N 1
ATOM 3298 C CA . HIS A 1 421 ? 31.466 127.136 25.755 1.00 8.74 421 HIS A CA 1
ATOM 3299 C C . HIS A 1 421 ? 30.634 126.023 25.119 1.00 9.98 421 HIS A C 1
ATOM 3300 O O . HIS A 1 421 ? 29.410 126.171 25.016 1.00 8.57 421 HIS A O 1
ATOM 3307 N N . HIS A 1 422 ? 31.248 124.922 24.694 1.00 8.80 422 HIS A N 1
ATOM 3308 C CA . HIS A 1 422 ? 30.450 123.914 24.008 1.00 10.62 422 HIS A CA 1
ATOM 3309 C C . HIS A 1 422 ? 29.836 122.770 24.804 1.00 10.78 422 HIS A C 1
ATOM 3310 O O . HIS A 1 422 ? 29.064 121.996 24.249 1.00 11.37 422 HIS A O 1
ATOM 3317 N N . ASN A 1 423 ? 30.155 122.673 26.094 1.00 10.49 423 ASN A N 1
ATOM 3318 C CA . ASN A 1 423 ? 29.600 121.617 26.951 1.00 11.18 423 ASN A CA 1
ATOM 3319 C C . ASN A 1 423 ? 29.242 122.156 28.323 1.00 10.27 423 ASN A C 1
ATOM 3320 O O . ASN A 1 423 ? 30.005 122.910 28.913 1.00 11.30 423 ASN A O 1
ATOM 3325 N N . ALA A 1 424 ? 28.079 121.765 28.828 1.00 10.52 424 ALA A N 1
ATOM 3326 C CA . ALA A 1 424 ? 27.659 122.175 30.156 1.00 9.29 424 ALA A CA 1
ATOM 3327 C C . ALA A 1 424 ? 27.010 120.965 30.799 1.00 9.51 424 ALA A C 1
ATOM 3328 O O . ALA A 1 424 ? 26.552 120.053 30.109 1.00 9.06 424 ALA A O 1
ATOM 3330 N N . ASP A 1 425 ? 26.990 120.949 32.126 1.00 10.52 425 ASP A N 1
ATOM 3331 C CA . ASP A 1 425 ? 26.386 119.848 32.863 1.00 9.10 425 ASP A CA 1
ATOM 3332 C C . ASP A 1 425 ? 25.423 120.429 33.886 1.00 9.12 425 ASP A C 1
ATOM 3333 O O . ASP A 1 425 ? 25.157 121.632 33.883 1.00 9.54 425 ASP A O 1
ATOM 3338 N N . LEU A 1 426 ? 24.907 119.576 34.761 1.00 6.92 426 LEU A N 1
ATOM 3339 C CA . LEU A 1 426 ? 23.977 120.016 35.792 1.00 7.82 426 LEU A CA 1
ATOM 3340 C C . LEU A 1 426 ? 24.547 121.186 36.591 1.00 7.20 426 LEU A C 1
ATOM 3341 O O . LEU A 1 426 ? 23.822 122.104 36.958 1.00 7.83 426 LEU A O 1
ATOM 3346 N N . TRP A 1 427 ? 25.847 121.143 36.851 1.00 6.84 427 TRP A N 1
ATOM 3347 C CA . TRP A 1 427 ? 26.527 122.179 37.624 1.00 8.53 427 TRP A CA 1
ATOM 3348 C C . TRP A 1 427 ? 26.614 123.515 36.885 1.00 8.92 427 TRP A C 1
ATOM 3349 O O . TRP A 1 427 ? 26.943 124.546 37.477 1.00 8.31 427 TRP A O 1
ATOM 3360 N N . GLY A 1 428 ? 26.307 123.490 35.593 1.00 8.69 428 GLY A N 1
ATOM 3361 C CA . GLY A 1 428 ? 26.347 124.704 34.796 1.00 9.03 428 GLY A CA 1
ATOM 3362 C C . GLY A 1 428 ? 27.739 125.157 34.387 1.00 9.95 428 GLY A C 1
ATOM 3363 O O . GLY A 1 428 ? 28.001 126.363 34.329 1.00 10.08 428 GLY A O 1
ATOM 3364 N N . GLN A 1 429 ? 28.633 124.216 34.099 1.00 8.58 429 GLN A N 1
ATOM 3365 C CA . GLN A 1 429 ? 29.987 124.581 33.688 1.00 8.22 429 GLN A CA 1
ATOM 3366 C C . GLN A 1 429 ? 29.913 125.517 32.491 1.00 9.25 429 GLN A C 1
ATOM 3367 O O . GLN A 1 429 ? 29.248 125.215 31.506 1.00 9.09 429 GLN A O 1
ATOM 3373 N N . THR A 1 430 ? 30.610 126.643 32.583 1.00 7.94 430 THR A N 1
ATOM 3374 C CA . THR A 1 430 ? 30.621 127.637 31.514 1.00 9.93 430 THR A CA 1
ATOM 3375 C C . THR A 1 430 ? 31.995 127.753 30.867 1.00 9.30 430 THR A C 1
ATOM 3376 O O . THR A 1 430 ? 32.178 128.473 29.888 1.00 10.97 430 THR A O 1
ATOM 3380 N N . ALA A 1 431 ? 32.958 127.030 31.423 1.00 9.65 431 ALA A N 1
ATOM 3381 C CA . ALA A 1 431 ? 34.316 127.031 30.912 1.00 9.49 431 ALA A CA 1
ATOM 3382 C C . ALA A 1 431 ? 34.472 125.949 29.847 1.00 9.88 431 ALA A C 1
ATOM 3383 O O . ALA A 1 431 ? 33.715 124.980 29.814 1.00 8.67 431 ALA A O 1
ATOM 3385 N N . PRO A 1 432 ? 35.460 126.104 28.957 1.00 10.29 432 PRO A N 1
ATOM 3386 C CA . PRO A 1 432 ? 35.655 125.085 27.920 1.00 10.07 432 PRO A CA 1
ATOM 3387 C C . PRO A 1 432 ? 36.049 123.761 28.562 1.00 9.80 432 PRO A C 1
ATOM 3388 O O . PRO A 1 432 ? 36.424 123.716 29.735 1.00 7.82 432 PRO A O 1
ATOM 3392 N N . VAL A 1 433 ? 35.959 122.687 27.790 1.00 10.01 433 VAL A N 1
ATOM 3393 C CA . VAL A 1 433 ? 36.333 121.373 28.282 1.00 10.61 433 VAL A CA 1
ATOM 3394 C C . VAL A 1 433 ? 37.686 121.020 27.667 1.00 11.94 433 VAL A C 1
ATOM 3395 O O . VAL A 1 433 ? 38.482 121.916 27.364 1.00 13.43 433 VAL A O 1
ATOM 3399 N N . GLY A 1 434 ? 37.951 119.728 27.492 1.00 12.84 434 GLY A N 1
ATOM 3400 C CA . GLY A 1 434 ? 39.206 119.305 26.896 1.00 13.83 434 GLY A CA 1
ATOM 3401 C C . GLY A 1 434 ? 40.285 118.928 27.893 1.00 15.84 434 GLY A C 1
ATOM 3402 O O . GLY A 1 434 ? 41.440 118.727 27.518 1.00 15.75 434 GLY A O 1
ATOM 3403 N N . ASP A 1 435 ? 39.898 118.808 29.159 1.00 16.20 435 ASP A N 1
ATOM 3404 C CA . ASP A 1 435 ? 40.815 118.479 30.244 1.00 15.89 435 ASP A CA 1
ATOM 3405 C C . ASP A 1 435 ? 42.150 119.209 30.122 1.00 16.65 435 ASP A C 1
ATOM 3406 O O . ASP A 1 435 ? 43.219 118.600 30.097 1.00 15.76 435 ASP A O 1
ATOM 3411 N N . PHE A 1 436 ? 42.065 120.530 30.021 1.00 16.38 436 PHE A N 1
ATOM 3412 C CA . PHE A 1 436 ? 43.242 121.380 29.950 1.00 16.21 436 PHE A CA 1
ATOM 3413 C C . PHE A 1 436 ? 44.302 120.987 28.923 1.00 16.93 436 PHE A C 1
ATOM 3414 O O . PHE A 1 436 ? 45.489 120.936 29.238 1.00 16.41 436 PHE A O 1
ATOM 3422 N N . GLY A 1 437 ? 43.881 120.706 27.696 1.00 17.37 437 GLY A N 1
ATOM 3423 C CA . GLY A 1 437 ? 44.849 120.364 26.670 1.00 17.26 437 GLY A CA 1
ATOM 3424 C C . GLY A 1 437 ? 44.601 119.100 25.880 1.00 16.85 437 GLY A C 1
ATOM 3425 O O . GLY A 1 437 ? 45.025 118.996 24.731 1.00 17.08 437 GLY A O 1
ATOM 3426 N N . HIS A 1 438 ? 43.918 118.136 26.481 1.00 16.91 438 HIS A N 1
ATOM 3427 C CA . HIS A 1 438 ? 43.652 116.879 25.799 1.00 15.79 438 HIS A CA 1
ATOM 3428 C C . HIS A 1 438 ? 42.681 116.989 24.633 1.00 16.01 438 HIS A C 1
ATOM 3429 O O . HIS A 1 438 ? 42.899 116.388 23.583 1.00 15.99 438 HIS A O 1
ATOM 3436 N N . GLY A 1 439 ? 41.606 117.747 24.819 1.00 16.15 439 GLY A N 1
ATOM 3437 C CA . GLY A 1 439 ? 40.615 117.879 23.767 1.00 16.24 439 GLY A CA 1
ATOM 3438 C C . GLY A 1 439 ? 41.114 118.566 22.511 1.00 16.68 439 GLY A C 1
ATOM 3439 O O . GLY A 1 439 ? 42.118 119.276 22.535 1.00 17.28 439 GLY A O 1
ATOM 3440 N N . ASP A 1 440 ? 40.409 118.346 21.406 1.00 16.19 440 ASP A N 1
ATOM 3441 C CA . ASP A 1 440 ? 40.760 118.967 20.137 1.00 16.90 440 ASP A CA 1
ATOM 3442 C C . ASP A 1 440 ? 40.166 120.370 20.121 1.00 16.69 440 ASP A C 1
ATOM 3443 O O . ASP A 1 440 ? 38.961 120.546 20.337 1.00 16.07 440 ASP A O 1
ATOM 3448 N N . PRO A 1 441 ? 40.992 121.388 19.842 1.00 15.71 441 PRO A N 1
ATOM 3449 C CA . PRO A 1 441 ? 40.471 122.755 19.816 1.00 16.42 441 PRO A CA 1
ATOM 3450 C C . PRO A 1 441 ? 39.348 122.979 18.805 1.00 15.42 441 PRO A C 1
ATOM 3451 O O . PRO A 1 441 ? 38.544 123.893 18.972 1.00 15.55 441 PRO A O 1
ATOM 3455 N N . VAL A 1 442 ? 39.284 122.154 17.763 1.00 14.67 442 VAL A N 1
ATOM 3456 C CA . VAL A 1 442 ? 38.239 122.334 16.758 1.00 13.81 442 VAL A CA 1
ATOM 3457 C C . VAL A 1 442 ? 36.838 122.242 17.380 1.00 13.52 442 VAL A C 1
ATOM 3458 O O . VAL A 1 442 ? 35.878 122.769 16.825 1.00 13.82 442 VAL A O 1
ATOM 3462 N N . TRP A 1 443 ? 36.722 121.580 18.529 1.00 11.60 443 TRP A N 1
ATOM 3463 C CA . TRP A 1 443 ? 35.440 121.507 19.217 1.00 12.71 443 TRP A CA 1
ATOM 3464 C C . TRP A 1 443 ? 35.528 122.008 20.658 1.00 13.45 443 TRP A C 1
ATOM 3465 O O . TRP A 1 443 ? 34.543 122.496 21.209 1.00 14.64 443 TRP A O 1
ATOM 3476 N N . ALA A 1 444 ? 36.705 121.906 21.267 1.00 12.63 444 ALA A N 1
ATOM 3477 C CA . ALA A 1 444 ? 36.874 122.368 22.639 1.00 13.46 444 ALA A CA 1
ATOM 3478 C C . ALA A 1 444 ? 36.862 123.891 22.747 1.00 13.87 444 ALA A C 1
ATOM 3479 O O . ALA A 1 444 ? 36.167 124.451 23.599 1.00 16.63 444 ALA A O 1
ATOM 3481 N N . PHE A 1 445 ? 37.622 124.574 21.897 1.00 13.17 445 PHE A N 1
ATOM 3482 C CA . PHE A 1 445 ? 37.642 126.027 21.985 1.00 13.25 445 PHE A CA 1
ATOM 3483 C C . PHE A 1 445 ? 36.550 126.681 21.158 1.00 12.01 445 PHE A C 1
ATOM 3484 O O . PHE A 1 445 ? 36.694 126.907 19.961 1.00 10.41 445 PHE A O 1
ATOM 3492 N N . TRP A 1 446 ? 35.456 127.004 21.826 1.00 12.22 446 TRP A N 1
ATOM 3493 C CA . TRP A 1 446 ? 34.317 127.617 21.172 1.00 11.39 446 TRP A CA 1
ATOM 3494 C C . TRP A 1 446 ? 33.563 128.343 22.278 1.00 10.83 446 TRP A C 1
ATOM 3495 O O . TRP A 1 446 ? 32.846 127.717 23.052 1.00 9.35 446 TRP A O 1
ATOM 3506 N N . PRO A 1 447 ? 33.731 129.676 22.373 1.00 11.72 447 PRO A N 1
ATOM 3507 C CA . PRO A 1 447 ? 33.077 130.505 23.395 1.00 11.41 447 PRO A CA 1
ATOM 3508 C C . PRO A 1 447 ? 31.768 131.166 22.965 1.00 12.03 447 PRO A C 1
ATOM 3509 O O . PRO A 1 447 ? 31.418 132.236 23.462 1.00 12.36 447 PRO A O 1
ATOM 3521 N N . GLY A 1 449 ? 28.689 129.528 23.090 1.00 10.62 449 GLY A N 1
ATOM 3522 C CA . GLY A 1 449 ? 27.542 128.814 23.630 1.00 10.58 449 GLY A CA 1
ATOM 3523 C C . GLY A 1 449 ? 26.468 129.726 24.196 1.00 10.27 449 GLY A C 1
ATOM 3524 O O . GLY A 1 449 ? 25.277 129.544 23.927 1.00 9.72 449 GLY A O 1
ATOM 3525 N N . GLY A 1 450 ? 26.892 130.719 24.975 1.00 11.41 450 GLY A N 1
ATOM 3526 C CA . GLY A 1 450 ? 25.957 131.653 25.572 1.00 9.56 450 GLY A CA 1
ATOM 3527 C C . GLY A 1 450 ? 25.337 132.580 24.544 1.00 11.18 450 GLY A C 1
ATOM 3528 O O . GLY A 1 450 ? 24.144 132.885 24.611 1.00 10.65 450 GLY A O 1
ATOM 3529 N N . VAL A 1 451 ? 26.145 133.032 23.589 1.00 9.38 451 VAL A N 1
ATOM 3530 C CA . VAL A 1 451 ? 25.658 133.923 22.539 1.00 9.83 451 VAL A CA 1
ATOM 3531 C C . VAL A 1 451 ? 24.510 133.257 21.777 1.00 10.12 451 VAL A C 1
ATOM 3532 O O . VAL A 1 451 ? 23.507 133.901 21.440 1.00 11.00 451 VAL A O 1
ATOM 3536 N N . TRP A 1 452 ? 24.652 131.962 21.512 1.00 9.02 452 TRP A N 1
ATOM 3537 C CA . TRP A 1 452 ? 23.617 131.224 20.797 1.00 7.76 452 TRP A CA 1
ATOM 3538 C C . TRP A 1 452 ? 22.394 131.060 21.702 1.00 8.89 452 TRP A C 1
ATOM 3539 O O . TRP A 1 452 ? 21.261 131.305 21.281 1.00 8.57 452 TRP A O 1
ATOM 3550 N N . LEU A 1 453 ? 22.629 130.657 22.949 1.00 9.07 453 LEU A N 1
ATOM 3551 C CA . LEU A 1 453 ? 21.540 130.438 23.898 1.00 8.98 453 LEU A CA 1
ATOM 3552 C C . LEU A 1 453 ? 20.661 131.660 24.155 1.00 10.27 453 LEU A C 1
ATOM 3553 O O . LEU A 1 453 ? 19.488 131.518 24.516 1.00 10.35 453 LEU A O 1
ATOM 3558 N N . THR A 1 454 ? 21.214 132.857 23.966 1.00 10.03 454 THR A N 1
ATOM 3559 C CA . THR A 1 454 ? 20.432 134.072 24.174 1.00 9.80 454 THR A CA 1
ATOM 3560 C C . THR A 1 454 ? 19.256 134.092 23.196 1.00 9.93 454 THR A C 1
ATOM 3561 O O . THR A 1 454 ? 18.222 134.709 23.460 1.00 8.85 454 THR A O 1
ATOM 3565 N N . GLN A 1 455 ? 19.427 133.417 22.063 1.00 9.67 455 GLN A N 1
ATOM 3566 C CA . GLN A 1 455 ? 18.369 133.340 21.062 1.00 9.09 455 GLN A CA 1
ATOM 3567 C C . GLN A 1 455 ? 17.096 132.725 21.652 1.00 9.38 455 GLN A C 1
ATOM 3568 O O . GLN A 1 455 ? 15.984 133.142 21.331 1.00 7.96 455 GLN A O 1
ATOM 3574 N N . HIS A 1 456 ? 17.271 131.730 22.514 1.00 9.06 456 HIS A N 1
ATOM 3575 C CA . HIS A 1 456 ? 16.142 131.067 23.150 1.00 9.09 456 HIS A CA 1
ATOM 3576 C C . HIS A 1 456 ? 15.429 131.998 24.127 1.00 9.58 456 HIS A C 1
ATOM 3577 O O . HIS A 1 456 ? 14.205 131.963 24.247 1.00 10.67 456 HIS A O 1
ATOM 3584 N N . LEU A 1 457 ? 16.198 132.819 24.834 1.00 9.86 457 LEU A N 1
ATOM 3585 C CA . LEU A 1 457 ? 15.615 133.762 25.778 1.00 10.35 457 LEU A CA 1
ATOM 3586 C C . LEU A 1 457 ? 14.731 134.730 24.993 1.00 9.50 457 LEU A C 1
ATOM 3587 O O . LEU A 1 457 ? 13.589 134.998 25.364 1.00 7.36 457 LEU A O 1
ATOM 3592 N N . TRP A 1 458 ? 15.279 135.225 23.891 1.00 9.57 458 TRP A N 1
ATOM 3593 C CA . TRP A 1 458 ? 14.591 136.176 23.031 1.00 11.27 458 TRP A CA 1
ATOM 3594 C C . TRP A 1 458 ? 13.327 135.586 22.389 1.00 10.44 458 TRP A C 1
ATOM 3595 O O . TRP A 1 458 ? 12.275 136.219 22.393 1.00 12.21 458 TRP A O 1
ATOM 3606 N N . GLU A 1 459 ? 13.433 134.376 21.848 1.00 12.09 459 GLU A N 1
ATOM 3607 C CA . GLU A 1 459 ? 12.293 133.723 21.200 1.00 10.79 459 GLU A CA 1
ATOM 3608 C C . GLU A 1 459 ? 11.132 133.509 22.167 1.00 11.24 459 GLU A C 1
ATOM 3609 O O . GLU A 1 459 ? 9.972 133.623 21.778 1.00 9.43 459 GLU A O 1
ATOM 3615 N N . HIS A 1 460 ? 11.435 133.206 23.426 1.00 9.76 460 HIS A N 1
ATOM 3616 C CA . HIS A 1 460 ? 10.369 132.996 24.398 1.00 10.94 460 HIS A CA 1
ATOM 3617 C C . HIS A 1 460 ? 9.539 134.280 24.458 1.00 11.59 460 HIS A C 1
ATOM 3618 O O . HIS A 1 460 ? 8.331 134.241 24.716 1.00 12.66 460 HIS A O 1
ATOM 3625 N N . TYR A 1 461 ? 10.184 135.415 24.199 1.00 11.62 461 TYR A N 1
ATOM 3626 C CA . TYR A 1 461 ? 9.484 136.695 24.188 1.00 13.45 461 TYR A CA 1
ATOM 3627 C C . TYR A 1 461 ? 8.815 136.956 22.832 1.00 13.78 461 TYR A C 1
ATOM 3628 O O . TYR A 1 461 ? 7.652 137.355 22.785 1.00 14.80 461 TYR A O 1
ATOM 3637 N N . THR A 1 462 ? 9.536 136.733 21.733 1.00 13.13 462 THR A N 1
ATOM 3638 C CA . THR A 1 462 ? 8.959 136.992 20.415 1.00 13.77 462 THR A CA 1
ATOM 3639 C C . THR A 1 462 ? 7.641 136.255 20.210 1.00 13.08 462 THR A C 1
ATOM 3640 O O . THR A 1 462 ? 6.718 136.778 19.584 1.00 12.43 462 THR A O 1
ATOM 3644 N N . PHE A 1 463 ? 7.555 135.041 20.742 1.00 13.82 463 PHE A N 1
ATOM 3645 C CA . PHE A 1 463 ? 6.344 134.240 20.610 1.00 13.42 463 PHE A CA 1
ATOM 3646 C C . PHE A 1 463 ? 5.265 134.626 21.626 1.00 15.21 463 PHE A C 1
ATOM 3647 O O . PHE A 1 463 ? 4.105 134.808 21.256 1.00 16.94 463 PHE A O 1
ATOM 3655 N N . GLY A 1 464 ? 5.651 134.765 22.896 1.00 15.69 464 GLY A N 1
ATOM 3656 C CA . GLY A 1 464 ? 4.697 135.093 23.948 1.00 17.77 464 GLY A CA 1
ATOM 3657 C C . GLY A 1 464 ? 4.471 136.561 24.278 1.00 20.26 464 GLY A C 1
ATOM 3658 O O . GLY A 1 464 ? 3.419 136.929 24.805 1.00 19.73 464 GLY A O 1
ATOM 3659 N N . GLU A 1 465 ? 5.462 137.397 23.991 1.00 20.67 465 GLU A N 1
ATOM 3660 C CA . GLU A 1 465 ? 5.379 138.838 24.235 1.00 21.83 465 GLU A CA 1
ATOM 3661 C C . GLU A 1 465 ? 5.136 139.274 25.687 1.00 20.84 465 GLU A C 1
ATOM 3662 O O . GLU A 1 465 ? 4.488 140.297 25.937 1.00 20.15 465 GLU A O 1
ATOM 3668 N N . ASP A 1 466 ? 5.649 138.508 26.645 1.00 20.25 466 ASP A N 1
ATOM 3669 C CA . ASP A 1 466 ? 5.506 138.886 28.048 1.00 20.00 466 ASP A CA 1
ATOM 3670 C C . ASP A 1 466 ? 6.582 139.945 28.303 1.00 19.77 466 ASP A C 1
ATOM 3671 O O . ASP A 1 466 ? 7.767 139.623 28.407 1.00 17.55 466 ASP A O 1
ATOM 3676 N N . GLU A 1 467 ? 6.169 141.207 28.397 1.00 19.88 467 GLU A N 1
ATOM 3677 C CA . GLU A 1 467 ? 7.109 142.305 28.617 1.00 20.46 467 GLU A CA 1
ATOM 3678 C C . GLU A 1 467 ? 7.863 142.187 29.934 1.00 18.62 467 GLU A C 1
ATOM 3679 O O . GLU A 1 467 ? 9.049 142.521 30.004 1.00 16.74 467 GLU A O 1
ATOM 3685 N N . ALA A 1 468 ? 7.175 141.719 30.975 1.00 16.10 468 ALA A N 1
ATOM 3686 C CA . ALA A 1 468 ? 7.795 141.560 32.289 1.00 17.10 468 ALA A CA 1
ATOM 3687 C C . ALA A 1 468 ? 8.930 140.546 32.198 1.00 17.21 468 ALA A C 1
ATOM 3688 O O . ALA A 1 468 ? 9.988 140.720 32.804 1.00 17.95 468 ALA A O 1
ATOM 3690 N N . TYR A 1 469 ? 8.697 139.477 31.446 1.00 16.49 469 TYR A N 1
ATOM 3691 C CA . TYR A 1 469 ? 9.709 138.448 31.267 1.00 15.49 469 TYR A CA 1
ATOM 3692 C C . TYR A 1 469 ? 10.921 139.055 30.563 1.00 15.03 469 TYR A C 1
ATOM 3693 O O . TYR A 1 469 ? 12.060 138.858 30.981 1.00 15.52 469 TYR A O 1
ATOM 3702 N N . LEU A 1 470 ? 10.672 139.811 29.500 1.00 15.97 470 LEU A N 1
ATOM 3703 C CA . LEU A 1 470 ? 11.761 140.422 28.742 1.00 16.13 470 LEU A CA 1
ATOM 3704 C C . LEU A 1 470 ? 12.571 141.396 29.584 1.00 15.74 470 LEU A C 1
ATOM 3705 O O . LEU A 1 470 ? 13.800 141.328 29.624 1.00 12.40 470 LEU A O 1
ATOM 3710 N N . ARG A 1 471 ? 11.874 142.297 30.266 1.00 16.41 471 ARG A N 1
ATOM 3711 C CA . ARG A 1 471 ? 12.532 143.302 31.087 1.00 17.58 471 ARG A CA 1
ATOM 3712 C C . ARG A 1 471 ? 13.269 142.757 32.310 1.00 17.86 471 ARG A C 1
ATOM 3713 O O . ARG A 1 471 ? 14.384 143.193 32.603 1.00 18.47 471 ARG A O 1
ATOM 3721 N N . ASP A 1 472 ? 12.670 141.797 33.007 1.00 17.94 472 ASP A N 1
ATOM 3722 C CA . ASP A 1 472 ? 13.287 141.261 34.222 1.00 20.02 472 ASP A CA 1
ATOM 3723 C C . ASP A 1 472 ? 14.148 140.013 34.088 1.00 20.03 472 ASP A C 1
ATOM 3724 O O . ASP A 1 472 ? 14.995 139.757 34.944 1.00 19.90 472 ASP A O 1
ATOM 3729 N N . THR A 1 473 ? 13.938 139.230 33.036 1.00 19.64 473 THR A N 1
ATOM 3730 C CA . THR A 1 473 ? 14.710 138.003 32.866 1.00 17.92 473 THR A CA 1
ATOM 3731 C C . THR A 1 473 ? 15.582 137.965 31.620 1.00 17.99 473 THR A C 1
ATOM 3732 O O . THR A 1 473 ? 16.814 138.005 31.709 1.00 17.87 473 THR A O 1
ATOM 3736 N N . ALA A 1 474 ? 14.941 137.905 30.456 1.00 15.17 474 ALA A N 1
ATOM 3737 C CA . ALA A 1 474 ? 15.664 137.811 29.192 1.00 14.65 474 ALA A CA 1
ATOM 3738 C C . ALA A 1 474 ? 16.662 138.921 28.867 1.00 14.17 474 ALA A C 1
ATOM 3739 O O . ALA A 1 474 ? 17.863 138.666 28.758 1.00 13.51 474 ALA A O 1
ATOM 3741 N N . TYR A 1 475 ? 16.179 140.148 28.708 1.00 15.13 475 TYR A N 1
ATOM 3742 C CA . TYR A 1 475 ? 17.066 141.250 28.336 1.00 15.21 475 TYR A CA 1
ATOM 3743 C C . TYR A 1 475 ? 18.337 141.390 29.170 1.00 14.10 475 TYR A C 1
ATOM 3744 O O . TYR A 1 475 ? 19.424 141.572 28.623 1.00 15.73 475 TYR A O 1
ATOM 3753 N N . PRO A 1 476 ? 18.223 141.325 30.504 1.00 14.46 476 PRO A N 1
ATOM 3754 C CA . PRO A 1 476 ? 19.438 141.453 31.317 1.00 14.35 476 PRO A CA 1
ATOM 3755 C C . PRO A 1 476 ? 20.520 140.440 30.919 1.00 14.03 476 PRO A C 1
ATOM 3756 O O . PRO A 1 476 ? 21.702 140.777 30.830 1.00 14.01 476 PRO A O 1
ATOM 3760 N N . ILE A 1 477 ? 20.109 139.201 30.675 1.00 12.08 477 ILE A N 1
ATOM 3761 C CA . ILE A 1 477 ? 21.051 138.164 30.291 1.00 9.62 477 ILE A CA 1
ATOM 3762 C C . ILE A 1 477 ? 21.526 138.391 28.866 1.00 10.44 477 ILE A C 1
ATOM 3763 O O . ILE A 1 477 ? 22.719 138.278 28.581 1.00 10.71 477 ILE A O 1
ATOM 3776 N N . LYS A 1 479 ? 21.735 141.176 27.239 1.00 9.21 479 LYS A N 1
ATOM 3777 C CA . LYS A 1 479 ? 22.646 142.312 27.246 1.00 12.11 479 LYS A CA 1
ATOM 3778 C C . LYS A 1 479 ? 24.033 141.910 27.745 1.00 12.13 479 LYS A C 1
ATOM 3779 O O . LYS A 1 479 ? 25.048 142.291 27.152 1.00 11.34 479 LYS A O 1
ATOM 3785 N N . GLU A 1 480 ? 24.081 141.136 28.824 1.00 13.35 480 GLU A N 1
ATOM 3786 C CA . GLU A 1 480 ? 25.369 140.706 29.361 1.00 13.50 480 GLU A CA 1
ATOM 3787 C C . GLU A 1 480 ? 26.111 139.819 28.358 1.00 14.03 480 GLU A C 1
ATOM 3788 O O . GLU A 1 480 ? 27.339 139.759 28.363 1.00 12.09 480 GLU A O 1
ATOM 3794 N N . ALA A 1 481 ? 25.368 139.137 27.491 1.00 12.80 481 ALA A N 1
ATOM 3795 C CA . ALA A 1 481 ? 26.000 138.285 26.487 1.00 12.50 481 ALA A CA 1
ATOM 3796 C C . ALA A 1 481 ? 26.616 139.172 25.406 1.00 11.70 481 ALA A C 1
ATOM 3797 O O . ALA A 1 481 ? 27.733 138.926 24.939 1.00 12.68 481 ALA A O 1
ATOM 3799 N N . ALA A 1 482 ? 25.879 140.208 25.021 1.00 12.00 482 ALA A N 1
ATOM 3800 C CA . ALA A 1 482 ? 26.332 141.144 24.002 1.00 12.55 482 ALA A CA 1
ATOM 3801 C C . ALA A 1 482 ? 27.550 141.911 24.510 1.00 12.75 482 ALA A C 1
ATOM 3802 O O . ALA A 1 482 ? 28.454 142.247 23.746 1.00 13.15 482 ALA A O 1
ATOM 3804 N N . LEU A 1 483 ? 27.527 142.198 25.805 1.00 12.81 483 LEU A N 1
ATOM 3805 C CA . LEU A 1 483 ? 28.661 142.895 26.421 1.00 13.11 483 LEU A CA 1
ATOM 3806 C C . LEU A 1 483 ? 29.961 142.101 26.275 1.00 12.70 483 LEU A C 1
ATOM 3807 O O . LEU A 1 483 ? 31.004 142.642 26.000 1.00 13.66 483 LEU A O 1
ATOM 3812 N N . PHE A 1 484 ? 29.822 140.781 26.420 1.00 12.43 484 PHE A N 1
ATOM 3813 C CA . PHE A 1 484 ? 30.973 139.909 26.258 1.00 11.00 484 PHE A CA 1
ATOM 3814 C C . PHE A 1 484 ? 31.449 139.977 24.811 1.00 12.86 484 PHE A C 1
ATOM 3815 O O . PHE A 1 484 ? 32.654 140.029 24.543 1.00 12.28 484 PHE A O 1
ATOM 3823 N N . CYS A 1 485 ? 30.492 139.968 23.885 1.00 12.32 485 CYS A N 1
ATOM 3824 C CA . CYS A 1 485 ? 30.803 140.024 22.461 1.00 13.22 485 CYS A CA 1
ATOM 3825 C C . CYS A 1 485 ? 31.504 141.324 22.095 1.00 13.14 485 CYS A C 1
ATOM 3826 O O . CYS A 1 485 ? 32.401 141.330 21.251 1.00 12.06 485 CYS A O 1
ATOM 3829 N N . LEU A 1 486 ? 31.092 142.425 22.719 1.00 12.45 486 LEU A N 1
ATOM 3830 C CA . LEU A 1 486 ? 31.729 143.711 22.450 1.00 13.47 486 LEU A CA 1
ATOM 3831 C C . LEU A 1 486 ? 33.201 143.644 22.860 1.00 13.90 486 LEU A C 1
ATOM 3832 O O . LEU A 1 486 ? 34.057 144.272 22.233 1.00 14.63 486 LEU A O 1
ATOM 3837 N N . ASP A 1 487 ? 33.496 142.884 23.912 1.00 12.70 487 ASP A N 1
ATOM 3838 C CA . ASP A 1 487 ? 34.876 142.750 24.366 1.00 14.11 487 ASP A CA 1
ATOM 3839 C C . ASP A 1 487 ? 35.632 141.663 23.609 1.00 13.83 487 ASP A C 1
ATOM 3840 O O . ASP A 1 487 ? 36.834 141.786 23.386 1.00 13.26 487 ASP A O 1
ATOM 3845 N N . TRP A 1 488 ? 34.926 140.603 23.222 1.00 12.94 488 TRP A N 1
ATOM 3846 C CA . TRP A 1 488 ? 35.551 139.499 22.504 1.00 14.61 488 TRP A CA 1
ATOM 3847 C C . TRP A 1 488 ? 35.935 139.967 21.099 1.00 15.28 488 TRP A C 1
ATOM 3848 O O . TRP A 1 488 ? 36.909 139.490 20.518 1.00 17.64 488 TRP A O 1
ATOM 3859 N N . LEU A 1 489 ? 35.173 140.911 20.560 1.00 14.13 489 LEU A N 1
ATOM 3860 C CA . LEU A 1 489 ? 35.451 141.438 19.230 1.00 14.36 489 LEU A CA 1
ATOM 3861 C C . LEU A 1 489 ? 36.661 142.362 19.239 1.00 15.48 489 LEU A C 1
ATOM 3862 O O . LEU A 1 489 ? 36.765 143.235 20.093 1.00 15.30 489 LEU A O 1
ATOM 3867 N N . ILE A 1 490 ? 37.578 142.158 18.295 1.00 15.84 490 ILE A N 1
ATOM 3868 C CA . ILE A 1 490 ? 38.762 143.007 18.171 1.00 16.80 490 ILE A CA 1
ATOM 3869 C C . ILE A 1 490 ? 38.900 143.464 16.720 1.00 18.22 490 ILE A C 1
ATOM 3870 O O . ILE A 1 490 ? 38.331 142.860 15.812 1.00 18.43 490 ILE A O 1
ATOM 3875 N N . GLU A 1 491 ? 39.646 144.538 16.500 1.00 19.61 491 GLU A N 1
ATOM 3876 C CA . GLU A 1 491 ? 39.836 145.054 15.151 1.00 22.59 491 GLU A CA 1
ATOM 3877 C C . GLU A 1 491 ? 40.928 144.292 14.411 1.00 22.40 491 GLU A C 1
ATOM 3878 O O . GLU A 1 491 ? 41.940 143.923 15.004 1.00 21.79 491 GLU A O 1
ATOM 3884 N N . ASN A 1 492 ? 40.726 144.046 13.120 1.00 22.93 492 ASN A N 1
ATOM 3885 C CA . ASN A 1 492 ? 41.759 143.375 12.340 1.00 23.73 492 ASN A CA 1
ATOM 3886 C C . ASN A 1 492 ? 42.528 144.497 11.638 1.00 25.30 492 ASN A C 1
ATOM 3887 O O . ASN A 1 492 ? 42.271 145.670 11.907 1.00 23.46 492 ASN A O 1
ATOM 3892 N N . GLU A 1 493 ? 43.464 144.153 10.757 1.00 27.39 493 GLU A N 1
ATOM 3893 C CA . GLU A 1 493 ? 44.252 145.167 10.053 1.00 29.42 493 GLU A CA 1
ATOM 3894 C C . GLU A 1 493 ? 43.409 146.168 9.271 1.00 28.73 493 GLU A C 1
ATOM 3895 O O . GLU A 1 493 ? 43.679 147.368 9.297 1.00 28.91 493 GLU A O 1
ATOM 3901 N N . ALA A 1 494 ? 42.390 145.676 8.575 1.00 27.90 494 ALA A N 1
ATOM 3902 C CA . ALA A 1 494 ? 41.530 146.542 7.776 1.00 26.92 494 ALA A CA 1
ATOM 3903 C C . ALA A 1 494 ? 40.601 147.392 8.630 1.00 26.41 494 ALA A C 1
ATOM 3904 O O . ALA A 1 494 ? 39.949 148.305 8.126 1.00 27.93 494 ALA A O 1
ATOM 3906 N N . GLY A 1 495 ? 40.540 147.091 9.922 1.00 26.40 495 GLY A N 1
ATOM 3907 C CA . GLY A 1 495 ? 39.678 147.850 10.809 1.00 24.43 495 GLY A CA 1
ATOM 3908 C C . GLY A 1 495 ? 38.322 147.208 11.045 1.00 22.75 495 GLY A C 1
ATOM 3909 O O . GLY A 1 495 ? 37.426 147.830 11.613 1.00 23.13 495 GLY A O 1
ATOM 3910 N N . TYR A 1 496 ? 38.163 145.965 10.607 1.00 21.22 496 TYR A N 1
ATOM 3911 C CA . TYR A 1 496 ? 36.905 145.250 10.799 1.00 19.25 496 TYR A CA 1
ATOM 3912 C C . TYR A 1 496 ? 36.929 144.544 12.144 1.00 17.64 496 TYR A C 1
ATOM 3913 O O . TYR A 1 496 ? 37.999 144.213 12.651 1.00 17.60 496 TYR A O 1
ATOM 3922 N N . LEU A 1 497 ? 35.753 144.307 12.718 1.00 15.97 497 LEU A N 1
ATOM 3923 C CA . LEU A 1 497 ? 35.678 143.608 13.993 1.00 15.15 497 LEU A CA 1
ATOM 3924 C C . LEU A 1 497 ? 35.649 142.108 13.722 1.00 15.15 497 LEU A C 1
ATOM 3925 O O . LEU A 1 497 ? 34.864 141.629 12.907 1.00 16.35 497 LEU A O 1
ATOM 3930 N N . VAL A 1 498 ? 36.523 141.375 14.398 1.00 14.87 498 VAL A N 1
ATOM 3931 C CA . VAL A 1 498 ? 36.607 139.932 14.228 1.00 16.00 498 VAL A CA 1
ATOM 3932 C C . VAL A 1 498 ? 36.815 139.274 15.583 1.00 16.40 498 VAL A C 1
ATOM 3933 O O . VAL A 1 498 ? 37.029 139.953 16.587 1.00 16.56 498 VAL A O 1
ATOM 3937 N N . THR A 1 499 ? 36.752 137.946 15.600 1.00 16.08 499 THR A N 1
ATOM 3938 C CA . THR A 1 499 ? 36.983 137.186 16.820 1.00 14.86 499 THR A CA 1
ATOM 3939 C C . THR A 1 499 ? 38.253 136.390 16.568 1.00 14.67 499 THR A C 1
ATOM 3940 O O . THR A 1 499 ? 38.556 136.041 15.422 1.00 14.65 499 THR A O 1
ATOM 3944 N N . SER A 1 500 ? 38.998 136.106 17.627 1.00 12.28 500 SER A N 1
ATOM 3945 C CA . SER A 1 500 ? 40.234 135.349 17.491 1.00 13.26 500 SER A CA 1
ATOM 3946 C C . SER A 1 500 ? 40.732 134.959 18.876 1.00 13.72 500 SER A C 1
ATOM 3947 O O . SER A 1 500 ? 40.938 135.823 19.728 1.00 13.86 500 SER A O 1
ATOM 3950 N N . PRO A 1 501 ? 40.918 133.649 19.129 1.00 13.56 501 PRO A N 1
ATOM 3951 C CA . PRO A 1 501 ? 40.705 132.496 18.242 1.00 12.96 501 PRO A CA 1
ATOM 3952 C C . PRO A 1 501 ? 39.225 132.245 17.938 1.00 13.29 501 PRO A C 1
ATOM 3953 O O . PRO A 1 501 ? 38.346 132.578 18.737 1.00 10.76 501 PRO A O 1
ATOM 3957 N N . SER A 1 502 ? 38.965 131.627 16.789 1.00 13.32 502 SER A N 1
ATOM 3958 C CA . SER A 1 502 ? 37.608 131.329 16.355 1.00 13.21 502 SER A CA 1
ATOM 3959 C C . SER A 1 502 ? 37.582 129.939 15.716 1.00 14.80 502 SER A C 1
ATOM 3960 O O . SER A 1 502 ? 38.540 129.527 15.060 1.00 15.38 502 SER A O 1
ATOM 3963 N N . THR A 1 503 ? 36.485 129.217 15.916 1.00 14.13 503 THR A N 1
ATOM 3964 C CA . THR A 1 503 ? 36.337 127.877 15.363 1.00 13.03 503 THR A CA 1
ATOM 3965 C C . THR A 1 503 ? 34.938 127.694 14.793 1.00 14.04 503 THR A C 1
ATOM 3966 O O . THR A 1 503 ? 34.005 128.399 15.176 1.00 14.36 503 THR A O 1
ATOM 3970 N N . SER A 1 504 ? 34.804 126.756 13.863 1.00 13.57 504 SER A N 1
ATOM 3971 C CA . SER A 1 504 ? 33.511 126.446 13.265 1.00 14.63 504 SER A CA 1
ATOM 3972 C C . SER A 1 504 ? 33.228 125.019 13.717 1.00 14.24 504 SER A C 1
ATOM 3973 O O . SER A 1 504 ? 33.772 124.064 13.169 1.00 13.00 504 SER A O 1
ATOM 3976 N N . PRO A 1 505 ? 32.368 124.863 14.730 1.00 16.11 505 PRO A N 1
ATOM 3977 C CA . PRO A 1 505 ? 31.980 123.586 15.316 1.00 18.24 505 PRO A CA 1
ATOM 3978 C C . PRO A 1 505 ? 32.279 122.274 14.603 1.00 21.41 505 PRO A C 1
ATOM 3979 O O . PRO A 1 505 ? 31.621 121.882 13.638 1.00 18.94 505 PRO A O 1
ATOM 3983 N N . GLU A 1 506 ? 33.314 121.626 15.140 1.00 23.24 506 GLU A N 1
ATOM 3984 C CA . GLU A 1 506 ? 33.826 120.327 14.735 1.00 20.45 506 GLU A CA 1
ATOM 3985 C C . GLU A 1 506 ? 34.491 120.199 13.355 1.00 18.40 506 GLU A C 1
ATOM 3986 O O . GLU A 1 506 ? 35.014 119.139 13.023 1.00 16.21 506 GLU A O 1
ATOM 3992 N N . GLN A 1 507 ? 34.507 121.269 12.565 1.00 16.93 507 GLN A N 1
ATOM 3993 C CA . GLN A 1 507 ? 35.128 121.204 11.244 1.00 17.02 507 GLN A CA 1
ATOM 3994 C C . GLN A 1 507 ? 36.461 121.950 11.138 1.00 17.44 507 GLN A C 1
ATOM 3995 O O . GLN A 1 507 ? 36.552 123.130 11.476 1.00 15.86 507 GLN A O 1
ATOM 4001 N N . ARG A 1 508 ? 37.495 121.265 10.662 1.00 16.39 508 ARG A N 1
ATOM 4002 C CA . ARG A 1 508 ? 38.782 121.923 10.487 1.00 17.53 508 ARG A CA 1
ATOM 4003 C C . ARG A 1 508 ? 38.859 122.392 9.041 1.00 17.33 508 ARG A C 1
ATOM 4004 O O . ARG A 1 508 ? 38.119 121.911 8.177 1.00 14.29 508 ARG A O 1
ATOM 4012 N N . PHE A 1 509 ? 39.743 123.347 8.784 1.00 15.80 509 PHE A N 1
ATOM 4013 C CA . PHE A 1 509 ? 39.931 123.838 7.435 1.00 16.91 509 PHE A CA 1
ATOM 4014 C C . PHE A 1 509 ? 41.292 123.334 6.981 1.00 17.96 509 PHE A C 1
ATOM 4015 O O . PHE A 1 509 ? 42.157 123.025 7.806 1.00 17.98 509 PHE A O 1
ATOM 4023 N N . ARG A 1 510 ? 41.468 123.225 5.672 1.00 19.10 510 ARG A N 1
ATOM 4024 C CA . ARG A 1 510 ? 42.720 122.747 5.114 1.00 20.46 510 ARG A CA 1
ATOM 4025 C C . ARG A 1 510 ? 43.571 123.815 4.452 1.00 21.53 510 ARG A C 1
ATOM 4026 O O . ARG A 1 510 ? 43.088 124.855 4.010 1.00 21.87 510 ARG A O 1
ATOM 4034 N N . ILE A 1 511 ? 44.859 123.512 4.405 1.00 22.19 511 ILE A N 1
ATOM 4035 C CA . ILE A 1 511 ? 45.881 124.319 3.767 1.00 22.90 511 ILE A CA 1
ATOM 4036 C C . ILE A 1 511 ? 46.850 123.211 3.388 1.00 22.07 511 ILE A C 1
ATOM 4037 O O . ILE A 1 511 ? 47.569 122.689 4.238 1.00 21.49 511 ILE A O 1
ATOM 4042 N N . GLY A 1 512 ? 46.844 122.827 2.119 1.00 21.41 512 GLY A N 1
ATOM 4043 C CA . GLY A 1 512 ? 47.706 121.743 1.704 1.00 23.46 512 GLY A CA 1
ATOM 4044 C C . GLY A 1 512 ? 47.068 120.486 2.257 1.00 24.74 512 GLY A C 1
ATOM 4045 O O . GLY A 1 512 ? 45.844 120.385 2.305 1.00 25.59 512 GLY A O 1
ATOM 4046 N N . GLU A 1 513 ? 47.881 119.540 2.706 1.00 27.05 513 GLU A N 1
ATOM 4047 C CA . GLU A 1 513 ? 47.362 118.288 3.246 1.00 29.72 513 GLU A CA 1
ATOM 4048 C C . GLU A 1 513 ? 46.916 118.427 4.705 1.00 29.12 513 GLU A C 1
ATOM 4049 O O . GLU A 1 513 ? 46.081 117.657 5.181 1.00 29.69 513 GLU A O 1
ATOM 4055 N N . LYS A 1 514 ? 47.465 119.416 5.405 1.00 27.26 514 LYS A N 1
ATOM 4056 C CA . LYS A 1 514 ? 47.153 119.617 6.819 1.00 24.93 514 LYS A CA 1
ATOM 4057 C C . LYS A 1 514 ? 45.833 120.301 7.144 1.00 22.01 514 LYS A C 1
ATOM 4058 O O . LYS A 1 514 ? 45.396 121.213 6.442 1.00 20.71 514 LYS A O 1
ATOM 4064 N N . GLY A 1 515 ? 45.215 119.846 8.232 1.00 17.48 515 GLY A N 1
ATOM 4065 C CA . GLY A 1 515 ? 43.956 120.405 8.690 1.00 16.83 515 GLY A CA 1
ATOM 4066 C C . GLY A 1 515 ? 44.188 121.230 9.942 1.00 15.82 515 GLY A C 1
ATOM 4067 O O . GLY A 1 515 ? 44.927 120.824 10.839 1.00 15.13 515 GLY A O 1
ATOM 4068 N N . TYR A 1 516 ? 43.558 122.394 10.009 1.00 16.76 516 TYR A N 1
ATOM 4069 C CA . TYR A 1 516 ? 43.727 123.275 11.154 1.00 16.21 516 TYR A CA 1
ATOM 4070 C C . TYR A 1 516 ? 42.390 123.565 11.818 1.00 16.26 516 TYR A C 1
ATOM 4071 O O . TYR A 1 516 ? 41.337 123.453 11.189 1.00 14.39 516 TYR A O 1
ATOM 4080 N N . ALA A 1 517 ? 42.443 123.964 13.085 1.00 15.82 517 ALA A N 1
ATOM 4081 C CA . ALA A 1 517 ? 41.234 124.240 13.848 1.00 16.01 517 ALA A CA 1
ATOM 4082 C C . ALA A 1 517 ? 40.868 125.715 14.033 1.00 15.95 517 ALA A C 1
ATOM 4083 O O . ALA A 1 517 ? 39.760 126.131 13.691 1.00 16.47 517 ALA A O 1
ATOM 4085 N N . VAL A 1 518 ? 41.795 126.500 14.572 1.00 14.69 518 VAL A N 1
ATOM 4086 C CA . VAL A 1 518 ? 41.529 127.904 14.845 1.00 15.32 518 VAL A CA 1
ATOM 4087 C C . VAL A 1 518 ? 41.985 128.907 13.796 1.00 15.79 518 VAL A C 1
ATOM 4088 O O . VAL A 1 518 ? 42.988 128.710 13.111 1.00 15.89 518 VAL A O 1
ATOM 4092 N N . SER A 1 519 ? 41.211 129.979 13.678 1.00 15.49 519 SER A N 1
ATOM 4093 C CA . SER A 1 519 ? 41.498 131.079 12.760 1.00 16.44 519 SER A CA 1
ATOM 4094 C C . SER A 1 519 ? 40.717 132.260 13.327 1.00 16.18 519 SER A C 1
ATOM 4095 O O . SER A 1 519 ? 40.316 132.224 14.494 1.00 17.25 519 SER A O 1
ATOM 4098 N N . SER A 1 520 ? 40.493 133.302 12.535 1.00 16.21 520 SER A N 1
ATOM 4099 C CA . SER A 1 520 ? 39.741 134.446 13.049 1.00 16.91 520 SER A CA 1
ATOM 4100 C C . SER A 1 520 ? 38.386 134.656 12.375 1.00 16.11 520 SER A C 1
ATOM 4101 O O . SER A 1 520 ? 38.227 134.459 11.168 1.00 16.83 520 SER A O 1
ATOM 4104 N N . ALA A 1 521 ? 37.413 135.056 13.186 1.00 15.64 521 ALA A N 1
ATOM 4105 C CA . ALA A 1 521 ? 36.058 135.333 12.729 1.00 14.52 521 ALA A CA 1
ATOM 4106 C C . ALA A 1 521 ? 35.414 134.294 11.815 1.00 14.89 521 ALA A C 1
ATOM 4107 O O . ALA A 1 521 ? 35.193 134.557 10.626 1.00 14.96 521 ALA A O 1
ATOM 4109 N N . THR A 1 522 ? 35.099 133.120 12.358 1.00 12.64 522 THR A N 1
ATOM 4110 C CA . THR A 1 522 ? 34.427 132.107 11.557 1.00 12.54 522 THR A CA 1
ATOM 4111 C C . THR A 1 522 ? 33.046 132.680 11.257 1.00 11.49 522 THR A C 1
ATOM 4112 O O . THR A 1 522 ? 32.574 133.567 11.965 1.00 12.51 522 THR A O 1
ATOM 4116 N N . THR A 1 523 ? 32.398 132.182 10.214 1.00 11.25 523 THR A N 1
ATOM 4117 C CA . THR A 1 523 ? 31.082 132.682 9.852 1.00 11.33 523 THR A CA 1
ATOM 4118 C C . THR A 1 523 ? 30.034 132.463 10.941 1.00 12.07 523 THR A C 1
ATOM 4119 O O . THR A 1 523 ? 29.138 133.291 11.114 1.00 12.65 523 THR A O 1
ATOM 4131 N N . ASP A 1 525 ? 30.585 132.523 14.154 1.00 11.69 525 ASP A N 1
ATOM 4132 C CA . ASP A 1 525 ? 30.867 133.549 15.160 1.00 13.17 525 ASP A CA 1
ATOM 4133 C C . ASP A 1 525 ? 30.201 134.851 14.741 1.00 12.87 525 ASP A C 1
ATOM 4134 O O . ASP A 1 525 ? 29.413 135.435 15.486 1.00 12.89 525 ASP A O 1
ATOM 4139 N N . LEU A 1 526 ? 30.540 135.302 13.537 1.00 10.84 526 LEU A N 1
ATOM 4140 C CA . LEU A 1 526 ? 30.009 136.544 12.989 1.00 12.30 526 LEU A CA 1
ATOM 4141 C C . LEU A 1 526 ? 28.486 136.530 12.920 1.00 12.21 526 LEU A C 1
ATOM 4142 O O . LEU A 1 526 ? 27.840 137.541 13.174 1.00 12.05 526 LEU A O 1
ATOM 4147 N N . SER A 1 527 ? 27.918 135.378 12.581 1.00 12.74 527 SER A N 1
ATOM 4148 C CA . SER A 1 527 ? 26.468 135.257 12.480 1.00 11.38 527 SER A CA 1
ATOM 4149 C C . SER A 1 527 ? 25.800 135.287 13.852 1.00 11.05 527 SER A C 1
ATOM 4150 O O . SER A 1 527 ? 24.816 135.990 14.046 1.00 10.80 527 SER A O 1
ATOM 4153 N N . LEU A 1 528 ? 26.334 134.530 14.805 1.00 11.52 528 LEU A N 1
ATOM 4154 C CA . LEU A 1 528 ? 25.751 134.503 16.146 1.00 12.57 528 LEU A CA 1
ATOM 4155 C C . LEU A 1 528 ? 25.859 135.857 16.844 1.00 12.39 528 LEU A C 1
ATOM 4156 O O . LEU A 1 528 ? 24.926 136.278 17.533 1.00 11.41 528 LEU A O 1
ATOM 4161 N N . ILE A 1 529 ? 26.993 136.537 16.669 1.00 12.56 529 ILE A N 1
ATOM 4162 C CA . ILE A 1 529 ? 27.199 137.851 17.282 1.00 13.77 529 ILE A CA 1
ATOM 4163 C C . ILE A 1 529 ? 26.204 138.863 16.719 1.00 13.10 529 ILE A C 1
ATOM 4164 O O . ILE A 1 529 ? 25.539 139.584 17.465 1.00 13.32 529 ILE A O 1
ATOM 4169 N N . ALA A 1 530 ? 26.121 138.918 15.395 1.00 13.53 530 ALA A N 1
ATOM 4170 C CA . ALA A 1 530 ? 25.220 139.840 14.717 1.00 13.72 530 ALA A CA 1
ATOM 4171 C C . ALA A 1 530 ? 23.767 139.628 15.165 1.00 14.97 530 ALA A C 1
ATOM 4172 O O . ALA A 1 530 ? 23.042 140.589 15.450 1.00 14.12 530 ALA A O 1
ATOM 4174 N N . GLU A 1 531 ? 23.352 138.368 15.236 1.00 14.87 531 GLU A N 1
ATOM 4175 C CA . GLU A 1 531 ? 21.988 138.032 15.642 1.00 15.35 531 GLU A CA 1
ATOM 4176 C C . GLU A 1 531 ? 21.770 138.497 17.080 1.00 15.15 531 GLU A C 1
ATOM 4177 O O . GLU A 1 531 ? 20.728 139.080 17.408 1.00 14.64 531 GLU A O 1
ATOM 4183 N N . CYS A 1 532 ? 22.760 138.244 17.933 1.00 14.06 532 CYS A N 1
ATOM 4184 C CA . CYS A 1 532 ? 22.679 138.648 19.330 1.00 15.58 532 CYS A CA 1
ATOM 4185 C C . CYS A 1 532 ? 22.515 140.163 19.427 1.00 15.37 532 CYS A C 1
ATOM 4186 O O . CYS A 1 532 ? 21.679 140.656 20.185 1.00 15.48 532 CYS A O 1
ATOM 4189 N N . PHE A 1 533 ? 23.318 140.901 18.667 1.00 14.68 533 PHE A N 1
ATOM 4190 C CA . PHE A 1 533 ? 23.222 142.355 18.686 1.00 14.79 533 PHE A CA 1
ATOM 4191 C C . PHE A 1 533 ? 21.853 142.783 18.176 1.00 14.81 533 PHE A C 1
ATOM 4192 O O . PHE A 1 533 ? 21.202 143.639 18.767 1.00 16.47 533 PHE A O 1
ATOM 4200 N N . ASP A 1 534 ? 21.421 142.176 17.077 1.00 15.64 534 ASP A N 1
ATOM 4201 C CA . ASP A 1 534 ? 20.124 142.486 16.491 1.00 16.26 534 ASP A CA 1
ATOM 4202 C C . ASP A 1 534 ? 19.001 142.268 17.495 1.00 14.71 534 ASP A C 1
ATOM 4203 O O . ASP A 1 534 ? 18.119 143.120 17.657 1.00 13.69 534 ASP A O 1
ATOM 4208 N N . ASN A 1 535 ? 19.030 141.122 18.165 1.00 13.07 535 ASN A N 1
ATOM 4209 C CA . ASN A 1 535 ? 17.998 140.808 19.142 1.00 13.20 535 ASN A CA 1
ATOM 4210 C C . ASN A 1 535 ? 18.024 141.777 20.327 1.00 12.05 535 ASN A C 1
ATOM 4211 O O . ASN A 1 535 ? 16.977 142.227 20.791 1.00 11.39 535 ASN A O 1
ATOM 4216 N N . CYS A 1 536 ? 19.218 142.106 20.807 1.00 12.81 536 CYS A N 1
ATOM 4217 C CA . CYS A 1 536 ? 19.339 143.030 21.928 1.00 14.21 536 CYS A CA 1
ATOM 4218 C C . CYS A 1 536 ? 18.773 144.393 21.543 1.00 14.91 536 CYS A C 1
ATOM 4219 O O . CYS A 1 536 ? 18.017 144.998 22.300 1.00 15.76 536 CYS A O 1
ATOM 4222 N N . ILE A 1 537 ? 19.141 144.866 20.357 1.00 14.93 537 ILE A N 1
ATOM 4223 C CA . ILE A 1 537 ? 18.675 146.156 19.875 1.00 14.73 537 ILE A CA 1
ATOM 4224 C C . ILE A 1 537 ? 17.149 146.189 19.838 1.00 16.60 537 ILE A C 1
ATOM 4225 O O . ILE A 1 537 ? 16.532 147.141 20.326 1.00 14.51 537 ILE A O 1
ATOM 4230 N N . GLN A 1 538 ? 16.540 145.148 19.278 1.00 16.64 538 GLN A N 1
ATOM 4231 C CA . GLN A 1 538 ? 15.085 145.089 19.200 1.00 19.61 538 GLN A CA 1
ATOM 4232 C C . GLN A 1 538 ? 14.445 144.975 20.581 1.00 17.95 538 GLN A C 1
ATOM 4233 O O . GLN A 1 538 ? 13.340 145.465 20.801 1.00 19.16 538 GLN A O 1
ATOM 4239 N N . ALA A 1 539 ? 15.139 144.327 21.510 1.00 17.29 539 ALA A N 1
ATOM 4240 C CA . ALA A 1 539 ? 14.619 144.170 22.861 1.00 17.61 539 ALA A CA 1
ATOM 4241 C C . ALA A 1 539 ? 14.647 145.515 23.586 1.00 17.90 539 ALA A C 1
ATOM 4242 O O . ALA A 1 539 ? 13.655 145.928 24.187 1.00 16.47 539 ALA A O 1
ATOM 4244 N N . ALA A 1 540 ? 15.792 146.190 23.523 1.00 17.98 540 ALA A N 1
ATOM 4245 C CA . ALA A 1 540 ? 15.962 147.487 24.174 1.00 19.79 540 ALA A CA 1
ATOM 4246 C C . ALA A 1 540 ? 14.903 148.482 23.717 1.00 20.72 540 ALA A C 1
ATOM 4247 O O . ALA A 1 540 ? 14.376 149.252 24.520 1.00 20.67 540 ALA A O 1
ATOM 4249 N N . LYS A 1 541 ? 14.593 148.459 22.424 1.00 22.41 541 LYS A N 1
ATOM 4250 C CA . LYS A 1 541 ? 13.598 149.360 21.868 1.00 24.93 541 LYS A CA 1
ATOM 4251 C C . LYS A 1 541 ? 12.194 148.992 22.322 1.00 25.46 541 LYS A C 1
ATOM 4252 O O . LYS A 1 541 ? 11.384 149.873 22.589 1.00 26.58 541 LYS A O 1
ATOM 4258 N N . ARG A 1 542 ? 11.904 147.697 22.412 1.00 26.01 542 ARG A N 1
ATOM 4259 C CA . ARG A 1 542 ? 10.589 147.259 22.866 1.00 25.31 542 ARG A CA 1
ATOM 4260 C C . ARG A 1 542 ? 10.392 147.712 24.309 1.00 24.62 542 ARG A C 1
ATOM 4261 O O . ARG A 1 542 ? 9.277 148.028 24.723 1.00 23.60 542 ARG A O 1
ATOM 4269 N N . LEU A 1 543 ? 11.486 147.742 25.066 1.00 22.53 543 LEU A N 1
ATOM 4270 C CA . LEU A 1 543 ? 11.458 148.163 26.467 1.00 22.42 543 LEU A CA 1
ATOM 4271 C C . LEU A 1 543 ? 11.683 149.672 26.601 1.00 21.97 543 LEU A C 1
ATOM 4272 O O . LEU A 1 543 ? 11.552 150.229 27.692 1.00 21.29 543 LEU A O 1
ATOM 4277 N N . SER A 1 544 ? 12.029 150.321 25.490 1.00 21.36 544 SER A N 1
ATOM 4278 C CA . SER A 1 544 ? 12.295 151.761 25.469 1.00 22.69 544 SER A CA 1
ATOM 4279 C C . SER A 1 544 ? 13.381 152.154 26.464 1.00 22.90 544 SER A C 1
ATOM 4280 O O . SER A 1 544 ? 13.188 153.049 27.283 1.00 23.42 544 SER A O 1
ATOM 4283 N N . ILE A 1 545 ? 14.528 151.490 26.380 1.00 23.10 545 ILE A N 1
ATOM 4284 C CA . ILE A 1 545 ? 15.645 151.764 27.278 1.00 23.64 545 ILE A CA 1
ATOM 4285 C C . ILE A 1 545 ? 16.979 151.610 26.559 1.00 24.59 545 ILE A C 1
ATOM 4286 O O . ILE A 1 545 ? 17.026 151.219 25.391 1.00 24.03 545 ILE A O 1
ATOM 4291 N N . ASP A 1 546 ? 18.059 151.913 27.273 1.00 25.63 546 ASP A N 1
ATOM 4292 C CA . ASP A 1 546 ? 19.415 151.795 26.743 1.00 27.96 546 ASP A CA 1
ATOM 4293 C C . ASP A 1 546 ? 19.627 152.381 25.349 1.00 28.58 546 ASP A C 1
ATOM 4294 O O . ASP A 1 546 ? 20.131 151.691 24.464 1.00 28.24 546 ASP A O 1
ATOM 4299 N N . GLU A 1 547 ? 19.258 153.644 25.154 1.00 29.89 547 GLU A N 1
ATOM 4300 C CA . GLU A 1 547 ? 19.429 154.288 23.853 1.00 32.24 547 GLU A CA 1
ATOM 4301 C C . GLU A 1 547 ? 20.899 154.286 23.449 1.00 31.58 547 GLU A C 1
ATOM 4302 O O . GLU A 1 547 ? 21.238 154.066 22.285 1.00 31.74 547 GLU A O 1
ATOM 4308 N N . ASP A 1 548 ? 21.767 154.534 24.422 1.00 30.80 548 ASP A N 1
ATOM 4309 C CA . ASP A 1 548 ? 23.200 154.570 24.176 1.00 30.72 548 ASP A CA 1
ATOM 4310 C C . ASP A 1 548 ? 23.756 153.194 23.837 1.00 29.19 548 ASP A C 1
ATOM 4311 O O . ASP A 1 548 ? 24.554 153.056 22.910 1.00 26.95 548 ASP A O 1
ATOM 4316 N N . PHE A 1 549 ? 23.334 152.183 24.595 1.00 27.50 549 PHE A N 1
ATOM 4317 C CA . PHE A 1 549 ? 23.782 150.808 24.377 1.00 25.51 549 PHE A CA 1
ATOM 4318 C C . PHE A 1 549 ? 23.412 150.363 22.965 1.00 25.21 549 PHE A C 1
ATOM 4319 O O . PHE A 1 549 ? 24.213 149.735 22.277 1.00 24.84 549 PHE A O 1
ATOM 4327 N N . VAL A 1 550 ? 22.195 150.703 22.543 1.00 24.55 550 VAL A N 1
ATOM 4328 C CA . VAL A 1 550 ? 21.698 150.357 21.213 1.00 25.52 550 VAL A CA 1
ATOM 4329 C C . VAL A 1 550 ? 22.617 150.867 20.103 1.00 25.98 550 VAL A C 1
ATOM 4330 O O . VAL A 1 550 ? 22.960 150.129 19.177 1.00 25.33 550 VAL A O 1
ATOM 4334 N N . LYS A 1 551 ? 23.005 152.135 20.194 1.00 27.09 551 LYS A N 1
ATOM 4335 C CA . LYS A 1 551 ? 23.882 152.734 19.194 1.00 28.30 551 LYS A CA 1
ATOM 4336 C C . LYS A 1 551 ? 25.241 152.048 19.187 1.00 26.81 551 LYS A C 1
ATOM 4337 O O . LYS A 1 551 ? 25.849 151.875 18.133 1.00 27.25 551 LYS A O 1
ATOM 4343 N N . ALA A 1 552 ? 25.709 151.648 20.364 1.00 25.11 552 ALA A N 1
ATOM 4344 C CA . ALA A 1 552 ? 26.991 150.964 20.480 1.00 23.42 552 ALA A CA 1
ATOM 4345 C C . ALA A 1 552 ? 26.933 149.605 19.779 1.00 22.84 552 ALA A C 1
ATOM 4346 O O . ALA A 1 552 ? 27.891 149.196 19.119 1.00 22.11 552 ALA A O 1
ATOM 4348 N N . LEU A 1 553 ? 25.812 148.903 19.928 1.00 21.43 553 LEU A N 1
ATOM 4349 C CA . LEU A 1 553 ? 25.646 147.598 19.292 1.00 22.03 553 LEU A CA 1
ATOM 4350 C C . LEU A 1 553 ? 25.455 147.756 17.790 1.00 22.76 553 LEU A C 1
ATOM 4351 O O . LEU A 1 553 ? 25.922 146.934 16.998 1.00 23.85 553 LEU A O 1
ATOM 4356 N N . SER A 1 554 ? 24.761 148.819 17.403 1.00 23.46 554 SER A N 1
ATOM 4357 C CA . SER A 1 554 ? 24.505 149.085 15.999 1.00 24.24 554 SER A CA 1
ATOM 4358 C C . SER A 1 554 ? 25.812 149.385 15.278 1.00 24.97 554 SER A C 1
ATOM 4359 O O . SER A 1 554 ? 26.039 148.910 14.162 1.00 24.61 554 SER A O 1
ATOM 4362 N N . ASP A 1 555 ? 26.672 150.177 15.914 1.00 24.55 555 ASP A N 1
ATOM 4363 C CA . ASP A 1 555 ? 27.948 150.520 15.303 1.00 25.30 555 ASP A CA 1
ATOM 4364 C C . ASP A 1 555 ? 28.844 149.295 15.208 1.00 24.37 555 ASP A C 1
ATOM 4365 O O . ASP A 1 555 ? 29.426 149.027 14.157 1.00 23.75 555 ASP A O 1
ATOM 4370 N N . ALA A 1 556 ? 28.945 148.549 16.305 1.00 22.92 556 ALA A N 1
ATOM 4371 C CA . ALA A 1 556 ? 29.761 147.341 16.335 1.00 22.15 556 ALA A CA 1
ATOM 4372 C C . ALA A 1 556 ? 29.313 146.389 15.224 1.00 21.73 556 ALA A C 1
ATOM 4373 O O . ALA A 1 556 ? 30.127 145.907 14.438 1.00 21.43 556 ALA A O 1
ATOM 4375 N N . LYS A 1 557 ? 28.012 146.133 15.159 1.00 22.40 557 LYS A N 1
ATOM 4376 C CA . LYS A 1 557 ? 27.464 145.240 14.147 1.00 24.25 557 LYS A CA 1
ATOM 4377 C C . LYS A 1 557 ? 27.854 145.669 12.743 1.00 24.95 557 LYS A C 1
ATOM 4378 O O . LYS A 1 557 ? 28.160 144.835 11.893 1.00 23.94 557 LYS A O 1
ATOM 4384 N N . GLN A 1 558 ? 27.841 146.973 12.496 1.00 26.23 558 GLN A N 1
ATOM 4385 C CA . GLN A 1 558 ? 28.183 147.469 11.173 1.00 27.21 558 GLN A CA 1
ATOM 4386 C C . GLN A 1 558 ? 29.667 147.353 10.866 1.00 25.27 558 GLN A C 1
ATOM 4387 O O . GLN A 1 558 ? 30.082 147.506 9.721 1.00 27.24 558 GLN A O 1
ATOM 4393 N N . ARG A 1 559 ? 30.470 147.075 11.883 1.00 23.85 559 ARG A N 1
ATOM 4394 C CA . ARG A 1 559 ? 31.904 146.943 11.673 1.00 23.11 559 ARG A CA 1
ATOM 4395 C C . ARG A 1 559 ? 32.356 145.488 11.608 1.00 21.04 559 ARG A C 1
ATOM 4396 O O . ARG A 1 559 ? 33.543 145.209 11.436 1.00 22.11 559 ARG A O 1
ATOM 4404 N N . LEU A 1 560 ? 31.411 144.561 11.737 1.00 18.32 560 LEU A N 1
ATOM 4405 C CA . LEU A 1 560 ? 31.743 143.140 11.677 1.00 17.70 560 LEU A CA 1
ATOM 4406 C C . LEU A 1 560 ? 32.291 142.776 10.301 1.00 17.28 560 LEU A C 1
ATOM 4407 O O . LEU A 1 560 ? 31.859 143.324 9.287 1.00 16.11 560 LEU A O 1
ATOM 4412 N N . LEU A 1 561 ? 33.253 141.859 10.270 1.00 17.76 561 LEU A N 1
ATOM 4413 C CA . LEU A 1 561 ? 33.822 141.414 9.008 1.00 17.45 561 LEU A CA 1
ATOM 4414 C C . LEU A 1 561 ? 32.678 140.836 8.178 1.00 17.92 561 LEU A C 1
ATOM 4415 O O . LEU A 1 561 ? 31.983 139.918 8.615 1.00 18.16 561 LEU A O 1
ATOM 4420 N N . PRO A 1 562 ? 32.466 141.373 6.968 1.00 16.83 562 PRO A N 1
ATOM 4421 C CA . PRO A 1 562 ? 31.399 140.904 6.081 1.00 15.46 562 PRO A CA 1
ATOM 4422 C C . PRO A 1 562 ? 31.483 139.411 5.780 1.00 14.87 562 PRO A C 1
ATOM 4423 O O . PRO A 1 562 ? 32.566 138.824 5.794 1.00 12.62 562 PRO A O 1
ATOM 4427 N N . LEU A 1 563 ? 30.330 138.798 5.527 1.00 14.81 563 LEU A N 1
ATOM 4428 C CA . LEU A 1 563 ? 30.292 137.385 5.186 1.00 14.72 563 LEU A CA 1
ATOM 4429 C C . LEU A 1 563 ? 30.712 137.327 3.727 1.00 14.94 563 LEU A C 1
ATOM 4430 O O . LEU A 1 563 ? 30.569 138.316 3.005 1.00 14.72 563 LEU A O 1
ATOM 4435 N N . GLN A 1 564 ? 31.219 136.180 3.291 1.00 14.84 564 GLN A N 1
ATOM 4436 C CA . GLN A 1 564 ? 31.700 136.042 1.924 1.00 16.16 564 GLN A CA 1
ATOM 4437 C C . GLN A 1 564 ? 31.196 134.803 1.195 1.00 16.63 564 GLN A C 1
ATOM 4438 O O . GLN A 1 564 ? 30.826 133.809 1.815 1.00 16.91 564 GLN A O 1
ATOM 4444 N N . ILE A 1 565 ? 31.204 134.881 -0.134 1.00 17.46 565 ILE A N 1
ATOM 4445 C CA . ILE A 1 565 ? 30.798 133.776 -0.993 1.00 16.04 565 ILE A CA 1
ATOM 4446 C C . ILE A 1 565 ? 32.087 133.177 -1.564 1.00 16.70 565 ILE A C 1
ATOM 4447 O O . ILE A 1 565 ? 32.881 133.879 -2.187 1.00 17.77 565 ILE A O 1
ATOM 4452 N N . GLY A 1 566 ? 32.290 131.882 -1.335 1.00 16.60 566 GLY A N 1
ATOM 4453 C CA . GLY A 1 566 ? 33.494 131.204 -1.790 1.00 15.96 566 GLY A CA 1
ATOM 4454 C C . GLY A 1 566 ? 33.613 130.904 -3.275 1.00 15.70 566 GLY A C 1
ATOM 4455 O O . GLY A 1 566 ? 32.689 131.151 -4.050 1.00 15.05 566 GLY A O 1
ATOM 4456 N N . LYS A 1 567 ? 34.758 130.347 -3.661 1.00 14.60 567 LYS A N 1
ATOM 4457 C CA . LYS A 1 567 ? 35.029 130.028 -5.058 1.00 16.78 567 LYS A CA 1
ATOM 4458 C C . LYS A 1 567 ? 34.108 128.975 -5.660 1.00 16.05 567 LYS A C 1
ATOM 4459 O O . LYS A 1 567 ? 34.064 128.814 -6.876 1.00 16.66 567 LYS A O 1
ATOM 4465 N N . ARG A 1 568 ? 33.373 128.258 -4.816 1.00 15.96 568 ARG A N 1
ATOM 4466 C CA . ARG A 1 568 ? 32.443 127.250 -5.306 1.00 16.59 568 ARG A CA 1
ATOM 4467 C C . ARG A 1 568 ? 31.044 127.853 -5.308 1.00 16.10 568 ARG A C 1
ATOM 4468 O O . ARG A 1 568 ? 30.057 127.160 -5.542 1.00 15.39 568 ARG A O 1
ATOM 4476 N N . GLY A 1 569 ? 30.975 129.159 -5.063 1.00 15.91 569 GLY A N 1
ATOM 4477 C CA . GLY A 1 569 ? 29.692 129.833 -5.016 1.00 14.67 569 GLY A CA 1
ATOM 4478 C C . GLY A 1 569 ? 28.997 129.516 -3.703 1.00 15.81 569 GLY A C 1
ATOM 4479 O O . GLY A 1 569 ? 27.794 129.755 -3.545 1.00 15.09 569 GLY A O 1
ATOM 4480 N N . GLN A 1 570 ? 29.759 128.982 -2.752 1.00 14.12 570 GLN A N 1
ATOM 4481 C CA . GLN A 1 570 ? 29.210 128.614 -1.451 1.00 14.95 570 GLN A CA 1
ATOM 4482 C C . GLN A 1 570 ? 29.450 129.672 -0.383 1.00 13.73 570 GLN A C 1
ATOM 4483 O O . GLN A 1 570 ? 30.381 130.467 -0.486 1.00 13.06 570 GLN A O 1
ATOM 4489 N N . LEU A 1 571 ? 28.598 129.686 0.639 1.00 13.31 571 LEU A N 1
ATOM 4490 C CA . LEU A 1 571 ? 28.767 130.626 1.739 1.00 12.26 571 LEU A CA 1
ATOM 4491 C C . LEU A 1 571 ? 30.016 130.157 2.484 1.00 12.77 571 LEU A C 1
ATOM 4492 O O . LEU A 1 571 ? 30.072 129.021 2.958 1.00 13.69 571 LEU A O 1
ATOM 4497 N N . GLN A 1 572 ? 31.025 131.016 2.571 1.00 11.07 572 GLN A N 1
ATOM 4498 C CA . GLN A 1 572 ? 32.263 130.654 3.257 1.00 11.69 572 GLN A CA 1
ATOM 4499 C C . GLN A 1 572 ? 32.061 130.348 4.739 1.00 11.51 572 GLN A C 1
ATOM 4500 O O . GLN A 1 572 ? 31.372 131.084 5.443 1.00 11.25 572 GLN A O 1
ATOM 4506 N N . GLU A 1 573 ? 32.667 129.259 5.202 1.00 12.02 573 GLU A N 1
ATOM 4507 C CA . GLU A 1 573 ? 32.569 128.860 6.599 1.00 12.37 573 GLU A CA 1
ATOM 4508 C C . GLU A 1 573 ? 33.608 129.621 7.429 1.00 13.20 573 GLU A C 1
ATOM 4509 O O . GLU A 1 573 ? 33.411 129.849 8.618 1.00 11.82 573 GLU A O 1
ATOM 4515 N N . TRP A 1 574 ? 34.709 130.016 6.790 1.00 13.29 574 TRP A N 1
ATOM 4516 C CA . TRP A 1 574 ? 35.776 130.751 7.466 1.00 13.42 574 TRP A CA 1
ATOM 4517 C C . TRP A 1 574 ? 36.010 132.133 6.836 1.00 14.55 574 TRP A C 1
ATOM 4518 O O . TRP A 1 574 ? 35.468 132.443 5.771 1.00 14.40 574 TRP A O 1
ATOM 4529 N N . SER A 1 575 ? 36.812 132.963 7.499 1.00 14.35 575 SER A N 1
ATOM 4530 C CA . SER A 1 575 ? 37.097 134.306 6.999 1.00 15.62 575 SER A CA 1
ATOM 4531 C C . SER A 1 575 ? 37.980 134.251 5.751 1.00 15.77 575 SER A C 1
ATOM 4532 O O . SER A 1 575 ? 38.129 135.242 5.038 1.00 13.82 575 SER A O 1
ATOM 4535 N N . ASN A 1 576 ? 38.573 133.088 5.508 1.00 16.45 576 ASN A N 1
ATOM 4536 C CA . ASN A 1 576 ? 39.400 132.863 4.329 1.00 18.08 576 ASN A CA 1
ATOM 4537 C C . ASN A 1 576 ? 38.746 131.688 3.608 1.00 17.67 576 ASN A C 1
ATOM 4538 O O . ASN A 1 576 ? 38.153 130.814 4.247 1.00 15.77 576 ASN A O 1
ATOM 4543 N N . ASP A 1 577 ? 38.848 131.663 2.286 1.00 16.51 577 ASP A N 1
ATOM 4544 C CA . ASP A 1 577 ? 38.239 130.588 1.511 1.00 16.62 577 ASP A CA 1
ATOM 4545 C C . ASP A 1 577 ? 39.078 129.310 1.562 1.00 16.21 577 ASP A C 1
ATOM 4546 O O . ASP A 1 577 ? 39.623 128.874 0.547 1.00 16.91 577 ASP A O 1
ATOM 4551 N N . PHE A 1 578 ? 39.177 128.716 2.753 1.00 16.29 578 PHE A N 1
ATOM 4552 C CA . PHE A 1 578 ? 39.948 127.481 2.959 1.00 15.77 578 PHE A CA 1
ATOM 4553 C C . PHE A 1 578 ? 39.250 126.262 2.354 1.00 15.47 578 PHE A C 1
ATOM 4554 O O . PHE A 1 578 ? 38.051 126.284 2.093 1.00 15.05 578 PHE A O 1
ATOM 4562 N N . GLU A 1 579 ? 40.012 125.188 2.163 1.00 16.26 579 GLU A N 1
ATOM 4563 C CA . GLU A 1 579 ? 39.465 123.933 1.657 1.00 16.50 579 GLU A CA 1
ATOM 4564 C C . GLU A 1 579 ? 38.832 123.236 2.858 1.00 16.98 579 GLU A C 1
ATOM 4565 O O . GLU A 1 579 ? 39.328 123.364 3.980 1.00 15.05 579 GLU A O 1
ATOM 4571 N N . ASP A 1 580 ? 37.746 122.502 2.634 1.00 17.15 580 ASP A N 1
ATOM 4572 C CA . ASP A 1 580 ? 37.108 121.765 3.724 1.00 17.80 580 ASP A CA 1
ATOM 4573 C C . ASP A 1 580 ? 37.959 120.530 3.997 1.00 18.92 580 ASP A C 1
ATOM 4574 O O . ASP A 1 580 ? 38.513 119.947 3.058 1.00 18.52 580 ASP A O 1
ATOM 4579 N N . GLU A 1 581 ? 38.087 120.133 5.262 1.00 17.23 581 GLU A N 1
ATOM 4580 C CA . GLU A 1 581 ? 38.829 118.913 5.548 1.00 18.55 581 GLU A CA 1
ATOM 4581 C C . GLU A 1 581 ? 37.868 117.771 5.225 1.00 18.25 581 GLU A C 1
ATOM 4582 O O . GLU A 1 581 ? 38.288 116.667 4.897 1.00 19.67 581 GLU A O 1
ATOM 4588 N N . ASP A 1 582 ? 36.571 118.052 5.337 1.00 17.96 582 ASP A N 1
ATOM 4589 C CA . ASP A 1 582 ? 35.532 117.073 5.039 1.00 17.23 582 ASP A CA 1
ATOM 4590 C C . ASP A 1 582 ? 34.357 117.792 4.388 1.00 14.90 582 ASP A C 1
ATOM 4591 O O . ASP A 1 582 ? 33.570 118.453 5.071 1.00 13.75 582 ASP A O 1
ATOM 4596 N N . VAL A 1 583 ? 34.241 117.657 3.069 1.00 15.19 583 VAL A N 1
ATOM 4597 C CA . VAL A 1 583 ? 33.171 118.310 2.325 1.00 13.71 583 VAL A CA 1
ATOM 4598 C C . VAL A 1 583 ? 31.778 117.894 2.790 1.00 14.44 583 VAL A C 1
ATOM 4599 O O . VAL A 1 583 ? 30.804 118.609 2.561 1.00 14.91 583 VAL A O 1
ATOM 4603 N N . HIS A 1 584 ? 31.684 116.738 3.439 1.00 12.99 584 HIS A N 1
ATOM 4604 C CA . HIS A 1 584 ? 30.397 116.250 3.925 1.00 15.15 584 HIS A CA 1
ATOM 4605 C C . HIS A 1 584 ? 30.278 116.313 5.444 1.00 14.50 584 HIS A C 1
ATOM 4606 O O . HIS A 1 584 ? 29.549 115.522 6.043 1.00 12.70 584 HIS A O 1
ATOM 4613 N N . HIS A 1 585 ? 30.991 117.248 6.067 1.00 12.96 585 HIS A N 1
ATOM 4614 C CA . HIS A 1 585 ? 30.940 117.392 7.520 1.00 12.72 585 HIS A CA 1
ATOM 4615 C C . HIS A 1 585 ? 29.479 117.464 8.000 1.00 11.20 585 HIS A C 1
ATOM 4616 O O . HIS A 1 585 ? 28.669 118.163 7.406 1.00 10.31 585 HIS A O 1
ATOM 4623 N N . ARG A 1 586 ? 29.154 116.736 9.070 1.00 11.02 586 ARG A N 1
ATOM 4624 C CA . ARG A 1 586 ? 27.784 116.691 9.599 1.00 10.39 586 ARG A CA 1
ATOM 4625 C C . ARG A 1 586 ? 27.257 118.011 10.156 1.00 9.47 586 ARG A C 1
ATOM 4626 O O . ARG A 1 586 ? 26.050 118.240 10.166 1.00 9.85 586 ARG A O 1
ATOM 4634 N N . HIS A 1 587 ? 28.154 118.872 10.628 1.00 9.22 587 HIS A N 1
ATOM 4635 C CA . HIS A 1 587 ? 27.752 120.178 11.145 1.00 10.09 587 HIS A CA 1
ATOM 4636 C C . HIS A 1 587 ? 27.605 121.139 9.963 1.00 9.52 587 HIS A C 1
ATOM 4637 O O . HIS A 1 587 ? 28.217 120.937 8.915 1.00 10.18 587 HIS A O 1
ATOM 4644 N N . VAL A 1 588 ? 26.785 122.170 10.135 1.00 9.95 588 VAL A N 1
ATOM 4645 C CA . VAL A 1 588 ? 26.592 123.203 9.112 1.00 11.95 588 VAL A CA 1
ATOM 4646 C C . VAL A 1 588 ? 26.505 124.514 9.884 1.00 11.32 588 VAL A C 1
ATOM 4647 O O . VAL A 1 588 ? 25.600 125.329 9.688 1.00 11.15 588 VAL A O 1
ATOM 4651 N N . SER A 1 589 ? 27.481 124.692 10.767 1.00 10.72 589 SER A N 1
ATOM 4652 C CA . SER A 1 589 ? 27.566 125.848 11.649 1.00 10.88 589 SER A CA 1
ATOM 4653 C C . SER A 1 589 ? 27.537 127.214 10.976 1.00 11.08 589 SER A C 1
ATOM 4654 O O . SER A 1 589 ? 27.001 128.169 11.543 1.00 10.11 589 SER A O 1
ATOM 4657 N N . HIS A 1 590 ? 28.116 127.322 9.783 1.00 10.70 590 HIS A N 1
ATOM 4658 C CA . HIS A 1 590 ? 28.119 128.601 9.092 1.00 12.31 590 HIS A CA 1
ATOM 4659 C C . HIS A 1 590 ? 26.745 128.951 8.528 1.00 13.22 590 HIS A C 1
ATOM 4660 O O . HIS A 1 590 ? 26.546 130.048 8.004 1.00 12.86 590 HIS A O 1
ATOM 4667 N N . LEU A 1 591 ? 25.791 128.033 8.660 1.00 11.79 591 LEU A N 1
ATOM 4668 C CA . LEU A 1 591 ? 24.436 128.279 8.163 1.00 13.20 591 LEU A CA 1
ATOM 4669 C C . LEU A 1 591 ? 23.462 128.563 9.307 1.00 11.66 591 LEU A C 1
ATOM 4670 O O . LEU A 1 591 ? 22.255 128.682 9.094 1.00 12.42 591 LEU A O 1
ATOM 4675 N N . VAL A 1 592 ? 23.990 128.680 10.520 1.00 11.11 592 VAL A N 1
ATOM 4676 C CA . VAL A 1 592 ? 23.153 128.950 11.686 1.00 8.87 592 VAL A CA 1
ATOM 4677 C C . VAL A 1 592 ? 22.291 130.199 11.451 1.00 10.77 592 VAL A C 1
ATOM 4678 O O . VAL A 1 592 ? 21.195 130.325 12.000 1.00 8.44 592 VAL A O 1
ATOM 4682 N N . GLY A 1 593 ? 22.795 131.111 10.622 1.00 10.70 593 GLY A N 1
ATOM 4683 C CA . GLY A 1 593 ? 22.068 132.331 10.308 1.00 13.22 593 GLY A CA 1
ATOM 4684 C C . GLY A 1 593 ? 20.822 132.108 9.460 1.00 14.28 593 GLY A C 1
ATOM 4685 O O . GLY A 1 593 ? 19.937 132.971 9.402 1.00 15.22 593 GLY A O 1
ATOM 4686 N N . ILE A 1 594 ? 20.749 130.957 8.798 1.00 14.20 594 ILE A N 1
ATOM 4687 C CA . ILE A 1 594 ? 19.590 130.624 7.968 1.00 13.47 594 ILE A CA 1
ATOM 4688 C C . ILE A 1 594 ? 18.525 130.035 8.879 1.00 12.20 594 ILE A C 1
ATOM 4689 O O . ILE A 1 594 ? 17.348 130.379 8.787 1.00 12.61 594 ILE A O 1
ATOM 4694 N N . TYR A 1 595 ? 18.965 129.130 9.748 1.00 11.38 595 TYR A N 1
ATOM 4695 C CA . TYR A 1 595 ? 18.112 128.480 10.742 1.00 11.65 595 TYR A CA 1
ATOM 4696 C C . TYR A 1 595 ? 19.072 127.884 11.766 1.00 9.99 595 TYR A C 1
ATOM 4697 O O . TYR A 1 595 ? 20.085 127.301 11.384 1.00 10.34 595 TYR A O 1
ATOM 4706 N N . PRO A 1 596 ? 18.762 127.986 13.072 1.00 10.71 596 PRO A N 1
ATOM 4707 C CA . PRO A 1 596 ? 17.601 128.596 13.730 1.00 10.86 596 PRO A CA 1
ATOM 4708 C C . PRO A 1 596 ? 17.586 130.127 13.756 1.00 11.24 596 PRO A C 1
ATOM 4709 O O . PRO A 1 596 ? 16.610 130.730 14.192 1.00 10.32 596 PRO A O 1
ATOM 4713 N N . GLY A 1 597 ? 18.662 130.753 13.292 1.00 12.32 597 GLY A N 1
ATOM 4714 C CA . GLY A 1 597 ? 18.704 132.204 13.261 1.00 13.23 597 GLY A CA 1
ATOM 4715 C C . GLY A 1 597 ? 17.896 132.731 12.086 1.00 15.40 597 GLY A C 1
ATOM 4716 O O . GLY A 1 597 ? 17.430 131.946 11.254 1.00 15.10 597 GLY A O 1
ATOM 4717 N N . ARG A 1 598 ? 17.715 134.047 12.013 1.00 15.93 598 ARG A N 1
ATOM 4718 C CA . ARG A 1 598 ? 16.963 134.654 10.912 1.00 18.54 598 ARG A CA 1
ATOM 4719 C C . ARG A 1 598 ? 17.782 135.754 10.246 1.00 17.48 598 ARG A C 1
ATOM 4720 O O . ARG A 1 598 ? 17.262 136.533 9.451 1.00 18.44 598 ARG A O 1
ATOM 4728 N N . LEU A 1 599 ? 19.070 135.795 10.573 1.00 17.09 599 LEU A N 1
ATOM 4729 C CA . LEU A 1 599 ? 19.988 136.793 10.035 1.00 17.06 599 LEU A CA 1
ATOM 4730 C C . LEU A 1 599 ? 20.026 136.810 8.508 1.00 17.19 599 LEU A C 1
ATOM 4731 O O . LEU A 1 599 ? 19.971 137.869 7.887 1.00 17.91 599 LEU A O 1
ATOM 4736 N N . ILE A 1 600 ? 20.115 135.632 7.907 1.00 15.75 600 ILE A N 1
ATOM 4737 C CA . ILE A 1 600 ? 20.188 135.527 6.458 1.00 15.08 600 ILE A CA 1
ATOM 4738 C C . ILE A 1 600 ? 18.912 134.961 5.848 1.00 15.21 600 ILE A C 1
ATOM 4739 O O . ILE A 1 600 ? 18.571 133.801 6.076 1.00 14.46 600 ILE A O 1
ATOM 4744 N N . THR A 1 601 ? 18.211 135.792 5.078 1.00 16.10 601 THR A N 1
ATOM 4745 C CA . THR A 1 601 ? 16.977 135.387 4.403 1.00 17.48 601 THR A CA 1
ATOM 4746 C C . THR A 1 601 ? 17.057 135.911 2.966 1.00 18.89 601 THR A C 1
ATOM 4747 O O . THR A 1 601 ? 17.930 136.718 2.646 1.00 18.86 601 THR A O 1
ATOM 4751 N N . GLU A 1 602 ? 16.159 135.462 2.098 1.00 19.81 602 GLU A N 1
ATOM 4752 C CA . GLU A 1 602 ? 16.199 135.919 0.714 1.00 21.64 602 GLU A CA 1
ATOM 4753 C C . GLU A 1 602 ? 16.091 137.440 0.656 1.00 21.54 602 GLU A C 1
ATOM 4754 O O . GLU A 1 602 ? 16.724 138.097 -0.178 1.00 19.82 602 GLU A O 1
ATOM 4760 N N . GLN A 1 603 ? 15.297 137.993 1.563 1.00 20.99 603 GLN A N 1
ATOM 4761 C CA . GLN A 1 603 ? 15.081 139.428 1.627 1.00 22.73 603 GLN A CA 1
ATOM 4762 C C . GLN A 1 603 ? 16.256 140.212 2.214 1.00 21.85 603 GLN A C 1
ATOM 4763 O O . GLN A 1 603 ? 16.609 141.274 1.703 1.00 22.61 603 GLN A O 1
ATOM 4769 N N . SER A 1 604 ? 16.870 139.694 3.275 1.00 20.28 604 SER A N 1
ATOM 4770 C CA . SER A 1 604 ? 17.975 140.402 3.919 1.00 18.53 604 SER A CA 1
ATOM 4771 C C . SER A 1 604 ? 19.305 140.335 3.174 1.00 18.51 604 SER A C 1
ATOM 4772 O O . SER A 1 604 ? 20.038 141.318 3.125 1.00 18.67 604 SER A O 1
ATOM 4775 N N . ALA A 1 605 ? 19.619 139.171 2.612 1.00 17.18 605 ALA A N 1
ATOM 4776 C CA . ALA A 1 605 ? 20.869 138.978 1.881 1.00 17.49 605 ALA A CA 1
ATOM 4777 C C . ALA A 1 605 ? 20.659 137.927 0.799 1.00 17.02 605 ALA A C 1
ATOM 4778 O O . ALA A 1 605 ? 21.105 136.786 0.930 1.00 17.10 605 ALA A O 1
ATOM 4780 N N . PRO A 1 606 ? 19.992 138.308 -0.301 1.00 17.09 606 PRO A N 1
ATOM 4781 C CA . PRO A 1 606 ? 19.721 137.381 -1.403 1.00 15.87 606 PRO A CA 1
ATOM 4782 C C . PRO A 1 606 ? 20.916 136.576 -1.921 1.00 16.20 606 PRO A C 1
ATOM 4783 O O . PRO A 1 606 ? 20.810 135.368 -2.142 1.00 15.58 606 PRO A O 1
ATOM 4787 N N . ASN A 1 607 ? 22.059 137.218 -2.101 1.00 16.37 607 ASN A N 1
ATOM 4788 C CA . ASN A 1 607 ? 23.213 136.487 -2.603 1.00 17.78 607 ASN A CA 1
ATOM 4789 C C . ASN A 1 607 ? 23.775 135.509 -1.572 1.00 16.63 607 ASN A C 1
ATOM 4790 O O . ASN A 1 607 ? 24.099 134.374 -1.904 1.00 17.22 607 ASN A O 1
ATOM 4795 N N . LEU A 1 608 ? 23.878 135.944 -0.321 1.00 17.36 608 LEU A N 1
ATOM 4796 C CA . LEU A 1 608 ? 24.379 135.082 0.750 1.00 15.89 608 LEU A CA 1
ATOM 4797 C C . LEU A 1 608 ? 23.423 133.910 0.953 1.00 15.41 608 LEU A C 1
ATOM 4798 O O . LEU A 1 608 ? 23.848 132.774 1.159 1.00 15.44 608 LEU A O 1
ATOM 4803 N N . PHE A 1 609 ? 22.128 134.205 0.889 1.00 14.93 609 PHE A N 1
ATOM 4804 C CA . PHE A 1 609 ? 21.085 133.204 1.050 1.00 14.88 609 PHE A CA 1
ATOM 4805 C C . PHE A 1 609 ? 21.286 132.098 0.008 1.00 16.39 609 PHE A C 1
ATOM 4806 O O . PHE A 1 609 ? 21.256 130.914 0.334 1.00 15.19 609 PHE A O 1
ATOM 4814 N N . GLU A 1 610 ? 21.504 132.493 -1.245 1.00 16.81 610 GLU A N 1
ATOM 4815 C CA . GLU A 1 610 ? 21.728 131.537 -2.328 1.00 17.93 610 GLU A CA 1
ATOM 4816 C C . GLU A 1 610 ? 22.999 130.715 -2.118 1.00 16.57 610 GLU A C 1
ATOM 4817 O O . GLU A 1 610 ? 23.012 129.502 -2.343 1.00 16.02 610 GLU A O 1
ATOM 4823 N N . ALA A 1 611 ? 24.070 131.381 -1.702 1.00 15.14 611 ALA A N 1
ATOM 4824 C CA . ALA A 1 611 ? 25.337 130.700 -1.463 1.00 14.39 611 ALA A CA 1
ATOM 4825 C C . ALA A 1 611 ? 25.174 129.671 -0.346 1.00 14.43 611 ALA A C 1
ATOM 4826 O O . ALA A 1 611 ? 25.780 128.599 -0.388 1.00 14.47 611 ALA A O 1
ATOM 4828 N N . ALA A 1 612 ? 24.363 130.008 0.656 1.00 14.38 612 ALA A N 1
ATOM 4829 C CA . ALA A 1 612 ? 24.116 129.109 1.778 1.00 13.78 612 ALA A CA 1
ATOM 4830 C C . ALA A 1 612 ? 23.452 127.839 1.249 1.00 13.51 612 ALA A C 1
ATOM 4831 O O . ALA A 1 612 ? 23.713 126.739 1.731 1.00 13.11 612 ALA A O 1
ATOM 4833 N N . LYS A 1 613 ? 22.588 128.004 0.254 1.00 13.97 613 LYS A N 1
ATOM 4834 C CA . LYS A 1 613 ? 21.907 126.872 -0.353 1.00 14.69 613 LYS A CA 1
ATOM 4835 C C . LYS A 1 613 ? 22.949 125.985 -1.038 1.00 14.61 613 LYS A C 1
ATOM 4836 O O . LYS A 1 613 ? 22.884 124.758 -0.957 1.00 13.91 613 LYS A O 1
ATOM 4842 N N . THR A 1 614 ? 23.915 126.606 -1.709 1.00 13.24 614 THR A N 1
ATOM 4843 C CA . THR A 1 614 ? 24.969 125.843 -2.367 1.00 14.25 614 THR A CA 1
ATOM 4844 C C . THR A 1 614 ? 25.820 125.110 -1.331 1.00 12.84 614 THR A C 1
ATOM 4845 O O . THR A 1 614 ? 26.223 123.968 -1.549 1.00 11.35 614 THR A O 1
ATOM 4849 N N . SER A 1 615 ? 26.094 125.769 -0.206 1.00 12.40 615 SER A N 1
ATOM 4850 C CA . SER A 1 615 ? 26.874 125.147 0.864 1.00 13.70 615 SER A CA 1
ATOM 4851 C C . SER A 1 615 ? 26.159 123.878 1.323 1.00 13.04 615 SER A C 1
ATOM 4852 O O . SER A 1 615 ? 26.780 122.829 1.495 1.00 14.01 615 SER A O 1
ATOM 4855 N N . LEU A 1 616 ? 24.848 123.990 1.520 1.00 13.75 616 LEU A N 1
ATOM 4856 C CA . LEU A 1 616 ? 24.036 122.865 1.970 1.00 14.21 616 LEU A CA 1
ATOM 4857 C C . LEU A 1 616 ? 24.089 121.749 0.935 1.00 13.43 616 LEU A C 1
ATOM 4858 O O . LEU A 1 616 ? 24.257 120.586 1.276 1.00 12.21 616 LEU A O 1
ATOM 4863 N N . GLU A 1 617 ? 23.958 122.117 -0.335 1.00 14.82 617 GLU A N 1
ATOM 4864 C CA . GLU A 1 617 ? 24.021 121.154 -1.428 1.00 16.23 617 GLU A CA 1
ATOM 4865 C C . GLU A 1 617 ? 25.329 120.362 -1.369 1.00 15.58 617 GLU A C 1
ATOM 4866 O O . GLU A 1 617 ? 25.339 119.141 -1.499 1.00 13.52 617 GLU A O 1
ATOM 4872 N N . ILE A 1 618 ? 26.433 121.076 -1.186 1.00 14.99 618 ILE A N 1
ATOM 4873 C CA . ILE A 1 618 ? 27.750 120.448 -1.127 1.00 15.10 618 ILE A CA 1
ATOM 4874 C C . ILE A 1 618 ? 27.888 119.530 0.084 1.00 14.91 618 ILE A C 1
ATOM 4875 O O . ILE A 1 618 ? 28.503 118.470 -0.002 1.00 13.47 618 ILE A O 1
ATOM 4880 N N . ARG A 1 619 ? 27.317 119.943 1.211 1.00 14.47 619 ARG A N 1
ATOM 4881 C CA . ARG A 1 619 ? 27.391 119.153 2.437 1.00 14.58 619 ARG A CA 1
ATOM 4882 C C . ARG A 1 619 ? 26.698 117.788 2.321 1.00 14.80 619 ARG A C 1
ATOM 4883 O O . ARG A 1 619 ? 27.110 116.821 2.972 1.00 12.76 619 ARG A O 1
ATOM 4891 N N . GLY A 1 620 ? 25.653 117.715 1.496 1.00 15.07 620 GLY A N 1
ATOM 4892 C CA . GLY A 1 620 ? 24.940 116.460 1.310 1.00 17.03 620 GLY A CA 1
ATOM 4893 C C . GLY A 1 620 ? 23.718 116.283 2.199 1.00 18.00 620 GLY A C 1
ATOM 4894 O O . GLY A 1 620 ? 23.516 117.047 3.145 1.00 17.79 620 GLY A O 1
ATOM 4895 N N . ASP A 1 621 ? 22.910 115.266 1.902 1.00 17.80 621 ASP A N 1
ATOM 4896 C CA . ASP A 1 621 ? 21.696 114.989 2.669 1.00 19.36 621 ASP A CA 1
ATOM 4897 C C . ASP A 1 621 ? 21.862 113.872 3.696 1.00 19.66 621 ASP A C 1
ATOM 4898 O O . ASP A 1 621 ? 20.878 113.399 4.257 1.00 20.72 621 ASP A O 1
ATOM 4903 N N . GLU A 1 622 ? 23.093 113.436 3.929 1.00 19.58 622 GLU A N 1
ATOM 4904 C CA . GLU A 1 622 ? 23.336 112.376 4.900 1.00 20.90 622 GLU A CA 1
ATOM 4905 C C . GLU A 1 622 ? 23.708 112.976 6.249 1.00 19.59 622 GLU A C 1
ATOM 4906 O O . GLU A 1 622 ? 23.758 114.193 6.402 1.00 21.24 622 GLU A O 1
ATOM 4912 N N . GLY A 1 623 ? 23.963 112.117 7.230 1.00 18.79 623 GLY A N 1
ATOM 4913 C CA . GLY A 1 623 ? 24.353 112.608 8.537 1.00 17.03 623 GLY A CA 1
ATOM 4914 C C . GLY A 1 623 ? 23.681 111.934 9.713 1.00 15.58 623 GLY A C 1
ATOM 4915 O O . GLY A 1 623 ? 22.807 111.083 9.554 1.00 14.79 623 GLY A O 1
ATOM 4916 N N . THR A 1 624 ? 24.116 112.310 10.908 1.00 13.80 624 THR A N 1
ATOM 4917 C CA . THR A 1 624 ? 23.542 111.774 12.130 1.00 13.07 624 THR A CA 1
ATOM 4918 C C . THR A 1 624 ? 22.109 112.274 12.197 1.00 10.98 624 THR A C 1
ATOM 4919 O O . THR A 1 624 ? 21.707 113.123 11.404 1.00 12.38 624 THR A O 1
ATOM 4923 N N . GLY A 1 625 ? 21.346 111.754 13.150 1.00 11.28 625 GLY A N 1
ATOM 4924 C CA . GLY A 1 625 ? 19.966 112.171 13.297 1.00 10.36 625 GLY A CA 1
ATOM 4925 C C . GLY A 1 625 ? 19.800 113.669 13.477 1.00 11.49 625 GLY A C 1
ATOM 4926 O O . GLY A 1 625 ? 18.865 114.265 12.929 1.00 10.91 625 GLY A O 1
ATOM 4927 N N . TRP A 1 626 ? 20.690 114.297 14.240 1.00 9.56 626 TRP A N 1
ATOM 4928 C CA . TRP A 1 626 ? 20.553 115.734 14.444 1.00 11.89 626 TRP A CA 1
ATOM 4929 C C . TRP A 1 626 ? 20.910 116.513 13.183 1.00 11.43 626 TRP A C 1
ATOM 4930 O O . TRP A 1 626 ? 20.257 117.502 12.852 1.00 11.76 626 TRP A O 1
ATOM 4941 N N . SER A 1 627 ? 21.931 116.048 12.468 1.00 11.75 627 SER A N 1
ATOM 4942 C CA . SER A 1 627 ? 22.349 116.704 11.236 1.00 10.62 627 SER A CA 1
ATOM 4943 C C . SER A 1 627 ? 21.145 116.736 10.288 1.00 9.57 627 SER A C 1
ATOM 4944 O O . SER A 1 627 ? 20.802 117.787 9.740 1.00 7.32 627 SER A O 1
ATOM 4947 N N . LEU A 1 628 ? 20.494 115.586 10.123 1.00 8.45 628 LEU A N 1
ATOM 4948 C CA . LEU A 1 628 ? 19.324 115.485 9.259 1.00 9.84 628 LEU A CA 1
ATOM 4949 C C . LEU A 1 628 ? 18.208 116.424 9.734 1.00 9.13 628 LEU A C 1
ATOM 4950 O O . LEU A 1 628 ? 17.563 117.093 8.926 1.00 10.44 628 LEU A O 1
ATOM 4955 N N . GLY A 1 629 ? 17.980 116.451 11.045 1.00 9.75 629 GLY A N 1
ATOM 4956 C CA . GLY A 1 629 ? 16.951 117.303 11.618 1.00 8.15 629 GLY A CA 1
ATOM 4957 C C . GLY A 1 629 ? 17.206 118.772 11.339 1.00 7.96 629 GLY A C 1
ATOM 4958 O O . GLY A 1 629 ? 16.285 119.535 11.053 1.00 9.34 629 GLY A O 1
ATOM 4959 N N . TRP A 1 630 ? 18.468 119.170 11.425 1.00 8.26 630 TRP A N 1
ATOM 4960 C CA . TRP A 1 630 ? 18.851 120.544 11.151 1.00 10.42 630 TRP A CA 1
ATOM 4961 C C . TRP A 1 630 ? 18.567 120.852 9.676 1.00 10.76 630 TRP A C 1
ATOM 4962 O O . TRP A 1 630 ? 18.024 121.910 9.329 1.00 10.49 630 TRP A O 1
ATOM 4973 N N . LYS A 1 631 ? 18.940 119.918 8.812 1.00 10.66 631 LYS A N 1
ATOM 4974 C CA . LYS A 1 631 ? 18.742 120.096 7.381 1.00 11.20 631 LYS A CA 1
ATOM 4975 C C . LYS A 1 631 ? 17.262 120.179 7.008 1.00 11.18 631 LYS A C 1
ATOM 4976 O O . LYS A 1 631 ? 16.908 120.802 6.009 1.00 10.76 631 LYS A O 1
ATOM 4982 N N . ILE A 1 632 ? 16.394 119.577 7.817 1.00 11.16 632 ILE A N 1
ATOM 4983 C CA . ILE A 1 632 ? 14.969 119.645 7.517 1.00 11.47 632 ILE A CA 1
ATOM 4984 C C . ILE A 1 632 ? 14.519 121.103 7.606 1.00 11.84 632 ILE A C 1
ATOM 4985 O O . ILE A 1 632 ? 13.929 121.632 6.664 1.00 12.28 632 ILE A O 1
ATOM 4990 N N . SER A 1 633 ? 14.816 121.758 8.726 1.00 12.00 633 SER A N 1
ATOM 4991 C CA . SER A 1 633 ? 14.433 123.154 8.905 1.00 12.86 633 SER A CA 1
ATOM 4992 C C . SER A 1 633 ? 15.151 124.100 7.940 1.00 12.89 633 SER A C 1
ATOM 4993 O O . SER A 1 633 ? 14.558 125.071 7.468 1.00 15.01 633 SER A O 1
ATOM 4996 N N . LEU A 1 634 ? 16.420 123.827 7.650 1.00 11.14 634 LEU A N 1
ATOM 4997 C CA . LEU A 1 634 ? 17.160 124.667 6.714 1.00 11.12 634 LEU A CA 1
ATOM 4998 C C . LEU A 1 634 ? 16.454 124.633 5.356 1.00 11.98 634 LEU A C 1
ATOM 4999 O O . LEU A 1 634 ? 16.197 125.676 4.756 1.00 11.11 634 LEU A O 1
ATOM 5004 N N . TRP A 1 635 ? 16.131 123.434 4.873 1.00 12.26 635 TRP A N 1
ATOM 5005 C CA . TRP A 1 635 ? 15.439 123.325 3.595 1.00 12.90 635 TRP A CA 1
ATOM 5006 C C . TRP A 1 635 ? 14.034 123.903 3.684 1.00 12.62 635 TRP A C 1
ATOM 5007 O O . TRP A 1 635 ? 13.488 124.371 2.687 1.00 11.59 635 TRP A O 1
ATOM 5018 N N . ALA A 1 636 ? 13.455 123.878 4.882 1.00 12.76 636 ALA A N 1
ATOM 5019 C CA . ALA A 1 636 ? 12.125 124.444 5.081 1.00 13.32 636 ALA A CA 1
ATOM 5020 C C . ALA A 1 636 ? 12.249 125.953 4.857 1.00 13.13 636 ALA A C 1
ATOM 5021 O O . ALA A 1 636 ? 11.378 126.582 4.253 1.00 14.31 636 ALA A O 1
ATOM 5023 N N . ARG A 1 637 ? 13.344 126.526 5.346 1.00 12.39 637 ARG A N 1
ATOM 5024 C CA . ARG A 1 637 ? 13.601 127.956 5.187 1.00 12.98 637 ARG A CA 1
ATOM 5025 C C . ARG A 1 637 ? 13.915 128.269 3.716 1.00 13.25 637 ARG A C 1
ATOM 5026 O O . ARG A 1 637 ? 13.650 129.375 3.235 1.00 13.63 637 ARG A O 1
ATOM 5034 N N . PHE A 1 638 ? 14.476 127.297 3.004 1.00 12.76 638 PHE A N 1
ATOM 5035 C CA . PHE A 1 638 ? 14.777 127.481 1.584 1.00 13.01 638 PHE A CA 1
ATOM 5036 C C . PHE A 1 638 ? 13.518 127.187 0.779 1.00 14.16 638 PHE A C 1
ATOM 5037 O O . PHE A 1 638 ? 13.524 127.235 -0.454 1.00 12.45 638 PHE A O 1
ATOM 5045 N N . LYS A 1 639 ? 12.445 126.865 1.497 1.00 14.42 639 LYS A N 1
ATOM 5046 C CA . LYS A 1 639 ? 11.141 126.587 0.903 1.00 16.83 639 LYS A CA 1
ATOM 5047 C C . LYS A 1 639 ? 11.099 125.366 -0.022 1.00 15.82 639 LYS A C 1
ATOM 5048 O O . LYS A 1 639 ? 10.283 125.307 -0.944 1.00 16.56 639 LYS A O 1
ATOM 5054 N N . ASP A 1 640 ? 11.960 124.387 0.228 1.00 13.24 640 ASP A N 1
ATOM 5055 C CA . ASP A 1 640 ? 12.000 123.190 -0.608 1.00 12.94 640 ASP A CA 1
ATOM 5056 C C . ASP A 1 640 ? 11.331 122.008 0.098 1.00 11.93 640 ASP A C 1
ATOM 5057 O O . ASP A 1 640 ? 12.010 121.144 0.666 1.00 11.10 640 ASP A O 1
ATOM 5062 N N . GLY A 1 641 ? 10.000 121.977 0.049 1.00 12.00 641 GLY A N 1
ATOM 5063 C CA . GLY A 1 641 ? 9.237 120.917 0.685 1.00 13.75 641 GLY A CA 1
ATOM 5064 C C . GLY A 1 641 ? 9.623 119.505 0.285 1.00 14.46 641 GLY A C 1
ATOM 5065 O O . GLY A 1 641 ? 9.715 118.616 1.134 1.00 15.04 641 GLY A O 1
ATOM 5066 N N . ASN A 1 642 ? 9.843 119.288 -1.007 1.00 14.08 642 ASN A N 1
ATOM 5067 C CA . ASN A 1 642 ? 10.224 117.972 -1.498 1.00 14.68 642 ASN A CA 1
ATOM 5068 C C . ASN A 1 642 ? 11.567 117.546 -0.924 1.00 14.93 642 ASN A C 1
ATOM 5069 O O . ASN A 1 642 ? 11.781 116.368 -0.631 1.00 15.51 642 ASN A O 1
ATOM 5074 N N . ARG A 1 643 ? 12.477 118.503 -0.765 1.00 14.26 643 ARG A N 1
ATOM 5075 C CA . ARG A 1 643 ? 13.785 118.195 -0.207 1.00 14.00 643 ARG A CA 1
ATOM 5076 C C . ARG A 1 643 ? 13.630 117.896 1.286 1.00 13.52 643 ARG A C 1
ATOM 5077 O O . ARG A 1 643 ? 14.331 117.046 1.832 1.00 12.16 643 ARG A O 1
ATOM 5085 N N . CYS A 1 644 ? 12.714 118.605 1.942 1.00 11.91 644 CYS A N 1
ATOM 5086 C CA . CYS A 1 644 ? 12.459 118.380 3.359 1.00 12.70 644 CYS A CA 1
ATOM 5087 C C . CYS A 1 644 ? 11.985 116.950 3.563 1.00 12.20 644 CYS A C 1
ATOM 5088 O O . CYS A 1 644 ? 12.383 116.285 4.516 1.00 12.45 644 CYS A O 1
ATOM 5091 N N . GLU A 1 645 ? 11.136 116.477 2.657 1.00 13.70 645 GLU A N 1
ATOM 5092 C CA . GLU A 1 645 ? 10.619 115.117 2.751 1.00 14.95 645 GLU A CA 1
ATOM 5093 C C . GLU A 1 645 ? 11.735 114.091 2.547 1.00 14.53 645 GLU A C 1
ATOM 5094 O O . GLU A 1 645 ? 11.713 113.029 3.169 1.00 14.61 645 GLU A O 1
ATOM 5100 N N . ARG A 1 646 ? 12.714 114.402 1.695 1.00 14.09 646 ARG A N 1
ATOM 5101 C CA . ARG A 1 646 ? 13.822 113.466 1.473 1.00 15.98 646 ARG A CA 1
ATOM 5102 C C . ARG A 1 646 ? 14.589 113.265 2.779 1.00 14.51 646 ARG A C 1
ATOM 5103 O O . ARG A 1 646 ? 14.939 112.140 3.143 1.00 12.90 646 ARG A O 1
ATOM 5111 N N . LEU A 1 647 ? 14.859 114.364 3.471 1.00 12.27 647 LEU A N 1
ATOM 5112 C CA . LEU A 1 647 ? 15.581 114.303 4.735 1.00 14.69 647 LEU A CA 1
ATOM 5113 C C . LEU A 1 647 ? 14.754 113.569 5.773 1.00 14.27 647 LEU A C 1
ATOM 5114 O O . LEU A 1 647 ? 15.267 112.731 6.504 1.00 16.81 647 LEU A O 1
ATOM 5119 N N . LEU A 1 648 ? 13.467 113.887 5.819 1.00 14.45 648 LEU A N 1
ATOM 5120 C CA . LEU A 1 648 ? 12.547 113.246 6.747 1.00 15.27 648 LEU A CA 1
ATOM 5121 C C . LEU A 1 648 ? 12.591 111.740 6.464 1.00 15.86 648 LEU A C 1
ATOM 5122 O O . LEU A 1 648 ? 12.621 110.916 7.383 1.00 15.52 648 LEU A O 1
ATOM 5127 N N . SER A 1 649 ? 12.602 111.391 5.179 1.00 14.24 649 SER A N 1
ATOM 5128 C CA . SER A 1 649 ? 12.664 110.001 4.766 1.00 14.96 649 SER A CA 1
ATOM 5129 C C . SER A 1 649 ? 13.941 109.384 5.316 1.00 15.36 649 SER A C 1
ATOM 5130 O O . SER A 1 649 ? 13.927 108.274 5.844 1.00 14.84 649 SER A O 1
ATOM 5133 N N . ASN A 1 650 ? 15.043 110.117 5.189 1.00 15.20 650 ASN A N 1
ATOM 5134 C CA . ASN A 1 650 ? 16.325 109.647 5.686 1.00 15.49 650 ASN A CA 1
ATOM 5135 C C . ASN A 1 650 ? 16.272 109.378 7.192 1.00 15.67 650 ASN A C 1
ATOM 5136 O O . ASN A 1 650 ? 16.800 108.372 7.658 1.00 13.99 650 ASN A O 1
ATOM 5149 N N . LEU A 1 652 ? 13.627 108.625 8.953 1.00 14.42 652 LEU A N 1
ATOM 5150 C CA . LEU A 1 652 ? 12.713 107.528 9.229 1.00 13.97 652 LEU A CA 1
ATOM 5151 C C . LEU A 1 652 ? 13.282 106.241 8.641 1.00 14.93 652 LEU A C 1
ATOM 5152 O O . LEU A 1 652 ? 12.656 105.566 7.829 1.00 15.35 652 LEU A O 1
ATOM 5157 N N . THR A 1 653 ? 14.503 105.934 9.059 1.00 15.56 653 THR A N 1
ATOM 5158 C CA . THR A 1 653 ? 15.220 104.743 8.640 1.00 14.89 653 THR A CA 1
ATOM 5159 C C . THR A 1 653 ? 15.443 103.957 9.930 1.00 14.81 653 THR A C 1
ATOM 5160 O O . THR A 1 653 ? 16.001 104.487 10.889 1.00 13.87 653 THR A O 1
ATOM 5164 N N . LEU A 1 654 ? 14.990 102.709 9.967 1.00 13.65 654 LEU A N 1
ATOM 5165 C CA . LEU A 1 654 ? 15.157 101.903 11.166 1.00 14.04 654 LEU A CA 1
ATOM 5166 C C . LEU A 1 654 ? 16.624 101.563 11.422 1.00 14.00 654 LEU A C 1
ATOM 5167 O O . LEU A 1 654 ? 17.292 100.949 10.587 1.00 14.14 654 LEU A O 1
ATOM 5172 N N . ILE A 1 655 ? 17.118 101.984 12.580 1.00 12.73 655 ILE A N 1
ATOM 5173 C CA . ILE A 1 655 ? 18.497 101.726 12.979 1.00 13.85 655 ILE A CA 1
ATOM 5174 C C . ILE A 1 655 ? 18.451 100.690 14.098 1.00 15.19 655 ILE A C 1
ATOM 5175 O O . ILE A 1 655 ? 17.527 100.692 14.912 1.00 14.74 655 ILE A O 1
ATOM 5180 N N . LYS A 1 656 ? 19.428 99.796 14.135 1.00 16.78 656 LYS A N 1
ATOM 5181 C CA . LYS A 1 656 ? 19.456 98.785 15.183 1.00 20.18 656 LYS A CA 1
ATOM 5182 C C . LYS A 1 656 ? 20.668 99.031 16.063 1.00 21.00 656 LYS A C 1
ATOM 5183 O O . LYS A 1 656 ? 21.629 99.667 15.632 1.00 21.05 656 LYS A O 1
ATOM 5189 N N . GLU A 1 657 ? 20.620 98.543 17.299 1.00 22.74 657 GLU A N 1
ATOM 5190 C CA . GLU A 1 657 ? 21.708 98.774 18.241 1.00 24.79 657 GLU A CA 1
ATOM 5191 C C . GLU A 1 657 ? 23.109 98.297 17.873 1.00 25.35 657 GLU A C 1
ATOM 5192 O O . GLU A 1 657 ? 24.070 98.626 18.565 1.00 24.89 657 GLU A O 1
ATOM 5198 N N . ASP A 1 658 ? 23.244 97.539 16.790 1.00 26.16 658 ASP A N 1
ATOM 5199 C CA . ASP A 1 658 ? 24.568 97.083 16.385 1.00 27.96 658 ASP A CA 1
ATOM 5200 C C . ASP A 1 658 ? 25.041 97.815 15.126 1.00 27.46 658 ASP A C 1
ATOM 5201 O O . ASP A 1 658 ? 25.877 97.311 14.373 1.00 26.61 658 ASP A O 1
ATOM 5206 N N . GLU A 1 659 ? 24.500 99.010 14.905 1.00 27.80 659 GLU A N 1
ATOM 5207 C CA . GLU A 1 659 ? 24.874 99.820 13.748 1.00 27.47 659 GLU A CA 1
ATOM 5208 C C . GLU A 1 659 ? 26.363 100.135 13.825 1.00 27.99 659 GLU A C 1
ATOM 5209 O O . GLU A 1 659 ? 26.828 100.729 14.796 1.00 25.09 659 GLU A O 1
ATOM 5215 N N . SER A 1 660 ? 27.108 99.746 12.797 1.00 28.59 660 SER A N 1
ATOM 5216 C CA . SER A 1 660 ? 28.546 99.978 12.787 1.00 31.67 660 SER A CA 1
ATOM 5217 C C . SER A 1 660 ? 28.954 101.405 12.421 1.00 33.62 660 SER A C 1
ATOM 5218 O O . SER A 1 660 ? 29.952 101.915 12.933 1.00 34.10 660 SER A O 1
ATOM 5229 N N . GLN A 1 662 ? 29.238 105.107 12.688 1.00 35.23 662 GLN A N 1
ATOM 5230 C CA . GLN A 1 662 ? 29.109 106.090 13.757 1.00 34.30 662 GLN A CA 1
ATOM 5231 C C . GLN A 1 662 ? 28.278 107.337 13.449 1.00 32.21 662 GLN A C 1
ATOM 5232 O O . GLN A 1 662 ? 27.864 108.039 14.370 1.00 31.86 662 GLN A O 1
ATOM 5238 N N . HIS A 1 663 ? 28.022 107.610 12.172 1.00 29.21 663 HIS A N 1
ATOM 5239 C CA . HIS A 1 663 ? 27.244 108.789 11.798 1.00 28.59 663 HIS A CA 1
ATOM 5240 C C . HIS A 1 663 ? 26.002 108.506 10.960 1.00 28.04 663 HIS A C 1
ATOM 5241 O O . HIS A 1 663 ? 25.525 109.380 10.239 1.00 31.41 663 HIS A O 1
ATOM 5248 N N . ARG A 1 664 ? 25.467 107.297 11.054 1.00 26.72 664 ARG A N 1
ATOM 5249 C CA . ARG A 1 664 ? 24.278 106.964 10.283 1.00 24.34 664 ARG A CA 1
ATOM 5250 C C . ARG A 1 664 ? 23.010 107.273 11.070 1.00 21.99 664 ARG A C 1
ATOM 5251 O O . ARG A 1 664 ? 22.581 106.474 11.899 1.00 22.07 664 ARG A O 1
ATOM 5259 N N . GLY A 1 665 ? 22.415 108.429 10.794 1.00 18.47 665 GLY A N 1
ATOM 5260 C CA . GLY A 1 665 ? 21.205 108.836 11.482 1.00 16.47 665 GLY A CA 1
ATOM 5261 C C . GLY A 1 665 ? 19.970 108.026 11.134 1.00 15.75 665 GLY A C 1
ATOM 5262 O O . GLY A 1 665 ? 19.906 107.359 10.100 1.00 15.27 665 GLY A O 1
ATOM 5263 N N . GLY A 1 666 ? 18.977 108.088 12.013 1.00 14.40 666 GLY A N 1
ATOM 5264 C CA . GLY A 1 666 ? 17.742 107.364 11.790 1.00 13.19 666 GLY A CA 1
ATOM 5265 C C . GLY A 1 666 ? 16.944 107.329 13.077 1.00 13.21 666 GLY A C 1
ATOM 5266 O O . GLY A 1 666 ? 17.035 108.250 13.886 1.00 12.49 666 GLY A O 1
ATOM 5267 N N . VAL A 1 667 ? 16.159 106.272 13.261 1.00 12.97 667 VAL A N 1
ATOM 5268 C CA . VAL A 1 667 ? 15.356 106.104 14.469 1.00 11.76 667 VAL A CA 1
ATOM 5269 C C . VAL A 1 667 ? 15.350 104.632 14.862 1.00 11.88 667 VAL A C 1
ATOM 5270 O O . VAL A 1 667 ? 15.441 103.752 14.004 1.00 13.56 667 VAL A O 1
ATOM 5274 N N . TYR A 1 668 ? 15.262 104.370 16.161 1.00 10.61 668 TYR A N 1
ATOM 5275 C CA . TYR A 1 668 ? 15.232 103.006 16.675 1.00 9.53 668 TYR A CA 1
ATOM 5276 C C . TYR A 1 668 ? 13.805 102.461 16.656 1.00 10.17 668 TYR A C 1
ATOM 5277 O O . TYR A 1 668 ? 12.873 103.152 16.245 1.00 9.62 668 TYR A O 1
ATOM 5286 N N . ALA A 1 669 ? 13.647 101.219 17.102 1.00 8.91 669 ALA A N 1
ATOM 5287 C CA . ALA A 1 669 ? 12.344 100.567 17.150 1.00 9.99 669 ALA A CA 1
ATOM 5288 C C . ALA A 1 669 ? 11.293 101.375 17.913 1.00 9.71 669 ALA A C 1
ATOM 5289 O O . ALA A 1 669 ? 10.137 101.425 17.500 1.00 11.78 669 ALA A O 1
ATOM 5291 N N . ASN A 1 670 ? 11.693 101.996 19.024 1.00 8.88 670 ASN A N 1
ATOM 5292 C CA . ASN A 1 670 ? 10.772 102.792 19.842 1.00 8.78 670 ASN A CA 1
ATOM 5293 C C . ASN A 1 670 ? 10.668 104.244 19.358 1.00 10.27 670 ASN A C 1
ATOM 5294 O O . ASN A 1 670 ? 10.228 105.132 20.094 1.00 9.71 670 ASN A O 1
ATOM 5299 N N . LEU A 1 671 ? 11.084 104.472 18.118 1.00 9.95 671 LEU A N 1
ATOM 5300 C CA . LEU A 1 671 ? 11.041 105.794 17.492 1.00 10.65 671 LEU A CA 1
ATOM 5301 C C . LEU A 1 671 ? 11.993 106.830 18.090 1.00 10.99 671 LEU A C 1
ATOM 5302 O O . LEU A 1 671 ? 11.899 108.021 17.781 1.00 12.43 671 LEU A O 1
ATOM 5307 N N . PHE A 1 672 ? 12.905 106.378 18.947 1.00 9.87 672 PHE A N 1
ATOM 5308 C CA . PHE A 1 672 ? 13.901 107.267 19.542 1.00 8.64 672 PHE A CA 1
ATOM 5309 C C . PHE A 1 672 ? 14.863 107.623 18.415 1.00 8.64 672 PHE A C 1
ATOM 5310 O O . PHE A 1 672 ? 15.170 106.773 17.573 1.00 6.86 672 PHE A O 1
ATOM 5318 N N . GLY A 1 673 ? 15.346 108.860 18.410 1.00 7.08 673 GLY A N 1
ATOM 5319 C CA . GLY A 1 673 ? 16.277 109.284 17.379 1.00 9.48 673 GLY A CA 1
ATOM 5320 C C . GLY A 1 673 ? 17.622 108.585 17.504 1.00 10.51 673 GLY A C 1
ATOM 5321 O O . GLY A 1 673 ? 18.069 108.274 18.611 1.00 9.89 673 GLY A O 1
ATOM 5322 N N . ALA A 1 674 ? 18.266 108.341 16.365 1.00 10.36 674 ALA A N 1
ATOM 5323 C CA . ALA A 1 674 ? 19.568 107.681 16.329 1.00 11.10 674 ALA A CA 1
ATOM 5324 C C . ALA A 1 674 ? 20.660 108.581 15.760 1.00 12.87 674 ALA A C 1
ATOM 5325 O O . ALA A 1 674 ? 20.483 109.206 14.710 1.00 13.73 674 ALA A O 1
ATOM 5327 N N . HIS A 1 675 ? 21.789 108.630 16.461 1.00 13.06 675 HIS A N 1
ATOM 5328 C CA . HIS A 1 675 ? 22.944 109.415 16.048 1.00 12.10 675 HIS A CA 1
ATOM 5329 C C . HIS A 1 675 ? 23.766 108.611 15.029 1.00 13.51 675 HIS A C 1
ATOM 5330 O O . HIS A 1 675 ? 24.095 109.118 13.955 1.00 13.91 675 HIS A O 1
ATOM 5337 N N . PRO A 1 676 ? 24.107 107.345 15.348 1.00 12.72 676 PRO A N 1
ATOM 5338 C CA . PRO A 1 676 ? 23.807 106.577 16.566 1.00 12.68 676 PRO A CA 1
ATOM 5339 C C . PRO A 1 676 ? 24.885 106.829 17.618 1.00 11.95 676 PRO A C 1
ATOM 5340 O O . PRO A 1 676 ? 25.950 107.349 17.292 1.00 12.83 676 PRO A O 1
ATOM 5344 N N . PRO A 1 677 ? 24.645 106.431 18.881 1.00 10.88 677 PRO A N 1
ATOM 5345 C CA . PRO A 1 677 ? 23.452 105.764 19.411 1.00 11.28 677 PRO A CA 1
ATOM 5346 C C . PRO A 1 677 ? 22.288 106.711 19.680 1.00 10.57 677 PRO A C 1
ATOM 5347 O O . PRO A 1 677 ? 22.133 107.733 19.008 1.00 12.11 677 PRO A O 1
ATOM 5351 N N . PHE A 1 678 ? 21.461 106.372 20.661 1.00 10.91 678 PHE A N 1
ATOM 5352 C CA . PHE A 1 678 ? 20.316 107.215 20.977 1.00 10.10 678 PHE A CA 1
ATOM 5353 C C . PHE A 1 678 ? 20.675 108.645 21.358 1.00 9.57 678 PHE A C 1
ATOM 5354 O O . PHE A 1 678 ? 21.464 108.887 22.273 1.00 10.74 678 PHE A O 1
ATOM 5362 N N . GLN A 1 679 ? 20.069 109.584 20.646 1.00 7.66 679 GLN A N 1
ATOM 5363 C CA . GLN A 1 679 ? 20.246 111.007 20.891 1.00 8.64 679 GLN A CA 1
ATOM 5364 C C . GLN A 1 679 ? 18.873 111.617 20.617 1.00 9.34 679 GLN A C 1
ATOM 5365 O O . GLN A 1 679 ? 18.310 111.456 19.526 1.00 8.54 679 GLN A O 1
ATOM 5371 N N . ILE A 1 680 ? 18.331 112.305 21.617 1.00 8.71 680 ILE A N 1
ATOM 5372 C CA . ILE A 1 680 ? 17.005 112.885 21.513 1.00 8.29 680 ILE A CA 1
ATOM 5373 C C . ILE A 1 680 ? 16.899 114.123 20.619 1.00 9.24 680 ILE A C 1
ATOM 5374 O O . ILE A 1 680 ? 15.818 114.446 20.136 1.00 8.49 680 ILE A O 1
ATOM 5379 N N . ASP A 1 681 ? 18.012 114.807 20.386 1.00 9.80 681 ASP A N 1
ATOM 5380 C CA . ASP A 1 681 ? 17.973 115.991 19.539 1.00 10.84 681 ASP A CA 1
ATOM 5381 C C . ASP A 1 681 ? 17.266 115.704 18.201 1.00 11.31 681 ASP A C 1
ATOM 5382 O O . ASP A 1 681 ? 16.520 116.541 17.698 1.00 10.47 681 ASP A O 1
ATOM 5387 N N . GLY A 1 682 ? 17.487 114.516 17.639 1.00 10.77 682 GLY A N 1
ATOM 5388 C CA . GLY A 1 682 ? 16.851 114.168 16.373 1.00 10.38 682 GLY A CA 1
ATOM 5389 C C . GLY A 1 682 ? 15.333 114.185 16.452 1.00 11.36 682 GLY A C 1
ATOM 5390 O O . GLY A 1 682 ? 14.651 114.613 15.517 1.00 10.29 682 GLY A O 1
ATOM 5391 N N . ASN A 1 683 ? 14.798 113.709 17.572 1.00 10.25 683 ASN A N 1
ATOM 5392 C CA . ASN A 1 683 ? 13.355 113.694 17.776 1.00 9.00 683 ASN A CA 1
ATOM 5393 C C . ASN A 1 683 ? 12.808 115.111 17.819 1.00 9.68 683 ASN A C 1
ATOM 5394 O O . ASN A 1 683 ? 11.764 115.403 17.236 1.00 9.41 683 ASN A O 1
ATOM 5399 N N . PHE A 1 684 ? 13.514 115.992 18.516 1.00 9.41 684 PHE A N 1
ATOM 5400 C CA . PHE A 1 684 ? 13.056 117.364 18.635 1.00 10.90 684 PHE A CA 1
ATOM 5401 C C . PHE A 1 684 ? 13.204 118.163 17.350 1.00 9.63 684 PHE A C 1
ATOM 5402 O O . PHE A 1 684 ? 12.349 118.991 17.046 1.00 10.53 684 PHE A O 1
ATOM 5410 N N . SER A 1 685 ? 14.271 117.919 16.592 1.00 9.03 685 SER A N 1
ATOM 5411 C CA . SER A 1 685 ? 14.458 118.642 15.336 1.00 9.98 685 SER A CA 1
ATOM 5412 C C . SER A 1 685 ? 13.405 118.213 14.322 1.00 9.45 685 SER A C 1
ATOM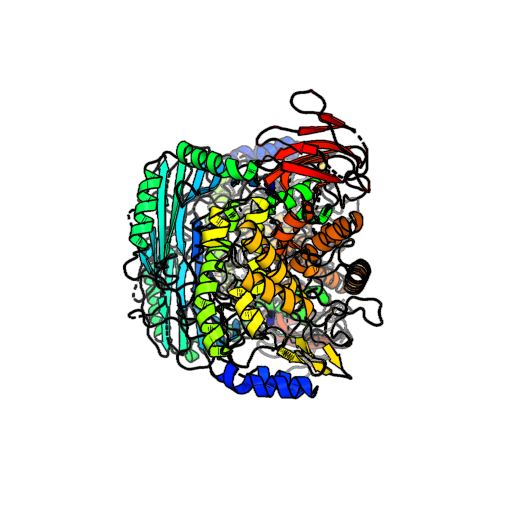 5413 O O . SER A 1 685 ? 12.899 119.034 13.557 1.00 11.05 685 SER A O 1
ATOM 5416 N N . ALA A 1 686 ? 13.072 116.927 14.322 1.00 9.62 686 ALA A N 1
ATOM 5417 C CA . ALA A 1 686 ? 12.070 116.411 13.398 1.00 9.72 686 ALA A CA 1
ATOM 5418 C C . ALA A 1 686 ? 10.737 117.119 13.639 1.00 10.90 686 ALA A C 1
ATOM 5419 O O . ALA A 1 686 ? 10.083 117.581 12.704 1.00 11.50 686 ALA A O 1
ATOM 5421 N N . THR A 1 687 ? 10.338 117.209 14.900 1.00 11.05 687 THR A N 1
ATOM 5422 C CA . THR A 1 687 ? 9.084 117.866 15.245 1.00 10.29 687 THR A CA 1
ATOM 5423 C C . THR A 1 687 ? 9.106 119.342 14.826 1.00 11.36 687 THR A C 1
ATOM 5424 O O . THR A 1 687 ? 8.146 119.846 14.237 1.00 8.97 687 THR A O 1
ATOM 5428 N N . ALA A 1 688 ? 10.212 120.022 15.119 1.00 11.69 688 ALA A N 1
ATOM 5429 C CA . ALA A 1 688 ? 10.353 121.436 14.790 1.00 13.06 688 ALA A CA 1
ATOM 5430 C C . ALA A 1 688 ? 10.421 121.649 13.285 1.00 12.67 688 ALA A C 1
ATOM 5431 O O . ALA A 1 688 ? 9.819 122.582 12.754 1.00 11.82 688 ALA A O 1
ATOM 5433 N N . GLY A 1 689 ? 11.160 120.777 12.605 1.00 13.62 689 GLY A N 1
ATOM 5434 C CA . GLY A 1 689 ? 11.295 120.884 11.166 1.00 12.86 689 GLY A CA 1
ATOM 5435 C C . GLY A 1 689 ? 9.957 120.790 10.460 1.00 14.24 689 GLY A C 1
ATOM 5436 O O . GLY A 1 689 ? 9.663 121.577 9.561 1.00 15.42 689 GLY A O 1
ATOM 5437 N N . ILE A 1 690 ? 9.148 119.817 10.863 1.00 13.62 690 ILE A N 1
ATOM 5438 C CA . ILE A 1 690 ? 7.831 119.613 10.271 1.00 12.64 690 ILE A CA 1
ATOM 5439 C C . ILE A 1 690 ? 6.956 120.842 10.482 1.00 12.62 690 ILE A C 1
ATOM 5440 O O . ILE A 1 690 ? 6.235 121.256 9.576 1.00 11.79 690 ILE A O 1
ATOM 5445 N N . ALA A 1 691 ? 7.027 121.433 11.672 1.00 10.71 691 ALA A N 1
ATOM 5446 C CA . ALA A 1 691 ? 6.239 122.634 11.948 1.00 10.35 691 ALA A CA 1
ATOM 5447 C C . ALA A 1 691 ? 6.700 123.765 11.029 1.00 8.89 691 ALA A C 1
ATOM 5448 O O . ALA A 1 691 ? 5.881 124.495 10.466 1.00 8.99 691 ALA A O 1
ATOM 5450 N N . GLU A 1 692 ? 8.017 123.893 10.872 1.00 9.35 692 GLU A N 1
ATOM 5451 C CA . GLU A 1 692 ? 8.608 124.942 10.038 1.00 10.29 692 GLU A CA 1
ATOM 5452 C C . GLU A 1 692 ? 8.260 124.796 8.548 1.00 11.44 692 GLU A C 1
ATOM 5453 O O . GLU A 1 692 ? 8.367 125.762 7.786 1.00 10.92 692 GLU A O 1
ATOM 5467 N N . LEU A 1 694 ? 5.255 123.881 7.561 1.00 11.78 694 LEU A N 1
ATOM 5468 C CA . LEU A 1 694 ? 3.858 124.292 7.452 1.00 12.61 694 LEU A CA 1
ATOM 5469 C C . LEU A 1 694 ? 3.602 125.747 7.824 1.00 12.33 694 LEU A C 1
ATOM 5470 O O . LEU A 1 694 ? 2.670 126.369 7.318 1.00 13.24 694 LEU A O 1
ATOM 5475 N N . LEU A 1 695 ? 4.433 126.291 8.703 1.00 13.59 695 LEU A N 1
ATOM 5476 C CA . LEU A 1 695 ? 4.268 127.673 9.148 1.00 12.35 695 LEU A CA 1
ATOM 5477 C C . LEU A 1 695 ? 5.600 128.311 9.520 1.00 11.78 695 LEU A C 1
ATOM 5478 O O . LEU A 1 695 ? 6.458 127.672 10.123 1.00 9.44 695 LEU A O 1
ATOM 5483 N N . GLN A 1 696 ? 5.764 129.572 9.142 1.00 10.85 696 GLN A N 1
ATOM 5484 C CA . GLN A 1 696 ? 6.964 130.337 9.462 1.00 10.81 696 GLN A CA 1
ATOM 5485 C C . GLN A 1 696 ? 6.509 131.739 9.874 1.00 12.26 696 GLN A C 1
ATOM 5486 O O . GLN A 1 696 ? 5.499 132.239 9.375 1.00 10.35 696 GLN A O 1
ATOM 5492 N N . SER A 1 697 ? 7.238 132.355 10.802 1.00 11.25 697 SER A N 1
ATOM 5493 C CA . SER A 1 697 ? 6.879 133.682 11.295 1.00 12.49 697 SER A CA 1
ATOM 5494 C C . SER A 1 697 ? 8.094 134.477 11.762 1.00 12.05 697 SER A C 1
ATOM 5495 O O . SER A 1 697 ? 7.986 135.335 12.639 1.00 13.64 697 SER A O 1
ATOM 5498 N N . HIS A 1 698 ? 9.248 134.200 11.173 1.00 13.22 698 HIS A N 1
ATOM 5499 C CA . HIS A 1 698 ? 10.476 134.892 11.549 1.00 13.78 698 HIS A CA 1
ATOM 5500 C C . HIS A 1 698 ? 10.745 136.138 10.699 1.00 16.38 698 HIS A C 1
ATOM 5501 O O . HIS A 1 698 ? 11.619 136.937 11.031 1.00 17.51 698 HIS A O 1
ATOM 5508 N N . GLN A 1 699 ? 9.995 136.311 9.615 1.00 17.19 699 GLN A N 1
ATOM 5509 C CA . GLN A 1 699 ? 10.216 137.453 8.731 1.00 19.58 699 GLN A CA 1
ATOM 5510 C C . GLN A 1 699 ? 9.251 138.627 8.868 1.00 19.61 699 GLN A C 1
ATOM 5511 O O . GLN A 1 699 ? 9.199 139.490 7.997 1.00 21.10 699 GLN A O 1
ATOM 5517 N N . GLY A 1 700 ? 8.490 138.670 9.954 1.00 19.87 700 GLY A N 1
ATOM 5518 C CA . GLY A 1 700 ? 7.566 139.776 10.131 1.00 20.37 700 GLY A CA 1
ATOM 5519 C C . GLY A 1 700 ? 6.180 139.504 9.581 1.00 20.33 700 GLY A C 1
ATOM 5520 O O . GLY A 1 700 ? 5.320 140.384 9.586 1.00 21.89 700 GLY A O 1
ATOM 5521 N N . TYR A 1 701 ? 5.966 138.288 9.092 1.00 19.62 701 TYR A N 1
ATOM 5522 C CA . TYR A 1 701 ? 4.671 137.886 8.558 1.00 17.76 701 TYR A CA 1
ATOM 5523 C C . TYR A 1 701 ? 4.506 136.384 8.708 1.00 18.58 701 TYR A C 1
ATOM 5524 O O . TYR A 1 701 ? 5.488 135.636 8.661 1.00 18.74 701 TYR A O 1
ATOM 5533 N N . LEU A 1 702 ? 3.268 135.949 8.924 1.00 16.90 702 LEU A N 1
ATOM 5534 C CA . LEU A 1 702 ? 2.973 134.527 9.059 1.00 17.37 702 LEU A CA 1
ATOM 5535 C C . LEU A 1 702 ? 2.905 133.930 7.657 1.00 16.65 702 LEU A C 1
ATOM 5536 O O . LEU A 1 702 ? 1.954 134.195 6.918 1.00 18.24 702 LEU A O 1
ATOM 5541 N N . GLU A 1 703 ? 3.910 133.150 7.276 1.00 15.12 703 GLU A N 1
ATOM 5542 C CA . GLU A 1 703 ? 3.897 132.524 5.959 1.00 14.77 703 GLU A CA 1
ATOM 5543 C C . GLU A 1 703 ? 3.329 131.120 6.088 1.00 15.05 703 GLU A C 1
ATOM 5544 O O . GLU A 1 703 ? 3.826 130.306 6.870 1.00 12.13 703 GLU A O 1
ATOM 5550 N N . PHE A 1 704 ? 2.284 130.842 5.315 1.00 13.99 704 PHE A N 1
ATOM 5551 C CA . PHE A 1 704 ? 1.638 129.537 5.349 1.00 14.93 704 PHE A CA 1
ATOM 5552 C C . PHE A 1 704 ? 2.146 128.571 4.289 1.00 15.47 704 PHE A C 1
ATOM 5553 O O . PHE A 1 704 ? 2.372 128.952 3.136 1.00 15.00 704 PHE A O 1
ATOM 5561 N N . LEU A 1 705 ? 2.328 127.317 4.702 1.00 15.96 705 LEU A N 1
ATOM 5562 C CA . LEU A 1 705 ? 2.817 126.256 3.826 1.00 14.92 705 LEU A CA 1
ATOM 5563 C C . LEU A 1 705 ? 4.037 126.697 3.023 1.00 15.44 705 LEU A C 1
ATOM 5564 O O . LEU A 1 705 ? 4.044 126.630 1.791 1.00 17.04 705 LEU A O 1
ATOM 5569 N N . PRO A 1 706 ? 5.093 127.160 3.714 1.00 14.80 706 PRO A N 1
ATOM 5570 C CA . PRO A 1 706 ? 6.306 127.606 3.022 1.00 13.73 706 PRO A CA 1
ATOM 5571 C C . PRO A 1 706 ? 7.088 126.478 2.352 1.00 14.67 706 PRO A C 1
ATOM 5572 O O . PRO A 1 706 ? 7.791 126.705 1.367 1.00 13.18 706 PRO A O 1
ATOM 5576 N N . ALA A 1 707 ? 6.968 125.264 2.881 1.00 13.69 707 ALA A N 1
ATOM 5577 C CA . ALA A 1 707 ? 7.687 124.133 2.311 1.00 13.30 707 ALA A CA 1
ATOM 5578 C C . ALA A 1 707 ? 6.895 122.833 2.410 1.00 14.28 707 ALA A C 1
ATOM 5579 O O . ALA A 1 707 ? 7.322 121.877 3.062 1.00 12.61 707 ALA A O 1
ATOM 5581 N N . LEU A 1 708 ? 5.741 122.806 1.753 1.00 13.12 708 LEU A N 1
ATOM 5582 C CA . LEU A 1 708 ? 4.884 121.627 1.756 1.00 14.03 708 LEU A CA 1
ATOM 5583 C C . LEU A 1 708 ? 5.330 120.658 0.666 1.00 14.93 708 LEU A C 1
ATOM 5584 O O . LEU A 1 708 ? 5.485 121.041 -0.495 1.00 13.48 708 LEU A O 1
ATOM 5589 N N . PRO A 1 709 ? 5.564 119.391 1.032 1.00 13.92 709 PRO A N 1
ATOM 5590 C CA . PRO A 1 709 ? 5.987 118.410 0.032 1.00 14.69 709 PRO A CA 1
ATOM 5591 C C . PRO A 1 709 ? 4.860 118.221 -0.974 1.00 14.67 709 PRO A C 1
ATOM 5592 O O . PRO A 1 709 ? 3.685 118.318 -0.611 1.00 14.55 709 PRO A O 1
ATOM 5596 N N . ASP A 1 710 ? 5.203 117.959 -2.232 1.00 14.87 710 ASP A N 1
ATOM 5597 C CA . ASP A 1 710 ? 4.166 117.755 -3.240 1.00 16.13 710 ASP A CA 1
ATOM 5598 C C . ASP A 1 710 ? 3.270 116.570 -2.864 1.00 15.67 710 ASP A C 1
ATOM 5599 O O . ASP A 1 710 ? 2.080 116.562 -3.175 1.00 14.27 710 ASP A O 1
ATOM 5604 N N . SER A 1 711 ? 3.845 115.584 -2.178 1.00 16.73 711 SER A N 1
ATOM 5605 C CA . SER A 1 711 ? 3.107 114.388 -1.769 1.00 18.21 711 SER A CA 1
ATOM 5606 C C . SER A 1 711 ? 2.113 114.606 -0.622 1.00 17.38 711 SER A C 1
ATOM 5607 O O . SER A 1 711 ? 1.230 113.773 -0.402 1.00 16.81 711 SER A O 1
ATOM 5610 N N . TRP A 1 712 ? 2.259 115.702 0.120 1.00 16.85 712 TRP A N 1
ATOM 5611 C CA . TRP A 1 712 ? 1.332 115.993 1.219 1.00 17.55 712 TRP A CA 1
ATOM 5612 C C . TRP A 1 712 ? 0.175 116.801 0.628 1.00 17.37 712 TRP A C 1
ATOM 5613 O O . TRP A 1 712 ? 0.042 118.002 0.873 1.00 19.18 712 TRP A O 1
ATOM 5624 N N . LYS A 1 713 ? -0.653 116.117 -0.155 1.00 18.35 713 LYS A N 1
ATOM 5625 C CA . LYS A 1 713 ? -1.782 116.729 -0.851 1.00 20.07 713 LYS A CA 1
ATOM 5626 C C . LYS A 1 713 ? -2.860 117.375 0.001 1.00 18.34 713 LYS A C 1
ATOM 5627 O O . LYS A 1 713 ? -3.305 118.484 -0.286 1.00 18.26 713 LYS A O 1
ATOM 5633 N N . ASP A 1 714 ? -3.293 116.677 1.038 1.00 17.87 714 ASP A N 1
ATOM 5634 C CA . ASP A 1 714 ? -4.349 117.195 1.887 1.00 18.75 714 ASP A CA 1
ATOM 5635 C C . ASP A 1 714 ? -3.986 117.034 3.344 1.00 17.67 714 ASP A C 1
ATOM 5636 O O . ASP A 1 714 ? -3.245 116.126 3.711 1.00 16.85 714 ASP A O 1
ATOM 5641 N N . GLY A 1 715 ? -4.518 117.917 4.177 1.00 16.89 715 GLY A N 1
ATOM 5642 C CA . GLY A 1 715 ? -4.240 117.824 5.592 1.00 16.81 715 GLY A CA 1
ATOM 5643 C C . GLY A 1 715 ? -4.526 119.113 6.318 1.00 16.54 715 GLY A C 1
ATOM 5644 O O . GLY A 1 715 ? -5.130 120.042 5.768 1.00 15.18 715 GLY A O 1
ATOM 5645 N N . TYR A 1 716 ? -4.089 119.167 7.567 1.00 14.53 716 TYR A N 1
ATOM 5646 C CA . TYR A 1 716 ? -4.283 120.346 8.387 1.00 14.48 716 TYR A CA 1
ATOM 5647 C C . TYR A 1 716 ? -3.424 120.232 9.629 1.00 14.17 716 TYR A C 1
ATOM 5648 O O . TYR A 1 716 ? -2.928 119.157 9.955 1.00 13.58 716 TYR A O 1
ATOM 5657 N N . VAL A 1 717 ? -3.235 121.359 10.299 1.00 13.95 717 VAL A N 1
ATOM 5658 C CA . VAL A 1 717 ? -2.490 121.401 11.542 1.00 15.16 717 VAL A CA 1
ATOM 5659 C C . VAL A 1 717 ? -3.190 122.459 12.371 1.00 14.73 717 VAL A C 1
ATOM 5660 O O . VAL A 1 717 ? -3.600 123.495 11.846 1.00 14.35 717 VAL A O 1
ATOM 5664 N N . LYS A 1 718 ? -3.352 122.185 13.657 1.00 14.66 718 LYS A N 1
ATOM 5665 C CA . LYS A 1 718 ? -4.013 123.127 14.541 1.00 15.47 718 LYS A CA 1
ATOM 5666 C C . LYS A 1 718 ? -3.210 123.326 15.822 1.00 15.18 718 LYS A C 1
ATOM 5667 O O . LYS A 1 718 ? -2.646 122.374 16.362 1.00 15.80 718 LYS A O 1
ATOM 5673 N N . GLY A 1 719 ? -3.156 124.569 16.293 1.00 14.80 719 GLY A N 1
ATOM 5674 C CA . GLY A 1 719 ? -2.448 124.866 17.524 1.00 14.06 719 GLY A CA 1
ATOM 5675 C C . GLY A 1 719 ? -1.030 125.379 17.398 1.00 13.25 719 GLY A C 1
ATOM 5676 O O . GLY A 1 719 ? -0.368 125.603 18.409 1.00 14.07 719 GLY A O 1
ATOM 5677 N N . LEU A 1 720 ? -0.540 125.563 16.180 1.00 12.60 720 LEU A N 1
ATOM 5678 C CA . LEU A 1 720 ? 0.821 126.069 16.028 1.00 12.11 720 LEU A CA 1
ATOM 5679 C C . LEU A 1 720 ? 0.861 127.533 16.460 1.00 12.66 720 LEU A C 1
ATOM 5680 O O . LEU A 1 720 ? -0.148 128.244 16.383 1.00 13.51 720 LEU A O 1
ATOM 5685 N N . ARG A 1 721 ? 2.020 127.975 16.932 1.00 10.20 721 ARG A N 1
ATOM 5686 C CA . ARG A 1 721 ? 2.176 129.349 17.386 1.00 11.67 721 ARG A CA 1
ATOM 5687 C C . ARG A 1 721 ? 3.101 130.138 16.472 1.00 11.74 721 ARG A C 1
ATOM 5688 O O . ARG A 1 721 ? 4.068 129.603 15.927 1.00 11.54 721 ARG A O 1
ATOM 5696 N N . GLY A 1 722 ? 2.787 131.416 16.306 1.00 13.31 722 GLY A N 1
ATOM 5697 C CA . GLY A 1 722 ? 3.597 132.273 15.465 1.00 12.55 722 GLY A CA 1
ATOM 5698 C C . GLY A 1 722 ? 4.096 133.467 16.247 1.00 12.60 722 GLY A C 1
ATOM 5699 O O . GLY A 1 722 ? 3.416 133.951 17.151 1.00 11.98 722 GLY A O 1
ATOM 5700 N N . ARG A 1 723 ? 5.289 133.941 15.908 1.00 11.49 723 ARG A N 1
ATOM 5701 C CA . ARG A 1 723 ? 5.855 135.088 16.595 1.00 12.80 723 ARG A CA 1
ATOM 5702 C C . ARG A 1 723 ? 4.865 136.251 16.568 1.00 13.56 723 ARG A C 1
ATOM 5703 O O . ARG A 1 723 ? 4.208 136.501 15.552 1.00 11.62 723 ARG A O 1
ATOM 5711 N N . GLY A 1 724 ? 4.745 136.946 17.696 1.00 12.99 724 GLY A N 1
ATOM 5712 C CA . GLY A 1 724 ? 3.827 138.065 17.778 1.00 13.10 724 GLY A CA 1
ATOM 5713 C C . GLY A 1 724 ? 2.583 137.756 18.592 1.00 14.89 724 GLY A C 1
ATOM 5714 O O . GLY A 1 724 ? 1.645 138.560 18.629 1.00 16.61 724 GLY A O 1
ATOM 5715 N N . GLY A 1 725 ? 2.567 136.590 19.236 1.00 14.14 725 GLY A N 1
ATOM 5716 C CA . GLY A 1 725 ? 1.436 136.202 20.063 1.00 12.18 725 GLY A CA 1
ATOM 5717 C C . GLY A 1 725 ? 0.269 135.608 19.297 1.00 14.04 725 GLY A C 1
ATOM 5718 O O . GLY A 1 725 ? -0.886 135.826 19.655 1.00 13.68 725 GLY A O 1
ATOM 5719 N N . TYR A 1 726 ? 0.571 134.836 18.258 1.00 13.15 726 TYR A N 1
ATOM 5720 C CA . TYR A 1 726 ? -0.455 134.218 17.419 1.00 13.52 726 TYR A CA 1
ATOM 5721 C C . TYR A 1 726 ? -0.581 132.704 17.569 1.00 14.46 726 TYR A C 1
ATOM 5722 O O . TYR A 1 726 ? 0.418 132.002 17.743 1.00 12.63 726 TYR A O 1
ATOM 5731 N N . GLU A 1 727 ? -1.815 132.208 17.492 1.00 15.55 727 GLU A N 1
ATOM 5732 C CA . GLU A 1 727 ? -2.063 130.766 17.528 1.00 17.53 727 GLU A CA 1
ATOM 5733 C C . GLU A 1 727 ? -2.726 130.502 16.187 1.00 16.77 727 GLU A C 1
ATOM 5734 O O . GLU A 1 727 ? -3.751 131.105 15.856 1.00 16.59 727 GLU A O 1
ATOM 5740 N N . VAL A 1 728 ? -2.141 129.596 15.418 1.00 16.20 728 VAL A N 1
ATOM 5741 C CA . VAL A 1 728 ? -2.632 129.323 14.077 1.00 17.27 728 VAL A CA 1
ATOM 5742 C C . VAL A 1 728 ? -3.141 127.919 13.767 1.00 17.43 728 VAL A C 1
ATOM 5743 O O . VAL A 1 728 ? -2.647 126.922 14.297 1.00 15.89 728 VAL A O 1
ATOM 5747 N N . ASP A 1 729 ? -4.150 127.877 12.900 1.00 17.55 729 ASP A N 1
ATOM 5748 C CA . ASP A 1 729 ? -4.753 126.644 12.403 1.00 18.24 729 ASP A CA 1
ATOM 5749 C C . ASP A 1 729 ? -4.766 126.831 10.886 1.00 18.89 729 ASP A C 1
ATOM 5750 O O . ASP A 1 729 ? -5.088 127.914 10.395 1.00 17.72 729 ASP A O 1
ATOM 5755 N N . LEU A 1 730 ? -4.407 125.795 10.140 1.00 18.56 730 LEU A N 1
ATOM 5756 C CA . LEU A 1 730 ? -4.421 125.904 8.688 1.00 17.83 730 LEU A CA 1
ATOM 5757 C C . LEU A 1 730 ? -4.697 124.543 8.070 1.00 17.55 730 LEU A C 1
ATOM 5758 O O . LEU A 1 730 ? -4.290 123.509 8.601 1.00 15.40 730 LEU A O 1
ATOM 5763 N N . ALA A 1 731 ? -5.398 124.550 6.944 1.00 16.82 731 ALA A N 1
ATOM 5764 C CA . ALA A 1 731 ? -5.738 123.317 6.265 1.00 15.83 731 ALA A CA 1
ATOM 5765 C C . ALA A 1 731 ? -5.532 123.489 4.772 1.00 15.87 731 ALA A C 1
ATOM 5766 O O . ALA A 1 731 ? -5.665 124.589 4.238 1.00 16.17 731 ALA A O 1
ATOM 5768 N N . TRP A 1 732 ? -5.198 122.399 4.097 1.00 15.05 732 TRP A N 1
ATOM 5769 C CA . TRP A 1 732 ? -4.979 122.457 2.666 1.00 15.72 732 TRP A CA 1
ATOM 5770 C C . TRP A 1 732 ? -5.578 121.248 1.977 1.00 16.09 732 TRP A C 1
ATOM 5771 O O . TRP A 1 732 ? -5.816 120.219 2.600 1.00 14.72 732 TRP A O 1
ATOM 5782 N N . THR A 1 733 ? -5.845 121.395 0.685 1.00 18.47 733 THR A N 1
ATOM 5783 C CA . THR A 1 733 ? -6.407 120.315 -0.113 1.00 20.72 733 THR A CA 1
ATOM 5784 C C . THR A 1 733 ? -5.878 120.474 -1.529 1.00 20.23 733 THR A C 1
ATOM 5785 O O . THR A 1 733 ? -5.787 121.590 -2.047 1.00 19.38 733 THR A O 1
ATOM 5789 N N . ASN A 1 734 ? -5.528 119.351 -2.142 1.00 21.40 734 ASN A N 1
ATOM 5790 C CA . ASN A 1 734 ? -4.997 119.333 -3.494 1.00 23.41 734 ASN A CA 1
ATOM 5791 C C . ASN A 1 734 ? -3.758 120.221 -3.599 1.00 23.08 734 ASN A C 1
ATOM 5792 O O . ASN A 1 734 ? -3.553 120.905 -4.597 1.00 23.61 734 ASN A O 1
ATOM 5797 N N . GLY A 1 735 ? -2.944 120.210 -2.544 1.00 22.89 735 GLY A N 1
ATOM 5798 C CA . GLY A 1 735 ? -1.709 120.980 -2.527 1.00 20.39 735 GLY A CA 1
ATOM 5799 C C . GLY A 1 735 ? -1.795 122.483 -2.317 1.00 19.91 735 GLY A C 1
ATOM 5800 O O . GLY A 1 735 ? -0.782 123.177 -2.414 1.00 17.85 735 GLY A O 1
ATOM 5801 N N . ALA A 1 736 ? -2.982 122.999 -2.015 1.00 18.79 736 ALA A N 1
ATOM 5802 C CA . ALA A 1 736 ? -3.132 124.439 -1.825 1.00 18.62 736 ALA A CA 1
ATOM 5803 C C . ALA A 1 736 ? -3.889 124.806 -0.558 1.00 17.24 736 ALA A C 1
ATOM 5804 O O . ALA A 1 736 ? -4.861 124.146 -0.184 1.00 16.87 736 ALA A O 1
ATOM 5806 N N . LEU A 1 737 ? -3.430 125.867 0.095 1.00 17.42 737 LEU A N 1
ATOM 5807 C CA . LEU A 1 737 ? -4.056 126.356 1.317 1.00 18.54 737 LEU A CA 1
ATOM 5808 C C . LEU A 1 737 ? -5.532 126.607 1.040 1.00 19.69 737 LEU A C 1
ATOM 5809 O O . LEU A 1 737 ? -5.880 127.214 0.024 1.00 21.11 737 LEU A O 1
ATOM 5814 N N . VAL A 1 738 ? -6.400 126.143 1.929 1.00 20.03 738 VAL A N 1
ATOM 5815 C CA . VAL A 1 738 ? -7.830 126.352 1.744 1.00 20.62 738 VAL A CA 1
ATOM 5816 C C . VAL A 1 738 ? -8.434 127.169 2.869 1.00 20.62 738 VAL A C 1
ATOM 5817 O O . VAL A 1 738 ? -9.371 127.931 2.649 1.00 21.37 738 VAL A O 1
ATOM 5821 N N . LYS A 1 739 ? -7.902 127.015 4.076 1.00 20.16 739 LYS A N 1
ATOM 5822 C CA . LYS A 1 739 ? -8.441 127.749 5.212 1.00 20.29 739 LYS A CA 1
ATOM 5823 C C . LYS A 1 739 ? -7.413 127.974 6.307 1.00 20.31 739 LYS A C 1
ATOM 5824 O O . LYS A 1 739 ? -6.593 127.102 6.599 1.00 20.73 739 LYS A O 1
ATOM 5830 N N . VAL A 1 740 ? -7.472 129.156 6.908 1.00 18.74 740 VAL A N 1
ATOM 5831 C CA . VAL A 1 740 ? -6.570 129.532 7.983 1.00 17.69 740 VAL A CA 1
ATOM 5832 C C . VAL A 1 740 ? -7.390 130.177 9.092 1.00 18.72 740 VAL A C 1
ATOM 5833 O O . VAL A 1 740 ? -8.359 130.886 8.822 1.00 18.87 740 VAL A O 1
ATOM 5837 N N . GLU A 1 741 ? -7.018 129.909 10.338 1.00 17.92 741 GLU A N 1
ATOM 5838 C CA . GLU A 1 741 ? -7.698 130.508 11.479 1.00 18.11 741 GLU A CA 1
ATOM 5839 C C . GLU A 1 741 ? -6.625 131.073 12.390 1.00 18.05 741 GLU A C 1
ATOM 5840 O O . GLU A 1 741 ? -5.714 130.362 12.811 1.00 16.59 741 GLU A O 1
ATOM 5846 N N . ILE A 1 742 ? -6.726 132.365 12.674 1.00 17.23 742 ILE A N 1
ATOM 5847 C CA . ILE A 1 742 ? -5.748 133.039 13.507 1.00 17.26 742 ILE A CA 1
ATOM 5848 C C . ILE A 1 742 ? -6.367 133.680 14.735 1.00 16.91 742 ILE A C 1
ATOM 5849 O O . ILE A 1 742 ? -7.486 134.186 14.687 1.00 17.10 742 ILE A O 1
ATOM 5854 N N . VAL A 1 743 ? -5.629 133.643 15.837 1.00 16.40 743 VAL A N 1
ATOM 5855 C CA . VAL A 1 743 ? -6.069 134.257 17.082 1.00 16.99 743 VAL A CA 1
ATOM 5856 C C . VAL A 1 743 ? -4.851 134.937 17.676 1.00 16.70 743 VAL A C 1
ATOM 5857 O O . VAL A 1 743 ? -3.807 134.309 17.866 1.00 14.71 743 VAL A O 1
ATOM 5861 N N . SER A 1 744 ? -4.987 136.229 17.948 1.00 14.87 744 SER A N 1
ATOM 5862 C CA . SER A 1 744 ? -3.898 137.015 18.503 1.00 16.47 744 SER A CA 1
ATOM 5863 C C . SER A 1 744 ? -4.170 137.374 19.956 1.00 16.84 744 SER A C 1
ATOM 5864 O O . SER A 1 744 ? -5.306 137.651 20.323 1.00 16.44 744 SER A O 1
ATOM 5867 N N . THR A 1 745 ? -3.127 137.358 20.780 1.00 18.09 745 THR A N 1
ATOM 5868 C CA . THR A 1 745 ? -3.270 137.717 22.188 1.00 20.55 745 THR A CA 1
ATOM 5869 C C . THR A 1 745 ? -2.986 139.206 22.301 1.00 21.98 745 THR A C 1
ATOM 5870 O O . THR A 1 745 ? -3.000 139.781 23.391 1.00 22.84 745 THR A O 1
ATOM 5874 N N . LYS A 1 746 ? -2.736 139.825 21.153 1.00 23.21 746 LYS A N 1
ATOM 5875 C CA . LYS A 1 746 ? -2.431 141.243 21.100 1.00 24.55 746 LYS A CA 1
ATOM 5876 C C . LYS A 1 746 ? -3.157 141.943 19.942 1.00 24.63 746 LYS A C 1
ATOM 5877 O O . LYS A 1 746 ? -3.172 141.448 18.811 1.00 23.01 746 LYS A O 1
ATOM 5883 N N . THR A 1 747 ? -3.789 143.077 20.241 1.00 24.00 747 THR A N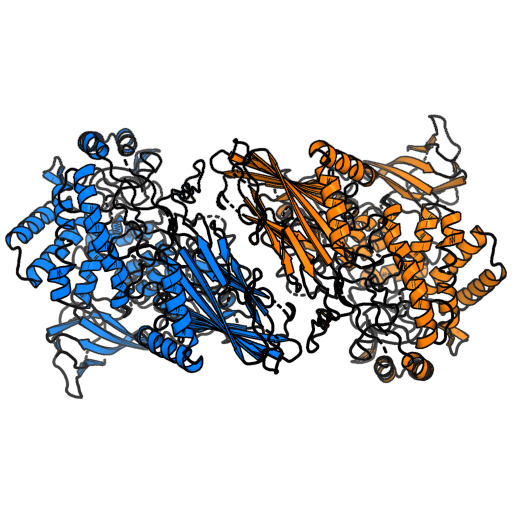 1
ATOM 5884 C CA . THR A 1 747 ? -4.484 143.861 19.221 1.00 22.06 747 THR A CA 1
ATOM 5885 C C . THR A 1 747 ? -3.357 144.549 18.461 1.00 21.69 747 THR A C 1
ATOM 5886 O O . THR A 1 747 ? -2.606 145.336 19.037 1.00 21.25 747 THR A O 1
ATOM 5890 N N . GLN A 1 748 ? -3.235 144.247 17.174 1.00 19.42 748 GLN A N 1
ATOM 5891 C CA . GLN A 1 748 ? -2.153 144.809 16.380 1.00 19.32 748 GLN A CA 1
ATOM 5892 C C . GLN A 1 748 ? -2.414 144.579 14.897 1.00 17.97 748 GLN A C 1
ATOM 5893 O O . GLN A 1 748 ? -3.471 144.092 14.516 1.00 18.05 748 GLN A O 1
ATOM 5899 N N . THR A 1 749 ? -1.445 144.935 14.062 1.00 18.07 749 THR A N 1
ATOM 5900 C CA . THR A 1 749 ? -1.587 144.726 12.629 1.00 18.34 749 THR A CA 1
ATOM 5901 C C . THR A 1 749 ? -0.953 143.381 12.308 1.00 18.00 749 THR A C 1
ATOM 5902 O O . THR A 1 749 ? 0.218 143.153 12.612 1.00 17.84 749 THR A O 1
ATOM 5906 N N . CYS A 1 750 ? -1.740 142.489 11.720 1.00 16.87 750 CYS A N 1
ATOM 5907 C CA . CYS A 1 750 ? -1.259 141.165 11.355 1.00 15.89 750 CYS A CA 1
ATOM 5908 C C . CYS A 1 750 ? -0.910 141.101 9.872 1.00 17.36 750 CYS A C 1
ATOM 5909 O O . CYS A 1 750 ? -1.686 141.533 9.021 1.00 15.86 750 CYS A O 1
ATOM 5912 N N . GLU A 1 751 ? 0.265 140.563 9.569 1.00 16.93 751 GLU A N 1
ATOM 5913 C CA . GLU A 1 751 ? 0.702 140.431 8.189 1.00 18.38 751 GLU A CA 1
ATOM 5914 C C . GLU A 1 751 ? 0.875 138.950 7.864 1.00 17.68 751 GLU A C 1
ATOM 5915 O O . GLU A 1 751 ? 1.530 138.213 8.599 1.00 16.99 751 GLU A O 1
ATOM 5921 N N . VAL A 1 752 ? 0.272 138.516 6.766 1.00 16.28 752 VAL A N 1
ATOM 5922 C CA . VAL A 1 752 ? 0.363 137.122 6.358 1.00 14.12 752 VAL A CA 1
ATOM 5923 C C . VAL A 1 752 ? 0.896 137.018 4.941 1.00 15.94 752 VAL A C 1
ATOM 5924 O O . VAL A 1 752 ? 0.913 137.998 4.193 1.00 15.59 752 VAL A O 1
ATOM 5928 N N . LEU A 1 753 ? 1.348 135.824 4.584 1.00 15.84 753 LEU A N 1
ATOM 5929 C CA . LEU A 1 753 ? 1.849 135.576 3.248 1.00 15.63 753 LEU A CA 1
ATOM 5930 C C . LEU A 1 753 ? 1.287 134.238 2.799 1.00 17.73 753 LEU A C 1
ATOM 5931 O O . LEU A 1 753 ? 1.692 133.177 3.280 1.00 16.39 753 LEU A O 1
ATOM 5936 N N . THR A 1 754 ? 0.321 134.306 1.893 1.00 20.72 754 THR A N 1
ATOM 5937 C CA . THR A 1 754 ? -0.315 133.122 1.347 1.00 24.53 754 THR A CA 1
ATOM 5938 C C . THR A 1 754 ? -0.001 133.096 -0.145 1.00 27.52 754 THR A C 1
ATOM 5939 O O . THR A 1 754 ? 0.087 134.142 -0.793 1.00 27.96 754 THR A O 1
ATOM 5943 N N . ARG A 1 755 ? 0.184 131.905 -0.692 1.00 30.33 755 ARG A N 1
ATOM 5944 C CA . ARG A 1 755 ? 0.486 131.790 -2.109 1.00 33.28 755 ARG A CA 1
ATOM 5945 C C . ARG A 1 755 ? -0.814 131.841 -2.915 1.00 33.74 755 ARG A C 1
ATOM 5946 O O . ARG A 1 755 ? -0.843 131.465 -4.086 1.00 34.99 755 ARG A O 1
ATOM 5954 N N . ILE A 1 756 ? -1.881 132.318 -2.275 1.00 33.28 756 ILE A N 1
ATOM 5955 C CA . ILE A 1 756 ? -3.196 132.431 -2.909 1.00 33.97 756 ILE A CA 1
ATOM 5956 C C . ILE A 1 756 ? -4.063 133.479 -2.218 1.00 33.27 756 ILE A C 1
ATOM 5957 O O . ILE A 1 756 ? -4.049 133.604 -0.994 1.00 33.57 756 ILE A O 1
ATOM 5962 N N . SER A 1 757 ? -4.819 134.229 -3.012 1.00 31.92 757 SER A N 1
ATOM 5963 C CA . SER A 1 757 ? -5.696 135.265 -2.480 1.00 31.38 757 SER A CA 1
ATOM 5964 C C . SER A 1 757 ? -6.676 134.669 -1.477 1.00 30.74 757 SER A C 1
ATOM 5965 O O . SER A 1 757 ? -7.334 133.670 -1.763 1.00 28.71 757 SER A O 1
ATOM 5976 N N . ARG A 1 759 ? -9.766 135.589 1.687 1.00 31.37 759 ARG A N 1
ATOM 5977 C CA . ARG A 1 759 ? -10.732 136.556 2.192 1.00 30.75 759 ARG A CA 1
ATOM 5978 C C . ARG A 1 759 ? -10.656 136.447 3.711 1.00 27.92 759 ARG A C 1
ATOM 5979 O O . ARG A 1 759 ? -10.424 135.363 4.243 1.00 27.96 759 ARG A O 1
ATOM 5987 N N . ILE A 1 760 ? -10.842 137.559 4.409 1.00 25.27 760 ILE A N 1
ATOM 5988 C CA . ILE A 1 760 ? -10.788 137.542 5.864 1.00 22.58 760 ILE A CA 1
ATOM 5989 C C . ILE A 1 760 ? -12.166 137.802 6.456 1.00 23.13 760 ILE A C 1
ATOM 5990 O O . ILE A 1 760 ? -12.872 138.709 6.021 1.00 21.74 760 ILE A O 1
ATOM 5995 N N . THR A 1 761 ? -12.545 137.001 7.443 1.00 22.10 761 THR A N 1
ATOM 5996 C CA . THR A 1 761 ? -13.819 137.190 8.124 1.00 23.05 761 THR A CA 1
ATOM 5997 C C . THR A 1 761 ? -13.620 136.979 9.622 1.00 23.95 761 THR A C 1
ATOM 5998 O O . THR A 1 761 ? -12.707 136.268 10.048 1.00 22.66 761 THR A O 1
ATOM 6002 N N . GLU A 1 762 ? -14.462 137.626 10.417 1.00 24.55 762 GLU A N 1
ATOM 6003 C CA . GLU A 1 762 ? -14.406 137.508 11.867 1.00 25.61 762 GLU A CA 1
ATOM 6004 C C . GLU A 1 762 ? -15.843 137.616 12.348 1.00 27.30 762 GLU A C 1
ATOM 6005 O O . GLU A 1 762 ? -16.529 138.606 12.074 1.00 25.79 762 GLU A O 1
ATOM 6011 N N . SER A 1 763 ? -16.292 136.577 13.046 1.00 29.76 763 SER A N 1
ATOM 6012 C CA . SER A 1 763 ? -17.654 136.502 13.566 1.00 31.73 763 SER A CA 1
ATOM 6013 C C . SER A 1 763 ? -18.658 136.865 12.473 1.00 32.64 763 SER A C 1
ATOM 6014 O O . SER A 1 763 ? -19.609 137.619 12.703 1.00 32.87 763 SER A O 1
ATOM 6017 N N . GLY A 1 764 ? -18.428 136.320 11.280 1.00 33.31 764 GLY A N 1
ATOM 6018 C CA . GLY A 1 764 ? -19.307 136.572 10.152 1.00 35.24 764 GLY A CA 1
ATOM 6019 C C . GLY A 1 764 ? -18.970 137.785 9.301 1.00 36.67 764 GLY A C 1
ATOM 6020 O O . GLY A 1 764 ? -19.079 137.743 8.072 1.00 36.83 764 GLY A O 1
ATOM 6021 N N . GLU A 1 765 ? -18.552 138.868 9.947 1.00 37.46 765 GLU A N 1
ATOM 6022 C CA . GLU A 1 765 ? -18.228 140.106 9.242 1.00 37.98 765 GLU A CA 1
ATOM 6023 C C . GLU A 1 765 ? -16.930 140.038 8.443 1.00 36.90 765 GLU A C 1
ATOM 6024 O O . GLU A 1 765 ? -15.916 139.524 8.923 1.00 35.99 765 GLU A O 1
ATOM 6030 N N . GLU A 1 766 ? -16.960 140.563 7.222 1.00 34.73 766 GLU A N 1
ATOM 6031 C CA . GLU A 1 766 ? -15.765 140.565 6.397 1.00 33.51 766 GLU A CA 1
ATOM 6032 C C . GLU A 1 766 ? -14.787 141.549 7.023 1.00 30.84 766 GLU A C 1
ATOM 6033 O O . GLU A 1 766 ? -15.184 142.605 7.517 1.00 29.17 766 GLU A O 1
ATOM 6039 N N . VAL A 1 767 ? -13.511 141.186 7.025 1.00 27.81 767 VAL A N 1
ATOM 6040 C CA . VAL A 1 767 ? -12.477 142.046 7.574 1.00 25.09 767 VAL A CA 1
ATOM 6041 C C . VAL A 1 767 ? -11.645 142.553 6.408 1.00 25.33 767 VAL A C 1
ATOM 6042 O O . VAL A 1 767 ? -11.236 141.785 5.541 1.00 24.68 767 VAL A O 1
ATOM 6046 N N . GLU A 1 768 ? -11.403 143.855 6.393 1.00 26.30 768 GLU A N 1
ATOM 6047 C CA . GLU A 1 768 ? -10.637 144.477 5.329 1.00 28.21 768 GLU A CA 1
ATOM 6048 C C . GLU A 1 768 ? -9.159 144.132 5.448 1.00 27.59 768 GLU A C 1
ATOM 6049 O O . GLU A 1 768 ? -8.580 144.213 6.526 1.00 28.18 768 GLU A O 1
ATOM 6055 N N . GLY A 1 769 ? -8.557 143.737 4.334 1.00 27.20 769 GLY A N 1
ATOM 6056 C CA . GLY A 1 769 ? -7.142 143.407 4.334 1.00 26.71 769 GLY A CA 1
ATOM 6057 C C . GLY A 1 769 ? -6.449 144.176 3.227 1.00 25.64 769 GLY A C 1
ATOM 6058 O O . GLY A 1 769 ? -7.036 144.387 2.167 1.00 24.83 769 GLY A O 1
ATOM 6059 N N . ASP A 1 770 ? -5.215 144.608 3.464 1.00 23.60 770 ASP A N 1
ATOM 6060 C CA . ASP A 1 770 ? -4.474 145.355 2.456 1.00 23.93 770 ASP A CA 1
ATOM 6061 C C . ASP A 1 770 ? -3.400 144.502 1.807 1.00 23.00 770 ASP A C 1
ATOM 6062 O O . ASP A 1 770 ? -2.445 144.071 2.455 1.00 21.46 770 ASP A O 1
ATOM 6067 N N . VAL A 1 771 ? -3.565 144.258 0.517 1.00 21.70 771 VAL A N 1
ATOM 6068 C CA . VAL A 1 771 ? -2.613 143.459 -0.226 1.00 21.89 771 VAL A CA 1
ATOM 6069 C C . VAL A 1 771 ? -1.270 144.164 -0.310 1.00 20.55 771 VAL A C 1
ATOM 6070 O O . VAL A 1 771 ? -1.201 145.394 -0.364 1.00 20.02 771 VAL A O 1
ATOM 6074 N N . LEU A 1 772 ? -0.208 143.366 -0.316 1.00 20.55 772 LEU A N 1
ATOM 6075 C CA . LEU A 1 772 ? 1.157 143.866 -0.407 1.00 20.90 772 LEU A CA 1
ATOM 6076 C C . LEU A 1 772 ? 1.912 143.050 -1.455 1.00 21.90 772 LEU A C 1
ATOM 6077 O O . LEU A 1 772 ? 1.337 142.204 -2.132 1.00 23.31 772 LEU A O 1
ATOM 6082 N N . ASP A 1 773 ? 3.209 143.297 -1.570 1.00 23.74 773 ASP A N 1
ATOM 6083 C CA . ASP A 1 773 ? 4.047 142.596 -2.535 1.00 26.00 773 ASP A CA 1
ATOM 6084 C C . ASP A 1 773 ? 4.317 141.146 -2.120 1.00 25.64 773 ASP A C 1
ATOM 6085 O O . ASP A 1 773 ? 4.036 140.742 -0.990 1.00 24.62 773 ASP A O 1
ATOM 6090 N N . SER A 1 774 ? 4.838 140.363 -3.058 1.00 25.58 774 SER A N 1
ATOM 6091 C CA . SER A 1 774 ? 5.200 138.969 -2.810 1.00 24.55 774 SER A CA 1
ATOM 6092 C C . SER A 1 774 ? 4.136 138.092 -2.161 1.00 24.21 774 SER A C 1
ATOM 6093 O O . SER A 1 774 ? 4.463 137.213 -1.367 1.00 24.70 774 SER A O 1
ATOM 6096 N N . GLY A 1 775 ? 2.872 138.322 -2.488 1.00 23.30 775 GLY A N 1
ATOM 6097 C CA . GLY A 1 775 ? 1.813 137.504 -1.921 1.00 22.15 775 GLY A CA 1
ATOM 6098 C C . GLY A 1 775 ? 1.440 137.806 -0.479 1.00 22.40 775 GLY A C 1
ATOM 6099 O O . GLY A 1 775 ? 0.783 136.993 0.178 1.00 22.96 775 GLY A O 1
ATOM 6100 N N . ARG A 1 776 ? 1.849 138.965 0.027 1.00 20.73 776 ARG A N 1
ATOM 6101 C CA . ARG A 1 776 ? 1.527 139.330 1.407 1.00 20.90 776 ARG A CA 1
ATOM 6102 C C . ARG A 1 776 ? 0.235 140.139 1.510 1.00 19.54 776 ARG A C 1
ATOM 6103 O O . ARG A 1 776 ? -0.261 140.680 0.519 1.00 18.63 776 ARG A O 1
ATOM 6119 N N . SER A 1 778 ? -1.919 142.486 4.845 1.00 16.24 778 SER A N 1
ATOM 6120 C CA . SER A 1 778 ? -2.000 142.856 6.249 1.00 17.70 778 SER A CA 1
ATOM 6121 C C . SER A 1 778 ? -3.428 143.232 6.618 1.00 17.35 778 SER A C 1
ATOM 6122 O O . SER A 1 778 ? -4.209 143.659 5.772 1.00 16.32 778 SER A O 1
ATOM 6125 N N . PHE A 1 779 ? -3.765 143.058 7.889 1.00 16.20 779 PHE A N 1
ATOM 6126 C CA . PHE A 1 779 ? -5.089 143.397 8.378 1.00 16.63 779 PHE A CA 1
ATOM 6127 C C . PHE A 1 779 ? -5.050 143.552 9.893 1.00 17.65 779 PHE A C 1
ATOM 6128 O O . PHE A 1 779 ? -4.147 143.042 10.557 1.00 15.94 779 PHE A O 1
ATOM 6136 N N . GLN A 1 780 ? -6.027 144.269 10.433 1.00 18.29 780 GLN A N 1
ATOM 6137 C CA . GLN A 1 780 ? -6.082 144.507 11.866 1.00 19.53 780 GLN A CA 1
ATOM 6138 C C . GLN A 1 780 ? -6.755 143.370 12.601 1.00 18.65 780 GLN A C 1
ATOM 6139 O O . GLN A 1 780 ? -7.791 142.870 12.169 1.00 18.96 780 GLN A O 1
ATOM 6145 N N . VAL A 1 781 ? -6.151 142.957 13.710 1.00 17.64 781 VAL A N 1
ATOM 6146 C CA . VAL A 1 781 ? -6.716 141.903 14.537 1.00 18.32 781 VAL A CA 1
ATOM 6147 C C . VAL A 1 781 ? -6.892 142.460 15.941 1.00 20.14 781 VAL A C 1
ATOM 6148 O O . VAL A 1 781 ? -6.095 143.283 16.398 1.00 20.70 781 VAL A O 1
ATOM 6152 N N . GLU A 1 782 ? -7.948 142.021 16.614 1.00 20.50 782 GLU A N 1
ATOM 6153 C CA . GLU A 1 782 ? -8.218 142.461 17.972 1.00 22.42 782 GLU A CA 1
ATOM 6154 C C . GLU A 1 782 ? -7.901 141.285 18.870 1.00 22.46 782 GLU A C 1
ATOM 6155 O O . GLU A 1 782 ? -8.252 140.145 18.555 1.00 22.28 782 GLU A O 1
ATOM 6161 N N . LYS A 1 783 ? -7.241 141.560 19.986 1.00 22.19 783 LYS A N 1
ATOM 6162 C CA . LYS A 1 783 ? -6.879 140.507 20.919 1.00 23.30 783 LYS A CA 1
ATOM 6163 C C . LYS A 1 783 ? -8.047 139.575 21.203 1.00 22.60 783 LYS A C 1
ATOM 6164 O O . LYS A 1 783 ? -9.175 140.024 21.412 1.00 22.80 783 LYS A O 1
ATOM 6170 N N . GLY A 1 784 ? -7.772 138.274 21.180 1.00 20.25 784 GLY A N 1
ATOM 6171 C CA . GLY A 1 784 ? -8.792 137.289 21.488 1.00 20.59 784 GLY A CA 1
ATOM 6172 C C . GLY A 1 784 ? -9.773 136.853 20.419 1.00 20.19 784 GLY A C 1
ATOM 6173 O O . GLY A 1 784 ? -10.344 135.770 20.524 1.00 20.65 784 GLY A O 1
ATOM 6174 N N . LYS A 1 785 ? -9.985 137.671 19.397 1.00 20.57 785 LYS A N 1
ATOM 6175 C CA . LYS A 1 785 ? -10.935 137.296 18.356 1.00 20.91 785 LYS A CA 1
ATOM 6176 C C . LYS A 1 785 ? -10.326 136.349 17.329 1.00 21.63 785 LYS A C 1
ATOM 6177 O O . LYS A 1 785 ? -9.115 136.363 17.096 1.00 20.77 785 LYS A O 1
ATOM 6183 N N . ARG A 1 786 ? -11.174 135.518 16.728 1.00 20.59 786 ARG A N 1
ATOM 6184 C CA . ARG A 1 786 ? -10.728 134.547 15.735 1.00 21.50 786 ARG A CA 1
ATOM 6185 C C . ARG A 1 786 ? -10.971 135.033 14.317 1.00 21.19 786 ARG A C 1
ATOM 6186 O O . ARG A 1 786 ? -12.102 135.328 13.934 1.00 21.80 786 ARG A O 1
ATOM 6194 N N . TYR A 1 787 ? -9.900 135.121 13.541 1.00 19.48 787 TYR A N 1
ATOM 6195 C CA . TYR A 1 787 ? -10.013 135.557 12.164 1.00 20.29 787 TYR A CA 1
ATOM 6196 C C . TYR A 1 787 ? -9.826 134.354 11.250 1.00 20.22 787 TYR A C 1
ATOM 6197 O O . TYR A 1 787 ? -8.838 133.627 11.339 1.00 17.57 787 TYR A O 1
ATOM 6206 N N . VAL A 1 788 ? -10.805 134.137 10.384 1.00 20.52 788 VAL A N 1
ATOM 6207 C CA . VAL A 1 788 ? -10.773 133.017 9.461 1.00 21.54 788 VAL A CA 1
ATOM 6208 C C . VAL A 1 788 ? -10.460 133.516 8.062 1.00 21.48 788 VAL A C 1
ATOM 6209 O O . VAL A 1 788 ? -10.985 134.539 7.634 1.00 21.96 788 VAL A O 1
ATOM 6213 N N . LEU A 1 789 ? -9.589 132.798 7.360 1.00 21.85 789 LEU A N 1
ATOM 6214 C CA . LEU A 1 789 ? -9.205 133.167 6.005 1.00 22.90 789 LEU A CA 1
ATOM 6215 C C . LEU A 1 789 ? -9.631 132.057 5.054 1.00 22.82 789 LEU A C 1
ATOM 6216 O O . LEU A 1 789 ? -9.283 130.896 5.259 1.00 22.15 789 LEU A O 1
ATOM 6221 N N . ASN A 1 790 ? -10.393 132.415 4.025 1.00 23.49 790 ASN A N 1
ATOM 6222 C CA . ASN A 1 790 ? -10.847 131.442 3.032 1.00 24.53 790 ASN A CA 1
ATOM 6223 C C . ASN A 1 790 ? -10.368 131.898 1.662 1.00 24.78 790 ASN A C 1
ATOM 6224 O O . ASN A 1 790 ? -10.046 133.067 1.480 1.00 23.91 790 ASN A O 1
ATOM 6229 N N . ARG A 1 791 ? -10.316 130.978 0.703 1.00 27.20 791 ARG A N 1
ATOM 6230 C CA . ARG A 1 791 ? -9.853 131.323 -0.639 1.00 30.08 791 ARG A CA 1
ATOM 6231 C C . ARG A 1 791 ? -10.675 132.434 -1.281 1.00 30.56 791 ARG A C 1
ATOM 6232 O O . ARG A 1 791 ? -11.836 132.636 -0.868 1.00 30.37 791 ARG A O 1
ATOM 6240 N N . LEU B 1 3 ? 41.642 75.459 19.285 1.00 18.45 3 LEU B N 1
ATOM 6241 C CA . LEU B 1 3 ? 40.175 75.154 19.353 1.00 18.07 3 LEU B CA 1
ATOM 6242 C C . LEU B 1 3 ? 39.489 76.048 20.369 1.00 17.84 3 LEU B C 1
ATOM 6243 O O . LEU B 1 3 ? 39.464 75.751 21.566 1.00 18.09 3 LEU B O 1
ATOM 6248 N N . LYS B 1 4 ? 38.927 77.146 19.882 1.00 16.67 4 LYS B N 1
ATOM 6249 C CA . LYS B 1 4 ? 38.254 78.090 20.750 1.00 16.19 4 LYS B CA 1
ATOM 6250 C C . LYS B 1 4 ? 36.958 78.603 20.162 1.00 15.74 4 LYS B C 1
ATOM 6251 O O . LYS B 1 4 ? 36.784 78.662 18.950 1.00 14.85 4 LYS B O 1
ATOM 6257 N N . ILE B 1 5 ? 36.044 78.965 21.050 1.00 14.93 5 ILE B N 1
ATOM 6258 C CA . ILE B 1 5 ? 34.802 79.586 20.650 1.00 14.71 5 ILE B CA 1
ATOM 6259 C C . ILE B 1 5 ? 35.083 80.957 21.258 1.00 14.42 5 ILE B C 1
ATOM 6260 O O . ILE B 1 5 ? 35.220 81.081 22.473 1.00 12.41 5 ILE B O 1
ATOM 6265 N N . GLN B 1 6 ? 35.217 81.975 20.412 1.00 15.01 6 GLN B N 1
ATOM 6266 C CA . GLN B 1 6 ? 35.559 83.310 20.893 1.00 13.88 6 GLN B CA 1
ATOM 6267 C C . GLN B 1 6 ? 34.788 84.465 20.272 1.00 12.39 6 GLN B C 1
ATOM 6268 O O . GLN B 1 6 ? 34.173 84.326 19.222 1.00 13.98 6 GLN B O 1
ATOM 6274 N N . PHE B 1 7 ? 34.847 85.616 20.938 1.00 11.65 7 PHE B N 1
ATOM 6275 C CA . PHE B 1 7 ? 34.154 86.816 20.495 1.00 11.59 7 PHE B CA 1
ATOM 6276 C C . PHE B 1 7 ? 34.937 88.045 20.922 1.00 13.14 7 PHE B C 1
ATOM 6277 O O . PHE B 1 7 ? 35.690 88.002 21.896 1.00 12.51 7 PHE B O 1
ATOM 6285 N N . ASP B 1 8 ? 34.760 89.145 20.201 1.00 11.80 8 ASP B N 1
ATOM 6286 C CA . ASP B 1 8 ? 35.434 90.383 20.576 1.00 12.75 8 ASP B CA 1
ATOM 6287 C C . ASP B 1 8 ? 34.378 91.345 21.126 1.00 14.07 8 ASP B C 1
ATOM 6288 O O . ASP B 1 8 ? 34.532 92.566 21.083 1.00 13.39 8 ASP B O 1
ATOM 6293 N N . PHE B 1 9 ? 33.302 90.769 21.653 1.00 13.94 9 PHE B N 1
ATOM 6294 C CA . PHE B 1 9 ? 32.195 91.534 22.224 1.00 14.81 9 PHE B CA 1
ATOM 6295 C C . PHE B 1 9 ? 31.486 90.681 23.280 1.00 14.90 9 PHE B C 1
ATOM 6296 O O . PHE B 1 9 ? 31.413 89.460 23.146 1.00 13.38 9 PHE B O 1
ATOM 6304 N N . PRO B 1 10 ? 30.972 91.307 24.352 1.00 14.35 10 PRO B N 1
ATOM 6305 C CA . PRO B 1 10 ? 30.277 90.520 25.378 1.00 14.75 10 PRO B CA 1
ATOM 6306 C C . PRO B 1 10 ? 28.942 90.027 24.831 1.00 13.28 10 PRO B C 1
ATOM 6307 O O . PRO B 1 10 ? 28.376 90.641 23.933 1.00 10.47 10 PRO B O 1
ATOM 6311 N N . ALA B 1 11 ? 28.444 88.921 25.371 1.00 13.21 11 ALA B N 1
ATOM 6312 C CA . ALA B 1 11 ? 27.178 88.359 24.918 1.00 13.91 11 ALA B CA 1
ATOM 6313 C C . ALA B 1 11 ? 25.987 89.249 25.254 1.00 15.22 11 ALA B C 1
ATOM 6314 O O . ALA B 1 11 ? 25.918 89.833 26.340 1.00 15.37 11 ALA B O 1
ATOM 6316 N N . SER B 1 12 ? 25.057 89.350 24.311 1.00 15.50 12 SER B N 1
ATOM 6317 C CA . SER B 1 12 ? 23.834 90.118 24.501 1.00 17.74 12 SER B CA 1
ATOM 6318 C C . SER B 1 12 ? 22.699 89.119 24.692 1.00 17.26 12 SER B C 1
ATOM 6319 O O . SER B 1 12 ? 21.737 89.390 25.406 1.00 18.15 12 SER B O 1
ATOM 6322 N N . PHE B 1 13 ? 22.837 87.958 24.053 1.00 16.50 13 PHE B N 1
ATOM 6323 C CA . PHE B 1 13 ? 21.846 86.888 24.132 1.00 14.99 13 PHE B CA 1
ATOM 6324 C C . PHE B 1 13 ? 22.430 85.651 24.796 1.00 14.19 13 PHE B C 1
ATOM 6325 O O . PHE B 1 13 ? 23.631 85.403 24.724 1.00 11.93 13 PHE B O 1
ATOM 6333 N N . TRP B 1 14 ? 21.562 84.874 25.435 1.00 11.93 14 TRP B N 1
ATOM 6334 C CA . TRP B 1 14 ? 21.969 83.660 26.121 1.00 11.36 14 TRP B CA 1
ATOM 6335 C C . TRP B 1 14 ? 22.723 82.727 25.161 1.00 11.73 14 TRP B C 1
ATOM 6336 O O . TRP B 1 14 ? 23.691 82.083 25.556 1.00 10.29 14 TRP B O 1
ATOM 6347 N N . THR B 1 15 ? 22.288 82.668 23.903 1.00 10.29 15 THR B N 1
ATOM 6348 C CA . THR B 1 15 ? 22.947 81.816 22.917 1.00 10.98 15 THR B CA 1
ATOM 6349 C C . THR B 1 15 ? 24.266 82.392 22.404 1.00 10.90 15 THR B C 1
ATOM 6350 O O . THR B 1 15 ? 24.848 81.884 21.450 1.00 10.64 15 THR B O 1
ATOM 6354 N N . GLU B 1 16 ? 24.731 83.463 23.038 1.00 11.31 16 GLU B N 1
ATOM 6355 C CA . GLU B 1 16 ? 26.009 84.061 22.680 1.00 11.34 16 GLU B CA 1
ATOM 6356 C C . GLU B 1 16 ? 26.937 83.859 23.877 1.00 11.23 16 GLU B C 1
ATOM 6357 O O . GLU B 1 16 ? 28.140 84.123 23.805 1.00 10.58 16 GLU B O 1
ATOM 6363 N N . ALA B 1 17 ? 26.358 83.373 24.974 1.00 11.16 17 ALA B N 1
ATOM 6364 C CA . ALA B 1 17 ? 27.096 83.101 26.211 1.00 10.11 17 ALA B CA 1
ATOM 6365 C C . ALA B 1 17 ? 27.897 81.795 26.110 1.00 9.75 17 ALA B C 1
ATOM 6366 O O . ALA B 1 17 ? 27.579 80.916 25.304 1.00 9.67 17 ALA B O 1
ATOM 6368 N N . LEU B 1 18 ? 28.921 81.663 26.948 1.00 9.26 18 LEU B N 1
ATOM 6369 C CA . LEU B 1 18 ? 29.781 80.484 26.907 1.00 9.59 18 LEU B CA 1
ATOM 6370 C C . LEU B 1 18 ? 29.479 79.471 28.010 1.00 9.12 18 LEU B C 1
ATOM 6371 O O . LEU B 1 18 ? 29.428 79.810 29.195 1.00 10.23 18 LEU B O 1
ATOM 6376 N N . PRO B 1 19 ? 29.279 78.202 27.622 1.00 8.84 19 PRO B N 1
ATOM 6377 C CA . PRO B 1 19 ? 28.974 77.109 28.546 1.00 8.26 19 PRO B CA 1
ATOM 6378 C C . PRO B 1 19 ? 30.144 76.433 29.249 1.00 8.91 19 PRO B C 1
ATOM 6379 O O . PRO B 1 19 ? 31.142 76.072 28.626 1.00 8.35 19 PRO B O 1
ATOM 6383 N N . ILE B 1 20 ? 30.003 76.274 30.559 1.00 6.93 20 ILE B N 1
ATOM 6384 C CA . ILE B 1 20 ? 30.986 75.575 31.373 1.00 8.54 20 ILE B CA 1
ATOM 6385 C C . ILE B 1 20 ? 30.193 74.732 32.357 1.00 8.41 20 ILE B C 1
ATOM 6386 O O . ILE B 1 20 ? 29.050 75.070 32.692 1.00 6.01 20 ILE B O 1
ATOM 6391 N N . GLY B 1 21 ? 30.786 73.627 32.802 1.00 9.61 21 GLY B N 1
ATOM 6392 C CA . GLY B 1 21 ? 30.107 72.758 33.749 1.00 10.49 21 GLY B CA 1
ATOM 6393 C C . GLY B 1 21 ? 30.963 71.584 34.184 1.00 10.39 21 GLY B C 1
ATOM 6394 O O . GLY B 1 21 ? 31.952 71.258 33.538 1.00 10.18 21 GLY B O 1
ATOM 6395 N N . ASN B 1 22 ? 30.584 70.952 35.290 1.00 9.14 22 ASN B N 1
ATOM 6396 C CA . ASN B 1 22 ? 31.317 69.804 35.804 1.00 8.93 22 ASN B CA 1
ATOM 6397 C C . ASN B 1 22 ? 30.386 68.602 35.854 1.00 9.47 22 ASN B C 1
ATOM 6398 O O . ASN B 1 22 ? 30.593 67.679 36.641 1.00 9.08 22 ASN B O 1
ATOM 6403 N N . GLY B 1 23 ? 29.356 68.627 35.016 1.00 9.26 23 GLY B N 1
ATOM 6404 C CA . GLY B 1 23 ? 28.403 67.535 34.978 1.00 8.81 23 GLY B CA 1
ATOM 6405 C C . GLY B 1 23 ? 27.204 67.804 35.865 1.00 10.33 23 GLY B C 1
ATOM 6406 O O . GLY B 1 23 ? 26.078 67.477 35.508 1.00 8.88 23 GLY B O 1
ATOM 6407 N N . ASN B 1 24 ? 27.449 68.417 37.019 1.00 11.50 24 ASN B N 1
ATOM 6408 C CA . ASN B 1 24 ? 26.392 68.733 37.980 1.00 13.19 24 ASN B CA 1
ATOM 6409 C C . ASN B 1 24 ? 26.070 70.227 37.966 1.00 13.87 24 ASN B C 1
ATOM 6410 O O . ASN B 1 24 ? 24.919 70.625 37.766 1.00 13.53 24 ASN B O 1
ATOM 6415 N N . LEU B 1 25 ? 27.088 71.049 38.191 1.00 12.36 25 LEU B N 1
ATOM 6416 C CA . LEU B 1 25 ? 26.912 72.493 38.185 1.00 11.80 25 LEU B CA 1
ATOM 6417 C C . LEU B 1 25 ? 27.175 73.004 36.778 1.00 12.20 25 LEU B C 1
ATOM 6418 O O . LEU B 1 25 ? 28.095 72.539 36.108 1.00 12.36 25 LEU B O 1
ATOM 6423 N N . GLY B 1 26 ? 26.364 73.958 36.338 1.00 10.33 26 GLY B N 1
ATOM 6424 C CA . GLY B 1 26 ? 26.541 74.531 35.020 1.00 9.65 26 GLY B CA 1
ATOM 6425 C C . GLY B 1 26 ? 26.396 76.044 35.020 1.00 10.89 26 GLY B C 1
ATOM 6426 O O . GLY B 1 26 ? 25.679 76.620 35.849 1.00 8.73 26 GLY B O 1
ATOM 6427 N N . ALA B 1 27 ? 27.090 76.696 34.095 1.00 8.71 27 ALA B N 1
ATOM 6428 C CA . ALA B 1 27 ? 27.012 78.146 33.976 1.00 9.24 27 ALA B CA 1
ATOM 6429 C C . ALA B 1 27 ? 27.153 78.612 32.531 1.00 8.24 27 ALA B C 1
ATOM 6430 O O . ALA B 1 27 ? 27.761 77.938 31.695 1.00 8.08 27 ALA B O 1
ATOM 6440 N N . VAL B 1 29 ? 28.438 82.009 30.683 1.00 9.28 29 VAL B N 1
ATOM 6441 C CA . VAL B 1 29 ? 29.164 83.250 30.910 1.00 9.45 29 VAL B CA 1
ATOM 6442 C C . VAL B 1 29 ? 28.933 84.271 29.803 1.00 8.73 29 VAL B C 1
ATOM 6443 O O . VAL B 1 29 ? 29.253 84.023 28.641 1.00 7.76 29 VAL B O 1
ATOM 6447 N N . PHE B 1 30 ? 28.404 85.432 30.172 1.00 9.12 30 PHE B N 1
ATOM 6448 C CA . PHE B 1 30 ? 28.130 86.481 29.189 1.00 10.03 30 PHE B CA 1
ATOM 6449 C C . PHE B 1 30 ? 29.342 87.354 28.879 1.00 10.39 30 PHE B C 1
ATOM 6450 O O . PHE B 1 30 ? 29.501 87.839 27.755 1.00 12.40 30 PHE B O 1
ATOM 6458 N N . GLY B 1 31 ? 30.196 87.556 29.874 1.00 10.74 31 GLY B N 1
ATOM 6459 C CA . GLY B 1 31 ? 31.380 88.367 29.664 1.00 10.78 31 GLY B CA 1
ATOM 6460 C C . GLY B 1 31 ? 31.091 89.855 29.645 1.00 12.12 31 GLY B C 1
ATOM 6461 O O . GLY B 1 31 ? 31.867 90.633 29.091 1.00 12.05 31 GLY B O 1
ATOM 6462 N N . LYS B 1 32 ? 29.977 90.258 30.245 1.00 10.64 32 LYS B N 1
ATOM 6463 C CA . LYS B 1 32 ? 29.629 91.671 30.296 1.00 11.66 32 LYS B CA 1
ATOM 6464 C C . LYS B 1 32 ? 30.692 92.441 31.076 1.00 12.03 32 LYS B C 1
ATOM 6465 O O . LYS B 1 32 ? 31.204 91.970 32.098 1.00 11.37 32 LYS B O 1
ATOM 6471 N N . VAL B 1 33 ? 31.013 93.629 30.580 1.00 10.19 33 VAL B N 1
ATOM 6472 C CA . VAL B 1 33 ? 32.032 94.482 31.176 1.00 10.40 33 VAL B CA 1
ATOM 6473 C C . VAL B 1 33 ? 31.731 94.995 32.577 1.00 10.60 33 VAL B C 1
ATOM 6474 O O . VAL B 1 33 ? 32.518 94.783 33.505 1.00 7.80 33 VAL B O 1
ATOM 6478 N N . GLU B 1 34 ? 30.587 95.653 32.737 1.00 9.55 34 GLU B N 1
ATOM 6479 C CA . GLU B 1 34 ? 30.233 96.230 34.028 1.00 11.42 34 GLU B CA 1
ATOM 6480 C C . GLU B 1 34 ? 29.318 95.398 34.922 1.00 12.41 34 GLU B C 1
ATOM 6481 O O . GLU B 1 34 ? 29.627 95.173 36.089 1.00 13.51 34 GLU B O 1
ATOM 6487 N N . LYS B 1 35 ? 28.182 94.968 34.390 1.00 13.09 35 LYS B N 1
ATOM 6488 C CA . LYS B 1 35 ? 27.258 94.160 35.167 1.00 14.48 35 LYS B CA 1
ATOM 6489 C C . LYS B 1 35 ? 27.219 92.769 34.562 1.00 14.07 35 LYS B C 1
ATOM 6490 O O . LYS B 1 35 ? 26.342 92.445 33.759 1.00 12.72 35 LYS B O 1
ATOM 6496 N N . GLU B 1 36 ? 28.198 91.956 34.941 1.00 12.25 36 GLU B N 1
ATOM 6497 C CA . GLU B 1 36 ? 28.290 90.604 34.430 1.00 12.25 36 GLU B CA 1
ATOM 6498 C C . GLU B 1 36 ? 27.182 89.705 34.953 1.00 12.32 36 GLU B C 1
ATOM 6499 O O . GLU B 1 36 ? 26.738 89.832 36.093 1.00 10.89 36 GLU B O 1
ATOM 6505 N N . ARG B 1 37 ? 26.739 88.800 34.089 1.00 11.84 37 ARG B N 1
ATOM 6506 C CA . ARG B 1 37 ? 25.717 87.830 34.437 1.00 12.48 37 ARG B CA 1
ATOM 6507 C C . ARG B 1 37 ? 26.284 86.455 34.122 1.00 12.20 37 ARG B C 1
ATOM 6508 O O . ARG B 1 37 ? 26.777 86.214 33.022 1.00 11.76 37 ARG B O 1
ATOM 6516 N N . ILE B 1 38 ? 26.232 85.569 35.105 1.00 10.81 38 ILE B N 1
ATOM 6517 C CA . ILE B 1 38 ? 26.692 84.200 34.944 1.00 11.20 38 ILE B CA 1
ATOM 6518 C C . ILE B 1 38 ? 25.466 83.376 35.299 1.00 11.86 38 ILE B C 1
ATOM 6519 O O . ILE B 1 38 ? 25.138 83.235 36.476 1.00 12.07 38 ILE B O 1
ATOM 6524 N N . ALA B 1 39 ? 24.775 82.875 34.278 1.00 11.43 39 ALA B N 1
ATOM 6525 C CA . ALA B 1 39 ? 23.562 82.079 34.465 1.00 10.51 39 ALA B CA 1
ATOM 6526 C C . ALA B 1 39 ? 23.920 80.728 35.084 1.00 9.63 39 ALA B C 1
ATOM 6527 O O . ALA B 1 39 ? 24.817 80.041 34.605 1.00 12.23 39 ALA B O 1
ATOM 6529 N N . LEU B 1 40 ? 23.193 80.336 36.127 1.00 10.07 40 LEU B N 1
ATOM 6530 C CA . LEU B 1 40 ? 23.478 79.096 36.851 1.00 9.35 40 LEU B CA 1
ATOM 6531 C C . LEU B 1 40 ? 22.498 77.936 36.703 1.00 10.31 40 LEU B C 1
ATOM 6532 O O . LEU B 1 40 ? 21.297 78.125 36.483 1.00 10.90 40 LEU B O 1
ATOM 6537 N N . ASN B 1 41 ? 23.032 76.730 36.861 1.00 9.45 41 ASN B N 1
ATOM 6538 C CA . ASN B 1 41 ? 22.241 75.506 36.797 1.00 9.96 41 ASN B CA 1
ATOM 6539 C C . ASN B 1 41 ? 22.821 74.438 37.713 1.00 10.48 41 ASN B C 1
ATOM 6540 O O . ASN B 1 41 ? 24.025 74.396 37.963 1.00 9.00 41 ASN B O 1
ATOM 6545 N N . GLU B 1 42 ? 21.938 73.588 38.219 1.00 10.74 42 GLU B N 1
ATOM 6546 C CA . GLU B 1 42 ? 22.298 72.462 39.070 1.00 10.14 42 GLU B CA 1
ATOM 6547 C C . GLU B 1 42 ? 21.432 71.396 38.395 1.00 9.23 42 GLU B C 1
ATOM 6548 O O . GLU B 1 42 ? 20.201 71.527 38.340 1.00 8.29 42 GLU B O 1
ATOM 6554 N N . ASP B 1 43 ? 22.067 70.354 37.865 1.00 7.66 43 ASP B N 1
ATOM 6555 C CA . ASP B 1 43 ? 21.335 69.352 37.096 1.00 9.14 43 ASP B CA 1
ATOM 6556 C C . ASP B 1 43 ? 20.230 68.529 37.743 1.00 8.87 43 ASP B C 1
ATOM 6557 O O . ASP B 1 43 ? 19.532 67.791 37.043 1.00 8.03 43 ASP B O 1
ATOM 6562 N N . THR B 1 44 ? 20.047 68.641 39.055 1.00 8.45 44 THR B N 1
ATOM 6563 C CA . THR B 1 44 ? 18.961 67.893 39.691 1.00 9.26 44 THR B CA 1
ATOM 6564 C C . THR B 1 44 ? 17.800 68.823 40.040 1.00 10.49 44 THR B C 1
ATOM 6565 O O . THR B 1 44 ? 16.788 68.375 40.581 1.00 8.17 44 THR B O 1
ATOM 6569 N N . LEU B 1 45 ? 17.936 70.111 39.724 1.00 8.68 45 LEU B N 1
ATOM 6570 C CA . LEU B 1 45 ? 16.885 71.076 40.046 1.00 9.66 45 LEU B CA 1
ATOM 6571 C C . LEU B 1 45 ? 15.704 71.020 39.075 1.00 9.71 45 LEU B C 1
ATOM 6572 O O . LEU B 1 45 ? 15.730 71.634 38.000 1.00 10.47 45 LEU B O 1
ATOM 6577 N N . TRP B 1 46 ? 14.675 70.280 39.470 1.00 7.33 46 TRP B N 1
ATOM 6578 C CA . TRP B 1 46 ? 13.469 70.120 38.670 1.00 7.66 46 TRP B CA 1
ATOM 6579 C C . TRP B 1 46 ? 12.236 70.382 39.517 1.00 7.60 46 TRP B C 1
ATOM 6580 O O . TRP B 1 46 ? 12.278 70.302 40.745 1.00 8.40 46 TRP B O 1
ATOM 6591 N N . SER B 1 47 ? 11.131 70.675 38.849 1.00 7.33 47 SER B N 1
ATOM 6592 C CA . SER B 1 47 ? 9.877 70.905 39.542 1.00 7.90 47 SER B CA 1
ATOM 6593 C C . SER B 1 47 ? 9.262 69.551 39.893 1.00 6.47 47 SER B C 1
ATOM 6594 O O . SER B 1 47 ? 9.627 68.521 39.322 1.00 6.66 47 SER B O 1
ATOM 6597 N N . GLY B 1 48 ? 8.345 69.556 40.853 1.00 7.32 48 GLY B N 1
ATOM 6598 C CA . GLY B 1 48 ? 7.658 68.333 41.209 1.00 9.16 48 GLY B CA 1
ATOM 6599 C C . GLY B 1 48 ? 8.247 67.347 42.194 1.00 9.89 48 GLY B C 1
ATOM 6600 O O . GLY B 1 48 ? 9.007 67.691 43.103 1.00 10.52 48 GLY B O 1
ATOM 6601 N N . TYR B 1 49 ? 7.857 66.095 41.981 1.00 10.70 49 TYR B N 1
ATOM 6602 C CA . TYR B 1 49 ? 8.236 64.954 42.803 1.00 11.92 49 TYR B CA 1
ATOM 6603 C C . TYR B 1 49 ? 7.622 63.757 42.067 1.00 12.77 49 TYR B C 1
ATOM 6604 O O . TYR B 1 49 ? 6.853 63.942 41.130 1.00 14.98 49 TYR B O 1
ATOM 6613 N N . PRO B 1 50 ? 7.938 62.522 42.486 1.00 14.71 50 PRO B N 1
ATOM 6614 C CA . PRO B 1 50 ? 7.367 61.355 41.799 1.00 15.71 50 PRO B CA 1
ATOM 6615 C C . PRO B 1 50 ? 5.843 61.383 41.830 1.00 16.20 50 PRO B C 1
ATOM 6616 O O . PRO B 1 50 ? 5.237 61.223 42.886 1.00 16.20 50 PRO B O 1
ATOM 6620 N N . LYS B 1 51 ? 5.230 61.578 40.666 1.00 17.69 51 LYS B N 1
ATOM 6621 C CA . LYS B 1 51 ? 3.775 61.655 40.566 1.00 20.15 51 LYS B CA 1
ATOM 6622 C C . LYS B 1 51 ? 3.075 60.361 40.141 1.00 20.81 51 LYS B C 1
ATOM 6623 O O . LYS B 1 51 ? 3.679 59.478 39.531 1.00 19.63 51 LYS B O 1
ATOM 6629 N N . ASP B 1 52 ? 1.793 60.256 40.487 1.00 20.93 52 ASP B N 1
ATOM 6630 C CA . ASP B 1 52 ? 0.985 59.089 40.148 1.00 20.86 52 ASP B CA 1
ATOM 6631 C C . ASP B 1 52 ? 0.707 59.176 38.650 1.00 19.02 52 ASP B C 1
ATOM 6632 O O . ASP B 1 52 ? -0.358 59.627 38.230 1.00 21.28 52 ASP B O 1
ATOM 6637 N N . TRP B 1 53 ? 1.675 58.729 37.855 1.00 15.48 53 TRP B N 1
ATOM 6638 C CA . TRP B 1 53 ? 1.595 58.812 36.398 1.00 13.60 53 TRP B CA 1
ATOM 6639 C C . TRP B 1 53 ? 0.993 57.645 35.614 1.00 12.73 53 TRP B C 1
ATOM 6640 O O . TRP B 1 53 ? 0.678 57.800 34.433 1.00 12.15 53 TRP B O 1
ATOM 6651 N N . ASN B 1 54 ? 0.839 56.486 36.247 1.00 12.07 54 ASN B N 1
ATOM 6652 C CA . ASN B 1 54 ? 0.279 55.329 35.555 1.00 12.44 54 ASN B CA 1
ATOM 6653 C C . ASN B 1 54 ? -1.228 55.457 35.347 1.00 13.59 54 ASN B C 1
ATOM 6654 O O . ASN B 1 54 ? -1.895 56.215 36.045 1.00 12.92 54 ASN B O 1
ATOM 6659 N N . ASN B 1 55 ? -1.762 54.709 34.389 1.00 13.95 55 ASN B N 1
ATOM 6660 C CA . ASN B 1 55 ? -3.180 54.791 34.065 1.00 14.65 55 ASN B CA 1
ATOM 6661 C C . ASN B 1 55 ? -3.856 53.429 33.861 1.00 15.52 55 ASN B C 1
ATOM 6662 O O . ASN B 1 55 ? -3.769 52.839 32.788 1.00 15.20 55 ASN B O 1
ATOM 6667 N N . PRO B 1 56 ? -4.558 52.924 34.889 1.00 15.87 56 PRO B N 1
ATOM 6668 C CA . PRO B 1 56 ? -5.240 51.629 34.784 1.00 14.67 56 PRO B CA 1
ATOM 6669 C C . PRO B 1 56 ? -6.262 51.559 33.650 1.00 15.02 56 PRO B C 1
ATOM 6670 O O . PRO B 1 56 ? -6.529 50.485 33.112 1.00 14.31 56 PRO B O 1
ATOM 6674 N N . LYS B 1 57 ? -6.823 52.702 33.271 1.00 15.92 57 LYS B N 1
ATOM 6675 C CA . LYS B 1 57 ? -7.814 52.716 32.199 1.00 17.82 57 LYS B CA 1
ATOM 6676 C C . LYS B 1 57 ? -7.196 52.288 30.873 1.00 17.72 57 LYS B C 1
ATOM 6677 O O . LYS B 1 57 ? -7.884 51.761 29.994 1.00 17.41 57 LYS B O 1
ATOM 6683 N N . ALA B 1 58 ? -5.894 52.518 30.734 1.00 16.30 58 ALA B N 1
ATOM 6684 C CA . ALA B 1 58 ? -5.188 52.149 29.518 1.00 15.30 58 ALA B CA 1
ATOM 6685 C C . ALA B 1 58 ? -5.372 50.655 29.265 1.00 15.51 58 ALA B C 1
ATOM 6686 O O . ALA B 1 58 ? -5.669 50.232 28.144 1.00 13.93 58 ALA B O 1
ATOM 6688 N N . LYS B 1 59 ? -5.209 49.864 30.321 1.00 15.25 59 LYS B N 1
ATOM 6689 C CA . LYS B 1 59 ? -5.341 48.416 30.219 1.00 16.98 59 LYS B CA 1
ATOM 6690 C C . LYS B 1 59 ? -6.761 48.005 29.861 1.00 17.32 59 LYS B C 1
ATOM 6691 O O . LYS B 1 59 ? -6.96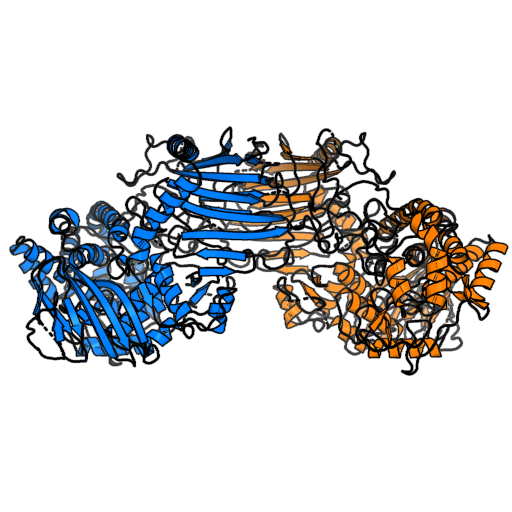8 47.021 29.157 1.00 16.32 59 LYS B O 1
ATOM 6697 N N . GLU B 1 60 ? -7.730 48.765 30.358 1.00 19.12 60 GLU B N 1
ATOM 6698 C CA . GLU B 1 60 ? -9.143 48.496 30.111 1.00 20.82 60 GLU B CA 1
ATOM 6699 C C . GLU B 1 60 ? -9.536 48.653 28.651 1.00 19.88 60 GLU B C 1
ATOM 6700 O O . GLU B 1 60 ? -10.233 47.806 28.099 1.00 20.61 60 GLU B O 1
ATOM 6706 N N . VAL B 1 61 ? -9.085 49.735 28.024 1.00 19.00 61 VAL B N 1
ATOM 6707 C CA . VAL B 1 61 ? -9.437 49.997 26.635 1.00 17.48 61 VAL B CA 1
ATOM 6708 C C . VAL B 1 61 ? -8.526 49.338 25.594 1.00 16.74 61 VAL B C 1
ATOM 6709 O O . VAL B 1 61 ? -8.864 49.304 24.413 1.00 14.91 61 VAL B O 1
ATOM 6713 N N . LEU B 1 62 ? -7.391 48.801 26.034 1.00 16.30 62 LEU B N 1
ATOM 6714 C CA . LEU B 1 62 ? -6.439 48.160 25.128 1.00 17.10 62 LEU B CA 1
ATOM 6715 C C . LEU B 1 62 ? -7.080 47.174 24.141 1.00 18.03 62 LEU B C 1
ATOM 6716 O O . LEU B 1 62 ? -6.891 47.287 22.932 1.00 17.49 62 LEU B O 1
ATOM 6721 N N . PRO B 1 63 ? -7.852 46.196 24.635 1.00 18.40 63 PRO B N 1
ATOM 6722 C CA . PRO B 1 63 ? -8.460 45.258 23.682 1.00 18.95 63 PRO B CA 1
ATOM 6723 C C . PRO B 1 63 ? -9.384 45.927 22.658 1.00 18.55 63 PRO B C 1
ATOM 6724 O O . PRO B 1 63 ? -9.439 45.516 21.500 1.00 17.92 63 PRO B O 1
ATOM 6728 N N . LYS B 1 64 ? -10.099 46.966 23.078 1.00 18.19 64 LYS B N 1
ATOM 6729 C CA . LYS B 1 64 ? -10.995 47.674 22.169 1.00 19.49 64 LYS B CA 1
ATOM 6730 C C . LYS B 1 64 ? -10.219 48.477 21.112 1.00 19.51 64 LYS B C 1
ATOM 6731 O O . LYS B 1 64 ? -10.587 48.484 19.934 1.00 19.55 64 LYS B O 1
ATOM 6737 N N . VAL B 1 65 ? -9.146 49.150 21.523 1.00 18.64 65 VAL B N 1
ATOM 6738 C CA . VAL B 1 65 ? -8.360 49.934 20.570 1.00 17.97 65 VAL B CA 1
ATOM 6739 C C . VAL B 1 65 ? -7.740 48.997 19.528 1.00 17.83 65 VAL B C 1
ATOM 6740 O O . VAL B 1 65 ? -7.622 49.345 18.352 1.00 17.51 65 VAL B O 1
ATOM 6744 N N . ARG B 1 66 ? -7.358 47.803 19.964 1.00 17.38 66 ARG B N 1
ATOM 6745 C CA . ARG B 1 66 ? -6.769 46.824 19.062 1.00 18.40 66 ARG B CA 1
ATOM 6746 C C . ARG B 1 66 ? -7.827 46.346 18.074 1.00 17.86 66 ARG B C 1
ATOM 6747 O O . ARG B 1 66 ? -7.532 46.125 16.902 1.00 17.61 66 ARG B O 1
ATOM 6755 N N . GLU B 1 67 ? -9.059 46.194 18.554 1.00 19.05 67 GLU B N 1
ATOM 6756 C CA . GLU B 1 67 ? -10.165 45.762 17.706 1.00 19.13 67 GLU B CA 1
ATOM 6757 C C . GLU B 1 67 ? -10.356 46.812 16.623 1.00 17.85 67 GLU B C 1
ATOM 6758 O O . GLU B 1 67 ? -10.413 46.492 15.437 1.00 17.79 67 GLU B O 1
ATOM 6764 N N . LEU B 1 68 ? -10.444 48.070 17.050 1.00 16.80 68 LEU B N 1
ATOM 6765 C CA . LEU B 1 68 ? -10.620 49.192 16.143 1.00 16.66 68 LEU B CA 1
ATOM 6766 C C . LEU B 1 68 ? -9.533 49.212 15.078 1.00 17.86 68 LEU B C 1
ATOM 6767 O O . LEU B 1 68 ? -9.812 49.379 13.895 1.00 17.75 68 LEU B O 1
ATOM 6772 N N . ILE B 1 69 ? -8.290 49.039 15.506 1.00 18.26 69 ILE B N 1
ATOM 6773 C CA . ILE B 1 69 ? -7.171 49.043 14.578 1.00 18.74 69 ILE B CA 1
ATOM 6774 C C . ILE B 1 69 ? -7.286 47.899 13.570 1.00 18.41 69 ILE B C 1
ATOM 6775 O O . ILE B 1 69 ? -7.073 48.093 12.375 1.00 17.68 69 ILE B O 1
ATOM 6780 N N . ALA B 1 70 ? -7.632 46.715 14.058 1.00 17.90 70 ALA B N 1
ATOM 6781 C CA . ALA B 1 70 ? -7.785 45.552 13.196 1.00 18.20 70 ALA B CA 1
ATOM 6782 C C . ALA B 1 70 ? -8.864 45.811 12.151 1.00 19.45 70 ALA B C 1
ATOM 6783 O O . ALA B 1 70 ? -8.778 45.316 11.031 1.00 20.65 70 ALA B O 1
ATOM 6785 N N . GLN B 1 71 ? -9.875 46.595 12.516 1.00 18.25 71 GLN B N 1
ATOM 6786 C CA . GLN B 1 71 ? -10.966 46.905 11.596 1.00 20.00 71 GLN B CA 1
ATOM 6787 C C . GLN B 1 71 ? -10.653 48.146 10.759 1.00 19.83 71 GLN B C 1
ATOM 6788 O O . GLN B 1 71 ? -11.501 48.639 10.022 1.00 20.19 71 GLN B O 1
ATOM 6794 N N . GLU B 1 72 ? -9.430 48.644 10.879 1.00 20.53 72 GLU B N 1
ATOM 6795 C CA . GLU B 1 72 ? -8.998 49.825 10.135 1.00 22.01 72 GLU B CA 1
ATOM 6796 C C . GLU B 1 72 ? -9.810 51.080 10.427 1.00 21.33 72 GLU B C 1
ATOM 6797 O O . GLU B 1 72 ? -9.913 51.976 9.585 1.00 20.79 72 GLU B O 1
ATOM 6803 N N . LYS B 1 73 ? -10.391 51.142 11.620 1.00 20.72 73 LYS B N 1
ATOM 6804 C CA . LYS B 1 73 ? -11.157 52.314 12.024 1.00 21.38 73 LYS B CA 1
ATOM 6805 C C . LYS B 1 73 ? -10.170 53.213 12.765 1.00 20.02 73 LYS B C 1
ATOM 6806 O O . LYS B 1 73 ? -10.311 53.465 13.963 1.00 18.50 73 LYS B O 1
ATOM 6812 N N . TYR B 1 74 ? -9.167 53.684 12.031 1.00 18.38 74 TYR B N 1
ATOM 6813 C CA . TYR B 1 74 ? -8.119 54.525 12.594 1.00 18.98 74 TYR B CA 1
ATOM 6814 C C . TYR B 1 74 ? -8.614 55.770 13.317 1.00 19.83 74 TYR B C 1
ATOM 6815 O O . TYR B 1 74 ? -8.061 56.136 14.354 1.00 19.01 74 TYR B O 1
ATOM 6824 N N . GLU B 1 75 ? -9.646 56.421 12.782 1.00 18.66 75 GLU B N 1
ATOM 6825 C CA . GLU B 1 75 ? -10.166 57.629 13.416 1.00 21.16 75 GLU B CA 1
ATOM 6826 C C . GLU B 1 75 ? -10.645 57.340 14.836 1.00 20.75 75 GLU B C 1
ATOM 6827 O O . GLU B 1 75 ? -10.349 58.094 15.767 1.00 19.44 75 GLU B O 1
ATOM 6833 N N . GLU B 1 76 ? -11.383 56.247 15.002 1.00 20.64 76 GLU B N 1
ATOM 6834 C CA . GLU B 1 76 ? -11.878 55.864 16.321 1.00 21.19 76 GLU B CA 1
ATOM 6835 C C . GLU B 1 76 ? -10.731 55.391 17.208 1.00 19.00 76 GLU B C 1
ATOM 6836 O O . GLU B 1 76 ? -10.735 55.620 18.418 1.00 18.52 76 GLU B O 1
ATOM 6842 N N . ALA B 1 77 ? -9.752 54.724 16.603 1.00 16.48 77 ALA B N 1
ATOM 6843 C CA . ALA B 1 77 ? -8.602 54.221 17.351 1.00 15.50 77 ALA B CA 1
ATOM 6844 C C . ALA B 1 77 ? -7.773 55.374 17.919 1.00 14.68 77 ALA B C 1
ATOM 6845 O O . ALA B 1 77 ? -7.323 55.314 19.063 1.00 15.91 77 ALA B O 1
ATOM 6847 N N . ASP B 1 78 ? -7.568 56.418 17.121 1.00 14.25 78 ASP B N 1
ATOM 6848 C CA . ASP B 1 78 ? -6.803 57.573 17.578 1.00 15.61 78 ASP B CA 1
ATOM 6849 C C . ASP B 1 78 ? -7.522 58.238 18.744 1.00 16.97 78 ASP B C 1
ATOM 6850 O O . ASP B 1 78 ? -6.907 58.624 19.740 1.00 15.52 78 ASP B O 1
ATOM 6855 N N . GLN B 1 79 ? -8.836 58.358 18.613 1.00 17.13 79 GLN B N 1
ATOM 6856 C CA . GLN B 1 79 ? -9.645 58.987 19.641 1.00 18.78 79 GLN B CA 1
ATOM 6857 C C . GLN B 1 79 ? -9.619 58.194 20.947 1.00 18.17 79 GLN B C 1
ATOM 6858 O O . GLN B 1 79 ? -9.482 58.767 22.029 1.00 18.57 79 GLN B O 1
ATOM 6864 N N . LEU B 1 80 ? -9.730 56.876 20.849 1.00 17.36 80 LEU B N 1
ATOM 6865 C CA . LEU B 1 80 ? -9.731 56.040 22.045 1.00 17.52 80 LEU B CA 1
ATOM 6866 C C . LEU B 1 80 ? -8.359 55.967 22.706 1.00 16.16 80 LEU B C 1
ATOM 6867 O O . LEU B 1 80 ? -8.255 55.722 23.907 1.00 14.63 80 LEU B O 1
ATOM 6872 N N . SER B 1 81 ? -7.307 56.191 21.927 1.00 15.72 81 SER B N 1
ATOM 6873 C CA . SER B 1 81 ? -5.959 56.134 22.469 1.00 15.51 81 SER B CA 1
ATOM 6874 C C . SER B 1 81 ? -5.715 57.279 23.439 1.00 16.34 81 SER B C 1
ATOM 6875 O O . SER B 1 81 ? -4.766 57.247 24.226 1.00 16.62 81 SER B O 1
ATOM 6878 N N . ARG B 1 82 ? -6.569 58.294 23.374 1.00 16.04 82 ARG B N 1
ATOM 6879 C CA . ARG B 1 82 ? -6.451 59.437 24.263 1.00 17.53 82 ARG B CA 1
ATOM 6880 C C . ARG B 1 82 ? -6.820 59.016 25.680 1.00 17.41 82 ARG B C 1
ATOM 6881 O O . ARG B 1 82 ? -6.632 59.774 26.632 1.00 17.28 82 ARG B O 1
ATOM 6889 N N . ASP B 1 83 ? -7.331 57.794 25.813 1.00 18.32 83 ASP B N 1
ATOM 6890 C CA . ASP B 1 83 ? -7.706 57.252 27.121 1.00 18.43 83 ASP B CA 1
ATOM 6891 C C . ASP B 1 83 ? -6.597 56.367 27.667 1.00 18.18 83 ASP B C 1
ATOM 6892 O O . ASP B 1 83 ? -6.746 55.760 28.734 1.00 17.21 83 ASP B O 1
ATOM 6913 N N . GLY B 1 86 ? -1.136 59.774 29.939 1.00 10.68 86 GLY B N 1
ATOM 6914 C CA . GLY B 1 86 ? -0.741 60.112 31.294 1.00 9.93 86 GLY B CA 1
ATOM 6915 C C . GLY B 1 86 ? -0.396 61.583 31.424 1.00 9.92 86 GLY B C 1
ATOM 6916 O O . GLY B 1 86 ? -0.617 62.369 30.502 1.00 10.09 86 GLY B O 1
ATOM 6917 N N . PRO B 1 87 ? 0.165 61.991 32.561 1.00 9.38 87 PRO B N 1
ATOM 6918 C CA . PRO B 1 87 ? 0.514 63.401 32.741 1.00 9.94 87 PRO B CA 1
ATOM 6919 C C . PRO B 1 87 ? 1.776 63.789 31.964 1.00 11.03 87 PRO B C 1
ATOM 6920 O O . PRO B 1 87 ? 2.598 62.935 31.625 1.00 9.29 87 PRO B O 1
ATOM 6924 N N . TYR B 1 88 ? 1.911 65.079 31.673 1.00 10.81 88 TYR B N 1
ATOM 6925 C CA . TYR B 1 88 ? 3.101 65.573 31.007 1.00 11.79 88 TYR B CA 1
ATOM 6926 C C . TYR B 1 88 ? 4.146 65.516 32.109 1.00 11.42 88 TYR B C 1
ATOM 6927 O O . TYR B 1 88 ? 3.800 65.621 33.286 1.00 12.57 88 TYR B O 1
ATOM 6936 N N . THR B 1 89 ? 5.411 65.332 31.747 1.00 10.32 89 THR B N 1
ATOM 6937 C CA . THR B 1 89 ? 6.468 65.247 32.754 1.00 9.04 89 THR B CA 1
ATOM 6938 C C . THR B 1 89 ? 6.691 66.599 33.415 1.00 9.18 89 THR B C 1
ATOM 6939 O O . THR B 1 89 ? 6.047 67.587 33.059 1.00 12.41 89 THR B O 1
ATOM 6943 N N . GLN B 1 90 ? 7.603 66.636 34.383 1.00 9.92 90 GLN B N 1
ATOM 6944 C CA . GLN B 1 90 ? 7.934 67.884 35.054 1.00 9.41 90 GLN B CA 1
ATOM 6945 C C . GLN B 1 90 ? 8.989 68.610 34.232 1.00 9.69 90 GLN B C 1
ATOM 6946 O O . GLN B 1 90 ? 9.390 68.118 33.179 1.00 9.00 90 GLN B O 1
ATOM 6952 N N . SER B 1 91 ? 9.448 69.760 34.713 1.00 10.25 91 SER B N 1
ATOM 6953 C CA . SER B 1 91 ? 10.394 70.572 33.957 1.00 10.77 91 SER B CA 1
ATOM 6954 C C . SER B 1 91 ? 11.723 70.876 34.665 1.00 9.89 91 SER B C 1
ATOM 6955 O O . SER B 1 91 ? 11.786 70.973 35.892 1.00 8.37 91 SER B O 1
ATOM 6958 N N . TYR B 1 92 ? 12.781 71.020 33.871 1.00 9.22 92 TYR B N 1
ATOM 6959 C CA . TYR B 1 92 ? 14.117 71.325 34.374 1.00 9.12 92 TYR B CA 1
ATOM 6960 C C . TYR B 1 92 ? 14.166 72.832 34.608 1.00 9.74 92 TYR B C 1
ATOM 6961 O O . TYR B 1 92 ? 13.991 73.620 33.681 1.00 9.45 92 TYR B O 1
ATOM 6970 N N . LEU B 1 93 ? 14.425 73.218 35.849 1.00 9.38 93 LEU B N 1
ATOM 6971 C CA . LEU B 1 93 ? 14.424 74.624 36.242 1.00 9.81 93 LEU B CA 1
ATOM 6972 C C . LEU B 1 93 ? 15.760 75.369 36.214 1.00 11.05 93 LEU B C 1
ATOM 6973 O O . LEU B 1 93 ? 16.824 74.778 36.371 1.00 11.33 93 LEU B O 1
ATOM 6978 N N . PRO B 1 94 ? 15.709 76.692 36.001 1.00 12.35 94 PRO B N 1
ATOM 6979 C CA . PRO B 1 94 ? 16.913 77.520 35.970 1.00 12.09 94 PRO B CA 1
ATOM 6980 C C . PRO B 1 94 ? 17.231 77.862 37.425 1.00 13.36 94 PRO B C 1
ATOM 6981 O O . PRO B 1 94 ? 16.407 78.456 38.124 1.00 15.74 94 PRO B O 1
ATOM 6985 N N . PHE B 1 95 ? 18.412 77.483 37.893 1.00 11.68 95 PHE B N 1
ATOM 6986 C CA . PHE B 1 95 ? 18.762 77.760 39.276 1.00 10.44 95 PHE B CA 1
ATOM 6987 C C . PHE B 1 95 ? 18.741 79.245 39.613 1.00 10.37 95 PHE B C 1
ATOM 6988 O O . PHE B 1 95 ? 18.174 79.648 40.630 1.00 9.61 95 PHE B O 1
ATOM 6996 N N . GLY B 1 96 ? 19.391 80.046 38.772 1.00 9.36 96 GLY B N 1
ATOM 6997 C CA . GLY B 1 96 ? 19.443 81.481 38.993 1.00 10.53 96 GLY B CA 1
ATOM 6998 C C . GLY B 1 96 ? 20.594 82.157 38.260 1.00 10.38 96 GLY B C 1
ATOM 6999 O O . GLY B 1 96 ? 21.053 81.672 37.227 1.00 9.41 96 GLY B O 1
ATOM 7000 N N . ASP B 1 97 ? 21.050 83.283 38.801 1.00 10.34 97 ASP B N 1
ATOM 7001 C CA . ASP B 1 97 ? 22.145 84.048 38.216 1.00 11.63 97 ASP B CA 1
ATOM 7002 C C . ASP B 1 97 ? 23.158 84.485 39.262 1.00 10.93 97 ASP B C 1
ATOM 7003 O O . ASP B 1 97 ? 22.823 84.696 40.431 1.00 11.09 97 ASP B O 1
ATOM 7008 N N . LEU B 1 98 ? 24.404 84.609 38.826 1.00 10.68 98 LEU B N 1
ATOM 7009 C CA . LEU B 1 98 ? 25.464 85.126 39.671 1.00 10.16 98 LEU B CA 1
ATOM 7010 C C . LEU B 1 98 ? 25.755 86.454 38.977 1.00 10.45 98 LEU B C 1
ATOM 7011 O O . LEU B 1 98 ? 26.150 86.477 37.813 1.00 10.70 98 LEU B O 1
ATOM 7016 N N . ASN B 1 99 ? 25.526 87.554 39.681 1.00 10.37 99 ASN B N 1
ATOM 7017 C CA . ASN B 1 99 ? 25.744 88.880 39.123 1.00 11.16 99 ASN B CA 1
ATOM 7018 C C . ASN B 1 99 ? 26.927 89.557 39.794 1.00 11.18 99 ASN B C 1
ATOM 7019 O O . ASN B 1 99 ? 27.024 89.582 41.021 1.00 11.17 99 ASN B O 1
ATOM 7024 N N . ILE B 1 100 ? 27.826 90.095 38.977 1.00 11.46 100 ILE B N 1
ATOM 7025 C CA . ILE B 1 100 ? 29.011 90.781 39.471 1.00 11.14 100 ILE B CA 1
ATOM 7026 C C . ILE B 1 100 ? 29.002 92.213 38.938 1.00 11.11 100 ILE B C 1
ATOM 7027 O O . ILE B 1 100 ? 29.106 92.431 37.729 1.00 12.84 100 ILE B O 1
ATOM 7032 N N . PHE B 1 101 ? 28.861 93.180 39.843 1.00 10.80 101 PHE B N 1
ATOM 7033 C CA . PHE B 1 101 ? 28.830 94.596 39.478 1.00 11.05 101 PHE B CA 1
ATOM 7034 C C . PHE B 1 101 ? 30.213 95.233 39.635 1.00 12.70 101 PHE B C 1
ATOM 7035 O O . PHE B 1 101 ? 30.684 95.436 40.757 1.00 11.49 101 PHE B O 1
ATOM 7051 N N . ASP B 1 103 ? 32.981 98.325 39.402 1.00 10.88 103 ASP B N 1
ATOM 7052 C CA . ASP B 1 103 ? 32.847 99.753 39.682 1.00 11.80 103 ASP B CA 1
ATOM 7053 C C . ASP B 1 103 ? 33.478 100.646 38.620 1.00 12.65 103 ASP B C 1
ATOM 7054 O O . ASP B 1 103 ? 33.411 101.872 38.724 1.00 12.79 103 ASP B O 1
ATOM 7059 N N . HIS B 1 104 ? 34.068 100.041 37.593 1.00 11.32 104 HIS B N 1
ATOM 7060 C CA . HIS B 1 104 ? 34.780 100.804 36.570 1.00 10.78 104 HIS B CA 1
ATOM 7061 C C . HIS B 1 104 ? 34.045 101.271 35.320 1.00 9.66 104 HIS B C 1
ATOM 7062 O O . HIS B 1 104 ? 34.685 101.659 34.344 1.00 10.40 104 HIS B O 1
ATOM 7069 N N . GLY B 1 105 ? 32.721 101.242 35.326 1.00 9.76 105 GLY B N 1
ATOM 7070 C CA . GLY B 1 105 ? 32.011 101.691 34.140 1.00 8.70 105 GLY B CA 1
ATOM 7071 C C . GLY B 1 105 ? 31.962 100.622 33.073 1.00 9.76 105 GLY B C 1
ATOM 7072 O O . GLY B 1 105 ? 32.614 99.590 33.196 1.00 9.47 105 GLY B O 1
ATOM 7073 N N . GLN B 1 106 ? 31.216 100.868 32.001 1.00 10.67 106 GLN B N 1
ATOM 7074 C CA . GLN B 1 106 ? 31.080 99.857 30.966 1.00 11.17 106 GLN B CA 1
ATOM 7075 C C . GLN B 1 106 ? 31.877 100.075 29.681 1.00 12.59 106 GLN B C 1
ATOM 7076 O O . GLN B 1 106 ? 31.846 99.227 28.785 1.00 10.58 106 GLN B O 1
ATOM 7082 N N . VAL B 1 107 ? 32.598 101.192 29.592 1.00 13.35 107 VAL B N 1
ATOM 7083 C CA . VAL B 1 107 ? 33.393 101.483 28.396 1.00 12.45 107 VAL B CA 1
ATOM 7084 C C . VAL B 1 107 ? 34.817 100.956 28.517 1.00 12.87 107 VAL B C 1
ATOM 7085 O O . VAL B 1 107 ? 35.492 101.197 29.514 1.00 10.93 107 VAL B O 1
ATOM 7089 N N . VAL B 1 108 ? 35.276 100.252 27.488 1.00 13.13 108 VAL B N 1
ATOM 7090 C CA . VAL B 1 108 ? 36.622 99.700 27.498 1.00 13.74 108 VAL B CA 1
ATOM 7091 C C . VAL B 1 108 ? 37.403 100.127 26.266 1.00 15.83 108 VAL B C 1
ATOM 7092 O O . VAL B 1 108 ? 36.829 100.603 25.286 1.00 15.71 108 VAL B O 1
ATOM 7096 N N . ALA B 1 109 ? 38.718 99.949 26.332 1.00 16.52 109 ALA B N 1
ATOM 7097 C CA . ALA B 1 109 ? 39.599 100.280 25.226 1.00 17.30 109 ALA B CA 1
ATOM 7098 C C . ALA B 1 109 ? 39.374 99.210 24.169 1.00 19.75 109 ALA B C 1
ATOM 7099 O O . ALA B 1 109 ? 38.761 98.176 24.443 1.00 18.95 109 ALA B O 1
ATOM 7101 N N . PRO B 1 110 ? 39.868 99.436 22.944 1.00 20.40 110 PRO B N 1
ATOM 7102 C CA . PRO B 1 110 ? 39.665 98.423 21.905 1.00 21.00 110 PRO B CA 1
ATOM 7103 C C . PRO B 1 110 ? 40.281 97.078 22.280 1.00 21.48 110 PRO B C 1
ATOM 7104 O O . PRO B 1 110 ? 41.086 96.985 23.208 1.00 20.82 110 PRO B O 1
ATOM 7108 N N . HIS B 1 111 ? 39.875 96.039 21.560 1.00 21.61 111 HIS B N 1
ATOM 7109 C CA . HIS B 1 111 ? 40.390 94.690 21.761 1.00 21.92 111 HIS B CA 1
ATOM 7110 C C . HIS B 1 111 ? 39.810 93.902 22.931 1.00 20.62 111 HIS B C 1
ATOM 7111 O O . HIS B 1 111 ? 40.504 93.087 23.541 1.00 20.43 111 HIS B O 1
ATOM 7118 N N . TYR B 1 112 ? 38.544 94.149 23.250 1.00 17.10 112 TYR B N 1
ATOM 7119 C CA . TYR B 1 112 ? 37.877 93.388 24.297 1.00 14.92 112 TYR B CA 1
ATOM 7120 C C . TYR B 1 112 ? 37.955 91.962 23.765 1.00 14.34 112 TYR B C 1
ATOM 7121 O O . TYR B 1 112 ? 37.984 91.763 22.551 1.00 13.38 112 TYR B O 1
ATOM 7130 N N . HIS B 1 113 ? 37.978 90.972 24.648 1.00 13.54 113 HIS B N 1
ATOM 7131 C CA . HIS B 1 113 ? 38.054 89.586 24.190 1.00 13.15 113 HIS B CA 1
ATOM 7132 C C . HIS B 1 113 ? 37.526 88.581 25.205 1.00 12.81 113 HIS B C 1
ATOM 7133 O O . HIS B 1 113 ? 37.760 88.717 26.409 1.00 13.62 113 HIS B O 1
ATOM 7140 N N . ARG B 1 114 ? 36.798 87.583 24.716 1.00 10.82 114 ARG B N 1
ATOM 7141 C CA . ARG B 1 114 ? 36.304 86.518 25.577 1.00 10.68 114 ARG B CA 1
ATOM 7142 C C . ARG B 1 114 ? 36.386 85.219 24.786 1.00 10.92 114 ARG B C 1
ATOM 7143 O O . ARG B 1 114 ? 36.193 85.206 23.567 1.00 9.43 114 ARG B O 1
ATOM 7151 N N . GLU B 1 115 ? 36.688 84.129 25.479 1.00 8.85 115 GLU B N 1
ATOM 7152 C CA . GLU B 1 115 ? 36.838 82.841 24.817 1.00 8.85 115 GLU B CA 1
ATOM 7153 C C . GLU B 1 115 ? 36.604 81.668 25.755 1.00 10.80 115 GLU B C 1
ATOM 7154 O O . GLU B 1 115 ? 36.708 81.791 26.983 1.00 10.32 115 GLU B O 1
ATOM 7160 N N . LEU B 1 116 ? 36.296 80.532 25.145 1.00 10.50 116 LEU B N 1
ATOM 7161 C CA . LEU B 1 116 ? 36.148 79.265 25.845 1.00 11.58 116 LEU B CA 1
ATOM 7162 C C . LEU B 1 116 ? 37.190 78.419 25.116 1.00 10.92 116 LEU B C 1
ATOM 7163 O O . LEU B 1 116 ? 37.086 78.208 23.906 1.00 11.32 116 LEU B O 1
ATOM 7168 N N . ASP B 1 117 ? 38.212 77.972 25.832 1.00 10.93 117 ASP B N 1
ATOM 7169 C CA . ASP B 1 117 ? 39.255 77.162 25.221 1.00 12.13 117 ASP B CA 1
ATOM 7170 C C . ASP B 1 117 ? 38.892 75.708 25.468 1.00 11.44 117 ASP B C 1
ATOM 7171 O O . ASP B 1 117 ? 38.921 75.258 26.611 1.00 11.09 117 ASP B O 1
ATOM 7176 N N . LEU B 1 118 ? 38.557 74.974 24.408 1.00 11.27 118 LEU B N 1
ATOM 7177 C CA . LEU B 1 118 ? 38.175 73.572 24.565 1.00 11.65 118 LEU B CA 1
ATOM 7178 C C . LEU B 1 118 ? 39.297 72.672 25.083 1.00 12.86 118 LEU B C 1
ATOM 7179 O O . LEU B 1 118 ? 39.031 71.563 25.533 1.00 14.71 118 LEU B O 1
ATOM 7184 N N . SER B 1 119 ? 40.542 73.138 25.025 1.00 13.19 119 SER B N 1
ATOM 7185 C CA . SER B 1 119 ? 41.661 72.333 25.506 1.00 14.89 119 SER B CA 1
ATOM 7186 C C . SER B 1 119 ? 41.838 72.480 27.020 1.00 13.96 119 SER B C 1
ATOM 7187 O O . SER B 1 119 ? 42.472 71.650 27.662 1.00 14.14 119 SER B O 1
ATOM 7190 N N . THR B 1 120 ? 41.262 73.528 27.594 1.00 13.25 120 THR B N 1
ATOM 7191 C CA . THR B 1 120 ? 41.385 73.747 29.030 1.00 13.17 120 THR B CA 1
ATOM 7192 C C . THR B 1 120 ? 40.035 73.811 29.733 1.00 13.73 120 THR B C 1
ATOM 7193 O O . THR B 1 120 ? 39.956 73.659 30.952 1.00 13.53 120 THR B O 1
ATOM 7197 N N . GLY B 1 121 ? 38.971 74.035 28.970 1.00 12.48 121 GLY B N 1
ATOM 7198 C CA . GLY B 1 121 ? 37.656 74.142 29.577 1.00 12.06 121 GLY B CA 1
ATOM 7199 C C . GLY B 1 121 ? 37.578 75.387 30.449 1.00 13.92 121 GLY B C 1
ATOM 7200 O O . GLY B 1 121 ? 36.822 75.435 31.420 1.00 15.27 121 GLY B O 1
ATOM 7201 N N . ILE B 1 122 ? 38.370 76.398 30.101 1.00 11.31 122 ILE B N 1
ATOM 7202 C CA . ILE B 1 122 ? 38.399 77.646 30.846 1.00 10.94 122 ILE B CA 1
ATOM 7203 C C . ILE B 1 122 ? 37.930 78.812 29.982 1.00 12.12 122 ILE B C 1
ATOM 7204 O O . ILE B 1 122 ? 38.325 78.951 28.818 1.00 8.23 122 ILE B O 1
ATOM 7209 N N . VAL B 1 123 ? 37.070 79.638 30.559 1.00 9.26 123 VAL B N 1
ATOM 7210 C CA . VAL B 1 123 ? 36.571 80.806 29.866 1.00 9.08 123 VAL B CA 1
ATOM 7211 C C . VAL B 1 123 ? 37.439 81.960 30.338 1.00 10.88 123 VAL B C 1
ATOM 7212 O O . VAL B 1 123 ? 37.682 82.113 31.535 1.00 11.63 123 VAL B O 1
ATOM 7216 N N . THR B 1 124 ? 37.944 82.750 29.400 1.00 10.45 124 THR B N 1
ATOM 7217 C CA . THR B 1 124 ? 38.774 83.893 29.756 1.00 10.40 124 THR B CA 1
ATOM 7218 C C . THR B 1 124 ? 38.149 85.148 29.176 1.00 9.34 124 THR B C 1
ATOM 7219 O O . THR B 1 124 ? 37.664 85.147 28.045 1.00 8.56 124 THR B O 1
ATOM 7223 N N . VAL B 1 125 ? 38.150 86.212 29.966 1.00 8.71 125 VAL B N 1
ATOM 7224 C CA . VAL B 1 125 ? 37.609 87.490 29.531 1.00 9.62 125 VAL B CA 1
ATOM 7225 C C . VAL B 1 125 ? 38.679 88.527 29.832 1.00 9.89 125 VAL B C 1
ATOM 7226 O O . VAL B 1 125 ? 39.239 88.527 30.924 1.00 9.45 125 VAL B O 1
ATOM 7230 N N . THR B 1 126 ? 38.975 89.389 28.864 1.00 8.64 126 THR B N 1
ATOM 7231 C CA . THR B 1 126 ? 39.978 90.426 29.067 1.00 10.60 126 THR B CA 1
ATOM 7232 C C . THR B 1 126 ? 39.535 91.715 28.412 1.00 9.57 126 THR B C 1
ATOM 7233 O O . THR B 1 126 ? 38.930 91.702 27.344 1.00 10.31 126 THR B O 1
ATOM 7237 N N . TYR B 1 127 ? 39.839 92.826 29.071 1.00 10.85 127 TYR B N 1
ATOM 7238 C CA . TYR B 1 127 ? 39.496 94.150 28.573 1.00 10.27 127 TYR B CA 1
ATOM 7239 C C . TYR B 1 127 ? 40.331 95.168 29.340 1.00 11.06 127 TYR B C 1
ATOM 7240 O O . TYR B 1 127 ? 40.858 94.862 30.413 1.00 10.82 127 TYR B O 1
ATOM 7249 N N . THR B 1 128 ? 40.469 96.370 28.783 1.00 10.39 128 THR B N 1
ATOM 7250 C CA . THR B 1 128 ? 41.258 97.409 29.428 1.00 11.34 128 THR B CA 1
ATOM 7251 C C . THR B 1 128 ? 40.481 98.701 29.580 1.00 10.57 128 THR B C 1
ATOM 7252 O O . THR B 1 128 ? 39.734 99.107 28.684 1.00 10.52 128 THR B O 1
ATOM 7256 N N . ILE B 1 129 ? 40.672 99.342 30.727 1.00 9.98 129 ILE B N 1
ATOM 7257 C CA . ILE B 1 129 ? 40.021 100.607 31.032 1.00 10.86 129 ILE B CA 1
ATOM 7258 C C . ILE B 1 129 ? 41.069 101.570 31.593 1.00 10.93 129 ILE B C 1
ATOM 7259 O O . ILE B 1 129 ? 41.704 101.288 32.604 1.00 12.81 129 ILE B O 1
ATOM 7264 N N . GLY B 1 130 ? 41.250 102.704 30.931 1.00 11.95 130 GLY B N 1
ATOM 7265 C CA . GLY B 1 130 ? 42.220 103.677 31.400 1.00 11.06 130 GLY B CA 1
ATOM 7266 C C . GLY B 1 130 ? 43.611 103.114 31.635 1.00 11.37 130 GLY B C 1
ATOM 7267 O O . GLY B 1 130 ? 44.274 103.475 32.605 1.00 12.11 130 GLY B O 1
ATOM 7268 N N . GLY B 1 131 ? 44.053 102.218 30.760 1.00 11.50 131 GLY B N 1
ATOM 7269 C CA . GLY B 1 131 ? 45.383 101.646 30.900 1.00 11.95 131 GLY B CA 1
ATOM 7270 C C . GLY B 1 131 ? 45.468 100.484 31.876 1.00 12.86 131 GLY B C 1
ATOM 7271 O O . GLY B 1 131 ? 46.512 99.842 31.998 1.00 13.29 131 GLY B O 1
ATOM 7272 N N . VAL B 1 132 ? 44.378 100.209 32.583 1.00 11.09 132 VAL B N 1
ATOM 7273 C CA . VAL B 1 132 ? 44.384 99.105 33.530 1.00 11.44 132 VAL B CA 1
ATOM 7274 C C . VAL B 1 132 ? 43.725 97.893 32.899 1.00 11.78 132 VAL B C 1
ATOM 7275 O O . VAL B 1 132 ? 42.579 97.961 32.457 1.00 12.46 132 VAL B O 1
ATOM 7279 N N . GLN B 1 133 ? 44.462 96.790 32.835 1.00 13.18 133 GLN B N 1
ATOM 7280 C CA . GLN B 1 133 ? 43.925 95.574 32.241 1.00 14.45 133 GLN B CA 1
ATOM 7281 C C . GLN B 1 133 ? 43.235 94.706 33.277 1.00 13.59 133 GLN B C 1
ATOM 7282 O O . GLN B 1 133 ? 43.754 94.502 34.379 1.00 10.29 133 GLN B O 1
ATOM 7288 N N . TYR B 1 134 ? 42.050 94.216 32.919 1.00 12.21 134 TYR B N 1
ATOM 7289 C CA . TYR B 1 134 ? 41.284 93.336 33.791 1.00 13.17 134 TYR B CA 1
ATOM 7290 C C . TYR B 1 134 ? 41.163 91.991 33.100 1.00 12.97 134 TYR B C 1
ATOM 7291 O O . TYR B 1 134 ? 40.976 91.932 31.881 1.00 9.68 134 TYR B O 1
ATOM 7300 N N . THR B 1 135 ? 41.296 90.914 33.872 1.00 12.05 135 THR B N 1
ATOM 7301 C CA . THR B 1 135 ? 41.170 89.576 33.310 1.00 13.28 135 THR B CA 1
ATOM 7302 C C . THR B 1 135 ? 40.255 88.738 34.187 1.00 14.21 135 THR B C 1
ATOM 7303 O O . THR B 1 135 ? 40.164 88.945 35.403 1.00 13.85 135 THR B O 1
ATOM 7307 N N . ARG B 1 136 ? 39.576 87.790 33.563 1.00 11.52 136 ARG B N 1
ATOM 7308 C CA . ARG B 1 136 ? 38.691 86.915 34.297 1.00 12.50 136 ARG B CA 1
ATOM 7309 C C . ARG B 1 136 ? 38.885 85.502 33.780 1.00 11.10 136 ARG B C 1
ATOM 7310 O O . ARG B 1 136 ? 39.061 85.290 32.583 1.00 9.12 136 ARG B O 1
ATOM 7318 N N . GLU B 1 137 ? 38.912 84.546 34.696 1.00 9.84 137 GLU B N 1
ATOM 7319 C CA . GLU B 1 137 ? 39.035 83.144 34.327 1.00 11.25 137 GLU B CA 1
ATOM 7320 C C . GLU B 1 137 ? 37.879 82.490 35.045 1.00 10.35 137 GLU B C 1
ATOM 7321 O O . GLU B 1 137 ? 37.717 82.663 36.255 1.00 10.05 137 GLU B O 1
ATOM 7327 N N . LEU B 1 138 ? 37.062 81.766 34.294 1.00 11.02 138 LEU B N 1
ATOM 7328 C CA . LEU B 1 138 ? 35.908 81.098 34.870 1.00 10.66 138 LEU B CA 1
ATOM 7329 C C . LEU B 1 138 ? 35.860 79.663 34.390 1.00 11.78 138 LEU B C 1
ATOM 7330 O O . LEU B 1 138 ? 36.105 79.383 33.215 1.00 11.80 138 LEU B O 1
ATOM 7335 N N . PHE B 1 139 ? 35.542 78.758 35.307 1.00 9.86 139 PHE B N 1
ATOM 7336 C CA . PHE B 1 139 ? 35.441 77.346 34.977 1.00 9.66 139 PHE B CA 1
ATOM 7337 C C . PHE B 1 139 ? 34.665 76.643 36.079 1.00 9.37 139 PHE B C 1
ATOM 7338 O O . PHE B 1 139 ? 34.471 77.200 37.154 1.00 9.68 139 PHE B O 1
ATOM 7346 N N . VAL B 1 140 ? 34.190 75.441 35.790 1.00 9.02 140 VAL B N 1
ATOM 7347 C CA . VAL B 1 140 ? 33.457 74.652 36.770 1.00 9.59 140 VAL B CA 1
ATOM 7348 C C . VAL B 1 140 ? 34.325 73.420 37.025 1.00 9.82 140 VAL B C 1
ATOM 7349 O O . VAL B 1 140 ? 34.493 72.567 36.153 1.00 9.62 140 VAL B O 1
ATOM 7353 N N . THR B 1 141 ? 34.903 73.345 38.216 1.00 9.78 141 THR B N 1
ATOM 7354 C CA . THR B 1 141 ? 35.773 72.229 38.533 1.00 9.24 141 THR B CA 1
ATOM 7355 C C . THR B 1 141 ? 35.023 71.020 39.049 1.00 10.37 141 THR B C 1
ATOM 7356 O O . THR B 1 141 ? 34.147 71.145 39.898 1.00 11.31 141 THR B O 1
ATOM 7360 N N . TYR B 1 142 ? 35.371 69.851 38.514 1.00 9.94 142 TYR B N 1
ATOM 7361 C CA . TYR B 1 142 ? 34.768 68.598 38.941 1.00 11.03 142 TYR B CA 1
ATOM 7362 C C . TYR B 1 142 ? 35.408 68.154 40.265 1.00 11.28 142 TYR B C 1
ATOM 7363 O O . TYR B 1 142 ? 34.708 67.860 41.233 1.00 11.78 142 TYR B O 1
ATOM 7372 N N . PRO B 1 143 ? 36.752 68.114 40.324 1.00 10.87 143 PRO B N 1
ATOM 7373 C CA . PRO B 1 143 ? 37.462 67.704 41.542 1.00 12.13 143 PRO B CA 1
ATOM 7374 C C . PRO B 1 143 ? 37.047 68.473 42.787 1.00 12.35 143 PRO B C 1
ATOM 7375 O O . PRO B 1 143 ? 36.940 67.893 43.871 1.00 11.65 143 PRO B O 1
ATOM 7379 N N . ASP B 1 144 ? 36.824 69.779 42.647 1.00 12.21 144 ASP B N 1
ATOM 7380 C CA . ASP B 1 144 ? 36.433 70.571 43.805 1.00 11.74 144 ASP B CA 1
ATOM 7381 C C . ASP B 1 144 ? 34.967 71.034 43.819 1.00 12.54 144 ASP B C 1
ATOM 7382 O O . ASP B 1 144 ? 34.579 71.906 44.599 1.00 12.08 144 ASP B O 1
ATOM 7387 N N . ARG B 1 145 ? 34.163 70.412 42.956 1.00 12.18 145 ARG B N 1
ATOM 7388 C CA . ARG B 1 145 ? 32.715 70.650 42.864 1.00 13.76 145 ARG B CA 1
ATOM 7389 C C . ARG B 1 145 ? 32.247 72.094 42.996 1.00 11.08 145 ARG B C 1
ATOM 7390 O O . ARG B 1 145 ? 31.447 72.410 43.877 1.00 10.63 145 ARG B O 1
ATOM 7398 N N . ALA B 1 146 ? 32.704 72.969 42.116 1.00 8.63 146 ALA B N 1
ATOM 7399 C CA . ALA B 1 146 ? 32.295 74.353 42.225 1.00 8.38 146 ALA B CA 1
ATOM 7400 C C . ALA B 1 146 ? 32.578 75.176 40.989 1.00 8.79 146 ALA B C 1
ATOM 7401 O O . ALA B 1 146 ? 33.382 74.802 40.146 1.00 10.09 146 ALA B O 1
ATOM 7403 N N . ILE B 1 147 ? 31.889 76.305 40.899 1.00 10.32 147 ILE B N 1
ATOM 7404 C CA . ILE B 1 147 ? 32.090 77.241 39.811 1.00 11.11 147 ILE B CA 1
ATOM 7405 C C . ILE B 1 147 ? 33.140 78.190 40.380 1.00 10.94 147 ILE B C 1
ATOM 7406 O O . ILE B 1 147 ? 33.034 78.627 41.526 1.00 10.71 147 ILE B O 1
ATOM 7411 N N . VAL B 1 148 ? 34.168 78.479 39.597 1.00 10.76 148 VAL B N 1
ATOM 7412 C CA . VAL B 1 148 ? 35.238 79.357 40.048 1.00 10.67 148 VAL B CA 1
ATOM 7413 C C . VAL B 1 148 ? 35.383 80.580 39.147 1.00 9.90 148 VAL B C 1
ATOM 7414 O O . VAL B 1 148 ? 35.422 80.452 37.928 1.00 9.65 148 VAL B O 1
ATOM 7418 N N . VAL B 1 149 ? 35.446 81.762 39.755 1.00 9.04 149 VAL B N 1
ATOM 7419 C CA . VAL B 1 149 ? 35.624 82.991 38.991 1.00 9.79 149 VAL B CA 1
ATOM 7420 C C . VAL B 1 149 ? 36.831 83.728 39.559 1.00 10.42 149 VAL B C 1
ATOM 7421 O O . VAL B 1 149 ? 36.820 84.175 40.708 1.00 11.38 149 VAL B O 1
ATOM 7425 N N . ARG B 1 150 ? 37.873 83.846 38.747 1.00 10.17 150 ARG B N 1
ATOM 7426 C CA . ARG B 1 150 ? 39.103 84.512 39.156 1.00 11.25 150 ARG B CA 1
ATOM 7427 C C . ARG B 1 150 ? 39.201 85.876 38.489 1.00 12.44 150 ARG B C 1
ATOM 7428 O O . ARG B 1 150 ? 39.293 85.962 37.263 1.00 12.66 150 ARG B O 1
ATOM 7436 N N . LEU B 1 151 ? 39.180 86.935 39.295 1.00 9.54 151 LEU B N 1
ATOM 7437 C CA . LEU B 1 151 ? 39.262 88.298 38.776 1.00 10.74 151 LEU B CA 1
ATOM 7438 C C . LEU B 1 151 ? 40.568 88.988 39.164 1.00 12.08 151 LEU B C 1
ATOM 7439 O O . LEU B 1 151 ? 41.020 88.883 40.306 1.00 11.45 151 LEU B O 1
ATOM 7444 N N . THR B 1 152 ? 41.167 89.706 38.217 1.00 10.92 152 THR B N 1
ATOM 7445 C CA . THR B 1 152 ? 42.412 90.417 38.490 1.00 13.28 152 THR B CA 1
ATOM 7446 C C . THR B 1 152 ? 42.471 91.774 37.782 1.00 12.78 152 THR B C 1
ATOM 7447 O O . THR B 1 152 ? 41.861 91.971 36.735 1.00 14.20 152 THR B O 1
ATOM 7451 N N . ALA B 1 153 ? 43.207 92.706 38.371 1.00 10.92 153 ALA B N 1
ATOM 7452 C CA . ALA B 1 153 ? 43.398 94.032 37.788 1.00 11.34 153 ALA B CA 1
ATOM 7453 C C . ALA B 1 153 ? 44.909 94.187 37.673 1.00 11.68 153 ALA B C 1
ATOM 7454 O O . ALA B 1 153 ? 45.638 93.744 38.556 1.00 11.95 153 ALA B O 1
ATOM 7456 N N . SER B 1 154 ? 45.388 94.803 36.595 1.00 12.59 154 SER B N 1
ATOM 7457 C CA . SER B 1 154 ? 46.830 94.962 36.418 1.00 12.97 154 SER B CA 1
ATOM 7458 C C . SER B 1 154 ? 47.455 95.992 37.358 1.00 13.38 154 SER B C 1
ATOM 7459 O O . SER B 1 154 ? 48.661 95.967 37.585 1.00 13.14 154 SER B O 1
ATOM 7462 N N . LYS B 1 155 ? 46.641 96.889 37.907 1.00 12.13 155 LYS B N 1
ATOM 7463 C CA . LYS B 1 155 ? 47.144 97.914 38.822 1.00 13.11 155 LYS B CA 1
ATOM 7464 C C . LYS B 1 155 ? 46.657 97.635 40.238 1.00 14.45 155 LYS B C 1
ATOM 7465 O O . LYS B 1 155 ? 45.490 97.301 40.449 1.00 13.61 155 LYS B O 1
ATOM 7471 N N . GLU B 1 156 ? 47.547 97.778 41.212 1.00 13.95 156 GLU B N 1
ATOM 7472 C CA . GLU B 1 156 ? 47.181 97.515 42.597 1.00 14.63 156 GLU B CA 1
ATOM 7473 C C . GLU B 1 156 ? 45.985 98.320 43.105 1.00 13.73 156 GLU B C 1
ATOM 7474 O O . GLU B 1 156 ? 45.910 99.539 42.925 1.00 11.64 156 GLU B O 1
ATOM 7480 N N . GLY B 1 157 ? 45.055 97.615 43.747 1.00 12.87 157 GLY B N 1
ATOM 7481 C CA . GLY B 1 157 ? 43.879 98.252 44.312 1.00 11.60 157 GLY B CA 1
ATOM 7482 C C . GLY B 1 157 ? 42.801 98.686 43.337 1.00 10.44 157 GLY B C 1
ATOM 7483 O O . GLY B 1 157 ? 41.845 99.338 43.746 1.00 10.92 157 GLY B O 1
ATOM 7484 N N . PHE B 1 158 ? 42.931 98.325 42.064 1.00 8.97 158 PHE B N 1
ATOM 7485 C CA . PHE B 1 158 ? 41.936 98.724 41.071 1.00 9.53 158 PHE B CA 1
ATOM 7486 C C . PHE B 1 158 ? 40.804 97.731 40.827 1.00 9.36 158 PHE B C 1
ATOM 7487 O O . PHE B 1 158 ? 40.085 97.823 39.828 1.00 9.35 158 PHE B O 1
ATOM 7495 N N . LEU B 1 159 ? 40.649 96.781 41.737 1.00 9.68 159 LEU B N 1
ATOM 7496 C CA . LEU B 1 159 ? 39.588 95.793 41.615 1.00 12.08 159 LEU B CA 1
ATOM 7497 C C . LEU B 1 159 ? 38.580 96.008 42.738 1.00 11.91 159 LEU B C 1
ATOM 7498 O O . LEU B 1 159 ? 38.892 95.800 43.911 1.00 13.09 159 LEU B O 1
ATOM 7503 N N . SER B 1 160 ? 37.380 96.442 42.367 1.00 10.76 160 SER B N 1
ATOM 7504 C CA . SER B 1 160 ? 36.301 96.689 43.319 1.00 11.17 160 SER B CA 1
ATOM 7505 C C . SER B 1 160 ? 34.992 96.243 42.678 1.00 11.39 160 SER B C 1
ATOM 7506 O O . SER B 1 160 ? 34.690 96.607 41.541 1.00 12.27 160 SER B O 1
ATOM 7509 N N . PHE B 1 161 ? 34.212 95.451 43.401 1.00 10.67 161 PHE B N 1
ATOM 7510 C CA . PHE B 1 161 ? 32.957 94.972 42.843 1.00 11.57 161 PHE B CA 1
ATOM 7511 C C . PHE B 1 161 ? 32.015 94.464 43.917 1.00 9.93 161 PHE B C 1
ATOM 7512 O O . PHE B 1 161 ? 32.386 94.340 45.086 1.00 9.38 161 PHE B O 1
ATOM 7520 N N . ARG B 1 162 ? 30.789 94.181 43.500 1.00 11.20 162 ARG B N 1
ATOM 7521 C CA . ARG B 1 162 ? 29.755 93.661 44.380 1.00 11.00 162 ARG B CA 1
ATOM 7522 C C . ARG B 1 162 ? 29.204 92.443 43.650 1.00 12.26 162 ARG B C 1
ATOM 7523 O O . ARG B 1 162 ? 28.855 92.528 42.471 1.00 11.43 162 ARG B O 1
ATOM 7531 N N . ALA B 1 163 ? 29.159 91.305 44.331 1.00 10.87 163 ALA B N 1
ATOM 7532 C CA . ALA B 1 163 ? 28.648 90.088 43.718 1.00 11.31 163 ALA B CA 1
ATOM 7533 C C . ALA B 1 163 ? 27.472 89.563 44.521 1.00 12.89 163 ALA B C 1
ATOM 7534 O O . ALA B 1 163 ? 27.441 89.692 45.745 1.00 13.37 163 ALA B O 1
ATOM 7536 N N . LYS B 1 164 ? 26.494 88.985 43.837 1.00 13.79 164 LYS B N 1
ATOM 7537 C CA . LYS B 1 164 ? 25.346 88.432 44.536 1.00 15.79 164 LYS B CA 1
ATOM 7538 C C . LYS B 1 164 ? 24.549 87.476 43.671 1.00 15.60 164 LYS B C 1
ATOM 7539 O O . LYS B 1 164 ? 24.685 87.464 42.448 1.00 15.93 164 LYS B O 1
ATOM 7545 N N . LEU B 1 165 ? 23.731 86.659 44.322 1.00 13.26 165 LEU B N 1
ATOM 7546 C CA . LEU B 1 165 ? 22.908 85.685 43.623 1.00 13.83 165 LEU B CA 1
ATOM 7547 C C . LEU B 1 165 ? 21.472 86.191 43.530 1.00 14.34 165 LEU B C 1
ATOM 7548 O O . LEU B 1 165 ? 21.044 87.034 44.319 1.00 14.18 165 LEU B O 1
ATOM 7553 N N . ASP B 1 166 ? 20.745 85.669 42.551 1.00 14.78 166 ASP B N 1
ATOM 7554 C CA . ASP B 1 166 ? 19.348 86.014 42.344 1.00 16.06 166 ASP B CA 1
ATOM 7555 C C . ASP B 1 166 ? 18.735 84.839 41.597 1.00 14.53 166 ASP B C 1
ATOM 7556 O O . ASP B 1 166 ? 19.460 83.970 41.108 1.00 14.02 166 ASP B O 1
ATOM 7561 N N . SER B 1 167 ? 17.411 84.804 41.507 1.00 13.91 167 SER B N 1
ATOM 7562 C CA . SER B 1 167 ? 16.747 83.700 40.835 1.00 11.74 167 SER B CA 1
ATOM 7563 C C . SER B 1 167 ? 15.292 84.000 40.531 1.00 14.11 167 SER B C 1
ATOM 7564 O O . SER B 1 167 ? 14.648 84.778 41.236 1.00 12.77 167 SER B O 1
ATOM 7567 N N . LEU B 1 168 ? 14.785 83.362 39.478 1.00 14.45 168 LEU B N 1
ATOM 7568 C CA . LEU B 1 168 ? 13.400 83.518 39.054 1.00 13.55 168 LEU B CA 1
ATOM 7569 C C . LEU B 1 168 ? 12.499 82.650 39.916 1.00 14.05 168 LEU B C 1
ATOM 7570 O O . LEU B 1 168 ? 11.282 82.818 39.909 1.00 13.64 168 LEU B O 1
ATOM 7575 N N . LEU B 1 169 ? 13.105 81.715 40.648 1.00 12.80 169 LEU B N 1
ATOM 7576 C CA . LEU B 1 169 ? 12.357 80.818 41.529 1.00 14.84 169 LEU B CA 1
ATOM 7577 C C . LEU B 1 169 ? 12.146 81.516 42.861 1.00 14.27 169 LEU B C 1
ATOM 7578 O O . LEU B 1 169 ? 12.969 82.337 43.271 1.00 11.60 169 LEU B O 1
ATOM 7583 N N . ARG B 1 170 ? 11.044 81.204 43.532 1.00 14.27 170 ARG B N 1
ATOM 7584 C CA . ARG B 1 170 ? 10.798 81.805 44.834 1.00 13.81 170 ARG B CA 1
ATOM 7585 C C . ARG B 1 170 ? 11.935 81.348 45.738 1.00 13.10 170 ARG B C 1
ATOM 7586 O O . ARG B 1 170 ? 12.278 80.166 45.772 1.00 13.02 170 ARG B O 1
ATOM 7594 N N . HIS B 1 171 ? 12.534 82.290 46.452 1.00 11.95 171 HIS B N 1
ATOM 7595 C CA . HIS B 1 171 ? 13.638 81.972 47.342 1.00 13.01 171 HIS B CA 1
ATOM 7596 C C . HIS B 1 171 ? 13.794 83.064 48.390 1.00 12.90 171 HIS B C 1
ATOM 7597 O O . HIS B 1 171 ? 13.119 84.090 48.347 1.00 12.03 171 HIS B O 1
ATOM 7604 N N . VAL B 1 172 ? 14.701 82.825 49.328 1.00 11.52 172 VAL B N 1
ATOM 7605 C CA . VAL B 1 172 ? 15.001 83.788 50.370 1.00 12.68 172 VAL B CA 1
ATOM 7606 C C . VAL B 1 172 ? 16.517 83.865 50.375 1.00 13.78 172 VAL B C 1
ATOM 7607 O O . VAL B 1 172 ? 17.197 82.835 50.254 1.00 12.33 172 VAL B O 1
ATOM 7611 N N . SER B 1 173 ? 17.046 85.079 50.474 1.00 13.18 173 SER B N 1
ATOM 7612 C CA . SER B 1 173 ? 18.488 85.257 50.500 1.00 14.99 173 SER B CA 1
ATOM 7613 C C . SER B 1 173 ? 18.904 85.537 51.932 1.00 16.10 173 SER B C 1
ATOM 7614 O O . SER B 1 173 ? 18.082 85.928 52.758 1.00 15.84 173 SER B O 1
ATOM 7617 N N . SER B 1 174 ? 20.179 85.326 52.228 1.00 16.18 174 SER B N 1
ATOM 7618 C CA . SER B 1 174 ? 20.699 85.577 53.565 1.00 18.15 174 SER B CA 1
ATOM 7619 C C . SER B 1 174 ? 22.208 85.442 53.564 1.00 18.94 174 SER B C 1
ATOM 7620 O O . SER B 1 174 ? 22.777 84.806 52.678 1.00 18.91 174 SER B O 1
ATOM 7623 N N . VAL B 1 175 ? 22.851 86.049 54.554 1.00 20.46 175 VAL B N 1
ATOM 7624 C CA . VAL B 1 175 ? 24.304 85.983 54.675 1.00 23.37 175 VAL B CA 1
ATOM 7625 C C . VAL B 1 175 ? 24.693 85.009 55.777 1.00 22.48 175 VAL B C 1
ATOM 7626 O O . VAL B 1 175 ? 24.097 85.023 56.851 1.00 23.81 175 VAL B O 1
ATOM 7630 N N . GLU B 1 178 ? 29.712 84.301 56.446 1.00 21.14 178 GLU B N 1
ATOM 7631 C CA . GLU B 1 178 ? 30.575 85.115 55.597 1.00 21.03 178 GLU B CA 1
ATOM 7632 C C . GLU B 1 178 ? 30.244 84.932 54.118 1.00 18.81 178 GLU B C 1
ATOM 7633 O O . GLU B 1 178 ? 30.856 85.561 53.256 1.00 16.46 178 GLU B O 1
ATOM 7639 N N . HIS B 1 179 ? 29.266 84.077 53.830 1.00 15.21 179 HIS B N 1
ATOM 7640 C CA . HIS B 1 179 ? 28.853 83.812 52.455 1.00 14.51 179 HIS B CA 1
ATOM 7641 C C . HIS B 1 179 ? 27.498 84.426 52.135 1.00 13.43 179 HIS B C 1
ATOM 7642 O O . HIS B 1 179 ? 26.719 84.740 53.033 1.00 12.58 179 HIS B O 1
ATOM 7649 N N . TYR B 1 180 ? 27.219 84.593 50.847 1.00 12.50 180 TYR B N 1
ATOM 7650 C CA . TYR B 1 180 ? 25.923 85.109 50.419 1.00 12.41 180 TYR B CA 1
ATOM 7651 C C . TYR B 1 180 ? 25.168 83.897 49.898 1.00 12.48 180 TYR B C 1
ATOM 7652 O O . TYR B 1 180 ? 25.681 83.158 49.057 1.00 11.56 180 TYR B O 1
ATOM 7661 N N . THR B 1 181 ? 23.953 83.683 50.384 1.00 12.50 181 THR B N 1
ATOM 7662 C CA . THR B 1 181 ? 23.204 82.524 49.933 1.00 13.52 181 THR B CA 1
ATOM 7663 C C . THR B 1 181 ? 21.776 82.814 49.537 1.00 12.93 181 THR B C 1
ATOM 7664 O O . THR B 1 181 ? 21.243 83.900 49.784 1.00 13.58 181 THR B O 1
ATOM 7668 N N . ILE B 1 182 ? 21.178 81.818 48.896 1.00 12.52 182 ILE B N 1
ATOM 7669 C CA . ILE B 1 182 ? 19.779 81.856 48.498 1.00 12.83 182 ILE B CA 1
ATOM 7670 C C . ILE B 1 182 ? 19.334 80.422 48.699 1.00 12.54 182 ILE B C 1
ATOM 7671 O O . ILE B 1 182 ? 20.141 79.491 48.587 1.00 10.94 182 ILE B O 1
ATOM 7676 N N . SER B 1 183 ? 18.061 80.249 49.026 1.00 13.22 183 SER B N 1
ATOM 7677 C CA . SER B 1 183 ? 17.507 78.925 49.260 1.00 13.92 183 SER B CA 1
ATOM 7678 C C . SER B 1 183 ? 15.998 78.977 49.140 1.00 11.75 183 SER B C 1
ATOM 7679 O O . SER B 1 183 ? 15.394 80.043 49.232 1.00 12.08 183 SER B O 1
ATOM 7682 N N . GLY B 1 184 ? 15.393 77.817 48.942 1.00 11.76 184 GLY B N 1
ATOM 7683 C CA . GLY B 1 184 ? 13.955 77.758 48.812 1.00 10.43 184 GLY B CA 1
ATOM 7684 C C . GLY B 1 184 ? 13.499 76.365 48.446 1.00 11.24 184 GLY B C 1
ATOM 7685 O O . GLY B 1 184 ? 14.256 75.394 48.575 1.00 10.98 184 GLY B O 1
ATOM 7686 N N . THR B 1 185 ? 12.258 76.277 47.982 1.00 10.04 185 THR B N 1
ATOM 7687 C CA . THR B 1 185 ? 11.647 75.016 47.599 1.00 9.73 185 THR B CA 1
ATOM 7688 C C . THR B 1 185 ? 11.165 75.134 46.161 1.00 8.71 185 THR B C 1
ATOM 7689 O O . THR B 1 185 ? 10.485 76.093 45.806 1.00 10.46 185 THR B O 1
ATOM 7693 N N . ALA B 1 186 ? 11.523 74.162 45.334 1.00 9.04 186 ALA B N 1
ATOM 7694 C CA . ALA B 1 186 ? 11.122 74.178 43.938 1.00 10.06 186 ALA B CA 1
ATOM 7695 C C . ALA B 1 186 ? 9.607 74.070 43.826 1.00 9.97 186 ALA B C 1
ATOM 7696 O O . ALA B 1 186 ? 8.942 73.573 44.733 1.00 8.93 186 ALA B O 1
ATOM 7698 N N . PRO B 1 187 ? 9.039 74.558 42.716 1.00 9.99 187 PRO B N 1
ATOM 7699 C CA . PRO B 1 187 ? 7.585 74.459 42.568 1.00 9.81 187 PRO B CA 1
ATOM 7700 C C . PRO B 1 187 ? 7.219 72.975 42.506 1.00 10.97 187 PRO B C 1
ATOM 7701 O O . PRO B 1 187 ? 8.048 72.147 42.115 1.00 9.30 187 PRO B O 1
ATOM 7705 N N . GLU B 1 188 ? 5.996 72.641 42.908 1.00 10.07 188 GLU B N 1
ATOM 7706 C CA . GLU B 1 188 ? 5.542 71.256 42.887 1.00 10.22 188 GLU B CA 1
ATOM 7707 C C . GLU B 1 188 ? 5.051 70.866 41.502 1.00 10.86 188 GLU B C 1
ATOM 7708 O O . GLU B 1 188 ? 4.840 69.690 41.224 1.00 10.82 188 GLU B O 1
ATOM 7714 N N . HIS B 1 189 ? 4.857 71.861 40.643 1.00 9.82 189 HIS B N 1
ATOM 7715 C CA . HIS B 1 189 ? 4.377 71.604 39.292 1.00 10.66 189 HIS B CA 1
ATOM 7716 C C . HIS B 1 189 ? 4.690 72.735 38.329 1.00 10.56 189 HIS B C 1
ATOM 7717 O O . HIS B 1 189 ? 4.553 73.915 38.663 1.00 10.39 189 HIS B O 1
ATOM 7724 N N . VAL B 1 190 ? 5.131 72.359 37.135 1.00 9.93 190 VAL B N 1
ATOM 7725 C CA . VAL B 1 190 ? 5.417 73.316 36.076 1.00 10.73 190 VAL B CA 1
ATOM 7726 C C . VAL B 1 190 ? 4.903 72.702 34.783 1.00 11.74 190 VAL B C 1
ATOM 7727 O O . VAL B 1 190 ? 5.328 71.621 34.387 1.00 13.17 190 VAL B O 1
ATOM 7731 N N . SER B 1 191 ? 3.974 73.391 34.138 1.00 10.60 191 SER B N 1
ATOM 7732 C CA . SER B 1 191 ? 3.394 72.902 32.897 1.00 11.24 191 SER B CA 1
ATOM 7733 C C . SER B 1 191 ? 4.371 73.065 31.743 1.00 10.80 191 SER B C 1
ATOM 7734 O O . SER B 1 191 ? 5.095 74.061 31.667 1.00 11.35 191 SER B O 1
ATOM 7737 N N . PRO B 1 192 ? 4.421 72.078 30.835 1.00 11.30 192 PRO B N 1
ATOM 7738 C CA . PRO B 1 192 ? 5.338 72.183 29.696 1.00 10.77 192 PRO B CA 1
ATOM 7739 C C . PRO B 1 192 ? 5.078 73.497 28.963 1.00 11.72 192 PRO B C 1
ATOM 7740 O O . PRO B 1 192 ? 3.945 73.981 28.919 1.00 9.65 192 PRO B O 1
ATOM 7744 N N . SER B 1 193 ? 6.138 74.062 28.397 1.00 12.62 193 SER B N 1
ATOM 7745 C CA . SER B 1 193 ? 6.068 75.317 27.658 1.00 13.14 193 SER B CA 1
ATOM 7746 C C . SER B 1 193 ? 4.946 75.370 26.612 1.00 12.06 193 SER B C 1
ATOM 7747 O O . SER B 1 193 ? 4.318 76.408 26.432 1.00 11.77 193 SER B O 1
ATOM 7750 N N . TYR B 1 194 ? 4.687 74.252 25.939 1.00 12.41 194 TYR B N 1
ATOM 7751 C CA . TYR B 1 194 ? 3.664 74.195 24.891 1.00 12.97 194 TYR B CA 1
ATOM 7752 C C . TYR B 1 194 ? 2.239 73.928 25.377 1.00 13.26 194 TYR B C 1
ATOM 7753 O O . TYR B 1 194 ? 1.286 74.015 24.599 1.00 13.68 194 TYR B O 1
ATOM 7762 N N . TYR B 1 195 ? 2.091 73.594 26.652 1.00 13.29 195 TYR B N 1
ATOM 7763 C CA . TYR B 1 195 ? 0.776 73.301 27.204 1.00 13.44 195 TYR B CA 1
ATOM 7764 C C . TYR B 1 195 ? 0.278 74.527 27.957 1.00 13.81 195 TYR B C 1
ATOM 7765 O O . TYR B 1 195 ? 0.628 74.749 29.108 1.00 13.21 195 TYR B O 1
ATOM 7774 N N . ASP B 1 196 ? -0.548 75.324 27.297 1.00 15.60 196 ASP B N 1
ATOM 7775 C CA . ASP B 1 196 ? -1.064 76.538 27.909 1.00 16.16 196 ASP B CA 1
ATOM 7776 C C . ASP B 1 196 ? -2.223 76.286 28.868 1.00 15.91 196 ASP B C 1
ATOM 7777 O O . ASP B 1 196 ? -3.336 76.755 28.650 1.00 16.39 196 ASP B O 1
ATOM 7782 N N . GLU B 1 197 ? -1.958 75.547 29.938 1.00 15.87 197 GLU B N 1
ATOM 7783 C CA . GLU B 1 197 ? -3.006 75.269 30.904 1.00 16.43 197 GLU B CA 1
ATOM 7784 C C . GLU B 1 197 ? -2.994 7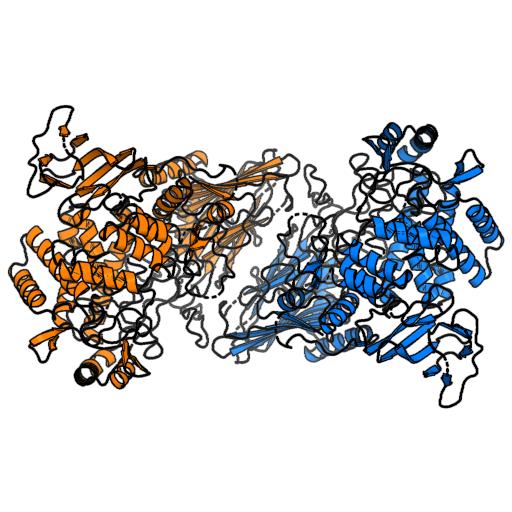6.334 31.997 1.00 15.38 197 GLU B C 1
ATOM 7785 O O . GLU B 1 197 ? -1.998 77.025 32.206 1.00 14.55 197 GLU B O 1
ATOM 7791 N N . GLU B 1 198 ? -4.122 76.474 32.678 1.00 14.51 198 GLU B N 1
ATOM 7792 C CA . GLU B 1 198 ? -4.265 77.453 33.740 1.00 13.68 198 GLU B CA 1
ATOM 7793 C C . GLU B 1 198 ? -3.307 77.168 34.906 1.00 12.39 198 GLU B C 1
ATOM 7794 O O . GLU B 1 198 ? -3.083 76.014 35.267 1.00 12.34 198 GLU B O 1
ATOM 7800 N N . ASN B 1 199 ? -2.734 78.222 35.479 1.00 11.10 199 ASN B N 1
ATOM 7801 C CA . ASN B 1 199 ? -1.816 78.072 36.609 1.00 11.71 199 ASN B CA 1
ATOM 7802 C C . ASN B 1 199 ? -0.660 77.128 36.252 1.00 11.74 199 ASN B C 1
ATOM 7803 O O . ASN B 1 199 ? -0.513 76.056 36.837 1.00 11.92 199 ASN B O 1
ATOM 7808 N N . PRO B 1 200 ? 0.188 77.531 35.285 1.00 12.12 200 PRO B N 1
ATOM 7809 C CA . PRO B 1 200 ? 1.327 76.720 34.842 1.00 11.31 200 PRO B CA 1
ATOM 7810 C C . PRO B 1 200 ? 2.449 76.487 35.852 1.00 11.57 200 PRO B C 1
ATOM 7811 O O . PRO B 1 200 ? 3.193 75.518 35.722 1.00 11.40 200 PRO B O 1
ATOM 7815 N N . VAL B 1 201 ? 2.586 77.366 36.841 1.00 9.70 201 VAL B N 1
ATOM 7816 C CA . VAL B 1 201 ? 3.633 77.202 37.849 1.00 10.95 201 VAL B CA 1
ATOM 7817 C C . VAL B 1 201 ? 3.002 77.155 39.239 1.00 12.08 201 VAL B C 1
ATOM 7818 O O . VAL B 1 201 ? 2.392 78.121 39.698 1.00 12.31 201 VAL B O 1
ATOM 7822 N N . ARG B 1 202 ? 3.164 76.027 39.915 1.00 12.15 202 ARG B N 1
ATOM 7823 C CA . ARG B 1 202 ? 2.553 75.867 41.220 1.00 13.18 202 ARG B CA 1
ATOM 7824 C C . ARG B 1 202 ? 3.500 75.507 42.350 1.00 13.11 202 ARG B C 1
ATOM 7825 O O . ARG B 1 202 ? 4.235 74.520 42.275 1.00 14.51 202 ARG B O 1
ATOM 7833 N N . TYR B 1 203 ? 3.473 76.324 43.394 1.00 12.64 203 TYR B N 1
ATOM 7834 C CA . TYR B 1 203 ? 4.277 76.096 44.582 1.00 14.83 203 TYR B CA 1
ATOM 7835 C C . TYR B 1 203 ? 3.334 75.556 45.654 1.00 17.29 203 TYR B C 1
ATOM 7836 O O . TYR B 1 203 ? 2.176 75.976 45.740 1.00 15.64 203 TYR B O 1
ATOM 7845 N N . GLY B 1 204 ? 3.818 74.614 46.456 1.00 18.59 204 GLY B N 1
ATOM 7846 C CA . GLY B 1 204 ? 2.992 74.078 47.518 1.00 22.16 204 GLY B CA 1
ATOM 7847 C C . GLY B 1 204 ? 3.128 75.016 48.702 1.00 25.03 204 GLY B C 1
ATOM 7848 O O . GLY B 1 204 ? 3.950 75.935 48.667 1.00 22.27 204 GLY B O 1
ATOM 7849 N N . HIS B 1 205 ? 2.319 74.818 49.740 1.00 29.52 205 HIS B N 1
ATOM 7850 C CA . HIS B 1 205 ? 2.420 75.667 50.923 1.00 32.94 205 HIS B CA 1
ATOM 7851 C C . HIS B 1 205 ? 3.819 75.400 51.469 1.00 34.05 205 HIS B C 1
ATOM 7852 O O . HIS B 1 205 ? 4.232 74.248 51.583 1.00 33.17 205 HIS B O 1
ATOM 7859 N N . PRO B 1 206 ? 4.566 76.461 51.808 1.00 35.82 206 PRO B N 1
ATOM 7860 C CA . PRO B 1 206 ? 5.929 76.323 52.333 1.00 38.59 206 PRO B CA 1
ATOM 7861 C C . PRO B 1 206 ? 6.059 75.421 53.554 1.00 40.64 206 PRO B C 1
ATOM 7862 O O . PRO B 1 206 ? 7.166 75.148 54.011 1.00 41.81 206 PRO B O 1
ATOM 7866 N N . ASP B 1 207 ? 4.924 74.956 54.068 1.00 42.77 207 ASP B N 1
ATOM 7867 C CA . ASP B 1 207 ? 4.897 74.075 55.231 1.00 43.98 207 ASP B CA 1
ATOM 7868 C C . ASP B 1 207 ? 4.711 72.616 54.839 1.00 43.24 207 ASP B C 1
ATOM 7869 O O . ASP B 1 207 ? 5.143 71.716 55.558 1.00 44.33 207 ASP B O 1
ATOM 7882 N N . SER B 1 209 ? 4.898 71.552 51.142 1.00 29.25 209 SER B N 1
ATOM 7883 C CA . SER B 1 209 ? 5.301 71.259 49.771 1.00 24.10 209 SER B CA 1
ATOM 7884 C C . SER B 1 209 ? 6.145 69.998 49.653 1.00 21.57 209 SER B C 1
ATOM 7885 O O . SER B 1 209 ? 6.919 69.670 50.549 1.00 19.34 209 SER B O 1
ATOM 7888 N N . GLN B 1 210 ? 5.988 69.298 48.535 1.00 19.70 210 GLN B N 1
ATOM 7889 C CA . GLN B 1 210 ? 6.758 68.094 48.273 1.00 18.69 210 GLN B CA 1
ATOM 7890 C C . GLN B 1 210 ? 7.905 68.435 47.327 1.00 16.44 210 GLN B C 1
ATOM 7891 O O . GLN B 1 210 ? 8.643 67.556 46.894 1.00 17.01 210 GLN B O 1
ATOM 7897 N N . GLY B 1 211 ? 8.042 69.716 47.001 1.00 15.58 211 GLY B N 1
ATOM 7898 C CA . GLY B 1 211 ? 9.117 70.138 46.116 1.00 13.09 211 GLY B CA 1
ATOM 7899 C C . GLY B 1 211 ? 10.455 69.964 46.812 1.00 12.46 211 GLY B C 1
ATOM 7900 O O . GLY B 1 211 ? 10.518 69.974 48.044 1.00 11.23 211 GLY B O 1
ATOM 7909 N N . THR B 1 213 ? 14.238 70.970 48.101 1.00 9.18 213 THR B N 1
ATOM 7910 C CA . THR B 1 213 ? 14.783 72.229 48.575 1.00 9.80 213 THR B CA 1
ATOM 7911 C C . THR B 1 213 ? 16.080 72.435 47.810 1.00 9.76 213 THR B C 1
ATOM 7912 O O . THR B 1 213 ? 16.699 71.471 47.350 1.00 10.94 213 THR B O 1
ATOM 7916 N N . PHE B 1 214 ? 16.470 73.690 47.642 1.00 10.24 214 PHE B N 1
ATOM 7917 C CA . PHE B 1 214 ? 17.696 74.014 46.936 1.00 9.74 214 PHE B CA 1
ATOM 7918 C C . PHE B 1 214 ? 18.413 75.107 47.698 1.00 11.13 214 PHE B C 1
ATOM 7919 O O . PHE B 1 214 ? 17.800 75.827 48.491 1.00 9.99 214 PHE B O 1
ATOM 7927 N N . HIS B 1 215 ? 19.713 75.225 47.456 1.00 10.31 215 HIS B N 1
ATOM 7928 C CA . HIS B 1 215 ? 20.524 76.217 48.142 1.00 10.36 215 HIS B CA 1
ATOM 7929 C C . HIS B 1 215 ? 21.731 76.617 47.296 1.00 10.94 215 HIS B C 1
ATOM 7930 O O . HIS B 1 215 ? 22.375 75.771 46.680 1.00 10.99 215 HIS B O 1
ATOM 7937 N N . GLY B 1 216 ? 22.012 77.915 47.256 1.00 10.69 216 GLY B N 1
ATOM 7938 C CA . GLY B 1 216 ? 23.154 78.414 46.511 1.00 10.85 216 GLY B CA 1
ATOM 7939 C C . GLY B 1 216 ? 24.037 79.190 47.471 1.00 11.90 216 GLY B C 1
ATOM 7940 O O . GLY B 1 216 ? 23.539 80.005 48.253 1.00 12.40 216 GLY B O 1
ATOM 7941 N N . ARG B 1 217 ? 25.345 78.949 47.419 1.00 10.49 217 ARG B N 1
ATOM 7942 C CA . ARG B 1 217 ? 26.276 79.620 48.317 1.00 9.52 217 ARG B CA 1
ATOM 7943 C C . ARG B 1 217 ? 27.427 80.271 47.559 1.00 9.01 217 ARG B C 1
ATOM 7944 O O . ARG B 1 217 ? 28.164 79.611 46.826 1.00 10.25 217 ARG B O 1
ATOM 7952 N N . LEU B 1 218 ? 27.564 81.576 47.755 1.00 9.69 218 LEU B N 1
ATOM 7953 C CA . LEU B 1 218 ? 28.602 82.371 47.109 1.00 9.69 218 LEU B CA 1
ATOM 7954 C C . LEU B 1 218 ? 29.593 82.874 48.159 1.00 10.07 218 LEU B C 1
ATOM 7955 O O . LEU B 1 218 ? 29.193 83.414 49.190 1.00 8.72 218 LEU B O 1
ATOM 7960 N N . ALA B 1 219 ? 30.880 82.686 47.886 1.00 9.30 219 ALA B N 1
ATOM 7961 C CA . ALA B 1 219 ? 31.943 83.112 48.787 1.00 10.46 219 ALA B CA 1
ATOM 7962 C C . ALA B 1 219 ? 33.010 83.813 47.965 1.00 11.63 219 ALA B C 1
ATOM 7963 O O . ALA B 1 219 ? 33.091 83.623 46.754 1.00 11.71 219 ALA B O 1
ATOM 7965 N N . ALA B 1 220 ? 33.826 84.626 48.623 1.00 11.54 220 ALA B N 1
ATOM 7966 C CA . ALA B 1 220 ? 34.880 85.343 47.929 1.00 13.22 220 ALA B CA 1
ATOM 7967 C C . ALA B 1 220 ? 36.152 85.422 48.750 1.00 13.39 220 ALA B C 1
ATOM 7968 O O . ALA B 1 220 ? 36.111 85.465 49.978 1.00 15.05 220 ALA B O 1
ATOM 7970 N N . VAL B 1 221 ? 37.280 85.444 48.053 1.00 12.77 221 VAL B N 1
ATOM 7971 C CA . VAL B 1 221 ? 38.585 85.556 48.685 1.00 13.62 221 VAL B CA 1
ATOM 7972 C C . VAL B 1 221 ? 39.276 86.703 47.975 1.00 14.37 221 VAL B C 1
ATOM 7973 O O . VAL B 1 221 ? 39.562 86.620 46.782 1.00 13.99 221 VAL B O 1
ATOM 7977 N N . ASN B 1 222 ? 39.532 87.779 48.707 1.00 14.78 222 ASN B N 1
ATOM 7978 C CA . ASN B 1 222 ? 40.171 88.945 48.120 1.00 15.29 222 ASN B CA 1
ATOM 7979 C C . ASN B 1 222 ? 41.670 88.989 48.385 1.00 17.27 222 ASN B C 1
ATOM 7980 O O . ASN B 1 222 ? 42.141 88.575 49.442 1.00 14.84 222 ASN B O 1
ATOM 7985 N N . GLU B 1 223 ? 42.412 89.491 47.407 1.00 16.80 223 GLU B N 1
ATOM 7986 C CA . GLU B 1 223 ? 43.850 89.654 47.546 1.00 17.88 223 GLU B CA 1
ATOM 7987 C C . GLU B 1 223 ? 44.050 91.163 47.525 1.00 17.14 223 GLU B C 1
ATOM 7988 O O . GLU B 1 223 ? 44.043 91.800 46.467 1.00 14.45 223 GLU B O 1
ATOM 7994 N N . GLY B 1 224 ? 44.189 91.722 48.721 1.00 15.54 224 GLY B N 1
ATOM 7995 C CA . GLY B 1 224 ? 44.335 93.154 48.874 1.00 15.88 224 GLY B CA 1
ATOM 7996 C C . GLY B 1 224 ? 42.956 93.747 49.118 1.00 16.15 224 GLY B C 1
ATOM 7997 O O . GLY B 1 224 ? 41.939 93.112 48.828 1.00 14.90 224 GLY B O 1
ATOM 7998 N N . GLY B 1 225 ? 42.913 94.959 49.659 1.00 15.20 225 GLY B N 1
ATOM 7999 C CA . GLY B 1 225 ? 41.639 95.613 49.905 1.00 15.57 225 GLY B CA 1
ATOM 8000 C C . GLY B 1 225 ? 40.809 94.973 50.999 1.00 16.62 225 GLY B C 1
ATOM 8001 O O . GLY B 1 225 ? 41.326 94.237 51.841 1.00 14.72 225 GLY B O 1
ATOM 8002 N N . SER B 1 226 ? 39.510 95.246 50.987 1.00 16.05 226 SER B N 1
ATOM 8003 C CA . SER B 1 226 ? 38.628 94.693 52.002 1.00 18.24 226 SER B CA 1
ATOM 8004 C C . SER B 1 226 ? 37.486 93.881 51.423 1.00 18.03 226 SER B C 1
ATOM 8005 O O . SER B 1 226 ? 37.141 93.992 50.243 1.00 17.58 226 SER B O 1
ATOM 8008 N N . LEU B 1 227 ? 36.891 93.073 52.287 1.00 16.82 227 LEU B N 1
ATOM 8009 C CA . LEU B 1 227 ? 35.775 92.230 51.910 1.00 17.96 227 LEU B CA 1
ATOM 8010 C C . LEU B 1 227 ? 34.696 92.274 52.984 1.00 17.98 227 LEU B C 1
ATOM 8011 O O . LEU B 1 227 ? 34.985 92.163 54.178 1.00 17.52 227 LEU B O 1
ATOM 8016 N N . LYS B 1 228 ? 33.454 92.460 52.561 1.00 16.67 228 LYS B N 1
ATOM 8017 C CA . LYS B 1 228 ? 32.343 92.455 53.502 1.00 19.09 228 LYS B CA 1
ATOM 8018 C C . LYS B 1 228 ? 31.140 91.838 52.811 1.00 18.66 228 LYS B C 1
ATOM 8019 O O . LYS B 1 228 ? 31.041 91.846 51.583 1.00 18.65 228 LYS B O 1
ATOM 8025 N N . VAL B 1 229 ? 30.235 91.286 53.606 1.00 17.53 229 VAL B N 1
ATOM 8026 C CA . VAL B 1 229 ? 29.047 90.657 53.067 1.00 16.82 229 VAL B CA 1
ATOM 8027 C C . VAL B 1 229 ? 27.823 91.158 53.819 1.00 16.38 229 VAL B C 1
ATOM 8028 O O . VAL B 1 229 ? 27.826 91.229 55.046 1.00 16.14 229 VAL B O 1
ATOM 8032 N N . ASP B 1 230 ? 26.791 91.541 53.078 1.00 15.20 230 ASP B N 1
ATOM 8033 C CA . ASP B 1 230 ? 25.551 92.000 53.686 1.00 15.05 230 ASP B CA 1
ATOM 8034 C C . ASP B 1 230 ? 24.412 91.705 52.723 1.00 14.86 230 ASP B C 1
ATOM 8035 O O . ASP B 1 230 ? 24.622 91.051 51.702 1.00 12.58 230 ASP B O 1
ATOM 8040 N N . ALA B 1 231 ? 23.217 92.193 53.044 1.00 13.83 231 ALA B N 1
ATOM 8041 C CA . ALA B 1 231 ? 22.043 91.946 52.222 1.00 14.71 231 ALA B CA 1
ATOM 8042 C C . ALA B 1 231 ? 22.241 92.272 50.744 1.00 15.60 231 ALA B C 1
ATOM 8043 O O . ALA B 1 231 ? 21.623 91.650 49.881 1.00 15.00 231 ALA B O 1
ATOM 8045 N N . ASP B 1 232 ? 23.106 93.235 50.448 1.00 15.55 232 ASP B N 1
ATOM 8046 C CA . ASP B 1 232 ? 23.355 93.616 49.066 1.00 15.60 232 ASP B CA 1
ATOM 8047 C C . ASP B 1 232 ? 24.398 92.759 48.342 1.00 15.91 232 ASP B C 1
ATOM 8048 O O . ASP B 1 232 ? 24.714 93.009 47.178 1.00 15.89 232 ASP B O 1
ATOM 8053 N N . GLY B 1 233 ? 24.919 91.746 49.029 1.00 14.25 233 GLY B N 1
ATOM 8054 C CA . GLY B 1 233 ? 25.889 90.855 48.415 1.00 14.63 233 GLY B CA 1
ATOM 8055 C C . GLY B 1 233 ? 27.289 90.884 48.999 1.00 14.65 233 GLY B C 1
ATOM 8056 O O . GLY B 1 233 ? 27.499 91.360 50.119 1.00 13.26 233 GLY B O 1
ATOM 8057 N N . LEU B 1 234 ? 28.243 90.348 48.238 1.00 13.84 234 LEU B N 1
ATOM 8058 C CA . LEU B 1 234 ? 29.645 90.321 48.639 1.00 14.69 234 LEU B CA 1
ATOM 8059 C C . LEU B 1 234 ? 30.289 91.578 48.071 1.00 14.91 234 LEU B C 1
ATOM 8060 O O . LEU B 1 234 ? 30.191 91.846 46.871 1.00 15.47 234 LEU B O 1
ATOM 8065 N N . HIS B 1 235 ? 30.932 92.353 48.936 1.00 12.84 235 HIS B N 1
ATOM 8066 C CA . HIS B 1 235 ? 31.573 93.591 48.516 1.00 13.90 235 HIS B CA 1
ATOM 8067 C C . HIS B 1 235 ? 33.090 93.498 48.621 1.00 14.28 235 HIS B C 1
ATOM 8068 O O . HIS B 1 235 ? 33.636 93.299 49.709 1.00 15.25 235 HIS B O 1
ATOM 8075 N N . VAL B 1 236 ? 33.768 93.641 47.491 1.00 14.38 236 VAL B N 1
ATOM 8076 C CA . VAL B 1 236 ? 35.223 93.622 47.470 1.00 14.36 236 VAL B CA 1
ATOM 8077 C C . VAL B 1 236 ? 35.641 95.042 47.118 1.00 15.12 236 VAL B C 1
ATOM 8078 O O . VAL B 1 236 ? 35.288 95.569 46.060 1.00 14.75 236 VAL B O 1
ATOM 8090 N N . GLY B 1 238 ? 38.855 97.805 46.797 1.00 15.15 238 GLY B N 1
ATOM 8091 C CA . GLY B 1 238 ? 40.275 98.092 46.710 1.00 13.62 238 GLY B CA 1
ATOM 8092 C C . GLY B 1 238 ? 41.210 96.897 46.622 1.00 13.87 238 GLY B C 1
ATOM 8093 O O . GLY B 1 238 ? 42.367 96.985 47.045 1.00 13.28 238 GLY B O 1
ATOM 8094 N N . ALA B 1 239 ? 40.732 95.783 46.074 1.00 10.54 239 ALA B N 1
ATOM 8095 C CA . ALA B 1 239 ? 41.582 94.609 45.949 1.00 10.24 239 ALA B CA 1
ATOM 8096 C C . ALA B 1 239 ? 42.394 94.696 44.660 1.00 10.83 239 ALA B C 1
ATOM 8097 O O . ALA B 1 239 ? 42.318 95.687 43.930 1.00 12.25 239 ALA B O 1
ATOM 8099 N N . THR B 1 240 ? 43.182 93.665 44.391 1.00 10.16 240 THR B N 1
ATOM 8100 C CA . THR B 1 240 ? 43.977 93.613 43.173 1.00 11.19 240 THR B CA 1
ATOM 8101 C C . THR B 1 240 ? 43.537 92.361 42.427 1.00 10.52 240 THR B C 1
ATOM 8102 O O . THR B 1 240 ? 43.396 92.364 41.203 1.00 12.39 240 THR B O 1
ATOM 8106 N N . CYS B 1 241 ? 43.307 91.297 43.185 1.00 9.30 241 CYS B N 1
ATOM 8107 C CA . CYS B 1 241 ? 42.838 90.026 42.639 1.00 10.39 241 CYS B CA 1
ATOM 8108 C C . CYS B 1 241 ? 41.795 89.482 43.597 1.00 11.16 241 CYS B C 1
ATOM 8109 O O . CYS B 1 241 ? 41.784 89.822 44.780 1.00 9.27 241 CYS B O 1
ATOM 8112 N N . ALA B 1 242 ? 40.911 88.639 43.087 1.00 9.97 242 ALA B N 1
ATOM 8113 C CA . ALA B 1 242 ? 39.883 88.058 43.924 1.00 9.33 242 ALA B CA 1
ATOM 8114 C C . ALA B 1 242 ? 39.366 86.795 43.269 1.00 11.65 242 ALA B C 1
ATOM 8115 O O . ALA B 1 242 ? 39.425 86.647 42.045 1.00 10.64 242 ALA B O 1
ATOM 8117 N N . THR B 1 243 ? 38.868 85.881 44.091 1.00 9.93 243 THR B N 1
ATOM 8118 C CA . THR B 1 243 ? 38.318 84.642 43.580 1.00 11.62 243 THR B CA 1
ATOM 8119 C C . THR B 1 243 ? 36.926 84.437 44.169 1.00 11.31 243 THR B C 1
ATOM 8120 O O . THR B 1 243 ? 36.719 84.593 45.373 1.00 12.66 243 THR B O 1
ATOM 8124 N N . LEU B 1 244 ? 35.972 84.104 43.310 1.00 12.00 244 LEU B N 1
ATOM 8125 C CA . LEU B 1 244 ? 34.607 83.856 43.750 1.00 11.69 244 LEU B CA 1
ATOM 8126 C C . LEU B 1 244 ? 34.347 82.359 43.604 1.00 12.38 244 LEU B C 1
ATOM 8127 O O . LEU B 1 244 ? 34.727 81.753 42.599 1.00 11.76 244 LEU B O 1
ATOM 8132 N N . TYR B 1 245 ? 33.732 81.758 44.618 1.00 11.77 245 TYR B N 1
ATOM 8133 C CA . TYR B 1 245 ? 33.401 80.339 44.574 1.00 11.83 245 TYR B CA 1
ATOM 8134 C C . TYR B 1 245 ? 31.894 80.214 44.765 1.00 11.72 245 TYR B C 1
ATOM 8135 O O . TYR B 1 245 ? 31.302 80.916 45.590 1.00 12.43 245 TYR B O 1
ATOM 8144 N N . PHE B 1 246 ? 31.273 79.342 43.979 1.00 11.49 246 PHE B N 1
ATOM 8145 C CA . PHE B 1 246 ? 29.837 79.115 44.075 1.00 11.25 246 PHE B CA 1
ATOM 8146 C C . PHE B 1 246 ? 29.557 77.626 44.131 1.00 12.27 246 PHE B C 1
ATOM 8147 O O . PHE B 1 246 ? 30.121 76.844 43.358 1.00 13.17 246 PHE B O 1
ATOM 8155 N N . SER B 1 247 ? 28.666 77.247 45.038 1.00 12.43 247 SER B N 1
ATOM 8156 C CA . SER B 1 247 ? 28.276 75.857 45.209 1.00 13.27 247 SER B CA 1
ATOM 8157 C C . SER B 1 247 ? 26.753 75.804 45.310 1.00 12.36 247 SER B C 1
ATOM 8158 O O . SER B 1 247 ? 26.137 76.670 45.939 1.00 11.44 247 SER B O 1
ATOM 8161 N N . ALA B 1 248 ? 26.153 74.797 44.686 1.00 10.99 248 ALA B N 1
ATOM 8162 C CA . ALA B 1 248 ? 24.705 74.630 44.721 1.00 11.16 248 ALA B CA 1
ATOM 8163 C C . ALA B 1 248 ? 24.376 73.181 45.042 1.00 13.05 248 ALA B C 1
ATOM 8164 O O . ALA B 1 248 ? 25.142 72.274 44.715 1.00 13.34 248 ALA B O 1
ATOM 8166 N N . SER B 1 249 ? 23.232 72.960 45.678 1.00 12.61 249 SER B N 1
ATOM 8167 C CA . SER B 1 249 ? 22.824 71.603 46.024 1.00 13.48 249 SER B CA 1
ATOM 8168 C C . SER B 1 249 ? 21.319 71.566 46.207 1.00 11.76 249 SER B C 1
ATOM 8169 O O . SER B 1 249 ? 20.684 72.604 46.369 1.00 12.93 249 SER B O 1
ATOM 8172 N N . THR B 1 250 ? 20.754 70.368 46.182 1.00 11.84 250 THR B N 1
ATOM 8173 C CA . THR B 1 250 ? 19.318 70.197 46.347 1.00 10.87 250 THR B CA 1
ATOM 8174 C C . THR B 1 250 ? 19.077 69.016 47.264 1.00 11.60 250 THR B C 1
ATOM 8175 O O . THR B 1 250 ? 20.011 68.294 47.607 1.00 10.99 250 THR B O 1
ATOM 8179 N N . SER B 1 251 ? 17.821 68.811 47.644 1.00 11.14 251 SER B N 1
ATOM 8180 C CA . SER B 1 251 ? 17.485 67.705 48.525 1.00 12.86 251 SER B CA 1
ATOM 8181 C C . SER B 1 251 ? 17.218 66.424 47.742 1.00 13.90 251 SER B C 1
ATOM 8182 O O . SER B 1 251 ? 16.801 65.421 48.320 1.00 13.97 251 SER B O 1
ATOM 8185 N N . PHE B 1 252 ? 17.455 66.464 46.429 1.00 14.14 252 PHE B N 1
ATOM 8186 C CA . PHE B 1 252 ? 17.255 65.290 45.575 1.00 15.05 252 PHE B CA 1
ATOM 8187 C C . PHE B 1 252 ? 18.308 64.235 45.887 1.00 16.47 252 PHE B C 1
ATOM 8188 O O . PHE B 1 252 ? 19.505 64.521 45.873 1.00 15.10 252 PHE B O 1
ATOM 8196 N N . ASP B 1 253 ? 17.849 63.017 46.160 1.00 18.50 253 ASP B N 1
ATOM 8197 C CA . ASP B 1 253 ? 18.729 61.892 46.480 1.00 20.44 253 ASP B CA 1
ATOM 8198 C C . ASP B 1 253 ? 18.803 60.992 45.250 1.00 21.31 253 ASP B C 1
ATOM 8199 O O . ASP B 1 253 ? 17.860 60.261 44.948 1.00 21.17 253 ASP B O 1
ATOM 8204 N N . PRO B 1 254 ? 19.933 61.019 44.530 1.00 22.61 254 PRO B N 1
ATOM 8205 C CA . PRO B 1 254 ? 20.068 60.186 43.329 1.00 25.03 254 PRO B CA 1
ATOM 8206 C C . PRO B 1 254 ? 19.841 58.689 43.534 1.00 26.28 254 PRO B C 1
ATOM 8207 O O . PRO B 1 254 ? 19.470 57.977 42.595 1.00 27.95 254 PRO B O 1
ATOM 8211 N N . SER B 1 255 ? 20.045 58.215 44.757 1.00 27.00 255 SER B N 1
ATOM 8212 C CA . SER B 1 255 ? 19.867 56.801 45.045 1.00 28.35 255 SER B CA 1
ATOM 8213 C C . SER B 1 255 ? 18.398 56.410 45.153 1.00 28.58 255 SER B C 1
ATOM 8214 O O . SER B 1 255 ? 18.006 55.344 44.686 1.00 30.81 255 SER B O 1
ATOM 8217 N N . THR B 1 256 ? 17.581 57.263 45.764 1.00 28.00 256 THR B N 1
ATOM 8218 C CA . THR B 1 256 ? 16.160 56.953 45.904 1.00 25.09 256 THR B CA 1
ATOM 8219 C C . THR B 1 256 ? 15.347 57.452 44.717 1.00 24.21 256 THR B C 1
ATOM 8220 O O . THR B 1 256 ? 14.265 56.931 44.437 1.00 23.98 256 THR B O 1
ATOM 8224 N N . GLY B 1 257 ? 15.866 58.456 44.017 1.00 21.64 257 GLY B N 1
ATOM 8225 C CA . GLY B 1 257 ? 15.146 59.006 42.882 1.00 19.81 257 GLY B CA 1
ATOM 8226 C C . GLY B 1 257 ? 14.077 59.977 43.358 1.00 18.54 257 GLY B C 1
ATOM 8227 O O . GLY B 1 257 ? 13.165 60.340 42.616 1.00 17.98 257 GLY B O 1
ATOM 8228 N N . ALA B 1 258 ? 14.194 60.394 44.613 1.00 17.58 258 ALA B N 1
ATOM 8229 C CA . ALA B 1 258 ? 13.242 61.319 45.208 1.00 17.86 258 ALA B CA 1
ATOM 8230 C C . ALA B 1 258 ? 13.952 62.271 46.157 1.00 17.66 258 ALA B C 1
ATOM 8231 O O . ALA B 1 258 ? 15.109 62.059 46.518 1.00 16.68 258 ALA B O 1
ATOM 8233 N N . SER B 1 259 ? 13.252 63.328 46.548 1.00 16.94 259 SER B N 1
ATOM 8234 C CA . SER B 1 259 ? 13.809 64.295 47.480 1.00 17.66 259 SER B CA 1
ATOM 8235 C C . SER B 1 259 ? 13.897 63.603 48.834 1.00 19.35 259 SER B C 1
ATOM 8236 O O . SER B 1 259 ? 13.073 62.747 49.153 1.00 17.54 259 SER B O 1
ATOM 8239 N N . CYS B 1 260 ? 14.898 63.973 49.623 1.00 21.48 260 CYS B N 1
ATOM 8240 C CA . CYS B 1 260 ? 15.085 63.389 50.944 1.00 25.53 260 CYS B CA 1
ATOM 8241 C C . CYS B 1 260 ? 15.173 64.499 51.984 1.00 27.14 260 CYS B C 1
ATOM 8242 O O . CYS B 1 260 ? 16.017 65.387 51.883 1.00 26.96 260 CYS B O 1
ATOM 8245 N N . LEU B 1 261 ? 14.306 64.437 52.988 1.00 30.92 261 LEU B N 1
ATOM 8246 C CA . LEU B 1 261 ? 14.276 65.447 54.041 1.00 33.51 261 LEU B CA 1
ATOM 8247 C C . LEU B 1 261 ? 15.567 65.478 54.852 1.00 33.56 261 LEU B C 1
ATOM 8248 O O . LEU B 1 261 ? 15.977 66.531 55.335 1.00 35.28 261 LEU B O 1
ATOM 8253 N N . GLU B 1 262 ? 16.209 64.325 54.994 1.00 33.81 262 GLU B N 1
ATOM 8254 C CA . GLU B 1 262 ? 17.450 64.242 55.756 1.00 34.61 262 GLU B CA 1
ATOM 8255 C C . GLU B 1 262 ? 18.626 64.884 55.022 1.00 32.92 262 GLU B C 1
ATOM 8256 O O . GLU B 1 262 ? 19.683 65.116 55.604 1.00 31.82 262 GLU B O 1
ATOM 8262 N N . ARG B 1 263 ? 18.436 65.181 53.743 1.00 30.87 263 ARG B N 1
ATOM 8263 C CA . ARG B 1 263 ? 19.488 65.793 52.945 1.00 29.38 263 ARG B CA 1
ATOM 8264 C C . ARG B 1 263 ? 19.371 67.317 53.002 1.00 28.87 263 ARG B C 1
ATOM 8265 O O . ARG B 1 263 ? 18.444 67.899 52.439 1.00 29.62 263 ARG B O 1
ATOM 8273 N N . ASP B 1 264 ? 20.318 67.957 53.683 1.00 26.60 264 ASP B N 1
ATOM 8274 C CA . ASP B 1 264 ? 20.311 69.410 53.832 1.00 25.99 264 ASP B CA 1
ATOM 8275 C C . ASP B 1 264 ? 21.265 70.108 52.865 1.00 22.66 264 ASP B C 1
ATOM 8276 O O . ASP B 1 264 ? 22.471 70.166 53.101 1.00 21.88 264 ASP B O 1
ATOM 8281 N N . PRO B 1 265 ? 20.729 70.669 51.770 1.00 20.75 265 PRO B N 1
ATOM 8282 C CA . PRO B 1 265 ? 21.557 71.359 50.776 1.00 19.19 265 PRO B CA 1
ATOM 8283 C C . PRO B 1 265 ? 22.468 72.484 51.288 1.00 17.12 265 PRO B C 1
ATOM 8284 O O . PRO B 1 265 ? 23.571 72.660 50.772 1.00 16.53 265 PRO B O 1
ATOM 8288 N N . SER B 1 266 ? 22.029 73.238 52.295 1.00 15.01 266 SER B N 1
ATOM 8289 C CA . SER B 1 266 ? 22.864 74.320 52.821 1.00 15.29 266 SER B CA 1
ATOM 8290 C C . SER B 1 266 ? 24.116 73.777 53.512 1.00 15.31 266 SER B C 1
ATOM 8291 O O . SER B 1 266 ? 25.154 74.432 53.519 1.00 14.15 266 SER B O 1
ATOM 8294 N N . LEU B 1 267 ? 24.017 72.583 54.094 1.00 15.03 267 LEU B N 1
ATOM 8295 C CA . LEU B 1 267 ? 25.163 71.977 54.766 1.00 16.32 267 LEU B CA 1
ATOM 8296 C C . LEU B 1 267 ? 26.125 71.409 53.721 1.00 15.48 267 LEU B C 1
ATOM 8297 O O . LEU B 1 267 ? 27.339 71.422 53.906 1.00 13.49 267 LEU B O 1
ATOM 8302 N N . ARG B 1 268 ? 25.573 70.916 52.619 1.00 15.07 268 ARG B N 1
ATOM 8303 C CA . ARG B 1 268 ? 26.390 70.371 51.544 1.00 16.26 268 ARG B CA 1
ATOM 8304 C C . ARG B 1 268 ? 27.182 71.499 50.885 1.00 14.47 268 ARG B C 1
ATOM 8305 O O . ARG B 1 268 ? 28.382 71.372 50.673 1.00 14.37 268 ARG B O 1
ATOM 8313 N N . THR B 1 269 ? 26.523 72.613 50.579 1.00 13.20 269 THR B N 1
ATOM 8314 C CA . THR B 1 269 ? 27.228 73.731 49.948 1.00 12.38 269 THR B CA 1
ATOM 8315 C C . THR B 1 269 ? 28.281 74.352 50.857 1.00 12.12 269 THR B C 1
ATOM 8316 O O . THR B 1 269 ? 29.338 74.761 50.388 1.00 12.11 269 THR B O 1
ATOM 8320 N N . ILE B 1 270 ? 28.001 74.437 52.152 1.00 12.25 270 ILE B N 1
ATOM 8321 C CA . ILE B 1 270 ? 28.982 75.028 53.055 1.00 12.86 270 ILE B CA 1
ATOM 8322 C C . ILE B 1 270 ? 30.197 74.099 53.156 1.00 13.65 270 ILE B C 1
ATOM 8323 O O . ILE B 1 270 ? 31.334 74.555 53.266 1.00 13.28 270 ILE B O 1
ATOM 8328 N N . GLU B 1 271 ? 29.949 72.795 53.106 1.00 14.67 271 GLU B N 1
ATOM 8329 C CA . GLU B 1 271 ? 31.023 71.805 53.158 1.00 16.55 271 GLU B CA 1
ATOM 8330 C C . GLU B 1 271 ? 31.899 72.000 51.919 1.00 15.37 271 GLU B C 1
ATOM 8331 O O . GLU B 1 271 ? 33.128 72.022 51.996 1.00 14.46 271 GLU B O 1
ATOM 8337 N N . THR B 1 272 ? 31.249 72.161 50.775 1.00 14.10 272 THR B N 1
ATOM 8338 C CA . THR B 1 272 ? 31.955 72.355 49.513 1.00 12.18 272 THR B CA 1
ATOM 8339 C C . THR B 1 272 ? 32.758 73.658 49.486 1.00 11.37 272 THR B C 1
ATOM 8340 O O . THR B 1 272 ? 33.927 73.671 49.090 1.00 10.35 272 THR B O 1
ATOM 8344 N N . ILE B 1 273 ? 32.138 74.750 49.916 1.00 9.94 273 ILE B N 1
ATOM 8345 C CA . ILE B 1 273 ? 32.817 76.042 49.916 1.00 10.59 273 ILE B CA 1
ATOM 8346 C C . ILE B 1 273 ? 33.996 76.081 50.903 1.00 10.48 273 ILE B C 1
ATOM 8347 O O . ILE B 1 273 ? 35.060 76.619 50.586 1.00 10.87 273 ILE B O 1
ATOM 8352 N N . LYS B 1 274 ? 33.810 75.517 52.093 1.00 11.99 274 LYS B N 1
ATOM 8353 C CA . LYS B 1 274 ? 34.878 75.499 53.095 1.00 13.13 274 LYS B CA 1
ATOM 8354 C C . LYS B 1 274 ? 36.083 74.742 52.537 1.00 12.59 274 LYS B C 1
ATOM 8355 O O . LYS B 1 274 ? 37.225 75.173 52.700 1.00 12.13 274 LYS B O 1
ATOM 8361 N N . ALA B 1 275 ? 35.822 73.624 51.864 1.00 11.20 275 ALA B N 1
ATOM 8362 C CA . ALA B 1 275 ? 36.895 72.821 51.289 1.00 10.43 275 ALA B CA 1
ATOM 8363 C C . ALA B 1 275 ? 37.674 73.545 50.195 1.00 12.28 275 ALA B C 1
ATOM 8364 O O . ALA B 1 275 ? 38.907 73.557 50.213 1.00 11.71 275 ALA B O 1
ATOM 8366 N N . ILE B 1 276 ? 36.974 74.158 49.242 1.00 12.08 276 ILE B N 1
ATOM 8367 C CA . ILE B 1 276 ? 37.686 74.822 48.160 1.00 12.94 276 ILE B CA 1
ATOM 8368 C C . ILE B 1 276 ? 38.474 76.052 48.610 1.00 13.68 276 ILE B C 1
ATOM 8369 O O . ILE B 1 276 ? 39.549 76.329 48.078 1.00 14.03 276 ILE B O 1
ATOM 8374 N N . CYS B 1 277 ? 37.963 76.774 49.604 1.00 14.81 277 CYS B N 1
ATOM 8375 C CA . CYS B 1 277 ? 38.652 77.961 50.104 1.00 16.73 277 CYS B CA 1
ATOM 8376 C C . CYS B 1 277 ? 39.959 77.627 50.802 1.00 17.54 277 CYS B C 1
ATOM 8377 O O . CYS B 1 277 ? 40.779 78.508 51.033 1.00 18.21 277 CYS B O 1
ATOM 8380 N N . LYS B 1 278 ? 40.154 76.358 51.147 1.00 17.62 278 LYS B N 1
ATOM 8381 C CA . LYS B 1 278 ? 41.386 75.941 51.810 1.00 17.67 278 LYS B CA 1
ATOM 8382 C C . LYS B 1 278 ? 42.501 75.699 50.798 1.00 16.33 278 LYS B C 1
ATOM 8383 O O . LYS B 1 278 ? 43.665 75.618 51.164 1.00 16.09 278 LYS B O 1
ATOM 8389 N N . ARG B 1 279 ? 42.147 75.580 49.524 1.00 15.61 279 ARG B N 1
ATOM 8390 C CA . ARG B 1 279 ? 43.156 75.360 48.497 1.00 14.71 279 ARG B CA 1
ATOM 8391 C C . ARG B 1 279 ? 43.508 76.667 47.798 1.00 15.41 279 ARG B C 1
ATOM 8392 O O . ARG B 1 279 ? 42.671 77.564 47.695 1.00 16.03 279 ARG B O 1
ATOM 8400 N N . GLY B 1 280 ? 44.748 76.774 47.326 1.00 16.13 280 GLY B N 1
ATOM 8401 C CA . GLY B 1 280 ? 45.174 77.971 46.617 1.00 16.42 280 GLY B CA 1
ATOM 8402 C C . GLY B 1 280 ? 44.575 77.989 45.217 1.00 17.85 280 GLY B C 1
ATOM 8403 O O . GLY B 1 280 ? 44.168 76.943 44.705 1.00 16.80 280 GLY B O 1
ATOM 8404 N N . TYR B 1 281 ? 44.517 79.161 44.588 1.00 16.93 281 TYR B N 1
ATOM 8405 C CA . TYR B 1 281 ? 43.938 79.257 43.250 1.00 15.76 281 TYR B CA 1
ATOM 8406 C C . TYR B 1 281 ? 44.693 78.420 42.236 1.00 15.14 281 TYR B C 1
ATOM 8407 O O . TYR B 1 281 ? 44.080 77.669 41.479 1.00 13.46 281 TYR B O 1
ATOM 8416 N N . LYS B 1 282 ? 46.020 78.540 42.211 1.00 17.01 282 LYS B N 1
ATOM 8417 C CA . LYS B 1 282 ? 46.814 77.761 41.264 1.00 18.35 282 LYS B CA 1
ATOM 8418 C C . LYS B 1 282 ? 46.543 76.265 41.413 1.00 17.18 282 LYS B C 1
ATOM 8419 O O . LYS B 1 282 ? 46.430 75.542 40.424 1.00 17.41 282 LYS B O 1
ATOM 8425 N N . GLU B 1 283 ? 46.450 75.808 42.656 1.00 16.66 283 GLU B N 1
ATOM 8426 C CA . GLU B 1 283 ? 46.177 74.403 42.949 1.00 16.20 283 GLU B CA 1
ATOM 8427 C C . GLU B 1 283 ? 44.824 74.009 42.353 1.00 14.26 283 GLU B C 1
ATOM 8428 O O . GLU B 1 283 ? 44.706 72.997 41.661 1.00 11.46 283 GLU B O 1
ATOM 8434 N N . ILE B 1 284 ? 43.810 74.819 42.636 1.00 14.10 284 ILE B N 1
ATOM 8435 C CA . ILE B 1 284 ? 42.459 74.575 42.141 1.00 14.46 284 ILE B CA 1
ATOM 8436 C C . ILE B 1 284 ? 42.427 74.509 40.614 1.00 15.59 284 ILE B C 1
ATOM 8437 O O . ILE B 1 284 ? 41.900 73.557 40.033 1.00 14.89 284 ILE B O 1
ATOM 8442 N N . VAL B 1 285 ? 42.999 75.517 39.964 1.00 15.54 285 VAL B N 1
ATOM 8443 C CA . VAL B 1 285 ? 43.013 75.546 38.511 1.00 17.02 285 VAL B CA 1
ATOM 8444 C C . VAL B 1 285 ? 43.787 74.354 37.924 1.00 15.74 285 VAL B C 1
ATOM 8445 O O . VAL B 1 285 ? 43.361 73.773 36.923 1.00 13.28 285 VAL B O 1
ATOM 8449 N N . ASN B 1 286 ? 44.905 73.979 38.547 1.00 13.95 286 ASN B N 1
ATOM 8450 C CA . ASN B 1 286 ? 45.690 72.851 38.047 1.00 14.90 286 ASN B CA 1
ATOM 8451 C C . ASN B 1 286 ? 44.960 71.521 38.213 1.00 14.54 286 ASN B C 1
ATOM 8452 O O . ASN B 1 286 ? 45.043 70.650 37.343 1.00 14.99 286 ASN B O 1
ATOM 8457 N N . ARG B 1 287 ? 44.259 71.356 39.332 1.00 12.62 287 ARG B N 1
ATOM 8458 C CA . ARG B 1 287 ? 43.497 70.135 39.571 1.00 11.80 287 ARG B CA 1
ATOM 8459 C C . ARG B 1 287 ? 42.420 70.049 38.492 1.00 11.01 287 ARG B C 1
ATOM 8460 O O . ARG B 1 287 ? 42.123 68.968 37.980 1.00 11.09 287 ARG B O 1
ATOM 8468 N N . HIS B 1 288 ? 41.848 71.195 38.133 1.00 10.01 288 HIS B N 1
ATOM 8469 C CA . HIS B 1 288 ? 40.822 71.224 37.097 1.00 11.81 288 HIS B CA 1
ATOM 8470 C C . HIS B 1 288 ? 41.403 70.840 35.738 1.00 12.55 288 HIS B C 1
ATOM 8471 O O . HIS B 1 288 ? 40.831 70.023 35.021 1.00 13.30 288 HIS B O 1
ATOM 8478 N N . LEU B 1 289 ? 42.537 71.435 35.386 1.00 12.56 289 LEU B N 1
ATOM 8479 C CA . LEU B 1 289 ? 43.164 71.144 34.106 1.00 15.18 289 LEU B CA 1
ATOM 8480 C C . LEU B 1 289 ? 43.494 69.663 33.968 1.00 15.65 289 LEU B C 1
ATOM 8481 O O . LEU B 1 289 ? 43.178 69.055 32.951 1.00 17.53 289 LEU B O 1
ATOM 8486 N N . GLU B 1 290 ? 44.116 69.082 34.990 1.00 16.45 290 GLU B N 1
ATOM 8487 C CA . GLU B 1 290 ? 44.468 67.662 34.957 1.00 18.17 290 GLU B CA 1
ATOM 8488 C C . GLU B 1 290 ? 43.231 66.771 34.823 1.00 16.33 290 GLU B C 1
ATOM 8489 O O . GLU B 1 290 ? 43.251 65.782 34.095 1.00 16.15 290 GLU B O 1
ATOM 8495 N N . ASP B 1 291 ? 42.164 67.120 35.536 1.00 14.08 291 ASP B N 1
ATOM 8496 C CA . ASP B 1 291 ? 40.920 66.362 35.478 1.00 12.26 291 ASP B CA 1
ATOM 8497 C C . ASP B 1 291 ? 40.335 66.443 34.066 1.00 12.02 291 ASP B C 1
ATOM 8498 O O . ASP B 1 291 ? 40.059 65.424 33.437 1.00 11.86 291 ASP B O 1
ATOM 8503 N N . TYR B 1 292 ? 40.161 67.665 33.577 1.00 10.26 292 TYR B N 1
ATOM 8504 C CA . TYR B 1 292 ? 39.584 67.898 32.255 1.00 11.30 292 TYR B CA 1
ATOM 8505 C C . TYR B 1 292 ? 40.378 67.252 31.123 1.00 13.21 292 TYR B C 1
ATOM 8506 O O . TYR B 1 292 ? 39.818 66.577 30.259 1.00 10.98 292 TYR B O 1
ATOM 8515 N N . THR B 1 293 ? 41.687 67.469 31.144 1.00 16.05 293 THR B N 1
ATOM 8516 C CA . THR B 1 293 ? 42.592 66.950 30.128 1.00 18.97 293 THR B CA 1
ATOM 8517 C C . THR B 1 293 ? 42.565 65.435 29.945 1.00 18.47 293 THR B C 1
ATOM 8518 O O . THR B 1 293 ? 42.655 64.944 28.821 1.00 17.02 293 THR B O 1
ATOM 8522 N N . LYS B 1 294 ? 42.452 64.693 31.043 1.00 16.95 294 LYS B N 1
ATOM 8523 C CA . LYS B 1 294 ? 42.436 63.240 30.956 1.00 16.61 294 LYS B CA 1
ATOM 8524 C C . LYS B 1 294 ? 41.279 62.729 30.097 1.00 16.06 294 LYS B C 1
ATOM 8525 O O . LYS B 1 294 ? 41.382 61.672 29.472 1.00 14.41 294 LYS B O 1
ATOM 8531 N N . LEU B 1 295 ? 40.186 63.486 30.058 1.00 12.67 295 LEU B N 1
ATOM 8532 C CA . LEU B 1 295 ? 39.033 63.103 29.257 1.00 10.99 295 LEU B CA 1
ATOM 8533 C C . LEU B 1 295 ? 39.103 63.705 27.846 1.00 9.90 295 LEU B C 1
ATOM 8534 O O . LEU B 1 295 ? 38.970 62.991 26.854 1.00 10.90 295 LEU B O 1
ATOM 8539 N N . PHE B 1 296 ? 39.328 65.014 27.762 1.00 10.08 296 PHE B N 1
ATOM 8540 C CA . PHE B 1 296 ? 39.382 65.696 26.468 1.00 10.50 296 PHE B CA 1
ATOM 8541 C C . PHE B 1 296 ? 40.492 65.248 25.521 1.00 11.17 296 PHE B C 1
ATOM 8542 O O . PHE B 1 296 ? 40.261 65.116 24.317 1.00 8.36 296 PHE B O 1
ATOM 8550 N N . ASN B 1 297 ? 41.689 65.023 26.061 1.00 10.52 297 ASN B N 1
ATOM 8551 C CA . ASN B 1 297 ? 42.838 64.641 25.243 1.00 12.26 297 ASN B CA 1
ATOM 8552 C C . ASN B 1 297 ? 42.876 63.218 24.723 1.00 13.25 297 ASN B C 1
ATOM 8553 O O . ASN B 1 297 ? 43.827 62.838 24.042 1.00 12.66 297 ASN B O 1
ATOM 8558 N N . ARG B 1 298 ? 41.848 62.435 25.039 1.00 12.63 298 ARG B N 1
ATOM 8559 C CA . ARG B 1 298 ? 41.775 61.050 24.588 1.00 12.05 298 ARG B CA 1
ATOM 8560 C C . ARG B 1 298 ? 41.610 60.965 23.082 1.00 12.21 298 ARG B C 1
ATOM 8561 O O . ARG B 1 298 ? 42.023 59.986 22.467 1.00 10.47 298 ARG B O 1
ATOM 8569 N N . VAL B 1 299 ? 40.992 61.991 22.499 1.00 12.04 299 VAL B N 1
ATOM 8570 C CA . VAL B 1 299 ? 40.752 62.022 21.063 1.00 11.95 299 VAL B CA 1
ATOM 8571 C C . VAL B 1 299 ? 41.288 63.283 20.392 1.00 12.97 299 VAL B C 1
ATOM 8572 O O . VAL B 1 299 ? 41.038 64.407 20.844 1.00 12.48 299 VAL B O 1
ATOM 8576 N N . SER B 1 300 ? 42.012 63.077 19.297 1.00 11.06 300 SER B N 1
ATOM 8577 C CA . SER B 1 300 ? 42.586 64.169 18.533 1.00 13.10 300 SER B CA 1
ATOM 8578 C C . SER B 1 300 ? 42.145 64.019 17.075 1.00 12.85 300 SER B C 1
ATOM 8579 O O . SER B 1 300 ? 42.300 62.956 16.475 1.00 13.19 300 SER B O 1
ATOM 8582 N N . LEU B 1 301 ? 41.577 65.082 16.518 1.00 12.61 301 LEU B N 1
ATOM 8583 C CA . LEU B 1 301 ? 41.108 65.063 15.139 1.00 13.67 301 LEU B CA 1
ATOM 8584 C C . LEU B 1 301 ? 41.727 66.192 14.328 1.00 13.77 301 LEU B C 1
ATOM 8585 O O . LEU B 1 301 ? 41.798 67.331 14.790 1.00 14.48 301 LEU B O 1
ATOM 8590 N N . HIS B 1 302 ? 42.160 65.873 13.113 1.00 14.08 302 HIS B N 1
ATOM 8591 C CA . HIS B 1 302 ? 42.747 66.875 12.234 1.00 15.13 302 HIS B CA 1
ATOM 8592 C C . HIS B 1 302 ? 42.241 66.678 10.815 1.00 15.13 302 HIS B C 1
ATOM 8593 O O . HIS B 1 302 ? 42.490 65.644 10.197 1.00 16.19 302 HIS B O 1
ATOM 8600 N N . LEU B 1 303 ? 41.527 67.672 10.298 1.00 15.65 303 LEU B N 1
ATOM 8601 C CA . LEU B 1 303 ? 40.982 67.581 8.948 1.00 17.80 303 LEU B CA 1
ATOM 8602 C C . LEU B 1 303 ? 41.679 68.541 7.996 1.00 19.52 303 LEU B C 1
ATOM 8603 O O . LEU B 1 303 ? 41.290 68.680 6.841 1.00 18.56 303 LEU B O 1
ATOM 8608 N N . GLY B 1 304 ? 42.723 69.192 8.490 1.00 21.79 304 GLY B N 1
ATOM 8609 C CA . GLY B 1 304 ? 43.462 70.133 7.673 1.00 25.37 304 GLY B CA 1
ATOM 8610 C C . GLY B 1 304 ? 43.556 71.463 8.388 1.00 27.11 304 GLY B C 1
ATOM 8611 O O . GLY B 1 304 ? 42.962 71.651 9.453 1.00 28.46 304 GLY B O 1
ATOM 8612 N N . GLU B 1 305 ? 44.308 72.391 7.815 1.00 28.38 305 GLU B N 1
ATOM 8613 C CA . GLU B 1 305 ? 44.454 73.700 8.426 1.00 28.50 305 GLU B CA 1
ATOM 8614 C C . GLU B 1 305 ? 43.174 74.514 8.253 1.00 26.18 305 GLU B C 1
ATOM 8615 O O . GLU B 1 305 ? 42.448 74.351 7.271 1.00 25.58 305 GLU B O 1
ATOM 8621 N N . SER B 1 306 ? 42.894 75.372 9.229 1.00 23.04 306 SER B N 1
ATOM 8622 C CA . SER B 1 306 ? 41.717 76.226 9.187 1.00 22.81 306 SER B CA 1
ATOM 8623 C C . SER B 1 306 ? 41.985 77.387 8.235 1.00 22.70 306 SER B C 1
ATOM 8624 O O . SER B 1 306 ? 43.068 77.969 8.258 1.00 20.98 306 SER B O 1
ATOM 8627 N N . ILE B 1 307 ? 41.008 77.714 7.393 1.00 21.59 307 ILE B N 1
ATOM 8628 C CA . ILE B 1 307 ? 41.174 78.810 6.446 1.00 21.48 307 ILE B CA 1
ATOM 8629 C C . ILE B 1 307 ? 40.637 80.134 6.979 1.00 22.09 307 ILE B C 1
ATOM 8630 O O . ILE B 1 307 ? 40.718 81.156 6.300 1.00 22.98 307 ILE B O 1
ATOM 8635 N N . ALA B 1 308 ? 40.086 80.118 8.190 1.00 20.85 308 ALA B N 1
ATOM 8636 C CA . ALA B 1 308 ? 39.546 81.334 8.790 1.00 21.16 308 ALA B CA 1
ATOM 8637 C C . ALA B 1 308 ? 40.600 82.030 9.641 1.00 20.41 308 ALA B C 1
ATOM 8638 O O . ALA B 1 308 ? 41.443 81.376 10.253 1.00 20.09 308 ALA B O 1
ATOM 8640 N N . PRO B 1 309 ? 40.577 83.373 9.683 1.00 20.85 309 PRO B N 1
ATOM 8641 C CA . PRO B 1 309 ? 41.575 84.076 10.500 1.00 21.71 309 PRO B CA 1
ATOM 8642 C C . PRO B 1 309 ? 41.461 83.658 11.965 1.00 22.75 309 PRO B C 1
ATOM 8643 O O . PRO B 1 309 ? 40.367 83.408 12.465 1.00 22.32 309 PRO B O 1
ATOM 8647 N N . ALA B 1 310 ? 42.596 83.568 12.644 1.00 23.01 310 ALA B N 1
ATOM 8648 C CA . ALA B 1 310 ? 42.613 83.150 14.040 1.00 25.31 310 ALA B CA 1
ATOM 8649 C C . ALA B 1 310 ? 41.888 84.111 14.979 1.00 25.55 310 ALA B C 1
ATOM 8650 O O . ALA B 1 310 ? 41.393 83.708 16.028 1.00 28.83 310 ALA B O 1
ATOM 8652 N N . ASP B 1 311 ? 41.822 85.379 14.601 1.00 25.77 311 ASP B N 1
ATOM 8653 C CA . ASP B 1 311 ? 41.187 86.387 15.438 1.00 26.26 311 ASP B CA 1
ATOM 8654 C C . ASP B 1 311 ? 39.669 86.471 15.297 1.00 23.46 311 ASP B C 1
ATOM 8655 O O . ASP B 1 311 ? 39.002 87.051 16.148 1.00 22.95 311 ASP B O 1
ATOM 8668 N N . SER B 1 313 ? 35.666 86.073 15.293 1.00 14.56 313 SER B N 1
ATOM 8669 C CA . SER B 1 313 ? 34.702 85.636 16.291 1.00 13.26 313 SER B CA 1
ATOM 8670 C C . SER B 1 313 ? 33.973 84.438 15.714 1.00 12.04 313 SER B C 1
ATOM 8671 O O . SER B 1 313 ? 33.765 84.354 14.505 1.00 12.66 313 SER B O 1
ATOM 8674 N N . THR B 1 314 ? 33.584 83.512 16.578 1.00 11.97 314 THR B N 1
ATOM 8675 C CA . THR B 1 314 ? 32.910 82.298 16.132 1.00 10.48 314 THR B CA 1
ATOM 8676 C C . THR B 1 314 ? 31.630 82.508 15.316 1.00 10.16 314 THR B C 1
ATOM 8677 O O . THR B 1 314 ? 31.361 81.752 14.380 1.00 9.49 314 THR B O 1
ATOM 8681 N N . ASP B 1 315 ? 30.837 83.517 15.656 1.00 11.33 315 ASP B N 1
ATOM 8682 C CA . ASP B 1 315 ? 29.611 83.751 14.902 1.00 11.76 315 ASP B CA 1
ATOM 8683 C C . ASP B 1 315 ? 29.907 84.138 13.448 1.00 11.49 315 ASP B C 1
ATOM 8684 O O . ASP B 1 315 ? 29.249 83.659 12.523 1.00 8.85 315 ASP B O 1
ATOM 8689 N N . GLN B 1 316 ? 30.906 84.989 13.247 1.00 12.20 316 GLN B N 1
ATOM 8690 C CA . GLN B 1 316 ? 31.269 85.399 11.896 1.00 14.20 316 GLN B CA 1
ATOM 8691 C C . GLN B 1 316 ? 31.881 84.204 11.178 1.00 13.67 316 GLN B C 1
ATOM 8692 O O . GLN B 1 316 ? 31.670 84.011 9.984 1.00 13.04 316 GLN B O 1
ATOM 8698 N N . ARG B 1 317 ? 32.634 83.397 11.922 1.00 13.65 317 ARG B N 1
ATOM 8699 C CA . ARG B 1 317 ? 33.283 82.216 11.358 1.00 12.07 317 ARG B CA 1
ATOM 8700 C C . ARG B 1 317 ? 32.263 81.254 10.769 1.00 12.23 317 ARG B C 1
ATOM 8701 O O . ARG B 1 317 ? 32.394 80.804 9.628 1.00 11.82 317 ARG B O 1
ATOM 8709 N N . ILE B 1 318 ? 31.244 80.935 11.559 1.00 11.28 318 ILE B N 1
ATOM 8710 C CA . ILE B 1 318 ? 30.195 80.028 11.117 1.00 10.80 318 ILE B CA 1
ATOM 8711 C C . ILE B 1 318 ? 29.504 80.567 9.868 1.00 13.18 318 ILE B C 1
ATOM 8712 O O . ILE B 1 318 ? 29.361 79.859 8.868 1.00 12.29 318 ILE B O 1
ATOM 8717 N N . LYS B 1 319 ? 29.086 81.828 9.928 1.00 13.84 319 LYS B N 1
ATOM 8718 C CA . LYS B 1 319 ? 28.390 82.448 8.811 1.00 15.03 319 LYS B CA 1
ATOM 8719 C C . LYS B 1 319 ? 29.196 82.577 7.527 1.00 13.73 319 LYS B C 1
ATOM 8720 O O . LYS B 1 319 ? 28.702 82.266 6.452 1.00 13.81 319 LYS B O 1
ATOM 8726 N N . GLU B 1 320 ? 30.435 83.037 7.636 1.00 13.80 320 GLU B N 1
ATOM 8727 C CA . GLU B 1 320 ? 31.268 83.220 6.456 1.00 15.93 320 GLU B CA 1
ATOM 8728 C C . GLU B 1 320 ? 31.974 81.977 5.917 1.00 16.15 320 GLU B C 1
ATOM 8729 O O . GLU B 1 320 ? 32.250 81.896 4.722 1.00 18.51 320 GLU B O 1
ATOM 8735 N N . TYR B 1 321 ? 32.241 80.995 6.770 1.00 15.48 321 TYR B N 1
ATOM 8736 C CA . TYR B 1 321 ? 32.940 79.791 6.321 1.00 14.78 321 TYR B CA 1
ATOM 8737 C C . TYR B 1 321 ? 32.134 78.497 6.352 1.00 14.67 321 TYR B C 1
ATOM 8738 O O . TYR B 1 321 ? 32.256 77.661 5.453 1.00 15.56 321 TYR B O 1
ATOM 8747 N N . GLY B 1 322 ? 31.321 78.320 7.385 1.00 12.83 322 GLY B N 1
ATOM 8748 C CA . GLY B 1 322 ? 30.539 77.106 7.478 1.00 11.54 322 GLY B CA 1
ATOM 8749 C C . GLY B 1 322 ? 31.465 75.902 7.488 1.00 12.11 322 GLY B C 1
ATOM 8750 O O . GLY B 1 322 ? 32.592 75.976 7.990 1.00 12.01 322 GLY B O 1
ATOM 8751 N N . SER B 1 323 ? 31.005 74.795 6.917 1.00 11.43 323 SER B N 1
ATOM 8752 C CA . SER B 1 323 ? 31.799 73.573 6.874 1.00 13.16 323 SER B CA 1
ATOM 8753 C C . SER B 1 323 ? 33.028 73.672 5.969 1.00 14.84 323 SER B C 1
ATOM 8754 O O . SER B 1 323 ? 33.838 72.742 5.908 1.00 14.59 323 SER B O 1
ATOM 8757 N N . ARG B 1 324 ? 33.167 74.788 5.260 1.00 16.62 324 ARG B N 1
ATOM 8758 C CA . ARG B 1 324 ? 34.318 74.971 4.386 1.00 17.90 324 ARG B CA 1
ATOM 8759 C C . ARG B 1 324 ? 35.583 75.168 5.215 1.00 15.86 324 ARG B C 1
ATOM 8760 O O . ARG B 1 324 ? 36.688 74.923 4.739 1.00 15.73 324 ARG B O 1
ATOM 8768 N N . ASP B 1 325 ? 35.422 75.617 6.455 1.00 13.64 325 ASP B N 1
ATOM 8769 C CA . ASP B 1 325 ? 36.576 75.771 7.333 1.00 12.25 325 ASP B CA 1
ATOM 8770 C C . ASP B 1 325 ? 36.692 74.446 8.080 1.00 12.43 325 ASP B C 1
ATOM 8771 O O . ASP B 1 325 ? 35.960 74.199 9.036 1.00 12.61 325 ASP B O 1
ATOM 8776 N N . LEU B 1 326 ? 37.604 73.591 7.641 1.00 12.18 326 LEU B N 1
ATOM 8777 C CA . LEU B 1 326 ? 37.775 72.295 8.279 1.00 13.56 326 LEU B CA 1
ATOM 8778 C C . LEU B 1 326 ? 38.162 72.443 9.748 1.00 12.30 326 LEU B C 1
ATOM 8779 O O . LEU B 1 326 ? 38.029 71.510 10.538 1.00 11.81 326 LEU B O 1
ATOM 8784 N N . GLY B 1 327 ? 38.628 73.631 10.114 1.00 11.96 327 GLY B N 1
ATOM 8785 C CA . GLY B 1 327 ? 38.979 73.878 11.498 1.00 10.69 327 GLY B CA 1
ATOM 8786 C C . GLY B 1 327 ? 37.687 74.027 12.286 1.00 10.62 327 GLY B C 1
ATOM 8787 O O . GLY B 1 327 ? 37.625 73.692 13.476 1.00 9.79 327 GLY B O 1
ATOM 8788 N N . LEU B 1 328 ? 36.650 74.537 11.625 1.00 8.23 328 LEU B N 1
ATOM 8789 C CA . LEU B 1 328 ? 35.354 74.701 12.279 1.00 10.59 328 LEU B CA 1
ATOM 8790 C C . LEU B 1 328 ? 34.705 73.320 12.464 1.00 9.33 328 LEU B C 1
ATOM 8791 O O . LEU B 1 328 ? 34.065 73.065 13.481 1.00 9.68 328 LEU B O 1
ATOM 8796 N N . VAL B 1 329 ? 34.871 72.431 11.487 1.00 9.02 329 VAL B N 1
ATOM 8797 C CA . VAL B 1 329 ? 34.325 71.081 11.616 1.00 10.07 329 VAL B CA 1
ATOM 8798 C C . VAL B 1 329 ? 35.002 70.398 12.814 1.00 11.11 329 VAL B C 1
ATOM 8799 O O . VAL B 1 329 ? 34.343 69.744 13.620 1.00 10.65 329 VAL B O 1
ATOM 8803 N N . GLU B 1 330 ? 36.317 70.561 12.938 1.00 10.90 330 GLU B N 1
ATOM 8804 C CA . GLU B 1 330 ? 37.031 69.961 14.060 1.00 10.41 330 GLU B CA 1
ATOM 8805 C C . GLU B 1 330 ? 36.509 70.534 15.378 1.00 11.82 330 GLU B C 1
ATOM 8806 O O . GLU B 1 330 ? 36.281 69.797 16.341 1.00 12.52 330 GLU B O 1
ATOM 8812 N N . LEU B 1 331 ? 36.341 71.854 15.418 1.00 10.07 331 LEU B N 1
ATOM 8813 C CA . LEU B 1 331 ? 35.840 72.528 16.606 1.00 10.97 331 LEU B CA 1
ATOM 8814 C C . LEU B 1 331 ? 34.462 71.969 16.961 1.00 9.78 331 LEU B C 1
ATOM 8815 O O . LEU B 1 331 ? 34.186 71.694 18.126 1.00 10.15 331 LEU B O 1
ATOM 8820 N N . LEU B 1 332 ? 33.603 71.810 15.954 1.00 9.26 332 LEU B N 1
ATOM 8821 C CA . LEU B 1 332 ? 32.261 71.274 16.176 1.00 8.37 332 LEU B CA 1
ATOM 8822 C C . LEU B 1 332 ? 32.383 69.884 16.782 1.00 8.16 332 LEU B C 1
ATOM 8823 O O . LEU B 1 332 ? 31.747 69.580 17.792 1.00 9.40 332 LEU B O 1
ATOM 8828 N N . PHE B 1 333 ? 33.206 69.044 16.165 1.00 7.77 333 PHE B N 1
ATOM 8829 C CA . PHE B 1 333 ? 33.411 67.681 16.652 1.00 8.72 333 PHE B CA 1
ATOM 8830 C C . PHE B 1 333 ? 33.819 67.691 18.123 1.00 7.95 333 PHE B C 1
ATOM 8831 O O . PHE B 1 333 ? 33.197 67.036 18.957 1.00 7.23 333 PHE B O 1
ATOM 8839 N N . GLN B 1 334 ? 34.860 68.448 18.443 1.00 8.49 334 GLN B N 1
ATOM 8840 C CA . GLN B 1 334 ? 35.334 68.500 19.817 1.00 8.66 334 GLN B CA 1
ATOM 8841 C C . GLN B 1 334 ? 34.359 69.171 20.769 1.00 9.10 334 GLN B C 1
ATOM 8842 O O . GLN B 1 334 ? 34.360 68.883 21.967 1.00 9.06 334 GLN B O 1
ATOM 8848 N N . TYR B 1 335 ? 33.520 70.057 20.245 1.00 9.05 335 TYR B N 1
ATOM 8849 C CA . TYR B 1 335 ? 32.561 70.742 21.098 1.00 9.81 335 TYR B CA 1
ATOM 8850 C C . TYR B 1 335 ? 31.612 69.707 21.701 1.00 8.50 335 TYR B C 1
ATOM 8851 O O . TYR B 1 335 ? 31.263 69.791 22.876 1.00 8.99 335 TYR B O 1
ATOM 8860 N N . GLY B 1 336 ? 31.218 68.725 20.897 1.00 7.66 336 GLY B N 1
ATOM 8861 C CA . GLY B 1 336 ? 30.340 67.678 21.392 1.00 7.75 336 GLY B CA 1
ATOM 8862 C C . GLY B 1 336 ? 30.999 66.932 22.547 1.00 9.57 336 GLY B C 1
ATOM 8863 O O . GLY B 1 336 ? 30.366 66.682 23.579 1.00 9.64 336 GLY B O 1
ATOM 8864 N N . ARG B 1 337 ? 32.274 66.573 22.384 1.00 7.85 337 ARG B N 1
ATOM 8865 C CA . ARG B 1 337 ? 32.985 65.864 23.440 1.00 7.54 337 ARG B CA 1
ATOM 8866 C C . ARG B 1 337 ? 33.062 66.765 24.676 1.00 8.23 337 ARG B C 1
ATOM 8867 O O . ARG B 1 337 ? 32.822 66.316 25.800 1.00 7.71 337 ARG B O 1
ATOM 8875 N N . TYR B 1 338 ? 33.391 68.036 24.453 1.00 6.17 338 TYR B N 1
ATOM 8876 C CA . TYR B 1 338 ? 33.470 69.030 25.519 1.00 6.90 338 TYR B CA 1
ATOM 8877 C C . TYR B 1 338 ? 32.153 69.137 26.292 1.00 8.20 338 TYR B C 1
ATOM 8878 O O . TYR B 1 338 ? 32.139 69.125 27.517 1.00 8.45 338 TYR B O 1
ATOM 8887 N N . LEU B 1 339 ? 31.047 69.264 25.566 1.00 8.66 339 LEU B N 1
ATOM 8888 C CA . LEU B 1 339 ? 29.741 69.402 26.201 1.00 9.86 339 LEU B CA 1
ATOM 8889 C C . LEU B 1 339 ? 29.331 68.167 27.006 1.00 10.18 339 LEU B C 1
ATOM 8890 O O . LEU B 1 339 ? 28.679 68.288 28.046 1.00 11.18 339 LEU B O 1
ATOM 8903 N N . ILE B 1 341 ? 31.440 66.141 28.460 1.00 8.41 341 ILE B N 1
ATOM 8904 C CA . ILE B 1 341 ? 32.311 66.179 29.623 1.00 9.34 341 ILE B CA 1
ATOM 8905 C C . ILE B 1 341 ? 31.781 67.158 30.670 1.00 9.36 341 ILE B C 1
ATOM 8906 O O . ILE B 1 341 ? 31.843 66.886 31.864 1.00 9.79 341 ILE B O 1
ATOM 8911 N N . ALA B 1 342 ? 31.259 68.292 30.210 1.00 9.35 342 ALA B N 1
ATOM 8912 C CA . ALA B 1 342 ? 30.748 69.328 31.104 1.00 9.77 342 ALA B CA 1
ATOM 8913 C C . ALA B 1 342 ? 29.305 69.127 31.572 1.00 10.07 342 ALA B C 1
ATOM 8914 O O . ALA B 1 342 ? 28.823 69.866 32.434 1.00 8.68 342 ALA B O 1
ATOM 8916 N N . SER B 1 343 ? 28.618 68.130 31.025 1.00 9.83 343 SER B N 1
ATOM 8917 C CA . SER B 1 343 ? 27.232 67.897 31.418 1.00 9.59 343 SER B CA 1
ATOM 8918 C C . SER B 1 343 ? 26.910 66.473 31.838 1.00 11.32 343 SER B C 1
ATOM 8919 O O . SER B 1 343 ? 25.822 66.216 32.362 1.00 10.24 343 SER B O 1
ATOM 8922 N N . SER B 1 344 ? 27.833 65.546 31.613 1.00 10.26 344 SER B N 1
ATOM 8923 C CA . SER B 1 344 ? 27.550 64.154 31.929 1.00 9.16 344 SER B CA 1
ATOM 8924 C C . SER B 1 344 ? 28.655 63.370 32.637 1.00 9.52 344 SER B C 1
ATOM 8925 O O . SER B 1 344 ? 29.022 62.283 32.188 1.00 9.05 344 SER B O 1
ATOM 8928 N N . ARG B 1 345 ? 29.188 63.908 33.732 1.00 8.99 345 ARG B N 1
ATOM 8929 C CA . ARG B 1 345 ? 30.232 63.199 34.479 1.00 10.03 345 ARG B CA 1
ATOM 8930 C C . ARG B 1 345 ? 29.564 62.128 35.359 1.00 11.44 345 ARG B C 1
ATOM 8931 O O . ARG B 1 345 ? 28.425 62.305 35.805 1.00 9.60 345 ARG B O 1
ATOM 8939 N N . PRO B 1 346 ? 30.263 61.007 35.622 1.00 12.10 346 PRO B N 1
ATOM 8940 C CA . PRO B 1 346 ? 29.662 59.958 36.456 1.00 12.62 346 PRO B CA 1
ATOM 8941 C C . PRO B 1 346 ? 29.147 60.561 37.756 1.00 14.40 346 PRO B C 1
ATOM 8942 O O . PRO B 1 346 ? 29.747 61.490 38.293 1.00 13.26 346 PRO B O 1
ATOM 8946 N N . GLY B 1 347 ? 28.032 60.044 38.253 1.00 14.13 347 GLY B N 1
ATOM 8947 C CA . GLY B 1 347 ? 27.489 60.560 39.493 1.00 14.33 347 GLY B CA 1
ATOM 8948 C C . GLY B 1 347 ? 26.526 61.713 39.287 1.00 14.52 347 GLY B C 1
ATOM 8949 O O . GLY B 1 347 ? 25.876 62.149 40.234 1.00 16.42 347 GLY B O 1
ATOM 8950 N N . THR B 1 348 ? 26.427 62.215 38.060 1.00 12.49 348 THR B N 1
ATOM 8951 C CA . THR B 1 348 ? 25.513 63.318 37.785 1.00 11.57 348 THR B CA 1
ATOM 8952 C C . THR B 1 348 ? 24.359 62.825 36.918 1.00 11.83 348 THR B C 1
ATOM 8953 O O . THR B 1 348 ? 24.353 61.677 36.483 1.00 9.64 348 THR B O 1
ATOM 8957 N N . GLN B 1 349 ? 23.372 63.680 36.682 1.00 10.46 349 GLN B N 1
ATOM 8958 C CA . GLN B 1 349 ? 22.241 63.279 35.859 1.00 10.99 349 GLN B CA 1
ATOM 8959 C C . GLN B 1 349 ? 22.622 63.315 34.385 1.00 9.99 349 GLN B C 1
ATOM 8960 O O . GLN B 1 349 ? 23.484 64.085 33.975 1.00 7.90 349 GLN B O 1
ATOM 8966 N N . PRO B 1 350 ? 21.991 62.467 33.567 1.00 11.17 350 PRO B N 1
ATOM 8967 C CA . PRO B 1 350 ? 22.340 62.485 32.148 1.00 9.71 350 PRO B CA 1
ATOM 8968 C C . PRO B 1 350 ? 21.950 63.817 31.507 1.00 10.52 350 PRO B C 1
ATOM 8969 O O . PRO B 1 350 ? 21.070 64.521 32.002 1.00 8.34 350 PRO B O 1
ATOM 8973 N N . ALA B 1 351 ? 22.622 64.169 30.418 1.00 8.41 351 ALA B N 1
ATOM 8974 C CA . ALA B 1 351 ? 22.328 65.416 29.723 1.00 8.35 351 ALA B CA 1
ATOM 8975 C C . ALA B 1 351 ? 20.879 65.396 29.238 1.00 8.53 351 ALA B C 1
ATOM 8976 O O . ALA B 1 351 ? 20.434 64.404 28.658 1.00 6.10 351 ALA B O 1
ATOM 8978 N N . ASN B 1 352 ? 20.138 66.474 29.491 1.00 7.63 352 ASN B N 1
ATOM 8979 C CA . ASN B 1 352 ? 18.750 66.544 29.036 1.00 8.92 352 ASN B CA 1
ATOM 8980 C C . ASN B 1 352 ? 18.715 67.260 27.681 1.00 7.15 352 ASN B C 1
ATOM 8981 O O . ASN B 1 352 ? 19.746 67.358 27.021 1.00 8.81 352 ASN B O 1
ATOM 8986 N N . LEU B 1 353 ? 17.552 67.744 27.249 1.00 7.59 353 LEU B N 1
ATOM 8987 C CA . LEU B 1 353 ? 17.460 68.423 25.945 1.00 6.36 353 LEU B CA 1
ATOM 8988 C C . LEU B 1 353 ? 18.431 69.598 25.834 1.00 7.59 353 LEU B C 1
ATOM 8989 O O . LEU B 1 353 ? 18.821 69.984 24.733 1.00 6.56 353 LEU B O 1
ATOM 8994 N N . GLN B 1 354 ? 18.827 70.164 26.971 1.00 6.46 354 GLN B N 1
ATOM 8995 C CA . GLN B 1 354 ? 19.752 71.292 26.957 1.00 8.48 354 GLN B CA 1
ATOM 8996 C C . GLN B 1 354 ? 21.044 70.986 27.723 1.00 9.88 354 GLN B C 1
ATOM 8997 O O . GLN B 1 354 ? 21.752 71.902 28.146 1.00 10.74 354 GLN B O 1
ATOM 9003 N N . GLY B 1 355 ? 21.354 69.697 27.876 1.00 9.10 355 GLY B N 1
ATOM 9004 C CA . GLY B 1 355 ? 22.547 69.301 28.613 1.00 10.91 355 GLY B CA 1
ATOM 9005 C C . GLY B 1 355 ? 22.255 69.599 30.075 1.00 11.44 355 GLY B C 1
ATOM 9006 O O . GLY B 1 355 ? 21.588 68.816 30.748 1.00 9.81 355 GLY B O 1
ATOM 9007 N N . ILE B 1 356 ? 22.750 70.733 30.558 1.00 9.22 356 ILE B N 1
ATOM 9008 C CA . ILE B 1 356 ? 22.485 71.164 31.929 1.00 10.11 356 ILE B CA 1
ATOM 9009 C C . ILE B 1 356 ? 22.239 72.669 31.946 1.00 10.40 356 ILE B C 1
ATOM 9010 O O . ILE B 1 356 ? 21.955 73.248 32.997 1.00 10.28 356 ILE B O 1
ATOM 9015 N N . TRP B 1 357 ? 22.334 73.298 30.776 1.00 9.02 357 TRP B N 1
ATOM 9016 C CA . TRP B 1 357 ? 22.163 74.743 30.674 1.00 8.68 357 TRP B CA 1
ATOM 9017 C C . TRP B 1 357 ? 20.762 75.217 30.294 1.00 7.83 357 TRP B C 1
ATOM 9018 O O . TRP B 1 357 ? 20.270 74.930 29.206 1.00 7.30 357 TRP B O 1
ATOM 9029 N N . ASN B 1 358 ? 20.139 75.973 31.191 1.00 9.16 358 ASN B N 1
ATOM 9030 C CA . ASN B 1 358 ? 18.799 76.504 30.952 1.00 8.35 358 ASN B CA 1
ATOM 9031 C C . ASN B 1 358 ? 18.503 77.693 31.843 1.00 9.25 358 ASN B C 1
ATOM 9032 O O . ASN B 1 358 ? 18.725 77.639 33.055 1.00 9.42 358 ASN B O 1
ATOM 9037 N N . GLU B 1 359 ? 17.993 78.762 31.235 1.00 7.88 359 GLU B N 1
ATOM 9038 C CA . GLU B 1 359 ? 17.658 79.981 31.962 1.00 8.01 359 GLU B CA 1
ATOM 9039 C C . GLU B 1 359 ? 16.146 80.190 32.066 1.00 9.43 359 GLU B C 1
ATOM 9040 O O . GLU B 1 359 ? 15.704 81.137 32.708 1.00 9.17 359 GLU B O 1
ATOM 9046 N N . GLU B 1 360 ? 15.359 79.316 31.439 1.00 10.25 360 GLU B N 1
ATOM 9047 C CA . GLU B 1 360 ? 13.907 79.482 31.442 1.00 13.12 360 GLU B CA 1
ATOM 9048 C C . GLU B 1 360 ? 13.089 78.642 32.420 1.00 11.79 360 GLU B C 1
ATOM 9049 O O . GLU B 1 360 ? 13.289 77.435 32.554 1.00 11.18 360 GLU B O 1
ATOM 9055 N N . THR B 1 361 ? 12.153 79.313 33.090 1.00 11.72 361 THR B N 1
ATOM 9056 C CA . THR B 1 361 ? 11.257 78.681 34.052 1.00 10.97 361 THR B CA 1
ATOM 9057 C C . THR B 1 361 ? 10.510 77.548 33.353 1.00 10.71 361 THR B C 1
ATOM 9058 O O . THR B 1 361 ? 10.483 76.418 33.846 1.00 10.06 361 THR B O 1
ATOM 9062 N N . ARG B 1 362 ? 9.902 77.860 32.209 1.00 8.92 362 ARG B N 1
ATOM 9063 C CA . ARG B 1 362 ? 9.202 76.862 31.402 1.00 10.33 362 ARG B CA 1
ATOM 9064 C C . ARG B 1 362 ? 10.036 76.673 30.135 1.00 11.46 362 ARG B C 1
ATOM 9065 O O . ARG B 1 362 ? 9.722 77.216 29.071 1.00 10.97 362 ARG B O 1
ATOM 9073 N N . ALA B 1 363 ? 11.115 75.910 30.259 1.00 11.54 363 ALA B N 1
ATOM 9074 C CA . ALA B 1 363 ? 12.000 75.683 29.126 1.00 13.06 363 ALA B CA 1
ATOM 9075 C C . ALA B 1 363 ? 11.303 74.925 28.007 1.00 12.14 363 ALA B C 1
ATOM 9076 O O . ALA B 1 363 ? 10.363 74.173 28.243 1.00 13.00 363 ALA B O 1
ATOM 9078 N N . PRO B 1 364 ? 11.760 75.125 26.763 1.00 12.19 364 PRO B N 1
ATOM 9079 C CA . PRO B 1 364 ? 11.180 74.453 25.596 1.00 11.33 364 PRO B CA 1
ATOM 9080 C C . PRO B 1 364 ? 11.036 72.934 25.812 1.00 10.89 364 PRO B C 1
ATOM 9081 O O . PRO B 1 364 ? 12.015 72.243 26.102 1.00 12.54 364 PRO B O 1
ATOM 9085 N N . TRP B 1 365 ? 9.812 72.431 25.679 1.00 9.35 365 TRP B N 1
ATOM 9086 C CA . TRP B 1 365 ? 9.529 71.009 25.849 1.00 8.75 365 TRP B CA 1
ATOM 9087 C C . TRP B 1 365 ? 10.012 70.480 27.199 1.00 8.38 365 TRP B C 1
ATOM 9088 O O . TRP B 1 365 ? 10.358 69.309 27.321 1.00 7.81 365 TRP B O 1
ATOM 9099 N N . SER B 1 366 ? 10.031 71.356 28.202 1.00 7.70 366 SER B N 1
ATOM 9100 C CA . SER B 1 366 ? 10.441 71.002 29.563 1.00 7.88 366 SER B CA 1
ATOM 9101 C C . SER B 1 366 ? 11.928 70.685 29.748 1.00 7.95 366 SER B C 1
ATOM 9102 O O . SER B 1 366 ? 12.351 70.316 30.852 1.00 7.15 366 SER B O 1
ATOM 9105 N N . SER B 1 367 ? 12.716 70.840 28.684 1.00 7.44 367 SER B N 1
ATOM 9106 C CA . SER B 1 367 ? 14.150 70.546 28.734 1.00 7.27 367 SER B CA 1
ATOM 9107 C C . SER B 1 367 ? 14.355 69.203 29.431 1.00 6.71 367 SER B C 1
ATOM 9108 O O . SER B 1 367 ? 15.294 69.029 30.214 1.00 7.01 367 SER B O 1
ATOM 9111 N N . ASN B 1 368 ? 13.476 68.257 29.120 1.00 6.31 368 ASN B N 1
ATOM 9112 C CA . ASN B 1 368 ? 13.509 66.941 29.739 1.00 8.18 368 ASN B CA 1
ATOM 9113 C C . ASN B 1 368 ? 14.262 65.888 28.942 1.00 7.64 368 ASN B C 1
ATOM 9114 O O . ASN B 1 368 ? 15.161 66.195 28.154 1.00 7.43 368 ASN B O 1
ATOM 9119 N N . TYR B 1 369 ? 13.904 64.630 29.180 1.00 6.65 369 TYR B N 1
ATOM 9120 C CA . TYR B 1 369 ? 14.523 63.534 28.456 1.00 8.52 369 TYR B CA 1
ATOM 9121 C C . TYR B 1 369 ? 13.502 62.996 27.462 1.00 9.25 369 TYR B C 1
ATOM 9122 O O . TYR B 1 369 ? 12.586 62.267 27.838 1.00 10.14 369 TYR B O 1
ATOM 9131 N N . THR B 1 370 ? 13.642 63.390 26.197 1.00 9.38 370 THR B N 1
ATOM 9132 C CA . THR B 1 370 ? 12.726 62.941 25.145 1.00 9.03 370 THR B CA 1
ATOM 9133 C C . THR B 1 370 ? 13.303 61.656 24.581 1.00 8.91 370 THR B C 1
ATOM 9134 O O . THR B 1 370 ? 14.342 61.657 23.915 1.00 9.81 370 THR B O 1
ATOM 9138 N N . LEU B 1 371 ? 12.611 60.558 24.860 1.00 9.35 371 LEU B N 1
ATOM 9139 C CA . LEU B 1 371 ? 13.077 59.233 24.483 1.00 8.73 371 LEU B CA 1
ATOM 9140 C C . LEU B 1 371 ? 12.774 58.690 23.090 1.00 8.42 371 LEU B C 1
ATOM 9141 O O . LEU B 1 371 ? 13.070 57.525 22.821 1.00 6.18 371 LEU B O 1
ATOM 9146 N N . ASN B 1 372 ? 12.196 59.493 22.198 1.00 10.06 372 ASN B N 1
ATOM 9147 C CA . ASN B 1 372 ? 11.935 58.965 20.861 1.00 10.30 372 ASN B CA 1
ATOM 9148 C C . ASN B 1 372 ? 13.002 59.368 19.841 1.00 9.37 372 ASN B C 1
ATOM 9149 O O . ASN B 1 372 ? 12.758 59.342 18.636 1.00 8.64 372 ASN B O 1
ATOM 9154 N N . ILE B 1 373 ? 14.175 59.737 20.361 1.00 9.95 373 ILE B N 1
ATOM 9155 C CA . ILE B 1 373 ? 15.369 60.102 19.587 1.00 10.63 373 ILE B CA 1
ATOM 9156 C C . ILE B 1 373 ? 16.352 61.018 20.316 1.00 11.16 373 ILE B C 1
ATOM 9157 O O . ILE B 1 373 ? 17.548 60.729 20.383 1.00 10.77 373 ILE B O 1
ATOM 9162 N N . ASN B 1 374 ? 15.852 62.105 20.888 1.00 10.31 374 ASN B N 1
ATOM 9163 C CA . ASN B 1 374 ? 16.735 63.077 21.511 1.00 12.13 374 ASN B CA 1
ATOM 9164 C C . ASN B 1 374 ? 17.650 62.627 22.638 1.00 10.65 374 ASN B C 1
ATOM 9165 O O . ASN B 1 374 ? 18.858 62.856 22.561 1.00 9.97 374 ASN B O 1
ATOM 9170 N N . ALA B 1 375 ? 17.106 61.994 23.671 1.00 10.70 375 ALA B N 1
ATOM 9171 C CA . ALA B 1 375 ? 17.940 61.543 24.780 1.00 10.60 375 ALA B CA 1
ATOM 9172 C C . ALA B 1 375 ? 18.963 60.528 24.291 1.00 11.07 375 ALA B C 1
ATOM 9173 O O . ALA B 1 375 ? 20.130 60.576 24.680 1.00 12.16 375 ALA B O 1
ATOM 9175 N N . GLU B 1 376 ? 18.524 59.606 23.437 1.00 11.00 376 GLU B N 1
ATOM 9176 C CA . GLU B 1 376 ? 19.421 58.590 22.901 1.00 9.72 376 GLU B CA 1
ATOM 9177 C C . GLU B 1 376 ? 20.542 59.264 22.124 1.00 9.55 376 GLU B C 1
ATOM 9178 O O . GLU B 1 376 ? 21.712 58.939 22.299 1.00 6.50 376 GLU B O 1
ATOM 9192 N N . ASN B 1 378 ? 21.873 62.135 22.429 1.00 10.14 378 ASN B N 1
ATOM 9193 C CA . ASN B 1 378 ? 22.838 62.783 23.320 1.00 10.24 378 ASN B CA 1
ATOM 9194 C C . ASN B 1 378 ? 24.036 61.890 23.636 1.00 10.80 378 ASN B C 1
ATOM 9195 O O . ASN B 1 378 ? 25.145 62.383 23.876 1.00 8.79 378 ASN B O 1
ATOM 9200 N N . TYR B 1 379 ? 23.809 60.580 23.637 1.00 9.91 379 TYR B N 1
ATOM 9201 C CA . TYR B 1 379 ? 24.870 59.640 23.957 1.00 11.12 379 TYR B CA 1
ATOM 9202 C C . TYR B 1 379 ? 25.467 58.858 22.804 1.00 11.23 379 TYR B C 1
ATOM 9203 O O . TYR B 1 379 ? 26.270 57.954 23.021 1.00 12.85 379 TYR B O 1
ATOM 9212 N N . TRP B 1 380 ? 25.104 59.221 21.579 1.00 11.00 380 TRP B N 1
ATOM 9213 C CA . TRP B 1 380 ? 25.653 58.540 20.414 1.00 10.24 380 TRP B CA 1
ATOM 9214 C C . TRP B 1 380 ? 27.182 58.615 20.328 1.00 10.75 380 TRP B C 1
ATOM 9215 O O . TRP B 1 380 ? 27.809 57.723 19.769 1.00 12.80 380 TRP B O 1
ATOM 9226 N N . PRO B 1 381 ? 27.798 59.687 20.860 1.00 10.69 381 PRO B N 1
ATOM 9227 C CA . PRO B 1 381 ? 29.263 59.771 20.785 1.00 11.73 381 PRO B CA 1
ATOM 9228 C C . PRO B 1 381 ? 30.023 59.254 22.014 1.00 10.68 381 PRO B C 1
ATOM 9229 O O . PRO B 1 381 ? 31.250 59.190 22.003 1.00 10.74 381 PRO B O 1
ATOM 9233 N N . ALA B 1 382 ? 29.300 58.875 23.063 1.00 10.53 382 ALA B N 1
ATOM 9234 C CA . ALA B 1 382 ? 29.920 58.388 24.297 1.00 11.00 382 ALA B CA 1
ATOM 9235 C C . ALA B 1 382 ? 30.953 57.274 24.112 1.00 10.43 382 ALA B C 1
ATOM 9236 O O . ALA B 1 382 ? 32.066 57.349 24.636 1.00 9.79 382 ALA B O 1
ATOM 9238 N N . GLU B 1 383 ? 30.588 56.235 23.377 1.00 9.30 383 GLU B N 1
ATOM 9239 C CA . GLU B 1 383 ? 31.503 55.125 23.186 1.00 9.88 383 GLU B CA 1
ATOM 9240 C C . GLU B 1 383 ? 32.540 55.362 22.090 1.00 9.58 383 GLU B C 1
ATOM 9241 O O . GLU B 1 383 ? 33.738 55.246 22.333 1.00 10.72 383 GLU B O 1
ATOM 9247 N N . THR B 1 384 ? 32.092 55.694 20.884 1.00 10.62 384 THR B N 1
ATOM 9248 C CA . THR B 1 384 ? 33.036 55.890 19.788 1.00 10.61 384 THR B CA 1
ATOM 9249 C C . THR B 1 384 ? 34.061 56.990 20.028 1.00 10.55 384 THR B C 1
ATOM 9250 O O . THR B 1 384 ? 35.215 56.865 19.620 1.00 10.33 384 THR B O 1
ATOM 9254 N N . CYS B 1 385 ? 33.652 58.060 20.698 1.00 9.88 385 CYS B N 1
ATOM 9255 C CA . CYS B 1 385 ? 34.566 59.157 20.929 1.00 9.03 385 CYS B CA 1
ATOM 9256 C C . CYS B 1 385 ? 35.356 59.119 22.233 1.00 10.82 385 CYS B C 1
ATOM 9257 O O . CYS B 1 385 ? 35.844 60.143 22.720 1.00 9.71 385 CYS B O 1
ATOM 9260 N N . ASN B 1 386 ? 35.482 57.916 22.787 1.00 10.24 386 ASN B N 1
ATOM 9261 C CA . ASN B 1 386 ? 36.289 57.694 23.981 1.00 11.34 386 ASN B CA 1
ATOM 9262 C C . ASN B 1 386 ? 35.885 58.461 25.245 1.00 12.00 386 ASN B C 1
ATOM 9263 O O . ASN B 1 386 ? 36.717 59.112 25.888 1.00 11.58 386 ASN B O 1
ATOM 9268 N N . LEU B 1 387 ? 34.602 58.375 25.587 1.00 9.85 387 LEU B N 1
ATOM 9269 C CA . LEU B 1 387 ? 34.055 59.009 26.787 1.00 11.59 387 LEU B CA 1
ATOM 9270 C C . LEU B 1 387 ? 33.075 57.992 27.390 1.00 11.39 387 LEU B C 1
ATOM 9271 O O . LEU B 1 387 ? 31.989 58.336 27.868 1.00 10.02 387 LEU B O 1
ATOM 9276 N N . ALA B 1 388 ? 33.499 56.730 27.354 1.00 10.19 388 ALA B N 1
ATOM 9277 C CA . ALA B 1 388 ? 32.709 55.612 27.840 1.00 10.48 388 ALA B CA 1
ATOM 9278 C C . ALA B 1 388 ? 32.120 55.807 29.229 1.00 9.96 388 ALA B C 1
ATOM 9279 O O . ALA B 1 388 ? 30.937 55.568 29.426 1.00 9.54 388 ALA B O 1
ATOM 9281 N N . GLU B 1 389 ? 32.932 56.238 30.190 1.00 9.52 389 GLU B N 1
ATOM 9282 C CA . GLU B 1 389 ? 32.426 56.427 31.548 1.00 11.02 389 GLU B CA 1
ATOM 9283 C C . GLU B 1 389 ? 31.355 57.517 31.644 1.00 10.51 389 GLU B C 1
ATOM 9284 O O . GLU B 1 389 ? 30.578 57.548 32.600 1.00 9.21 389 GLU B O 1
ATOM 9290 N N . LEU B 1 390 ? 31.318 58.405 30.656 1.00 8.63 390 LEU B N 1
ATOM 9291 C CA . LEU B 1 390 ? 30.334 59.480 30.636 1.00 8.10 390 LEU B CA 1
ATOM 9292 C C . LEU B 1 390 ? 28.962 58.956 30.205 1.00 8.04 390 LEU B C 1
ATOM 9293 O O . LEU B 1 390 ? 27.964 59.671 30.281 1.00 8.03 390 LEU B O 1
ATOM 9298 N N . HIS B 1 391 ? 28.927 57.697 29.769 1.00 8.51 391 HIS B N 1
ATOM 9299 C CA . HIS B 1 391 ? 27.689 57.039 29.356 1.00 9.22 391 HIS B CA 1
ATOM 9300 C C . HIS B 1 391 ? 26.943 56.604 30.630 1.00 9.10 391 HIS B C 1
ATOM 9301 O O . HIS B 1 391 ? 25.723 56.469 30.635 1.00 7.88 391 HIS B O 1
ATOM 9308 N N . LYS B 1 392 ? 27.695 56.405 31.712 1.00 9.73 392 LYS B N 1
ATOM 9309 C CA . LYS B 1 392 ? 27.136 55.946 32.987 1.00 10.96 392 LYS B CA 1
ATOM 9310 C C . LYS B 1 392 ? 25.902 56.662 33.539 1.00 10.35 392 LYS B C 1
ATOM 9311 O O . LYS B 1 392 ? 24.999 56.013 34.057 1.00 10.90 392 LYS B O 1
ATOM 9317 N N . PRO B 1 393 ? 25.853 58.002 33.461 1.00 9.76 393 PRO B N 1
ATOM 9318 C CA . PRO B 1 393 ? 24.671 58.707 33.977 1.00 9.57 393 PRO B CA 1
ATOM 9319 C C . PRO B 1 393 ? 23.390 58.244 33.272 1.00 10.99 393 PRO B C 1
ATOM 9320 O O . PRO B 1 393 ? 22.334 58.151 33.893 1.00 12.16 393 PRO B O 1
ATOM 9324 N N . LEU B 1 394 ? 23.486 57.958 31.974 1.00 10.18 394 LEU B N 1
ATOM 9325 C CA . LEU B 1 394 ? 22.330 57.495 31.215 1.00 10.68 394 LEU B CA 1
ATOM 9326 C C . LEU B 1 394 ? 22.045 56.055 31.599 1.00 11.05 394 LEU B C 1
ATOM 9327 O O . LEU B 1 394 ? 20.895 55.657 31.761 1.00 10.16 394 LEU B O 1
ATOM 9332 N N . ILE B 1 395 ? 23.108 55.270 31.718 1.00 11.94 395 ILE B N 1
ATOM 9333 C CA . ILE B 1 395 ? 22.977 53.867 32.079 1.00 13.37 395 ILE B CA 1
ATOM 9334 C C . ILE B 1 395 ? 22.248 53.729 33.412 1.00 14.65 395 ILE B C 1
ATOM 9335 O O . ILE B 1 395 ? 21.356 52.899 33.561 1.00 13.47 395 ILE B O 1
ATOM 9340 N N . HIS B 1 396 ? 22.631 54.549 34.381 1.00 14.78 396 HIS B N 1
ATOM 9341 C CA . HIS B 1 396 ? 22.001 54.499 35.691 1.00 16.15 396 HIS B CA 1
ATOM 9342 C C . HIS B 1 396 ? 20.599 55.103 35.638 1.00 15.02 396 HIS B C 1
ATOM 9343 O O . HIS B 1 396 ? 19.719 54.712 36.407 1.00 12.36 396 HIS B O 1
ATOM 9350 N N . PHE B 1 397 ? 20.386 56.048 34.726 1.00 12.08 397 PHE B N 1
ATOM 9351 C CA . PHE B 1 397 ? 19.062 56.635 34.582 1.00 10.67 397 PHE B CA 1
ATOM 9352 C C . PHE B 1 397 ? 18.155 55.529 34.037 1.00 10.14 397 PHE B C 1
ATOM 9353 O O . PHE B 1 397 ? 17.003 55.388 34.456 1.00 8.41 397 PHE B O 1
ATOM 9361 N N . ILE B 1 398 ? 18.686 54.744 33.103 1.00 9.60 398 ILE B N 1
ATOM 9362 C CA . ILE B 1 398 ? 17.933 53.641 32.516 1.00 10.22 398 ILE B CA 1
ATOM 9363 C C . ILE B 1 398 ? 17.570 52.610 33.593 1.00 11.26 398 ILE B C 1
ATOM 9364 O O . ILE B 1 398 ? 16.479 52.041 33.564 1.00 10.02 398 ILE B O 1
ATOM 9369 N N . GLU B 1 399 ? 18.472 52.381 34.546 1.00 12.28 399 GLU B N 1
ATOM 9370 C CA . GLU B 1 399 ? 18.197 51.433 35.631 1.00 14.16 399 GLU B CA 1
ATOM 9371 C C . GLU B 1 399 ? 16.977 51.918 36.406 1.00 13.74 399 GLU B C 1
ATOM 9372 O O . GLU B 1 399 ? 16.129 51.127 36.820 1.00 13.06 399 GLU B O 1
ATOM 9378 N N . ARG B 1 400 ? 16.911 53.227 36.615 1.00 12.70 400 ARG B N 1
ATOM 9379 C CA . ARG B 1 400 ? 15.795 53.826 37.332 1.00 12.94 400 ARG B CA 1
ATOM 9380 C C . ARG B 1 400 ? 14.501 53.680 36.524 1.00 12.66 400 ARG B C 1
ATOM 9381 O O . ARG B 1 400 ? 13.450 53.336 37.074 1.00 12.01 400 ARG B O 1
ATOM 9389 N N . LEU B 1 401 ? 14.575 53.928 35.219 1.00 8.56 401 LEU B N 1
ATOM 9390 C CA . LEU B 1 401 ? 13.395 53.792 34.370 1.00 9.90 401 LEU B CA 1
ATOM 9391 C C . LEU B 1 401 ? 12.926 52.337 34.394 1.00 10.43 401 LEU B C 1
ATOM 9392 O O . LEU B 1 401 ? 11.726 52.055 34.423 1.00 8.72 401 LEU B O 1
ATOM 9397 N N . ALA B 1 402 ? 13.883 51.416 34.383 1.00 9.79 402 ALA B N 1
ATOM 9398 C CA . ALA B 1 402 ? 13.564 49.998 34.401 1.00 11.81 402 ALA B CA 1
ATOM 9399 C C . ALA B 1 402 ? 12.784 49.684 35.673 1.00 12.97 402 ALA B C 1
ATOM 9400 O O . ALA B 1 402 ? 11.838 48.900 35.651 1.00 12.61 402 ALA B O 1
ATOM 9402 N N . ALA B 1 403 ? 13.181 50.304 36.780 1.00 12.64 403 ALA B N 1
ATOM 9403 C CA . ALA B 1 403 ? 12.495 50.075 38.046 1.00 14.63 403 ALA B CA 1
ATOM 9404 C C . ALA B 1 403 ? 11.078 50.650 37.991 1.00 13.74 403 ALA B C 1
ATOM 9405 O O . ALA B 1 403 ? 10.115 49.949 38.280 1.00 15.04 403 ALA B O 1
ATOM 9407 N N . ASN B 1 404 ? 10.949 51.914 37.605 1.00 12.01 404 ASN B N 1
ATOM 9408 C CA . ASN B 1 404 ? 9.635 52.547 37.523 1.00 11.95 404 ASN B CA 1
ATOM 9409 C C . ASN B 1 404 ? 8.762 51.915 36.446 1.00 12.38 404 ASN B C 1
ATOM 9410 O O . ASN B 1 404 ? 7.562 51.722 36.644 1.00 12.18 404 ASN B O 1
ATOM 9415 N N . GLY B 1 405 ? 9.383 51.602 35.309 1.00 10.26 405 GLY B N 1
ATOM 9416 C CA . GLY B 1 405 ? 8.679 51.017 34.184 1.00 10.12 405 GLY B CA 1
ATOM 9417 C C . GLY B 1 405 ? 7.995 49.684 34.427 1.00 10.84 405 GLY B C 1
ATOM 9418 O O . GLY B 1 405 ? 7.074 49.320 33.694 1.00 9.46 405 GLY B O 1
ATOM 9419 N N . LYS B 1 406 ? 8.449 48.939 35.429 1.00 11.01 406 LYS B N 1
ATOM 9420 C CA . LYS B 1 406 ? 7.833 47.656 35.735 1.00 12.59 406 LYS B CA 1
ATOM 9421 C C . LYS B 1 406 ? 6.386 47.901 36.168 1.00 13.38 406 LYS B C 1
ATOM 9422 O O . LYS B 1 406 ? 5.465 47.236 35.698 1.00 12.72 406 LYS B O 1
ATOM 9428 N N . LYS B 1 407 ? 6.190 48.878 37.047 1.00 14.16 407 LYS B N 1
ATOM 9429 C CA . LYS B 1 407 ? 4.853 49.206 37.529 1.00 15.29 407 LYS B CA 1
ATOM 9430 C C . LYS B 1 407 ? 3.985 49.706 36.377 1.00 14.88 407 LYS B C 1
ATOM 9431 O O . LYS B 1 407 ? 2.799 49.385 36.296 1.00 15.33 407 LYS B O 1
ATOM 9437 N N . THR B 1 408 ? 4.579 50.491 35.483 1.00 13.22 408 THR B N 1
ATOM 9438 C CA . THR B 1 408 ? 3.842 51.014 34.337 1.00 12.25 408 THR B CA 1
ATOM 9439 C C . THR B 1 408 ? 3.380 49.861 33.446 1.00 12.85 408 THR B C 1
ATOM 9440 O O . THR B 1 408 ? 2.224 49.813 33.023 1.00 10.22 408 THR B O 1
ATOM 9444 N N . ALA B 1 409 ? 4.289 48.930 33.173 1.00 12.36 409 ALA B N 1
ATOM 9445 C CA . ALA B 1 409 ? 3.962 47.774 32.343 1.00 12.61 409 ALA B CA 1
ATOM 9446 C C . ALA B 1 409 ? 2.832 46.953 32.976 1.00 12.97 409 ALA B C 1
ATOM 9447 O O . ALA B 1 409 ? 1.935 46.479 32.281 1.00 11.45 409 ALA B O 1
ATOM 9449 N N . GLU B 1 410 ? 2.882 46.780 34.294 1.00 13.18 410 GLU B N 1
ATOM 9450 C CA . GLU B 1 410 ? 1.847 46.026 34.998 1.00 15.09 410 GLU B CA 1
ATOM 9451 C C . GLU B 1 410 ? 0.475 46.703 34.924 1.00 14.38 410 GLU B C 1
ATOM 9452 O O . GLU B 1 410 ? -0.504 46.102 34.482 1.00 15.66 410 GLU B O 1
ATOM 9458 N N . ILE B 1 411 ? 0.422 47.962 35.345 1.00 14.41 411 ILE B N 1
ATOM 9459 C CA . ILE B 1 411 ? -0.817 48.738 35.381 1.00 13.68 411 ILE B CA 1
ATOM 9460 C C . ILE B 1 411 ? -1.458 49.146 34.058 1.00 13.57 411 ILE B C 1
ATOM 9461 O O . ILE B 1 411 ? -2.658 48.939 33.851 1.00 13.17 411 ILE B O 1
ATOM 9466 N N . ASN B 1 412 ? -0.679 49.746 33.168 1.00 11.79 412 ASN B N 1
ATOM 9467 C CA . ASN B 1 412 ? -1.229 50.191 31.894 1.00 11.97 412 ASN B CA 1
ATOM 9468 C C . ASN B 1 412 ? -1.462 49.080 30.884 1.00 11.98 412 ASN B C 1
ATOM 9469 O O . ASN B 1 412 ? -2.384 49.167 30.076 1.00 11.03 412 ASN B O 1
ATOM 9474 N N . TYR B 1 413 ? -0.654 48.026 30.942 1.00 12.11 413 TYR B N 1
ATOM 9475 C CA . TYR B 1 413 ? -0.769 46.962 29.949 1.00 12.58 413 TYR B CA 1
ATOM 9476 C C . TYR B 1 413 ? -0.910 45.522 30.419 1.00 12.29 413 TYR B C 1
ATOM 9477 O O . TYR B 1 413 ? -1.116 44.633 29.594 1.00 11.59 413 TYR B O 1
ATOM 9486 N N . GLY B 1 414 ? -0.780 45.278 31.717 1.00 12.74 414 GLY B N 1
ATOM 9487 C CA . GLY B 1 414 ? -0.883 43.915 32.212 1.00 14.08 414 GLY B CA 1
ATOM 9488 C C . GLY B 1 414 ? 0.230 43.047 31.645 1.00 15.65 414 GLY B C 1
ATOM 9489 O O . GLY B 1 414 ? 0.048 41.849 31.395 1.00 14.88 414 GLY B O 1
ATOM 9490 N N . ALA B 1 415 ? 1.396 43.659 31.454 1.00 14.04 415 ALA B N 1
ATOM 9491 C CA . ALA B 1 415 ? 2.551 42.967 30.900 1.00 13.01 415 ALA B CA 1
ATOM 9492 C C . ALA B 1 415 ? 3.716 42.834 31.874 1.00 13.65 415 ALA B C 1
ATOM 9493 O O . ALA B 1 415 ? 3.846 43.600 32.828 1.00 13.02 415 ALA B O 1
ATOM 9495 N N . ARG B 1 416 ? 4.565 41.848 31.615 1.00 13.26 416 ARG B N 1
ATOM 9496 C CA . ARG B 1 416 ? 5.748 41.615 32.422 1.00 13.57 416 ARG B CA 1
ATOM 9497 C C . ARG B 1 416 ? 6.805 42.628 31.965 1.00 13.25 416 ARG B C 1
ATOM 9498 O O . ARG B 1 416 ? 6.546 43.440 31.073 1.00 11.92 416 ARG B O 1
ATOM 9506 N N . GLY B 1 417 ? 7.984 42.577 32.580 1.00 12.42 417 GLY B N 1
ATOM 9507 C CA . GLY B 1 417 ? 9.061 43.480 32.211 1.00 11.47 417 GLY B CA 1
ATOM 9508 C C . GLY B 1 417 ? 8.827 44.937 32.575 1.00 12.16 417 GLY B C 1
ATOM 9509 O O . GLY B 1 417 ? 8.128 45.253 33.540 1.00 10.70 417 GLY B O 1
ATOM 9510 N N . TRP B 1 418 ? 9.438 45.832 31.808 1.00 10.83 418 TRP B N 1
ATOM 9511 C CA . TRP B 1 418 ? 9.284 47.257 32.041 1.00 10.57 418 TRP B CA 1
ATOM 9512 C C . TRP B 1 418 ? 9.132 47.978 30.719 1.00 11.81 418 TRP B C 1
ATOM 9513 O O . TRP B 1 418 ? 9.557 47.489 29.662 1.00 11.34 418 TRP B O 1
ATOM 9524 N N . VAL B 1 419 ? 8.504 49.140 30.787 1.00 10.26 419 VAL B N 1
ATOM 9525 C CA . VAL B 1 419 ? 8.274 49.946 29.603 1.00 11.88 419 VAL B CA 1
ATOM 9526 C C . VAL B 1 419 ? 8.531 51.408 29.964 1.00 10.15 419 VAL B C 1
ATOM 9527 O O . VAL B 1 419 ? 8.545 51.779 31.142 1.00 11.21 419 VAL B O 1
ATOM 9531 N N . ALA B 1 420 ? 8.780 52.218 28.945 1.00 7.96 420 ALA B N 1
ATOM 9532 C CA . ALA B 1 420 ? 9.000 53.652 29.108 1.00 8.59 420 ALA B CA 1
ATOM 9533 C C . ALA B 1 420 ? 8.459 54.215 27.813 1.00 9.00 420 ALA B C 1
ATOM 9534 O O . ALA B 1 420 ? 8.568 53.574 26.762 1.00 9.61 420 ALA B O 1
ATOM 9536 N N . HIS B 1 421 ? 7.860 55.397 27.874 1.00 10.24 421 HIS B N 1
ATOM 9537 C CA . HIS B 1 421 ? 7.291 55.976 26.674 1.00 8.91 421 HIS B CA 1
ATOM 9538 C C . HIS B 1 421 ? 8.147 57.058 26.016 1.00 10.01 421 HIS B C 1
ATOM 9539 O O . HIS B 1 421 ? 9.364 56.892 25.956 1.00 10.20 421 HIS B O 1
ATOM 9546 N N . HIS B 1 422 ? 7.555 58.159 25.547 1.00 8.51 422 HIS B N 1
ATOM 9547 C CA . HIS B 1 422 ? 8.355 59.156 24.836 1.00 9.44 422 HIS B CA 1
ATOM 9548 C C . HIS B 1 422 ? 8.954 60.339 25.602 1.00 10.17 422 HIS B C 1
ATOM 9549 O O . HIS B 1 422 ? 9.794 61.048 25.058 1.00 9.02 422 HIS B O 1
ATOM 9556 N N . ASN B 1 423 ? 8.544 60.537 26.854 1.00 11.28 423 ASN B N 1
ATOM 9557 C CA . ASN B 1 423 ? 9.070 61.626 27.686 1.00 11.79 423 ASN B CA 1
ATOM 9558 C C . ASN B 1 423 ? 9.356 61.126 29.103 1.00 13.76 423 ASN B C 1
ATOM 9559 O O . ASN B 1 423 ? 8.559 60.393 29.687 1.00 13.17 423 ASN B O 1
ATOM 9564 N N . ALA B 1 424 ? 10.491 61.530 29.654 1.00 11.88 424 ALA B N 1
ATOM 9565 C CA . ALA B 1 424 ? 10.836 61.157 31.016 1.00 11.80 424 ALA B CA 1
ATOM 9566 C C . ALA B 1 424 ? 11.464 62.386 31.646 1.00 12.04 424 ALA B C 1
ATOM 9567 O O . ALA B 1 424 ? 11.915 63.287 30.938 1.00 8.02 424 ALA B O 1
ATOM 9569 N N . ASP B 1 425 ? 11.453 62.442 32.974 1.00 11.50 425 ASP B N 1
ATOM 9570 C CA . ASP B 1 425 ? 12.047 63.562 33.683 1.00 10.78 425 ASP B CA 1
ATOM 9571 C C . ASP B 1 425 ? 12.975 63.046 34.769 1.00 9.99 425 ASP B C 1
ATOM 9572 O O . ASP B 1 425 ? 13.273 61.848 34.834 1.00 9.86 425 ASP B O 1
ATOM 9577 N N . LEU B 1 426 ? 13.428 63.960 35.617 1.00 9.53 426 LEU B N 1
ATOM 9578 C CA . LEU B 1 426 ? 14.321 63.617 36.713 1.00 11.01 426 LEU B CA 1
ATOM 9579 C C . LEU B 1 426 ? 13.728 62.483 37.528 1.00 10.85 426 LEU B C 1
ATOM 9580 O O . LEU B 1 426 ? 14.447 61.595 37.983 1.00 10.82 426 LEU B O 1
ATOM 9585 N N . TRP B 1 427 ? 12.409 62.524 37.699 1.00 9.15 427 TRP B N 1
ATOM 9586 C CA . TRP B 1 427 ? 11.685 61.527 38.484 1.00 10.90 427 TRP B CA 1
ATOM 9587 C C . TRP B 1 427 ? 11.618 60.156 37.816 1.00 10.12 427 TRP B C 1
ATOM 9588 O O . TRP B 1 427 ? 11.281 59.159 38.451 1.00 9.52 427 TRP B O 1
ATOM 9599 N N . GLY B 1 428 ? 11.943 60.116 36.531 1.00 9.44 428 GLY B N 1
ATOM 9600 C CA . GLY B 1 428 ? 11.934 58.861 35.811 1.00 10.46 428 GLY B CA 1
ATOM 9601 C C . GLY B 1 428 ? 10.558 58.400 35.383 1.00 10.75 428 GLY B C 1
ATOM 9602 O O . GLY B 1 428 ? 10.291 57.200 35.375 1.00 10.61 428 GLY B O 1
ATOM 9603 N N . GLN B 1 429 ? 9.681 59.335 35.026 1.00 9.32 429 GLN B N 1
ATOM 9604 C CA . GLN B 1 429 ? 8.342 58.955 34.590 1.00 8.96 429 GLN B CA 1
ATOM 9605 C C . GLN B 1 429 ? 8.464 57.974 33.434 1.00 10.17 429 GLN B C 1
ATOM 9606 O O . GLN B 1 429 ? 9.161 58.244 32.450 1.00 9.86 429 GLN B O 1
ATOM 9612 N N . THR B 1 430 ? 7.782 56.840 33.559 1.00 7.59 430 THR B N 1
ATOM 9613 C CA . THR B 1 430 ? 7.815 55.804 32.540 1.00 8.82 430 THR B CA 1
ATOM 9614 C C . THR B 1 430 ? 6.482 55.646 31.817 1.00 9.20 430 THR B C 1
ATOM 9615 O O . THR B 1 430 ? 6.368 54.871 30.873 1.00 9.15 430 THR B O 1
ATOM 9619 N N . ALA B 1 431 ? 5.477 56.388 32.270 1.00 8.97 431 ALA B N 1
ATOM 9620 C CA . ALA B 1 431 ? 4.154 56.347 31.665 1.00 8.91 431 ALA B CA 1
ATOM 9621 C C . ALA B 1 431 ? 4.075 57.388 30.553 1.00 10.25 431 ALA B C 1
ATOM 9622 O O . ALA B 1 431 ? 4.814 58.376 30.558 1.00 9.85 431 ALA B O 1
ATOM 9624 N N . PRO B 1 432 ? 3.166 57.188 29.589 1.00 10.41 432 PRO B N 1
ATOM 9625 C CA . PRO B 1 432 ? 3.041 58.155 28.496 1.00 10.84 432 PRO B CA 1
ATOM 9626 C C . PRO B 1 432 ? 2.612 59.523 29.032 1.00 11.60 432 PRO B C 1
ATOM 9627 O O . PRO B 1 432 ? 2.124 59.633 30.161 1.00 11.69 432 PRO B O 1
ATOM 9631 N N . VAL B 1 433 ? 2.813 60.567 28.237 1.00 10.55 433 VAL B N 1
ATOM 9632 C CA . VAL B 1 433 ? 2.412 61.908 28.649 1.00 11.99 433 VAL B CA 1
ATOM 9633 C C . VAL B 1 433 ? 1.100 62.252 27.939 1.00 12.05 433 VAL B C 1
ATOM 9634 O O . VAL B 1 433 ? 0.325 61.355 27.611 1.00 12.72 433 VAL B O 1
ATOM 9638 N N . GLY B 1 434 ? 0.847 63.538 27.713 1.00 11.52 434 GLY B N 1
ATOM 9639 C CA . GLY B 1 434 ? -0.372 63.947 27.030 1.00 12.72 434 GLY B CA 1
ATOM 9640 C C . GLY B 1 434 ? -1.539 64.345 27.923 1.00 14.33 434 GLY B C 1
ATOM 9641 O O . GLY B 1 434 ? -2.666 64.493 27.443 1.00 15.80 434 GLY B O 1
ATOM 9642 N N . ASP B 1 435 ? -1.262 64.535 29.212 1.00 13.63 435 ASP B N 1
ATOM 9643 C CA . ASP B 1 435 ? -2.256 64.897 30.221 1.00 13.66 435 ASP B CA 1
ATOM 9644 C C . ASP B 1 435 ? -3.582 64.160 30.057 1.00 14.52 435 ASP B C 1
ATOM 9645 O O . ASP B 1 435 ? -4.654 64.770 30.010 1.00 13.67 435 ASP B O 1
ATOM 9650 N N . PHE B 1 436 ? -3.490 62.837 29.956 1.00 15.05 436 PHE B N 1
ATOM 9651 C CA . PHE B 1 436 ? -4.661 61.972 29.842 1.00 14.03 436 PHE B CA 1
ATOM 9652 C C . PHE B 1 436 ? -5.668 62.346 28.761 1.00 13.40 436 PHE B C 1
ATOM 9653 O O . PHE B 1 436 ? -6.862 62.456 29.036 1.00 14.90 436 PHE B O 1
ATOM 9661 N N . GLY B 1 437 ? -5.200 62.557 27.540 1.00 13.53 437 GLY B N 1
ATOM 9662 C CA . GLY B 1 437 ? -6.127 62.874 26.475 1.00 13.90 437 GLY B CA 1
ATOM 9663 C C . GLY B 1 437 ? -5.885 64.133 25.675 1.00 15.10 437 GLY B C 1
ATOM 9664 O O . GLY B 1 437 ? -6.408 64.261 24.570 1.00 15.59 437 GLY B O 1
ATOM 9665 N N . HIS B 1 438 ? -5.107 65.064 26.210 1.00 14.37 438 HIS B N 1
ATOM 9666 C CA . HIS B 1 438 ? -4.850 66.308 25.494 1.00 15.54 438 HIS B CA 1
ATOM 9667 C C . HIS B 1 438 ? -3.865 66.126 24.356 1.00 15.89 438 HIS B C 1
ATOM 9668 O O . HIS B 1 438 ? -4.074 66.645 23.255 1.00 15.46 438 HIS B O 1
ATOM 9675 N N . GLY B 1 439 ? -2.802 65.377 24.625 1.00 15.78 439 GLY B N 1
ATOM 9676 C CA . GLY B 1 439 ? -1.772 65.144 23.629 1.00 17.35 439 GLY B CA 1
ATOM 9677 C C . GLY B 1 439 ? -2.190 64.399 22.374 1.00 17.35 439 GLY B C 1
ATOM 9678 O O . GLY B 1 439 ? -3.204 63.703 22.350 1.00 16.55 439 GLY B O 1
ATOM 9679 N N . ASP B 1 440 ? -1.391 64.553 21.323 1.00 17.35 440 ASP B N 1
ATOM 9680 C CA . ASP B 1 440 ? -1.652 63.896 20.042 1.00 17.44 440 ASP B CA 1
ATOM 9681 C C . ASP B 1 440 ? -1.118 62.470 20.145 1.00 15.85 440 ASP B C 1
ATOM 9682 O O . ASP B 1 440 ? 0.049 62.259 20.483 1.00 15.63 440 ASP B O 1
ATOM 9687 N N . PRO B 1 441 ? -1.966 61.471 19.866 1.00 14.00 441 PRO B N 1
ATOM 9688 C CA . PRO B 1 441 ? -1.478 60.093 19.957 1.00 14.84 441 PRO B CA 1
ATOM 9689 C C . PRO B 1 441 ? -0.307 59.780 19.030 1.00 15.21 441 PRO B C 1
ATOM 9690 O O . PRO B 1 441 ? 0.423 58.822 19.268 1.00 14.83 441 PRO B O 1
ATOM 9694 N N . VAL B 1 442 ? -0.117 60.586 17.984 1.00 14.53 442 VAL B N 1
ATOM 9695 C CA . VAL B 1 442 ? 0.981 60.342 17.047 1.00 15.31 442 VAL B CA 1
ATOM 9696 C C . VAL B 1 442 ? 2.338 60.456 17.752 1.00 14.41 442 VAL B C 1
ATOM 9697 O O . VAL B 1 442 ? 3.334 59.887 17.290 1.00 15.21 442 VAL B O 1
ATOM 9701 N N . TRP B 1 443 ? 2.389 61.196 18.858 1.00 13.39 443 TRP B N 1
ATOM 9702 C CA . TRP B 1 443 ? 3.644 61.301 19.600 1.00 13.26 443 TRP B CA 1
ATOM 9703 C C . TRP B 1 443 ? 3.527 60.870 21.060 1.00 13.92 443 TRP B C 1
ATOM 9704 O O . TRP B 1 443 ? 4.498 60.379 21.649 1.00 13.00 443 TRP B O 1
ATOM 9715 N N . ALA B 1 444 ? 2.338 61.025 21.634 1.00 13.02 444 ALA B N 1
ATOM 9716 C CA . ALA B 1 444 ? 2.117 60.652 23.030 1.00 14.26 444 ALA B CA 1
ATOM 9717 C C . ALA B 1 444 ? 2.060 59.148 23.264 1.00 14.83 444 ALA B C 1
ATOM 9718 O O . ALA B 1 444 ? 2.583 58.661 24.265 1.00 14.94 444 ALA B O 1
ATOM 9720 N N . PHE B 1 445 ? 1.421 58.403 22.363 1.00 14.75 445 PHE B N 1
ATOM 9721 C CA . PHE B 1 445 ? 1.353 56.965 22.563 1.00 14.11 445 PHE B CA 1
ATOM 9722 C C . PHE B 1 445 ? 2.498 56.269 21.851 1.00 15.20 445 PHE B C 1
ATOM 9723 O O . PHE B 1 445 ? 2.425 55.984 20.658 1.00 15.28 445 PHE B O 1
ATOM 9731 N N . TRP B 1 446 ? 3.554 55.990 22.602 1.00 13.73 446 TRP B N 1
ATOM 9732 C CA . TRP B 1 446 ? 4.736 55.357 22.050 1.00 13.79 446 TRP B CA 1
ATOM 9733 C C . TRP B 1 446 ? 5.439 54.634 23.198 1.00 12.87 446 TRP B C 1
ATOM 9734 O O . TRP B 1 446 ? 6.186 55.249 23.961 1.00 13.78 446 TRP B O 1
ATOM 9745 N N . PRO B 1 447 ? 5.192 53.316 23.343 1.00 13.31 447 PRO B N 1
ATOM 9746 C CA . PRO B 1 447 ? 5.785 52.478 24.399 1.00 13.04 447 PRO B CA 1
ATOM 9747 C C . PRO B 1 447 ? 7.127 51.818 24.066 1.00 13.82 447 PRO B C 1
ATOM 9748 O O . PRO B 1 447 ? 7.440 50.749 24.594 1.00 14.48 447 PRO B O 1
ATOM 9760 N N . GLY B 1 449 ? 10.232 53.522 24.288 1.00 14.53 449 GLY B N 1
ATOM 9761 C CA . GLY B 1 449 ? 11.358 54.235 24.871 1.00 14.71 449 GLY B CA 1
ATOM 9762 C C . GLY B 1 449 ? 12.329 53.312 25.582 1.00 14.34 449 GLY B C 1
ATOM 9763 O O . GLY B 1 449 ? 13.546 53.481 25.490 1.00 14.99 449 GLY B O 1
ATOM 9764 N N . GLY B 1 450 ? 11.789 52.330 26.296 1.00 14.30 450 GLY B N 1
ATOM 9765 C CA . GLY B 1 450 ? 12.632 51.391 27.012 1.00 12.38 450 GLY B CA 1
ATOM 9766 C C . GLY B 1 450 ? 13.353 50.441 26.076 1.00 12.77 450 GLY B C 1
ATOM 9767 O O . GLY B 1 450 ? 14.527 50.134 26.275 1.00 12.23 450 GLY B O 1
ATOM 9768 N N . VAL B 1 451 ? 12.644 49.983 25.051 1.00 11.68 451 VAL B N 1
ATOM 9769 C CA . VAL B 1 451 ? 13.199 49.064 24.070 1.00 13.41 451 VAL B CA 1
ATOM 9770 C C . VAL B 1 451 ? 14.403 49.708 23.374 1.00 12.63 451 VAL B C 1
ATOM 9771 O O . VAL B 1 451 ? 15.430 49.064 23.171 1.00 12.89 451 VAL B O 1
ATOM 9775 N N . TRP B 1 452 ? 14.276 50.986 23.032 1.00 12.21 452 TRP B N 1
ATOM 9776 C CA . TRP B 1 452 ? 15.356 51.712 22.373 1.00 11.82 452 TRP B CA 1
ATOM 9777 C C . TRP B 1 452 ? 16.544 51.888 23.328 1.00 11.84 452 TRP B C 1
ATOM 9778 O O . TRP B 1 452 ? 17.688 51.616 22.966 1.00 10.13 452 TRP B O 1
ATOM 9789 N N . LEU B 1 453 ? 16.267 52.334 24.550 1.00 11.52 453 LEU B N 1
ATOM 9790 C CA . LEU B 1 453 ? 17.325 52.569 25.527 1.00 11.56 453 LEU B CA 1
ATOM 9791 C C . LEU B 1 453 ? 18.160 51.342 25.869 1.00 11.04 453 LEU B C 1
ATOM 9792 O O . LEU B 1 453 ? 19.309 51.483 26.284 1.00 12.33 453 LEU B O 1
ATOM 9797 N N . THR B 1 454 ? 17.609 50.142 25.693 1.00 10.84 454 THR B N 1
ATOM 9798 C CA . THR B 1 454 ? 18.381 48.938 25.996 1.00 11.52 454 THR B CA 1
ATOM 9799 C C . THR B 1 454 ? 19.617 48.863 25.100 1.00 12.37 454 THR B C 1
ATOM 9800 O O . THR B 1 454 ? 20.628 48.259 25.471 1.00 13.29 454 THR B O 1
ATOM 9804 N N . GLN B 1 455 ? 19.537 49.482 23.925 1.00 10.60 455 GLN B N 1
ATOM 9805 C CA . GLN B 1 455 ? 20.668 49.481 23.003 1.00 11.74 455 GLN B CA 1
ATOM 9806 C C . GLN B 1 455 ? 21.903 50.127 23.636 1.00 8.96 455 GLN B C 1
ATOM 9807 O O . GLN B 1 455 ? 23.027 49.677 23.425 1.00 9.17 455 GLN B O 1
ATOM 9813 N N . HIS B 1 456 ? 21.689 51.178 24.420 1.00 10.34 456 HIS B N 1
ATOM 9814 C CA . HIS B 1 456 ? 22.792 51.867 25.081 1.00 9.45 456 HIS B CA 1
ATOM 9815 C C . HIS B 1 456 ? 23.418 50.966 26.142 1.00 10.38 456 HIS B C 1
ATOM 9816 O O . HIS B 1 456 ? 24.649 50.917 26.289 1.00 10.47 456 HIS B O 1
ATOM 9823 N N . LEU B 1 457 ? 22.577 50.262 26.891 1.00 10.53 457 LEU B N 1
ATOM 9824 C CA . LEU B 1 457 ? 23.082 49.344 27.904 1.00 11.77 457 LEU B CA 1
ATOM 9825 C C . LEU B 1 457 ? 23.976 48.320 27.208 1.00 11.37 457 LEU B C 1
ATOM 9826 O O . LEU B 1 457 ? 25.073 48.014 27.676 1.00 10.31 457 LEU B O 1
ATOM 9831 N N . TRP B 1 458 ? 23.492 47.803 26.079 1.00 10.47 458 TRP B N 1
ATOM 9832 C CA . TRP B 1 458 ? 24.222 46.806 25.305 1.00 9.90 458 TRP B CA 1
ATOM 9833 C C . TRP B 1 458 ? 25.502 47.365 24.668 1.00 10.99 458 TRP B C 1
ATOM 9834 O O . TRP B 1 458 ? 26.558 46.748 24.764 1.00 12.48 458 TRP B O 1
ATOM 9845 N N . GLU B 1 459 ? 25.415 48.530 24.027 1.00 10.58 459 GLU B N 1
ATOM 9846 C CA . GLU B 1 459 ? 26.591 49.126 23.392 1.00 11.09 459 GLU B CA 1
ATOM 9847 C C . GLU B 1 459 ? 27.709 49.392 24.401 1.00 10.77 459 GLU B C 1
ATOM 9848 O O . GLU B 1 459 ? 28.885 49.297 24.063 1.00 12.42 459 GLU B O 1
ATOM 9854 N N . HIS B 1 460 ? 27.350 49.723 25.639 1.00 10.92 460 HIS B N 1
ATOM 9855 C CA . HIS B 1 460 ? 28.363 49.970 26.658 1.00 10.99 460 HIS B CA 1
ATOM 9856 C C . HIS B 1 460 ? 29.206 48.705 26.789 1.00 11.41 460 HIS B C 1
ATOM 9857 O O . HIS B 1 460 ? 30.416 48.762 27.020 1.00 9.97 460 HIS B O 1
ATOM 9864 N N . TYR B 1 461 ? 28.557 47.557 26.632 1.00 11.43 461 TYR B N 1
ATOM 9865 C CA . TYR B 1 461 ? 29.261 46.287 26.705 1.00 11.94 461 TYR B CA 1
ATOM 9866 C C . TYR B 1 461 ? 30.013 45.959 25.406 1.00 12.12 461 TYR B C 1
ATOM 9867 O O . TYR B 1 461 ? 31.190 45.600 25.446 1.00 12.58 461 TYR B O 1
ATOM 9876 N N . THR B 1 462 ? 29.353 46.081 24.255 1.00 10.72 462 THR B N 1
ATOM 9877 C CA . THR B 1 462 ? 30.031 45.754 22.996 1.00 11.86 462 THR B CA 1
ATOM 9878 C C . THR B 1 462 ? 31.330 46.528 22.805 1.00 11.41 462 THR B C 1
ATOM 9879 O O . THR B 1 462 ? 32.280 46.020 22.216 1.00 11.58 462 THR B O 1
ATOM 9883 N N . PHE B 1 463 ? 31.373 47.757 23.304 1.00 10.23 463 PHE B N 1
ATOM 9884 C CA . PHE B 1 463 ? 32.570 48.572 23.180 1.00 11.20 463 PHE B CA 1
ATOM 9885 C C . PHE B 1 463 ? 33.616 48.246 24.247 1.00 12.08 463 PHE B C 1
ATOM 9886 O O . PHE B 1 463 ? 34.804 48.163 23.948 1.00 14.29 463 PHE B O 1
ATOM 9894 N N . GLY B 1 464 ? 33.171 48.046 25.484 1.00 13.49 464 GLY B N 1
ATOM 9895 C CA . GLY B 1 464 ? 34.101 47.773 26.567 1.00 14.40 464 GLY B CA 1
ATOM 9896 C C . GLY B 1 464 ? 34.335 46.328 26.965 1.00 15.59 464 GLY B C 1
ATOM 9897 O O . GLY B 1 464 ? 35.287 46.036 27.682 1.00 16.07 464 GLY B O 1
ATOM 9898 N N . GLU B 1 465 ? 33.470 45.423 26.521 1.00 16.64 465 GLU B N 1
ATOM 9899 C CA . GLU B 1 465 ? 33.606 44.003 26.847 1.00 18.43 465 GLU B CA 1
ATOM 9900 C C . GLU B 1 465 ? 33.709 43.695 28.348 1.00 18.25 465 GLU B C 1
ATOM 9901 O O . GLU B 1 465 ? 34.411 42.767 28.733 1.00 18.41 465 GLU B O 1
ATOM 9907 N N . ASP B 1 466 ? 33.029 44.463 29.196 1.00 18.75 466 ASP B N 1
ATOM 9908 C CA . ASP B 1 466 ? 33.072 44.200 30.636 1.00 19.85 466 ASP B CA 1
ATOM 9909 C C . ASP B 1 466 ? 31.980 43.199 31.018 1.00 19.22 466 ASP B C 1
ATOM 9910 O O . ASP B 1 466 ? 30.810 43.559 31.166 1.00 16.71 466 ASP B O 1
ATOM 9915 N N . GLU B 1 467 ? 32.378 41.945 31.194 1.00 19.64 467 GLU B N 1
ATOM 9916 C CA . GLU B 1 467 ? 31.445 40.878 31.532 1.00 20.70 467 GLU B CA 1
ATOM 9917 C C . GLU B 1 467 ? 30.645 41.119 32.809 1.00 19.40 467 GLU B C 1
ATOM 9918 O O . GLU B 1 467 ? 29.459 40.796 32.868 1.00 18.47 467 GLU B O 1
ATOM 9924 N N . ALA B 1 468 ? 31.287 41.679 33.831 1.00 16.94 468 ALA B N 1
ATOM 9925 C CA . ALA B 1 468 ? 30.601 41.946 35.094 1.00 17.83 468 ALA B CA 1
ATOM 9926 C C . ALA B 1 468 ? 29.459 42.945 34.897 1.00 17.29 468 ALA B C 1
ATOM 9927 O O . ALA B 1 468 ? 28.361 42.765 35.438 1.00 16.73 468 ALA B O 1
ATOM 9929 N N . TYR B 1 469 ? 29.728 44.003 34.137 1.00 15.85 469 TYR B N 1
ATOM 9930 C CA . TYR B 1 469 ? 28.715 45.019 33.847 1.00 14.26 469 TYR B CA 1
ATOM 9931 C C . TYR B 1 469 ? 27.536 44.367 33.140 1.00 14.42 469 TYR B C 1
ATOM 9932 O O . TYR B 1 469 ? 26.380 44.623 33.468 1.00 14.93 469 TYR B O 1
ATOM 9941 N N . LEU B 1 470 ? 27.838 43.525 32.160 1.00 14.94 470 LEU B N 1
ATOM 9942 C CA . LEU B 1 470 ? 26.799 42.837 31.402 1.00 14.93 470 LEU B CA 1
ATOM 9943 C C . LEU B 1 470 ? 25.980 41.893 32.279 1.00 16.12 470 LEU B C 1
ATOM 9944 O O . LEU B 1 470 ? 24.750 41.945 32.285 1.00 14.10 470 LEU B O 1
ATOM 9949 N N . ARG B 1 471 ? 26.668 41.042 33.030 1.00 15.64 471 ARG B N 1
ATOM 9950 C CA . ARG B 1 471 ? 25.985 40.077 33.877 1.00 18.79 471 ARG B CA 1
ATOM 9951 C C . ARG B 1 471 ? 25.165 40.695 35.004 1.00 18.36 471 ARG B C 1
ATOM 9952 O O . ARG B 1 471 ? 24.004 40.346 35.188 1.00 17.83 471 ARG B O 1
ATOM 9960 N N . ASP B 1 472 ? 25.756 41.633 35.737 1.00 19.45 472 ASP B N 1
ATOM 9961 C CA . ASP B 1 472 ? 25.074 42.249 36.873 1.00 20.53 472 ASP B CA 1
ATOM 9962 C C . ASP B 1 472 ? 24.189 43.460 36.621 1.00 21.43 472 ASP B C 1
ATOM 9963 O O . ASP B 1 472 ? 23.251 43.704 37.385 1.00 21.82 472 ASP B O 1
ATOM 9968 N N . THR B 1 473 ? 24.468 44.225 35.570 1.00 20.35 473 THR B N 1
ATOM 9969 C CA . THR B 1 473 ? 23.672 45.419 35.314 1.00 19.29 473 THR B CA 1
ATOM 9970 C C . THR B 1 473 ? 22.894 45.455 34.006 1.00 18.96 473 THR B C 1
ATOM 9971 O O . THR B 1 473 ? 21.669 45.594 34.014 1.00 18.78 473 THR B O 1
ATOM 9975 N N . ALA B 1 474 ? 23.601 45.326 32.887 1.00 16.97 474 ALA B N 1
ATOM 9976 C CA . ALA B 1 474 ? 22.972 45.395 31.571 1.00 16.23 474 ALA B CA 1
ATOM 9977 C C . ALA B 1 474 ? 21.952 44.308 31.239 1.00 15.39 474 ALA B C 1
ATOM 9978 O O . ALA B 1 474 ? 20.770 44.603 31.052 1.00 12.99 474 ALA B O 1
ATOM 9980 N N . TYR B 1 475 ? 22.408 43.061 31.162 1.00 13.76 475 TYR B N 1
ATOM 9981 C CA . TYR B 1 475 ? 21.525 41.961 30.793 1.00 14.90 475 TYR B CA 1
ATOM 9982 C C . TYR B 1 475 ? 20.202 41.896 31.538 1.00 14.35 475 TYR B C 1
ATOM 9983 O O . TYR B 1 475 ? 19.156 41.723 30.919 1.00 12.95 475 TYR B O 1
ATOM 9992 N N . PRO B 1 476 ? 20.231 42.004 32.878 1.00 14.31 476 PRO B N 1
ATOM 9993 C CA . PRO B 1 476 ? 18.984 41.950 33.644 1.00 14.87 476 PRO B CA 1
ATOM 9994 C C . PRO B 1 476 ? 17.955 42.937 33.099 1.00 14.85 476 PRO B C 1
ATOM 9995 O O . PRO B 1 476 ? 16.802 42.581 32.863 1.00 14.00 476 PRO B O 1
ATOM 9999 N N . ILE B 1 477 ? 18.383 44.179 32.891 1.00 14.40 477 ILE B N 1
ATOM 10000 C CA . ILE B 1 477 ? 17.485 45.208 32.382 1.00 14.59 477 ILE B CA 1
ATOM 10001 C C . ILE B 1 477 ? 17.061 44.914 30.947 1.00 13.78 477 ILE B C 1
ATOM 10002 O O . ILE B 1 477 ? 15.884 45.045 30.605 1.00 12.00 477 ILE B O 1
ATOM 10015 N N . LYS B 1 479 ? 16.906 42.031 29.471 1.00 13.05 479 LYS B N 1
ATOM 10016 C CA . LYS B 1 479 ? 15.979 40.902 29.500 1.00 13.85 479 LYS B CA 1
ATOM 10017 C C . LYS B 1 479 ? 14.556 41.339 29.859 1.00 13.24 479 LYS B C 1
ATOM 10018 O O . LYS B 1 479 ? 13.590 40.953 29.203 1.00 14.35 479 LYS B O 1
ATOM 10024 N N . GLU B 1 480 ? 14.428 42.139 30.908 1.00 12.77 480 GLU B N 1
ATOM 10025 C CA . GLU B 1 480 ? 13.111 42.601 31.325 1.00 12.97 480 GLU B CA 1
ATOM 10026 C C . GLU B 1 480 ? 12.420 43.385 30.218 1.00 13.18 480 GLU B C 1
ATOM 10027 O O . GLU B 1 480 ? 11.207 43.286 30.043 1.00 12.64 480 GLU B O 1
ATOM 10033 N N . ALA B 1 481 ? 13.199 44.158 29.467 1.00 12.71 481 ALA B N 1
ATOM 10034 C CA . ALA B 1 481 ? 12.655 44.947 28.374 1.00 12.75 481 ALA B CA 1
ATOM 10035 C C . ALA B 1 481 ? 12.130 43.999 27.300 1.00 13.00 481 ALA B C 1
ATOM 10036 O O . ALA B 1 481 ? 11.078 44.235 26.716 1.00 14.66 481 ALA B O 1
ATOM 10038 N N . ALA B 1 482 ? 12.869 42.921 27.054 1.00 13.02 482 ALA B N 1
ATOM 10039 C CA . ALA B 1 482 ? 12.476 41.936 26.059 1.00 12.39 482 ALA B CA 1
ATOM 10040 C C . ALA B 1 482 ? 11.209 41.199 26.491 1.00 13.61 482 ALA B C 1
ATOM 10041 O O . ALA B 1 482 ? 10.367 40.857 25.658 1.00 12.31 482 ALA B O 1
ATOM 10043 N N . LEU B 1 483 ? 11.114 40.929 27.791 1.00 14.03 483 LEU B N 1
ATOM 10044 C CA . LEU B 1 483 ? 9.909 40.268 28.302 1.00 15.47 483 LEU B CA 1
ATOM 10045 C C . LEU B 1 483 ? 8.648 41.085 28.008 1.00 15.14 483 LEU B C 1
ATOM 10046 O O . LEU B 1 483 ? 7.668 40.569 27.523 1.00 16.04 483 LEU B O 1
ATOM 10051 N N . PHE B 1 484 ? 8.760 42.396 28.271 1.00 13.33 484 PHE B N 1
ATOM 10052 C CA . PHE B 1 484 ? 7.652 43.296 27.984 1.00 12.20 484 PHE B CA 1
ATOM 10053 C C . PHE B 1 484 ? 7.288 43.170 26.506 1.00 12.79 484 PHE B C 1
ATOM 10054 O O . PHE B 1 484 ? 6.112 43.109 26.158 1.00 13.73 484 PHE B O 1
ATOM 10062 N N . CYS B 1 485 ? 8.307 43.145 25.644 1.00 12.34 485 CYS B N 1
ATOM 10063 C CA . CYS B 1 485 ? 8.092 43.030 24.204 1.00 13.77 485 CYS B CA 1
ATOM 10064 C C . CYS B 1 485 ? 7.372 41.737 23.863 1.00 13.86 485 CYS B C 1
ATOM 10065 O O . CYS B 1 485 ? 6.479 41.719 23.020 1.00 13.17 485 CYS B O 1
ATOM 10068 N N . LEU B 1 486 ? 7.767 40.656 24.521 1.00 13.98 486 LEU B N 1
ATOM 10069 C CA . LEU B 1 486 ? 7.146 39.365 24.283 1.00 15.78 486 LEU B CA 1
ATOM 10070 C C . LEU B 1 486 ? 5.653 39.437 24.600 1.00 15.30 486 LEU B C 1
ATOM 10071 O O . LEU B 1 486 ? 4.849 38.755 23.968 1.00 16.04 486 LEU B O 1
ATOM 10076 N N . ASP B 1 487 ? 5.286 40.270 25.570 1.00 15.19 487 ASP B N 1
ATOM 10077 C CA . ASP B 1 487 ? 3.881 40.413 25.950 1.00 15.11 487 ASP B CA 1
ATOM 10078 C C . ASP B 1 487 ? 3.178 41.474 25.119 1.00 15.24 487 ASP B C 1
ATOM 10079 O O . ASP B 1 487 ? 1.972 41.398 24.894 1.00 15.40 487 ASP B O 1
ATOM 10084 N N . TRP B 1 488 ? 3.932 42.469 24.662 1.00 13.57 488 TRP B N 1
ATOM 10085 C CA . TRP B 1 488 ? 3.350 43.534 23.862 1.00 14.69 488 TRP B CA 1
ATOM 10086 C C . TRP B 1 488 ? 3.018 43.006 22.467 1.00 16.80 488 TRP B C 1
ATOM 10087 O O . TRP B 1 488 ? 2.066 43.457 21.827 1.00 17.74 488 TRP B O 1
ATOM 10098 N N . LEU B 1 489 ? 3.808 42.045 21.998 1.00 15.70 489 LEU B N 1
ATOM 10099 C CA . LEU B 1 489 ? 3.569 41.449 20.691 1.00 16.08 489 LEU B CA 1
ATOM 10100 C C . LEU B 1 489 ? 2.337 40.541 20.732 1.00 16.35 489 LEU B C 1
ATOM 10101 O O . LEU B 1 489 ? 2.167 39.756 21.666 1.00 16.81 489 LEU B O 1
ATOM 10106 N N . ILE B 1 490 ? 1.476 40.671 19.726 1.00 16.30 490 ILE B N 1
ATOM 10107 C CA . ILE B 1 490 ? 0.274 39.848 19.612 1.00 17.99 490 ILE B CA 1
ATOM 10108 C C . ILE B 1 490 ? 0.187 39.340 18.171 1.00 19.13 490 ILE B C 1
ATOM 10109 O O . ILE B 1 490 ? 0.731 39.963 17.262 1.00 18.73 490 ILE B O 1
ATOM 10114 N N . GLU B 1 491 ? -0.484 38.209 17.964 1.00 20.56 491 GLU B N 1
ATOM 10115 C CA . GLU B 1 491 ? -0.617 37.652 16.623 1.00 22.87 491 GLU B CA 1
ATOM 10116 C C . GLU B 1 491 ? -1.692 38.367 15.827 1.00 23.72 491 GLU B C 1
ATOM 10117 O O . GLU B 1 491 ? -2.748 38.698 16.356 1.00 24.03 491 GLU B O 1
ATOM 10123 N N . ASN B 1 492 ? -1.422 38.604 14.550 1.00 24.57 492 ASN B N 1
ATOM 10124 C CA . ASN B 1 492 ? -2.408 39.245 13.701 1.00 26.10 492 ASN B CA 1
ATOM 10125 C C . ASN B 1 492 ? -3.181 38.118 13.019 1.00 27.73 492 ASN B C 1
ATOM 10126 O O . ASN B 1 492 ? -2.932 36.942 13.283 1.00 27.15 492 ASN B O 1
ATOM 10131 N N . GLU B 1 493 ? -4.113 38.473 12.147 1.00 30.41 493 GLU B N 1
ATOM 10132 C CA . GLU B 1 493 ? -4.924 37.481 11.452 1.00 33.50 493 GLU B CA 1
ATOM 10133 C C . GLU B 1 493 ? -4.077 36.435 10.734 1.00 32.93 493 GLU B C 1
ATOM 10134 O O . GLU B 1 493 ? -4.392 35.246 10.756 1.00 33.03 493 GLU B O 1
ATOM 10140 N N . ALA B 1 494 ? -2.998 36.885 10.101 1.00 33.07 494 ALA B N 1
ATOM 10141 C CA . ALA B 1 494 ? -2.109 35.996 9.362 1.00 31.12 494 ALA B CA 1
ATOM 10142 C C . ALA B 1 494 ? -1.170 35.185 10.252 1.00 29.95 494 ALA B C 1
ATOM 10143 O O . ALA B 1 494 ? -0.427 34.335 9.763 1.00 30.56 494 ALA B O 1
ATOM 10145 N N . GLY B 1 495 ? -1.193 35.446 11.554 1.00 28.23 495 GLY B N 1
ATOM 10146 C CA . GLY B 1 495 ? -0.331 34.700 12.455 1.00 25.55 495 GLY B CA 1
ATOM 10147 C C . GLY B 1 495 ? 1.018 35.343 12.738 1.00 24.78 495 GLY B C 1
ATOM 10148 O O . GLY B 1 495 ? 1.863 34.757 13.412 1.00 23.76 495 GLY B O 1
ATOM 10149 N N . TYR B 1 496 ? 1.235 36.543 12.219 1.00 23.51 496 TYR B N 1
ATOM 10150 C CA . TYR B 1 496 ? 2.492 37.235 12.467 1.00 22.64 496 TYR B CA 1
ATOM 10151 C C . TYR B 1 496 ? 2.376 38.027 13.758 1.00 20.97 496 TYR B C 1
ATOM 10152 O O . TYR B 1 496 ? 1.289 38.465 14.137 1.00 19.85 496 TYR B O 1
ATOM 10161 N N . LEU B 1 497 ? 3.502 38.213 14.431 1.00 18.33 497 LEU B N 1
ATOM 10162 C CA . LEU B 1 497 ? 3.511 38.980 15.661 1.00 16.62 497 LEU B CA 1
ATOM 10163 C C . LEU B 1 497 ? 3.603 40.459 15.310 1.00 16.77 497 LEU B C 1
ATOM 10164 O O . LEU B 1 497 ? 4.403 40.860 14.464 1.00 16.55 497 LEU B O 1
ATOM 10169 N N . VAL B 1 498 ? 2.766 41.262 15.957 1.00 15.52 498 VAL B N 1
ATOM 10170 C CA . VAL B 1 498 ? 2.728 42.696 15.719 1.00 15.52 498 VAL B CA 1
ATOM 10171 C C . VAL B 1 498 ? 2.446 43.445 17.011 1.00 14.96 498 VAL B C 1
ATOM 10172 O O . VAL B 1 498 ? 2.178 42.844 18.054 1.00 16.52 498 VAL B O 1
ATOM 10176 N N . THR B 1 499 ? 2.519 44.766 16.929 1.00 14.37 499 THR B N 1
ATOM 10177 C CA . THR B 1 499 ? 2.221 45.621 18.069 1.00 14.47 499 THR B CA 1
ATOM 10178 C C . THR B 1 499 ? 0.952 46.383 17.701 1.00 13.99 499 THR B C 1
ATOM 10179 O O . THR B 1 499 ? 0.672 46.601 16.520 1.00 13.46 499 THR B O 1
ATOM 10183 N N . SER B 1 500 ? 0.186 46.778 18.711 1.00 14.47 500 SER B N 1
ATOM 10184 C CA . SER B 1 500 ? -1.059 47.504 18.491 1.00 14.49 500 SER B CA 1
ATOM 10185 C C . SER B 1 500 ? -1.609 47.978 19.833 1.00 14.71 500 SER B C 1
ATOM 10186 O O . SER B 1 500 ? -1.839 47.167 20.730 1.00 13.46 500 SER B O 1
ATOM 10189 N N . PRO B 1 501 ? -1.826 49.299 19.992 1.00 13.66 501 PRO B N 1
ATOM 10190 C CA . PRO B 1 501 ? -1.588 50.357 19.001 1.00 13.84 501 PRO B CA 1
ATOM 10191 C C . PRO B 1 501 ? -0.100 50.535 18.729 1.00 14.64 501 PRO B C 1
ATOM 10192 O O . PRO B 1 501 ? 0.738 50.110 19.526 1.00 14.34 501 PRO B O 1
ATOM 10196 N N . SER B 1 502 ? 0.218 51.174 17.607 1.00 15.16 502 SER B N 1
ATOM 10197 C CA . SER B 1 502 ? 1.599 51.411 17.217 1.00 13.85 502 SER B CA 1
ATOM 10198 C C . SER B 1 502 ? 1.693 52.741 16.481 1.00 15.20 502 SER B C 1
ATOM 10199 O O . SER B 1 502 ? 0.799 53.104 15.718 1.00 13.90 502 SER B O 1
ATOM 10202 N N . THR B 1 503 ? 2.772 53.478 16.719 1.00 13.63 503 THR B N 1
ATOM 10203 C CA . THR B 1 503 ? 2.957 54.760 16.053 1.00 13.92 503 THR B CA 1
ATOM 10204 C C . THR B 1 503 ? 4.391 54.905 15.568 1.00 13.18 503 THR B C 1
ATOM 10205 O O . THR B 1 503 ? 5.279 54.188 16.022 1.00 11.60 503 THR B O 1
ATOM 10209 N N . SER B 1 504 ? 4.601 55.830 14.636 1.00 13.12 504 SER B N 1
ATOM 10210 C CA . SER B 1 504 ? 5.931 56.110 14.100 1.00 13.60 504 SER B CA 1
ATOM 10211 C C . SER B 1 504 ? 6.203 57.553 14.524 1.00 15.30 504 SER B C 1
ATOM 10212 O O . SER B 1 504 ? 5.688 58.498 13.922 1.00 14.41 504 SER B O 1
ATOM 10215 N N . PRO B 1 505 ? 7.028 57.738 15.565 1.00 15.60 505 PRO B N 1
ATOM 10216 C CA . PRO B 1 505 ? 7.357 59.058 16.085 1.00 16.54 505 PRO B CA 1
ATOM 10217 C C . PRO B 1 505 ? 7.079 60.313 15.274 1.00 20.73 505 PRO B C 1
ATOM 10218 O O . PRO B 1 505 ? 7.756 60.648 14.295 1.00 19.27 505 PRO B O 1
ATOM 10222 N N . GLU B 1 506 ? 6.018 60.971 15.739 1.00 21.27 506 GLU B N 1
ATOM 10223 C CA . GLU B 1 506 ? 5.494 62.230 15.254 1.00 19.45 506 GLU B CA 1
ATOM 10224 C C . GLU B 1 506 ? 4.987 62.308 13.809 1.00 18.39 506 GLU B C 1
ATOM 10225 O O . GLU B 1 506 ? 4.542 63.366 13.372 1.00 18.39 506 GLU B O 1
ATOM 10231 N N . GLN B 1 507 ? 5.012 61.194 13.082 1.00 17.69 507 GLN B N 1
ATOM 10232 C CA . GLN B 1 507 ? 4.541 61.181 11.696 1.00 17.94 507 GLN B CA 1
ATOM 10233 C C . GLN B 1 507 ? 3.207 60.450 11.512 1.00 17.90 507 GLN B C 1
ATOM 10234 O O . GLN B 1 507 ? 3.096 59.268 11.829 1.00 16.70 507 GLN B O 1
ATOM 10240 N N . ARG B 1 508 ? 2.197 61.152 10.999 1.00 17.63 508 ARG B N 1
ATOM 10241 C CA . ARG B 1 508 ? 0.892 60.535 10.749 1.00 18.78 508 ARG B CA 1
ATOM 10242 C C . ARG B 1 508 ? 0.857 59.978 9.331 1.00 18.34 508 ARG B C 1
ATOM 10243 O O . ARG B 1 508 ? 1.606 60.427 8.468 1.00 17.47 508 ARG B O 1
ATOM 10251 N N . PHE B 1 509 ? 0.003 58.986 9.097 1.00 18.34 509 PHE B N 1
ATOM 10252 C CA . PHE B 1 509 ? -0.141 58.423 7.760 1.00 20.10 509 PHE B CA 1
ATOM 10253 C C . PHE B 1 509 ? -1.455 58.979 7.233 1.00 22.44 509 PHE B C 1
ATOM 10254 O O . PHE B 1 509 ? -2.363 59.279 8.013 1.00 20.71 509 PHE B O 1
ATOM 10262 N N . ARG B 1 510 ? -1.554 59.146 5.919 1.00 24.17 510 ARG B N 1
ATOM 10263 C CA . ARG B 1 510 ? -2.765 59.708 5.346 1.00 26.53 510 ARG B CA 1
ATOM 10264 C C . ARG B 1 510 ? -3.564 58.784 4.450 1.00 26.16 510 ARG B C 1
ATOM 10265 O O . ARG B 1 510 ? -3.019 57.960 3.714 1.00 24.80 510 ARG B O 1
ATOM 10273 N N . ILE B 1 511 ? -4.878 58.936 4.551 1.00 27.08 511 ILE B N 1
ATOM 10274 C CA . ILE B 1 511 ? -5.838 58.178 3.770 1.00 27.35 511 ILE B CA 1
ATOM 10275 C C . ILE B 1 511 ? -6.886 59.201 3.352 1.00 28.23 511 ILE B C 1
ATOM 10276 O O . ILE B 1 511 ? -7.539 59.818 4.197 1.00 27.88 511 ILE B O 1
ATOM 10281 N N . GLY B 1 512 ? -7.029 59.396 2.047 1.00 29.92 512 GLY B N 1
ATOM 10282 C CA . GLY B 1 512 ? -7.986 60.371 1.566 1.00 30.86 512 GLY B CA 1
ATOM 10283 C C . GLY B 1 512 ? -7.516 61.763 1.938 1.00 31.98 512 GLY B C 1
ATOM 10284 O O . GLY B 1 512 ? -6.382 62.140 1.642 1.00 31.27 512 GLY B O 1
ATOM 10285 N N . GLU B 1 513 ? -8.376 62.522 2.606 1.00 32.54 513 GLU B N 1
ATOM 10286 C CA . GLU B 1 513 ? -8.040 63.884 3.004 1.00 34.59 513 GLU B CA 1
ATOM 10287 C C . GLU B 1 513 ? -7.702 63.954 4.489 1.00 34.50 513 GLU B C 1
ATOM 10288 O O . GLU B 1 513 ? -7.612 65.045 5.055 1.00 34.58 513 GLU B O 1
ATOM 10294 N N . LYS B 1 514 ? -7.506 62.797 5.118 1.00 33.57 514 LYS B N 1
ATOM 10295 C CA . LYS B 1 514 ? -7.217 62.754 6.549 1.00 32.89 514 LYS B CA 1
ATOM 10296 C C . LYS B 1 514 ? -5.892 62.105 6.932 1.00 30.60 514 LYS B C 1
ATOM 10297 O O . LYS B 1 514 ? -5.320 61.315 6.176 1.00 30.24 514 LYS B O 1
ATOM 10303 N 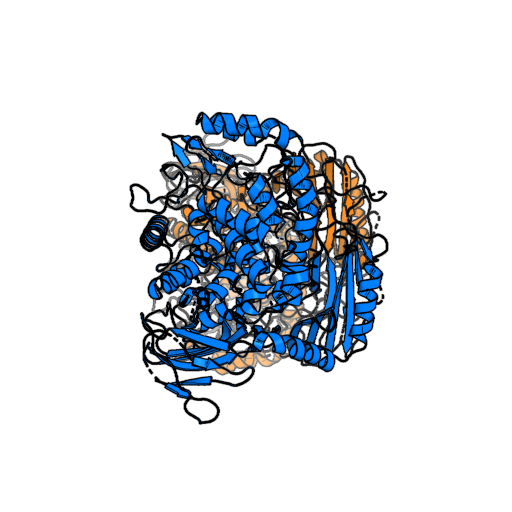N . GLY B 1 515 ? -5.427 62.450 8.129 1.00 27.74 515 GLY B N 1
ATOM 10304 C CA . GLY B 1 515 ? -4.191 61.906 8.659 1.00 24.76 515 GLY B CA 1
ATOM 10305 C C . GLY B 1 515 ? -4.513 61.138 9.928 1.00 22.84 515 GLY B C 1
ATOM 10306 O O . GLY B 1 515 ? -5.362 61.562 10.715 1.00 22.63 515 GLY B O 1
ATOM 10307 N N . TYR B 1 516 ? -3.850 60.007 10.134 1.00 19.93 516 TYR B N 1
ATOM 10308 C CA . TYR B 1 516 ? -4.106 59.195 11.314 1.00 19.94 516 TYR B CA 1
ATOM 10309 C C . TYR B 1 516 ? -2.800 58.908 12.029 1.00 19.27 516 TYR B C 1
ATOM 10310 O O . TYR B 1 516 ? -1.732 58.975 11.420 1.00 16.46 516 TYR B O 1
ATOM 10319 N N . ALA B 1 517 ? -2.893 58.576 13.313 1.00 17.00 517 ALA B N 1
ATOM 10320 C CA . ALA B 1 517 ? -1.714 58.324 14.123 1.00 16.75 517 ALA B CA 1
ATOM 10321 C C . ALA B 1 517 ? -1.388 56.866 14.407 1.00 15.98 517 ALA B C 1
ATOM 10322 O O . ALA B 1 517 ? -0.251 56.440 14.216 1.00 15.85 517 ALA B O 1
ATOM 10324 N N . VAL B 1 518 ? -2.379 56.106 14.862 1.00 14.97 518 VAL B N 1
ATOM 10325 C CA . VAL B 1 518 ? -2.147 54.717 15.225 1.00 15.03 518 VAL B CA 1
ATOM 10326 C C . VAL B 1 518 ? -2.595 53.654 14.237 1.00 14.15 518 VAL B C 1
ATOM 10327 O O . VAL B 1 518 ? -3.622 53.777 13.579 1.00 13.70 518 VAL B O 1
ATOM 10331 N N . SER B 1 519 ? -1.792 52.601 14.161 1.00 14.44 519 SER B N 1
ATOM 10332 C CA . SER B 1 519 ? -2.062 51.462 13.303 1.00 14.91 519 SER B CA 1
ATOM 10333 C C . SER B 1 519 ? -1.362 50.301 13.992 1.00 15.00 519 SER B C 1
ATOM 10334 O O . SER B 1 519 ? -1.130 50.359 15.199 1.00 16.48 519 SER B O 1
ATOM 10337 N N . SER B 1 520 ? -1.029 49.248 13.257 1.00 14.84 520 SER B N 1
ATOM 10338 C CA . SER B 1 520 ? -0.350 48.125 13.882 1.00 17.01 520 SER B CA 1
ATOM 10339 C C . SER B 1 520 ? 1.040 47.881 13.310 1.00 16.65 520 SER B C 1
ATOM 10340 O O . SER B 1 520 ? 1.282 48.060 12.112 1.00 17.18 520 SER B O 1
ATOM 10343 N N . ALA B 1 521 ? 1.949 47.483 14.193 1.00 14.98 521 ALA B N 1
ATOM 10344 C CA . ALA B 1 521 ? 3.322 47.166 13.827 1.00 14.35 521 ALA B CA 1
ATOM 10345 C C . ALA B 1 521 ? 4.013 48.154 12.887 1.00 14.09 521 ALA B C 1
ATOM 10346 O O . ALA B 1 521 ? 4.194 47.872 11.700 1.00 14.54 521 ALA B O 1
ATOM 10348 N N . THR B 1 522 ? 4.395 49.314 13.412 1.00 13.66 522 THR B N 1
ATOM 10349 C CA . THR B 1 522 ? 5.107 50.294 12.600 1.00 12.64 522 THR B CA 1
ATOM 10350 C C . THR B 1 522 ? 6.507 49.720 12.423 1.00 12.75 522 THR B C 1
ATOM 10351 O O . THR B 1 522 ? 6.951 48.896 13.223 1.00 13.81 522 THR B O 1
ATOM 10355 N N . THR B 1 523 ? 7.202 50.149 11.381 1.00 12.29 523 THR B N 1
ATOM 10356 C CA . THR B 1 523 ? 8.541 49.644 11.132 1.00 11.18 523 THR B CA 1
ATOM 10357 C C . THR B 1 523 ? 9.500 49.933 12.292 1.00 9.68 523 THR B C 1
ATOM 10358 O O . THR B 1 523 ? 10.355 49.106 12.600 1.00 10.99 523 THR B O 1
ATOM 10370 N N . ASP B 1 525 ? 8.755 50.057 15.489 1.00 9.73 525 ASP B N 1
ATOM 10371 C CA . ASP B 1 525 ? 8.408 49.061 16.511 1.00 11.24 525 ASP B CA 1
ATOM 10372 C C . ASP B 1 525 ? 9.072 47.721 16.223 1.00 11.29 525 ASP B C 1
ATOM 10373 O O . ASP B 1 525 ? 9.763 47.162 17.074 1.00 11.92 525 ASP B O 1
ATOM 10378 N N . LEU B 1 526 ? 8.842 47.209 15.016 1.00 10.40 526 LEU B N 1
ATOM 10379 C CA . LEU B 1 526 ? 9.402 45.936 14.593 1.00 10.10 526 LEU B CA 1
ATOM 10380 C C . LEU B 1 526 ? 10.932 45.933 14.618 1.00 10.15 526 LEU B C 1
ATOM 10381 O O . LEU B 1 526 ? 11.539 44.956 15.046 1.00 8.98 526 LEU B O 1
ATOM 10386 N N . SER B 1 527 ? 11.541 47.031 14.171 1.00 10.00 527 SER B N 1
ATOM 10387 C CA . SER B 1 527 ? 12.998 47.158 14.132 1.00 11.38 527 SER B CA 1
ATOM 10388 C C . SER B 1 527 ? 13.607 47.213 15.531 1.00 11.01 527 SER B C 1
ATOM 10389 O O . SER B 1 527 ? 14.597 46.541 15.806 1.00 12.23 527 SER B O 1
ATOM 10392 N N . LEU B 1 528 ? 13.010 48.011 16.412 1.00 11.24 528 LEU B N 1
ATOM 10393 C CA . LEU B 1 528 ? 13.491 48.133 17.783 1.00 10.71 528 LEU B CA 1
ATOM 10394 C C . LEU B 1 528 ? 13.356 46.816 18.544 1.00 11.91 528 LEU B C 1
ATOM 10395 O O . LEU B 1 528 ? 14.268 46.409 19.263 1.00 11.07 528 LEU B O 1
ATOM 10400 N N . ILE B 1 529 ? 12.215 46.152 18.386 1.00 12.29 529 ILE B N 1
ATOM 10401 C CA . ILE B 1 529 ? 11.981 44.885 19.074 1.00 12.12 529 ILE B CA 1
ATOM 10402 C C . ILE B 1 529 ? 12.915 43.803 18.550 1.00 12.42 529 ILE B C 1
ATOM 10403 O O . ILE B 1 529 ? 13.485 43.033 19.328 1.00 11.79 529 ILE B O 1
ATOM 10408 N N . ALA B 1 530 ? 13.072 43.746 17.231 1.00 12.56 530 ALA B N 1
ATOM 10409 C CA . ALA B 1 530 ? 13.963 42.762 16.629 1.00 12.93 530 ALA B CA 1
ATOM 10410 C C . ALA B 1 530 ? 15.383 42.985 17.165 1.00 13.06 530 ALA B C 1
ATOM 10411 O O . ALA B 1 530 ? 16.072 42.039 17.552 1.00 13.59 530 ALA B O 1
ATOM 10413 N N . GLU B 1 531 ? 15.807 44.244 17.193 1.00 14.32 531 GLU B N 1
ATOM 10414 C CA . GLU B 1 531 ? 17.139 44.607 17.677 1.00 15.58 531 GLU B CA 1
ATOM 10415 C C . GLU B 1 531 ? 17.284 44.174 19.141 1.00 15.86 531 GLU B C 1
ATOM 10416 O O . GLU B 1 531 ? 18.295 43.577 19.524 1.00 15.59 531 GLU B O 1
ATOM 10422 N N . CYS B 1 532 ? 16.268 44.465 19.951 1.00 15.25 532 CYS B N 1
ATOM 10423 C CA . CYS B 1 532 ? 16.292 44.096 21.363 1.00 14.81 532 CYS B CA 1
ATOM 10424 C C . CYS B 1 532 ? 16.442 42.584 21.523 1.00 15.07 532 CYS B C 1
ATOM 10425 O O . CYS B 1 532 ? 17.263 42.116 22.314 1.00 16.01 532 CYS B O 1
ATOM 10428 N N . PHE B 1 533 ? 15.658 41.818 20.772 1.00 12.94 533 PHE B N 1
ATOM 10429 C CA . PHE B 1 533 ? 15.754 40.369 20.856 1.00 14.82 533 PHE B CA 1
ATOM 10430 C C . PHE B 1 533 ? 17.151 39.898 20.448 1.00 15.09 533 PHE B C 1
ATOM 10431 O O . PHE B 1 533 ? 17.744 39.057 21.123 1.00 15.38 533 PHE B O 1
ATOM 10439 N N . ASP B 1 534 ? 17.679 40.440 19.353 1.00 16.16 534 ASP B N 1
ATOM 10440 C CA . ASP B 1 534 ? 19.018 40.065 18.893 1.00 16.97 534 ASP B CA 1
ATOM 10441 C C . ASP B 1 534 ? 20.067 40.322 19.966 1.00 14.34 534 ASP B C 1
ATOM 10442 O O . ASP B 1 534 ? 20.850 39.436 20.300 1.00 14.16 534 ASP B O 1
ATOM 10447 N N . ASN B 1 535 ? 20.088 41.545 20.488 1.00 13.91 535 ASN B N 1
ATOM 10448 C CA . ASN B 1 535 ? 21.050 41.919 21.524 1.00 12.65 535 ASN B CA 1
ATOM 10449 C C . ASN B 1 535 ? 20.921 41.035 22.763 1.00 13.16 535 ASN B C 1
ATOM 10450 O O . ASN B 1 535 ? 21.925 40.647 23.363 1.00 14.07 535 ASN B O 1
ATOM 10455 N N . CYS B 1 536 ? 19.686 40.715 23.145 1.00 13.44 536 CYS B N 1
ATOM 10456 C CA . CYS B 1 536 ? 19.447 39.862 24.307 1.00 15.12 536 CYS B CA 1
ATOM 10457 C C . CYS B 1 536 ? 19.986 38.459 24.064 1.00 14.83 536 CYS B C 1
ATOM 10458 O O . CYS B 1 536 ? 20.554 37.839 24.961 1.00 15.21 536 CYS B O 1
ATOM 10461 N N . ILE B 1 537 ? 19.791 37.961 22.848 1.00 15.52 537 ILE B N 1
ATOM 10462 C CA . ILE B 1 537 ? 20.257 36.633 22.486 1.00 15.21 537 ILE B CA 1
ATOM 10463 C C . ILE B 1 537 ? 21.777 36.610 22.567 1.00 16.87 537 ILE B C 1
ATOM 10464 O O . ILE B 1 537 ? 22.362 35.706 23.168 1.00 14.52 537 ILE B O 1
ATOM 10469 N N . GLN B 1 538 ? 22.406 37.623 21.976 1.00 18.60 538 GLN B N 1
ATOM 10470 C CA . GLN B 1 538 ? 23.859 37.737 21.984 1.00 21.60 538 GLN B CA 1
ATOM 10471 C C . GLN B 1 538 ? 24.400 37.863 23.396 1.00 21.43 538 GLN B C 1
ATOM 10472 O O . GLN B 1 538 ? 25.447 37.302 23.713 1.00 22.67 538 GLN B O 1
ATOM 10478 N N . ALA B 1 539 ? 23.689 38.600 24.243 1.00 21.39 539 ALA B N 1
ATOM 10479 C CA . ALA B 1 539 ? 24.121 38.786 25.622 1.00 20.57 539 ALA B CA 1
ATOM 10480 C C . ALA B 1 539 ? 24.065 37.465 26.380 1.00 21.81 539 ALA B C 1
ATOM 10481 O O . ALA B 1 539 ? 25.038 37.062 27.030 1.00 21.41 539 ALA B O 1
ATOM 10483 N N . ALA B 1 540 ? 22.921 36.790 26.284 1.00 21.07 540 ALA B N 1
ATOM 10484 C CA . ALA B 1 540 ? 22.713 35.519 26.967 1.00 20.71 540 ALA B CA 1
ATOM 10485 C C . ALA B 1 540 ? 23.783 34.489 26.617 1.00 21.39 540 ALA B C 1
ATOM 10486 O O . ALA B 1 540 ? 24.371 33.870 27.504 1.00 21.56 540 ALA B O 1
ATOM 10488 N N . LYS B 1 541 ? 24.028 34.299 25.325 1.00 22.30 541 LYS B N 1
ATOM 10489 C CA . LYS B 1 541 ? 25.032 33.340 24.884 1.00 23.51 541 LYS B CA 1
ATOM 10490 C C . LYS B 1 541 ? 26.392 33.730 25.449 1.00 24.80 541 LYS B C 1
ATOM 10491 O O . LYS B 1 541 ? 27.127 32.886 25.956 1.00 24.50 541 LYS B O 1
ATOM 10497 N N . ARG B 1 542 ? 26.719 35.015 25.359 1.00 25.57 542 ARG B N 1
ATOM 10498 C CA . ARG B 1 542 ? 27.981 35.525 25.880 1.00 26.97 542 ARG B CA 1
ATOM 10499 C C . ARG B 1 542 ? 28.142 35.116 27.341 1.00 26.40 542 ARG B C 1
ATOM 10500 O O . ARG B 1 542 ? 29.237 34.774 27.792 1.00 26.38 542 ARG B O 1
ATOM 10508 N N . LEU B 1 543 ? 27.037 35.165 28.075 1.00 24.71 543 LEU B N 1
ATOM 10509 C CA . LEU B 1 543 ? 27.031 34.815 29.488 1.00 23.97 543 LEU B CA 1
ATOM 10510 C C . LEU B 1 543 ? 26.786 33.326 29.721 1.00 24.33 543 LEU B C 1
ATOM 10511 O O . LEU B 1 543 ? 26.851 32.853 30.852 1.00 25.37 543 LEU B O 1
ATOM 10516 N N . SER B 1 544 ? 26.507 32.596 28.646 1.00 25.24 544 SER B N 1
ATOM 10517 C CA . SER B 1 544 ? 26.243 31.163 28.725 1.00 26.81 544 SER B CA 1
ATOM 10518 C C . SER B 1 544 ? 25.107 30.857 29.692 1.00 27.23 544 SER B C 1
ATOM 10519 O O . SER B 1 544 ? 25.220 29.964 30.529 1.00 27.89 544 SER B O 1
ATOM 10522 N N . ILE B 1 545 ? 24.016 31.607 29.573 1.00 26.36 545 ILE B N 1
ATOM 10523 C CA . ILE B 1 545 ? 22.846 31.416 30.428 1.00 25.98 545 ILE B CA 1
ATOM 10524 C C . ILE B 1 545 ? 21.570 31.575 29.604 1.00 25.92 545 ILE B C 1
ATOM 10525 O O . ILE B 1 545 ? 21.618 31.934 28.425 1.00 25.66 545 ILE B O 1
ATOM 10530 N N . ASP B 1 546 ? 20.433 31.303 30.233 1.00 26.49 546 ASP B N 1
ATOM 10531 C CA . ASP B 1 546 ? 19.132 31.424 29.580 1.00 27.04 546 ASP B CA 1
ATOM 10532 C C . ASP B 1 546 ? 19.006 30.732 28.228 1.00 27.90 546 ASP B C 1
ATOM 10533 O O . ASP B 1 546 ? 18.593 31.346 27.247 1.00 28.14 546 ASP B O 1
ATOM 10538 N N . GLU B 1 547 ? 19.341 29.448 28.180 1.00 29.03 547 GLU B N 1
ATOM 10539 C CA . GLU B 1 547 ? 19.245 28.688 26.941 1.00 31.17 547 GLU B CA 1
ATOM 10540 C C . GLU B 1 547 ? 17.806 28.708 26.417 1.00 30.47 547 GLU B C 1
ATOM 10541 O O . GLU B 1 547 ? 17.571 28.891 25.221 1.00 31.26 547 GLU B O 1
ATOM 10547 N N . ASP B 1 548 ? 16.845 28.521 27.319 1.00 29.76 548 ASP B N 1
ATOM 10548 C CA . ASP B 1 548 ? 15.434 28.513 26.943 1.00 29.91 548 ASP B CA 1
ATOM 10549 C C . ASP B 1 548 ? 14.905 29.895 26.566 1.00 27.68 548 ASP B C 1
ATOM 10550 O O . ASP B 1 548 ? 14.190 30.041 25.575 1.00 27.71 548 ASP B O 1
ATOM 10555 N N . PHE B 1 549 ? 15.258 30.906 27.350 1.00 25.20 549 PHE B N 1
ATOM 10556 C CA . PHE B 1 549 ? 14.813 32.268 27.076 1.00 24.12 549 PHE B CA 1
ATOM 10557 C C . PHE B 1 549 ? 15.278 32.667 25.679 1.00 23.29 549 PHE B C 1
ATOM 10558 O O . PHE B 1 549 ? 14.560 33.338 24.935 1.00 23.52 549 PHE B O 1
ATOM 10566 N N . VAL B 1 550 ? 16.485 32.239 25.330 1.00 22.87 550 VAL B N 1
ATOM 10567 C CA . VAL B 1 550 ? 17.057 32.530 24.023 1.00 23.33 550 VAL B CA 1
ATOM 10568 C C . VAL B 1 550 ? 16.164 31.937 22.940 1.00 22.84 550 VAL B C 1
ATOM 10569 O O . VAL B 1 550 ? 15.885 32.586 21.929 1.00 22.17 550 VAL B O 1
ATOM 10573 N N . LYS B 1 551 ? 15.713 30.705 23.160 1.00 23.94 551 LYS B N 1
ATOM 10574 C CA . LYS B 1 551 ? 14.836 30.032 22.202 1.00 24.77 551 LYS B CA 1
ATOM 10575 C C . LYS B 1 551 ? 13.543 30.814 21.996 1.00 23.90 551 LYS B C 1
ATOM 10576 O O . LYS B 1 551 ? 13.083 30.982 20.864 1.00 24.33 551 LYS B O 1
ATOM 10582 N N . ALA B 1 552 ? 12.962 31.288 23.096 1.00 21.97 552 ALA B N 1
ATOM 10583 C CA . ALA B 1 552 ? 11.718 32.044 23.046 1.00 21.01 552 ALA B CA 1
ATOM 10584 C C . ALA B 1 552 ? 11.896 33.341 22.272 1.00 21.20 552 ALA B C 1
ATOM 10585 O O . ALA B 1 552 ? 11.023 33.727 21.498 1.00 20.70 552 ALA B O 1
ATOM 10587 N N . LEU B 1 553 ? 13.025 34.016 22.477 1.00 19.83 553 LEU B N 1
ATOM 10588 C CA . LEU B 1 553 ? 13.280 35.269 21.773 1.00 19.09 553 LEU B CA 1
ATOM 10589 C C . LEU B 1 553 ? 13.535 34.998 20.294 1.00 19.12 553 LEU B C 1
ATOM 10590 O O . LEU B 1 553 ? 13.138 35.775 19.428 1.00 18.28 553 LEU B O 1
ATOM 10595 N N . SER B 1 554 ? 14.189 33.880 20.011 1.00 20.39 554 SER B N 1
ATOM 10596 C CA . SER B 1 554 ? 14.497 33.506 18.638 1.00 21.50 554 SER B CA 1
ATOM 10597 C C . SER B 1 554 ? 13.214 33.201 17.865 1.00 22.02 554 SER B C 1
ATOM 10598 O O . SER B 1 554 ? 13.027 33.662 16.736 1.00 19.51 554 SER B O 1
ATOM 10601 N N . ASP B 1 555 ? 12.325 32.428 18.480 1.00 22.19 555 ASP B N 1
ATOM 10602 C CA . ASP B 1 555 ? 11.066 32.080 17.832 1.00 22.87 555 ASP B CA 1
ATOM 10603 C C . ASP B 1 555 ? 10.217 33.320 17.593 1.00 21.50 555 ASP B C 1
ATOM 10604 O O . ASP B 1 555 ? 9.660 33.497 16.514 1.00 21.27 555 ASP B O 1
ATOM 10609 N N . ALA B 1 556 ? 10.124 34.181 18.602 1.00 20.44 556 ALA B N 1
ATOM 10610 C CA . ALA B 1 556 ? 9.337 35.404 18.489 1.00 19.65 556 ALA B CA 1
ATOM 10611 C C . ALA B 1 556 ? 9.881 36.291 17.381 1.00 20.08 556 ALA B C 1
ATOM 10612 O O . ALA B 1 556 ? 9.127 36.773 16.535 1.00 18.64 556 ALA B O 1
ATOM 10614 N N . LYS B 1 557 ? 11.192 36.516 17.397 1.00 20.79 557 LYS B N 1
ATOM 10615 C CA . LYS B 1 557 ? 11.840 37.342 16.383 1.00 22.32 557 LYS B CA 1
ATOM 10616 C C . LYS B 1 557 ? 11.513 36.811 14.985 1.00 22.66 557 LYS B C 1
ATOM 10617 O O . LYS B 1 557 ? 11.249 37.584 14.059 1.00 21.67 557 LYS B O 1
ATOM 10623 N N . GLN B 1 558 ? 11.531 35.490 14.847 1.00 23.25 558 GLN B N 1
ATOM 10624 C CA . GLN B 1 558 ? 11.238 34.831 13.576 1.00 25.38 558 GLN B CA 1
ATOM 10625 C C . GLN B 1 558 ? 9.799 35.052 13.125 1.00 24.58 558 GLN B C 1
ATOM 10626 O O . GLN B 1 558 ? 9.509 35.048 11.930 1.00 25.05 558 GLN B O 1
ATOM 10632 N N . ARG B 1 559 ? 8.900 35.248 14.086 1.00 23.65 559 ARG B N 1
ATOM 10633 C CA . ARG B 1 559 ? 7.487 35.437 13.782 1.00 23.06 559 ARG B CA 1
ATOM 10634 C C . ARG B 1 559 ? 7.064 36.884 13.563 1.00 21.50 559 ARG B C 1
ATOM 10635 O O . ARG B 1 559 ? 5.909 37.147 13.237 1.00 22.56 559 ARG B O 1
ATOM 10643 N N . LEU B 1 560 ? 7.984 37.824 13.741 1.00 19.65 560 LEU B N 1
ATOM 10644 C CA . LEU B 1 560 ? 7.648 39.234 13.562 1.00 18.39 560 LEU B CA 1
ATOM 10645 C C . LEU B 1 560 ? 7.167 39.554 12.152 1.00 18.28 560 LEU B C 1
ATOM 10646 O O . LEU B 1 560 ? 7.643 38.976 11.181 1.00 17.48 560 LEU B O 1
ATOM 10651 N N . LEU B 1 561 ? 6.211 40.472 12.044 1.00 18.76 561 LEU B N 1
ATOM 10652 C CA . LEU B 1 561 ? 5.702 40.872 10.738 1.00 20.05 561 LEU B CA 1
ATOM 10653 C C . LEU B 1 561 ? 6.915 41.350 9.934 1.00 20.74 561 LEU B C 1
ATOM 10654 O O . LEU B 1 561 ? 7.646 42.239 10.375 1.00 21.18 561 LEU B O 1
ATOM 10659 N N . PRO B 1 562 ? 7.155 40.755 8.751 1.00 20.33 562 PRO B N 1
ATOM 10660 C CA . PRO B 1 562 ? 8.298 41.145 7.914 1.00 19.45 562 PRO B CA 1
ATOM 10661 C C . PRO B 1 562 ? 8.276 42.609 7.477 1.00 19.19 562 PRO B C 1
ATOM 10662 O O . PRO B 1 562 ? 7.206 43.183 7.284 1.00 17.97 562 PRO B O 1
ATOM 10666 N N . LEU B 1 563 ? 9.460 43.205 7.323 1.00 17.83 563 LEU B N 1
ATOM 10667 C CA . LEU B 1 563 ? 9.560 44.588 6.874 1.00 16.95 563 LEU B CA 1
ATOM 10668 C C . LEU B 1 563 ? 9.198 44.604 5.400 1.00 18.07 563 LEU B C 1
ATOM 10669 O O . LEU B 1 563 ? 9.360 43.594 4.711 1.00 17.62 563 LEU B O 1
ATOM 10674 N N . GLN B 1 564 ? 8.732 45.748 4.909 1.00 16.55 564 GLN B N 1
ATOM 10675 C CA . GLN B 1 564 ? 8.299 45.840 3.521 1.00 17.48 564 GLN B CA 1
ATOM 10676 C C . GLN B 1 564 ? 8.850 47.011 2.721 1.00 17.88 564 GLN B C 1
ATOM 10677 O O . GLN B 1 564 ? 9.217 48.045 3.275 1.00 17.50 564 GLN B O 1
ATOM 10683 N N . ILE B 1 565 ? 8.876 46.831 1.402 1.00 17.53 565 ILE B N 1
ATOM 10684 C CA . ILE B 1 565 ? 9.330 47.857 0.476 1.00 17.96 565 ILE B CA 1
ATOM 10685 C C . ILE B 1 565 ? 8.072 48.354 -0.228 1.00 18.89 565 ILE B C 1
ATOM 10686 O O . ILE B 1 565 ? 7.366 47.573 -0.868 1.00 17.45 565 ILE B O 1
ATOM 10691 N N . GLY B 1 566 ? 7.796 49.650 -0.096 1.00 18.28 566 GLY B N 1
ATOM 10692 C CA . GLY B 1 566 ? 6.614 50.245 -0.699 1.00 19.32 566 GLY B CA 1
ATOM 10693 C C . GLY B 1 566 ? 6.681 50.473 -2.199 1.00 20.79 566 GLY B C 1
ATOM 10694 O O . GLY B 1 566 ? 7.682 50.151 -2.848 1.00 19.51 566 GLY B O 1
ATOM 10695 N N . LYS B 1 567 ? 5.611 51.050 -2.743 1.00 21.80 567 LYS B N 1
ATOM 10696 C CA . LYS B 1 567 ? 5.498 51.310 -4.176 1.00 23.34 567 LYS B CA 1
ATOM 10697 C C . LYS B 1 567 ? 6.461 52.370 -4.693 1.00 23.44 567 LYS B C 1
ATOM 10698 O O . LYS B 1 567 ? 6.616 52.534 -5.900 1.00 22.92 567 LYS B O 1
ATOM 10704 N N . ARG B 1 568 ? 7.091 53.104 -3.784 1.00 23.19 568 ARG B N 1
ATOM 10705 C CA . ARG B 1 568 ? 8.049 54.128 -4.185 1.00 22.61 568 ARG B CA 1
ATOM 10706 C C . ARG B 1 568 ? 9.438 53.511 -4.142 1.00 22.36 568 ARG B C 1
ATOM 10707 O O . ARG B 1 568 ? 10.435 54.181 -4.405 1.00 21.69 568 ARG B O 1
ATOM 10715 N N . GLY B 1 569 ? 9.484 52.220 -3.821 1.00 21.06 569 GLY B N 1
ATOM 10716 C CA . GLY B 1 569 ? 10.748 51.520 -3.720 1.00 20.30 569 GLY B CA 1
ATOM 10717 C C . GLY B 1 569 ? 11.394 51.855 -2.388 1.00 19.78 569 GLY B C 1
ATOM 10718 O O . GLY B 1 569 ? 12.547 51.512 -2.140 1.00 20.03 569 GLY B O 1
ATOM 10719 N N . GLN B 1 570 ? 10.628 52.519 -1.525 1.00 19.48 570 GLN B N 1
ATOM 10720 C CA . GLN B 1 570 ? 11.106 52.931 -0.208 1.00 18.51 570 GLN B CA 1
ATOM 10721 C C . GLN B 1 570 ? 10.763 51.948 0.910 1.00 16.55 570 GLN B C 1
ATOM 10722 O O . GLN B 1 570 ? 9.794 51.195 0.815 1.00 15.92 570 GLN B O 1
ATOM 10728 N N . LEU B 1 571 ? 11.571 51.951 1.967 1.00 14.77 571 LEU B N 1
ATOM 10729 C CA . LEU B 1 571 ? 11.303 51.083 3.103 1.00 14.77 571 LEU B CA 1
ATOM 10730 C C . LEU B 1 571 ? 10.038 51.651 3.740 1.00 13.64 571 LEU B C 1
ATOM 10731 O O . LEU B 1 571 ? 10.012 52.811 4.155 1.00 14.42 571 LEU B O 1
ATOM 10736 N N . GLN B 1 572 ? 8.985 50.846 3.794 1.00 15.31 572 GLN B N 1
ATOM 10737 C CA . GLN B 1 572 ? 7.719 51.291 4.364 1.00 15.71 572 GLN B CA 1
ATOM 10738 C C . GLN B 1 572 ? 7.836 51.710 5.831 1.00 16.12 572 GLN B C 1
ATOM 10739 O O . GLN B 1 572 ? 8.484 51.034 6.626 1.00 14.12 572 GLN B O 1
ATOM 10745 N N . GLU B 1 573 ? 7.204 52.830 6.179 1.00 15.56 573 GLU B N 1
ATOM 10746 C CA . GLU B 1 573 ? 7.232 53.331 7.548 1.00 16.54 573 GLU B CA 1
ATOM 10747 C C . GLU B 1 573 ? 6.158 52.644 8.396 1.00 15.94 573 GLU B C 1
ATOM 10748 O O . GLU B 1 573 ? 6.304 52.524 9.612 1.00 14.56 573 GLU B O 1
ATOM 10754 N N . TRP B 1 574 ? 5.093 52.184 7.741 1.00 16.17 574 TRP B N 1
ATOM 10755 C CA . TRP B 1 574 ? 3.982 51.502 8.413 1.00 16.68 574 TRP B CA 1
ATOM 10756 C C . TRP B 1 574 ? 3.760 50.118 7.807 1.00 17.24 574 TRP B C 1
ATOM 10757 O O . TRP B 1 574 ? 4.290 49.812 6.738 1.00 16.19 574 TRP B O 1
ATOM 10768 N N . SER B 1 575 ? 2.967 49.295 8.495 1.00 16.78 575 SER B N 1
ATOM 10769 C CA . SER B 1 575 ? 2.663 47.939 8.042 1.00 16.85 575 SER B CA 1
ATOM 10770 C C . SER B 1 575 ? 1.900 47.948 6.718 1.00 17.91 575 SER B C 1
ATOM 10771 O O . SER B 1 575 ? 1.856 46.942 6.016 1.00 18.15 575 SER B O 1
ATOM 10774 N N . ASN B 1 576 ? 1.285 49.082 6.395 1.00 17.65 576 ASN B N 1
ATOM 10775 C CA . ASN B 1 576 ? 0.580 49.244 5.127 1.00 19.44 576 ASN B CA 1
ATOM 10776 C C . ASN B 1 576 ? 1.314 50.366 4.402 1.00 19.34 576 ASN B C 1
ATOM 10777 O O . ASN B 1 576 ? 1.936 51.215 5.042 1.00 18.50 576 ASN B O 1
ATOM 10782 N N . ASP B 1 577 ? 1.240 50.370 3.075 1.00 17.94 577 ASP B N 1
ATOM 10783 C CA . ASP B 1 577 ? 1.921 51.380 2.276 1.00 18.87 577 ASP B CA 1
ATOM 10784 C C . ASP B 1 577 ? 1.115 52.676 2.171 1.00 19.46 577 ASP B C 1
ATOM 10785 O O . ASP B 1 577 ? 0.807 53.135 1.071 1.00 18.77 577 ASP B O 1
ATOM 10790 N N . PHE B 1 578 ? 0.778 53.257 3.322 1.00 19.14 578 PHE B N 1
ATOM 10791 C CA . PHE B 1 578 ? 0.019 54.509 3.372 1.00 20.43 578 PHE B CA 1
ATOM 10792 C C . PHE B 1 578 ? 0.812 55.650 2.738 1.00 21.65 578 PHE B C 1
ATOM 10793 O O . PHE B 1 578 ? 2.006 55.518 2.455 1.00 22.03 578 PHE B O 1
ATOM 10801 N N . GLU B 1 579 ? 0.134 56.778 2.548 1.00 22.29 579 GLU B N 1
ATOM 10802 C CA . GLU B 1 579 ? 0.746 57.982 2.004 1.00 23.25 579 GLU B CA 1
ATOM 10803 C C . GLU B 1 579 ? 1.240 58.760 3.220 1.00 22.87 579 GLU B C 1
ATOM 10804 O O . GLU B 1 579 ? 0.566 58.778 4.249 1.00 20.39 579 GLU B O 1
ATOM 10810 N N . ASP B 1 580 ? 2.403 59.398 3.112 1.00 22.90 580 ASP B N 1
ATOM 10811 C CA . ASP B 1 580 ? 2.930 60.187 4.226 1.00 23.23 580 ASP B CA 1
ATOM 10812 C C . ASP B 1 580 ? 2.101 61.458 4.374 1.00 23.30 580 ASP B C 1
ATOM 10813 O O . ASP B 1 580 ? 1.596 61.982 3.383 1.00 23.77 580 ASP B O 1
ATOM 10818 N N . GLU B 1 581 ? 1.949 61.961 5.594 1.00 22.44 581 GLU B N 1
ATOM 10819 C CA . GLU B 1 581 ? 1.227 63.217 5.750 1.00 23.87 581 GLU B CA 1
ATOM 10820 C C . GLU B 1 581 ? 2.229 64.296 5.366 1.00 22.46 581 GLU B C 1
ATOM 10821 O O . GLU B 1 581 ? 1.860 65.371 4.898 1.00 21.70 581 GLU B O 1
ATOM 10827 N N . ASP B 1 582 ? 3.507 63.988 5.576 1.00 21.59 582 ASP B N 1
ATOM 10828 C CA . ASP B 1 582 ? 4.600 64.888 5.230 1.00 21.16 582 ASP B CA 1
ATOM 10829 C C . ASP B 1 582 ? 5.774 64.055 4.716 1.00 20.28 582 ASP B C 1
ATOM 10830 O O . ASP B 1 582 ? 6.452 63.385 5.494 1.00 19.76 582 ASP B O 1
ATOM 10835 N N . VAL B 1 583 ? 6.001 64.099 3.404 1.00 20.17 583 VAL B N 1
ATOM 10836 C CA . VAL B 1 583 ? 7.085 63.341 2.780 1.00 19.85 583 VAL B CA 1
ATOM 10837 C C . VAL B 1 583 ? 8.457 63.809 3.252 1.00 19.19 583 VAL B C 1
ATOM 10838 O O . VAL B 1 583 ? 9.448 63.098 3.091 1.00 19.19 583 VAL B O 1
ATOM 10842 N N . HIS B 1 584 ? 8.509 65.005 3.827 1.00 18.11 584 HIS B N 1
ATOM 10843 C CA . HIS B 1 584 ? 9.760 65.552 4.333 1.00 18.52 584 HIS B CA 1
ATOM 10844 C C . HIS B 1 584 ? 9.744 65.625 5.859 1.00 15.82 584 HIS B C 1
ATOM 10845 O O . HIS B 1 584 ? 10.469 66.423 6.446 1.00 14.36 584 HIS B O 1
ATOM 10852 N N . HIS B 1 585 ? 8.915 64.800 6.495 1.00 14.32 585 HIS B N 1
ATOM 10853 C CA . HIS B 1 585 ? 8.827 64.785 7.956 1.00 12.83 585 HIS B CA 1
ATOM 10854 C C . HIS B 1 585 ? 10.250 64.738 8.520 1.00 12.13 585 HIS B C 1
ATOM 10855 O O . HIS B 1 585 ? 11.096 64.013 8.005 1.00 11.43 585 HIS B O 1
ATOM 10862 N N . ARG B 1 586 ? 10.508 65.504 9.577 1.00 11.84 586 ARG B N 1
ATOM 10863 C CA . ARG B 1 586 ? 11.847 65.567 10.161 1.00 12.48 586 ARG B CA 1
ATOM 10864 C C . ARG B 1 586 ? 12.355 64.281 10.805 1.00 12.47 586 ARG B C 1
ATOM 10865 O O . ARG B 1 586 ? 13.558 64.049 10.851 1.00 12.48 586 ARG B O 1
ATOM 10873 N N . HIS B 1 587 ? 11.443 63.450 11.302 1.00 11.78 587 HIS B N 1
ATOM 10874 C CA . HIS B 1 587 ? 11.819 62.179 11.913 1.00 12.50 587 HIS B CA 1
ATOM 10875 C C . HIS B 1 587 ? 12.002 61.134 10.809 1.00 12.13 587 HIS B C 1
ATOM 10876 O O . HIS B 1 587 ? 11.385 61.224 9.749 1.00 14.24 587 HIS B O 1
ATOM 10883 N N . VAL B 1 588 ? 12.848 60.145 11.067 1.00 11.39 588 VAL B N 1
ATOM 10884 C CA . VAL B 1 588 ? 13.084 59.054 10.127 1.00 13.04 588 VAL B CA 1
ATOM 10885 C C . VAL B 1 588 ? 13.120 57.793 10.986 1.00 11.88 588 VAL B C 1
ATOM 10886 O O . VAL B 1 588 ? 14.038 56.980 10.896 1.00 12.66 588 VAL B O 1
ATOM 10890 N N . SER B 1 589 ? 12.098 57.666 11.828 1.00 10.70 589 SER B N 1
ATOM 10891 C CA . SER B 1 589 ? 11.947 56.563 12.767 1.00 10.38 589 SER B CA 1
ATOM 10892 C C . SER B 1 589 ? 12.035 55.158 12.181 1.00 11.30 589 SER B C 1
ATOM 10893 O O . SER B 1 589 ? 12.568 54.259 12.824 1.00 9.33 589 SER B O 1
ATOM 10896 N N . HIS B 1 590 ? 11.509 54.961 10.972 1.00 11.44 590 HIS B N 1
ATOM 10897 C CA . HIS B 1 590 ? 11.558 53.639 10.357 1.00 11.06 590 HIS B CA 1
ATOM 10898 C C . HIS B 1 590 ? 12.956 53.244 9.882 1.00 9.64 590 HIS B C 1
ATOM 10899 O O . HIS B 1 590 ? 13.164 52.116 9.440 1.00 9.67 590 HIS B O 1
ATOM 10906 N N . LEU B 1 591 ? 13.915 54.159 9.993 1.00 10.13 591 LEU B N 1
ATOM 10907 C CA . LEU B 1 591 ? 15.295 53.867 9.587 1.00 11.55 591 LEU B CA 1
ATOM 10908 C C . LEU B 1 591 ? 16.185 53.624 10.806 1.00 12.31 591 LEU B C 1
ATOM 10909 O O . LEU B 1 591 ? 17.412 53.493 10.689 1.00 12.11 591 LEU B O 1
ATOM 10914 N N . VAL B 1 592 ? 15.566 53.568 11.980 1.00 11.75 592 VAL B N 1
ATOM 10915 C CA . VAL B 1 592 ? 16.316 53.365 13.211 1.00 11.32 592 VAL B CA 1
ATOM 10916 C C . VAL B 1 592 ? 17.186 52.117 13.122 1.00 11.57 592 VAL B C 1
ATOM 10917 O O . VAL B 1 592 ? 18.229 52.029 13.770 1.00 10.14 592 VAL B O 1
ATOM 10921 N N . GLY B 1 593 ? 16.756 51.162 12.300 1.00 12.76 593 GLY B N 1
ATOM 10922 C CA . GLY B 1 593 ? 17.497 49.919 12.133 1.00 11.98 593 GLY B CA 1
ATOM 10923 C C . GLY B 1 593 ? 18.758 50.049 11.296 1.00 13.12 593 GLY B C 1
ATOM 10924 O O . GLY B 1 593 ? 19.570 49.116 11.230 1.00 13.05 593 GLY B O 1
ATOM 10925 N N . ILE B 1 594 ? 18.918 51.200 10.647 1.00 12.49 594 ILE B N 1
ATOM 10926 C CA . ILE B 1 594 ? 20.100 51.464 9.823 1.00 13.29 594 ILE B CA 1
ATOM 10927 C C . ILE B 1 594 ? 21.133 52.116 10.740 1.00 12.93 594 ILE B C 1
ATOM 10928 O O . ILE B 1 594 ? 22.317 51.782 10.706 1.00 11.82 594 ILE B O 1
ATOM 10933 N N . TYR B 1 595 ? 20.648 53.064 11.539 1.00 12.37 595 TYR B N 1
ATOM 10934 C CA . TYR B 1 595 ? 21.423 53.797 12.539 1.00 13.23 595 TYR B CA 1
ATOM 10935 C C . TYR B 1 595 ? 20.374 54.452 13.437 1.00 12.58 595 TYR B C 1
ATOM 10936 O O . TYR B 1 595 ? 19.383 54.980 12.936 1.00 11.74 595 TYR B O 1
ATOM 10945 N N . PRO B 1 596 ? 20.580 54.446 14.769 1.00 12.85 596 PRO B N 1
ATOM 10946 C CA . PRO B 1 596 ? 21.702 53.890 15.536 1.00 13.07 596 PRO B CA 1
ATOM 10947 C C . PRO B 1 596 ? 21.736 52.361 15.668 1.00 13.25 596 PRO B C 1
ATOM 10948 O O . PRO B 1 596 ? 22.716 51.799 16.152 1.00 12.59 596 PRO B O 1
ATOM 10952 N N . GLY B 1 597 ? 20.667 51.693 15.251 1.00 14.80 597 GLY B N 1
ATOM 10953 C CA . GLY B 1 597 ? 20.644 50.242 15.328 1.00 14.59 597 GLY B CA 1
ATOM 10954 C C . GLY B 1 597 ? 21.467 49.666 14.191 1.00 16.18 597 GLY B C 1
ATOM 10955 O O . GLY B 1 597 ? 21.898 50.402 13.306 1.00 15.05 597 GLY B O 1
ATOM 10956 N N . ARG B 1 598 ? 21.695 48.357 14.203 1.00 18.03 598 ARG B N 1
ATOM 10957 C CA . ARG B 1 598 ? 22.469 47.728 13.142 1.00 20.25 598 ARG B CA 1
ATOM 10958 C C . ARG B 1 598 ? 21.725 46.538 12.559 1.00 20.44 598 ARG B C 1
ATOM 10959 O O . ARG B 1 598 ? 22.317 45.673 11.915 1.00 20.30 598 ARG B O 1
ATOM 10967 N N . LEU B 1 599 ? 20.419 46.509 12.788 1.00 19.06 599 LEU B N 1
ATOM 10968 C CA . LEU B 1 599 ? 19.573 45.442 12.289 1.00 19.42 599 LEU B CA 1
ATOM 10969 C C . LEU B 1 599 ? 19.662 45.331 10.771 1.00 19.03 599 LEU B C 1
ATOM 10970 O O . LEU B 1 599 ? 19.822 44.243 10.227 1.00 18.65 599 LEU B O 1
ATOM 10975 N N . ILE B 1 600 ? 19.564 46.465 10.090 1.00 19.86 600 ILE B N 1
ATOM 10976 C CA . ILE B 1 600 ? 19.595 46.475 8.637 1.00 19.48 600 ILE B CA 1
ATOM 10977 C C . ILE B 1 600 ? 20.892 47.005 8.041 1.00 19.62 600 ILE B C 1
ATOM 10978 O O . ILE B 1 600 ? 21.205 48.194 8.149 1.00 18.45 600 ILE B O 1
ATOM 10983 N N . THR B 1 601 ? 21.636 46.106 7.404 1.00 19.55 601 THR B N 1
ATOM 10984 C CA . THR B 1 601 ? 22.897 46.449 6.752 1.00 20.33 601 THR B CA 1
ATOM 10985 C C . THR B 1 601 ? 22.861 45.887 5.330 1.00 20.93 601 THR B C 1
ATOM 10986 O O . THR B 1 601 ? 21.996 45.078 4.993 1.00 18.56 601 THR B O 1
ATOM 10990 N N . GLU B 1 602 ? 23.797 46.312 4.494 1.00 22.21 602 GLU B N 1
ATOM 10991 C CA . GLU B 1 602 ? 23.828 45.819 3.124 1.00 25.83 602 GLU B CA 1
ATOM 10992 C C . GLU B 1 602 ? 24.007 44.306 3.116 1.00 25.60 602 GLU B C 1
ATOM 10993 O O . GLU B 1 602 ? 23.550 43.620 2.203 1.00 25.85 602 GLU B O 1
ATOM 10999 N N . GLN B 1 603 ? 24.655 43.797 4.158 1.00 25.72 603 GLN B N 1
ATOM 11000 C CA . GLN B 1 603 ? 24.912 42.371 4.294 1.00 27.27 603 GLN B CA 1
ATOM 11001 C C . GLN B 1 603 ? 23.709 41.611 4.839 1.00 26.57 603 GLN B C 1
ATOM 11002 O O . GLN B 1 603 ? 23.328 40.580 4.293 1.00 26.67 603 GLN B O 1
ATOM 11008 N N . SER B 1 604 ? 23.111 42.127 5.910 1.00 24.95 604 SER B N 1
ATOM 11009 C CA . SER B 1 604 ? 21.959 41.479 6.538 1.00 24.03 604 SER B CA 1
ATOM 11010 C C . SER B 1 604 ? 20.684 41.532 5.701 1.00 23.90 604 SER B C 1
ATOM 11011 O O . SER B 1 604 ? 19.962 40.541 5.607 1.00 23.73 604 SER B O 1
ATOM 11014 N N . ALA B 1 605 ? 20.403 42.689 5.108 1.00 23.02 605 ALA B N 1
ATOM 11015 C CA . ALA B 1 605 ? 19.202 42.863 4.297 1.00 23.72 605 ALA B CA 1
ATOM 11016 C C . ALA B 1 605 ? 19.459 43.826 3.141 1.00 22.85 605 ALA B C 1
ATOM 11017 O O . ALA B 1 605 ? 19.055 44.988 3.191 1.00 23.42 605 ALA B O 1
ATOM 11019 N N . PRO B 1 606 ? 20.115 43.343 2.073 1.00 22.57 606 PRO B N 1
ATOM 11020 C CA . PRO B 1 606 ? 20.439 44.153 0.894 1.00 21.46 606 PRO B CA 1
ATOM 11021 C C . PRO B 1 606 ? 19.288 44.944 0.282 1.00 20.87 606 PRO B C 1
ATOM 11022 O O . PRO B 1 606 ? 19.442 46.125 -0.025 1.00 21.37 606 PRO B O 1
ATOM 11026 N N . ASN B 1 607 ? 18.136 44.310 0.106 1.00 19.22 607 ASN B N 1
ATOM 11027 C CA . ASN B 1 607 ? 17.006 45.011 -0.490 1.00 20.10 607 ASN B CA 1
ATOM 11028 C C . ASN B 1 607 ? 16.371 46.021 0.459 1.00 18.49 607 ASN B C 1
ATOM 11029 O O . ASN B 1 607 ? 15.944 47.096 0.033 1.00 16.69 607 ASN B O 1
ATOM 11034 N N . LEU B 1 608 ? 16.303 45.677 1.740 1.00 17.08 608 LEU B N 1
ATOM 11035 C CA . LEU B 1 608 ? 15.746 46.598 2.721 1.00 18.23 608 LEU B CA 1
ATOM 11036 C C . LEU B 1 608 ? 16.718 47.765 2.910 1.00 18.24 608 LEU B C 1
ATOM 11037 O O . LEU B 1 608 ? 16.299 48.906 3.109 1.00 18.49 608 LEU B O 1
ATOM 11042 N N . PHE B 1 609 ? 18.016 47.473 2.836 1.00 19.04 609 PHE B N 1
ATOM 11043 C CA . PHE B 1 609 ? 19.051 48.499 2.993 1.00 17.03 609 PHE B CA 1
ATOM 11044 C C . PHE B 1 609 ? 18.914 49.556 1.892 1.00 17.92 609 PHE B C 1
ATOM 11045 O O . PHE B 1 609 ? 18.904 50.759 2.165 1.00 17.00 609 PHE B O 1
ATOM 11053 N N . GLU B 1 610 ? 18.803 49.099 0.647 1.00 17.83 610 GLU B N 1
ATOM 11054 C CA . GLU B 1 610 ? 18.653 50.005 -0.488 1.00 18.02 610 GLU B CA 1
ATOM 11055 C C . GLU B 1 610 ? 17.345 50.777 -0.402 1.00 16.26 610 GLU B C 1
ATOM 11056 O O . GLU B 1 610 ? 17.294 51.965 -0.722 1.00 15.13 610 GLU B O 1
ATOM 11062 N N . ALA B 1 611 ? 16.286 50.098 0.029 1.00 15.80 611 ALA B N 1
ATOM 11063 C CA . ALA B 1 611 ? 14.982 50.739 0.166 1.00 15.32 611 ALA B CA 1
ATOM 11064 C C . ALA B 1 611 ? 15.052 51.819 1.250 1.00 14.86 611 ALA B C 1
ATOM 11065 O O . ALA B 1 611 ? 14.385 52.848 1.157 1.00 15.89 611 ALA B O 1
ATOM 11067 N N . ALA B 1 612 ? 15.868 51.587 2.274 1.00 14.90 612 ALA B N 1
ATOM 11068 C CA . ALA B 1 612 ? 16.016 52.562 3.348 1.00 15.03 612 ALA B CA 1
ATOM 11069 C C . ALA B 1 612 ? 16.689 53.806 2.775 1.00 16.22 612 ALA B C 1
ATOM 11070 O O . ALA B 1 612 ? 16.362 54.934 3.147 1.00 14.83 612 ALA B O 1
ATOM 11072 N N . LYS B 1 613 ? 17.631 53.589 1.863 1.00 16.72 613 LYS B N 1
ATOM 11073 C CA . LYS B 1 613 ? 18.341 54.697 1.243 1.00 18.62 613 LYS B CA 1
ATOM 11074 C C . LYS B 1 613 ? 17.339 55.543 0.469 1.00 18.09 613 LYS B C 1
ATOM 11075 O O . LYS B 1 613 ? 17.366 56.773 0.537 1.00 18.11 613 LYS B O 1
ATOM 11081 N N . THR B 1 614 ? 16.446 54.875 -0.258 1.00 17.32 614 THR B N 1
ATOM 11082 C CA . THR B 1 614 ? 15.428 55.570 -1.033 1.00 16.12 614 THR B CA 1
ATOM 11083 C C . THR B 1 614 ? 14.525 56.404 -0.122 1.00 14.77 614 THR B C 1
ATOM 11084 O O . THR B 1 614 ? 14.153 57.523 -0.465 1.00 15.60 614 THR B O 1
ATOM 11088 N N . SER B 1 615 ? 14.172 55.859 1.037 1.00 13.97 615 SER B N 1
ATOM 11089 C CA . SER B 1 615 ? 13.340 56.592 1.981 1.00 13.81 615 SER B CA 1
ATOM 11090 C C . SER B 1 615 ? 14.069 57.855 2.437 1.00 12.57 615 SER B C 1
ATOM 11091 O O . SER B 1 615 ? 13.474 58.929 2.533 1.00 11.56 615 SER B O 1
ATOM 11094 N N . LEU B 1 616 ? 15.363 57.719 2.717 1.00 13.67 616 LEU B N 1
ATOM 11095 C CA . LEU B 1 616 ? 16.157 58.852 3.184 1.00 15.02 616 LEU B CA 1
ATOM 11096 C C . LEU B 1 616 ? 16.212 59.930 2.114 1.00 15.51 616 LEU B C 1
ATOM 11097 O O . LEU B 1 616 ? 16.101 61.121 2.411 1.00 14.67 616 LEU B O 1
ATOM 11102 N N . GLU B 1 617 ? 16.374 59.504 0.865 1.00 17.40 617 GLU B N 1
ATOM 11103 C CA . GLU B 1 617 ? 16.427 60.438 -0.255 1.00 18.96 617 GLU B CA 1
ATOM 11104 C C . GLU B 1 617 ? 15.113 61.207 -0.344 1.00 18.00 617 GLU B C 1
ATOM 11105 O O . GLU B 1 617 ? 15.106 62.432 -0.459 1.00 19.83 617 GLU B O 1
ATOM 11111 N N . ILE B 1 618 ? 13.997 60.489 -0.282 1.00 16.24 618 ILE B N 1
ATOM 11112 C CA . ILE B 1 618 ? 12.698 61.141 -0.352 1.00 15.57 618 ILE B CA 1
ATOM 11113 C C . ILE B 1 618 ? 12.538 62.116 0.811 1.00 14.67 618 ILE B C 1
ATOM 11114 O O . ILE B 1 618 ? 12.066 63.237 0.628 1.00 16.17 618 ILE B O 1
ATOM 11119 N N . ARG B 1 619 ? 12.954 61.701 2.002 1.00 14.07 619 ARG B N 1
ATOM 11120 C CA . ARG B 1 619 ? 12.847 62.560 3.176 1.00 13.91 619 ARG B CA 1
ATOM 11121 C C . ARG B 1 619 ? 13.583 63.887 2.996 1.00 15.40 619 ARG B C 1
ATOM 11122 O O . ARG B 1 619 ? 13.112 64.921 3.465 1.00 15.70 619 ARG B O 1
ATOM 11130 N N . GLY B 1 620 ? 14.732 63.865 2.325 1.00 16.39 620 GLY B N 1
ATOM 11131 C CA . GLY B 1 620 ? 15.462 65.104 2.096 1.00 18.43 620 GLY B CA 1
ATOM 11132 C C . GLY B 1 620 ? 16.579 65.440 3.072 1.00 19.63 620 GLY B C 1
ATOM 11133 O O . GLY B 1 620 ? 16.735 64.784 4.103 1.00 18.42 620 GLY B O 1
ATOM 11134 N N . ASP B 1 621 ? 17.343 66.485 2.746 1.00 19.60 621 ASP B N 1
ATOM 11135 C CA . ASP B 1 621 ? 18.473 66.913 3.566 1.00 21.54 621 ASP B CA 1
ATOM 11136 C C . ASP B 1 621 ? 18.212 68.094 4.495 1.00 21.33 621 ASP B C 1
ATOM 11137 O O . ASP B 1 621 ? 19.154 68.682 5.027 1.00 21.33 621 ASP B O 1
ATOM 11142 N N . GLU B 1 622 ? 16.952 68.457 4.686 1.00 20.71 622 GLU B N 1
ATOM 11143 C CA . GLU B 1 622 ? 16.645 69.568 5.575 1.00 21.36 622 GLU B CA 1
ATOM 11144 C C . GLU B 1 622 ? 16.228 69.013 6.931 1.00 20.03 622 GLU B C 1
ATOM 11145 O O . GLU B 1 622 ? 16.339 67.812 7.181 1.00 20.86 622 GLU B O 1
ATOM 11151 N N . GLY B 1 623 ? 15.754 69.889 7.805 1.00 18.11 623 GLY B N 1
ATOM 11152 C CA . GLY B 1 623 ? 15.319 69.448 9.111 1.00 16.15 623 GLY B CA 1
ATOM 11153 C C . GLY B 1 623 ? 15.903 70.257 10.246 1.00 15.87 623 GLY B C 1
ATOM 11154 O O . GLY B 1 623 ? 16.619 71.234 10.035 1.00 15.04 623 GLY B O 1
ATOM 11155 N N . THR B 1 624 ? 15.568 69.843 11.460 1.00 13.76 624 THR B N 1
ATOM 11156 C CA . THR B 1 624 ? 16.049 70.488 12.672 1.00 12.98 624 THR B CA 1
ATOM 11157 C C . THR B 1 624 ? 17.496 70.072 12.903 1.00 12.16 624 THR B C 1
ATOM 11158 O O . THR B 1 624 ? 18.020 69.193 12.213 1.00 12.47 624 THR B O 1
ATOM 11162 N N . GLY B 1 625 ? 18.129 70.695 13.890 1.00 12.87 625 GLY B N 1
ATOM 11163 C CA . GLY B 1 625 ? 19.499 70.359 14.213 1.00 12.53 625 GLY B CA 1
ATOM 11164 C C . GLY B 1 625 ? 19.652 68.862 14.402 1.00 13.54 625 GLY B C 1
ATOM 11165 O O . GLY B 1 625 ? 20.551 68.256 13.819 1.00 14.49 625 GLY B O 1
ATOM 11166 N N . TRP B 1 626 ? 18.771 68.254 15.197 1.00 12.57 626 TRP B N 1
ATOM 11167 C CA . TRP B 1 626 ? 18.855 66.813 15.434 1.00 11.98 626 TRP B CA 1
ATOM 11168 C C . TRP B 1 626 ? 18.549 65.970 14.193 1.00 11.10 626 TRP B C 1
ATOM 11169 O O . TRP B 1 626 ? 19.156 64.915 13.982 1.00 9.52 626 TRP B O 1
ATOM 11180 N N . SER B 1 627 ? 17.621 66.427 13.362 1.00 9.94 627 SER B N 1
ATOM 11181 C CA . SER B 1 627 ? 17.300 65.673 12.156 1.00 10.37 627 SER B CA 1
ATOM 11182 C C . SER B 1 627 ? 18.525 65.610 11.240 1.00 9.58 627 SER B C 1
ATOM 11183 O O . SER B 1 627 ? 18.847 64.563 10.687 1.00 8.52 627 SER B O 1
ATOM 11186 N N . LEU B 1 628 ? 19.203 66.738 11.082 1.00 10.70 628 LEU B N 1
ATOM 11187 C CA . LEU B 1 628 ? 20.398 66.787 10.254 1.00 12.69 628 LEU B CA 1
ATOM 11188 C C . LEU B 1 628 ? 21.452 65.848 10.836 1.00 13.17 628 LEU B C 1
ATOM 11189 O O . LEU B 1 628 ? 22.116 65.108 10.104 1.00 13.40 628 LEU B O 1
ATOM 11194 N N . GLY B 1 629 ? 21.603 65.896 12.159 1.00 12.06 629 GLY B N 1
ATOM 11195 C CA . GLY B 1 629 ? 22.575 65.055 12.834 1.00 11.13 629 GLY B CA 1
ATOM 11196 C C . GLY B 1 629 ? 22.324 63.571 12.617 1.00 10.67 629 GLY B C 1
ATOM 11197 O O . GLY B 1 629 ? 23.258 62.797 12.405 1.00 9.92 629 GLY B O 1
ATOM 11198 N N . TRP B 1 630 ? 21.057 63.174 12.661 1.00 9.23 630 TRP B N 1
ATOM 11199 C CA . TRP B 1 630 ? 20.688 61.778 12.465 1.00 9.73 630 TRP B CA 1
ATOM 11200 C C . TRP B 1 630 ? 21.069 61.343 11.055 1.00 10.98 630 TRP B C 1
ATOM 11201 O O . TRP B 1 630 ? 21.662 60.278 10.852 1.00 12.43 630 TRP B O 1
ATOM 11212 N N . LYS B 1 631 ? 20.724 62.183 10.085 1.00 10.17 631 LYS B N 1
ATOM 11213 C CA . LYS B 1 631 ? 20.990 61.903 8.682 1.00 10.24 631 LYS B CA 1
ATOM 11214 C C . LYS B 1 631 ? 22.482 61.802 8.390 1.00 10.62 631 LYS B C 1
ATOM 11215 O O . LYS B 1 631 ? 22.893 61.076 7.488 1.00 12.06 631 LYS B O 1
ATOM 11221 N N . ILE B 1 632 ? 23.291 62.520 9.160 1.00 11.40 632 ILE B N 1
ATOM 11222 C CA . ILE B 1 632 ? 24.731 62.456 8.965 1.00 11.47 632 ILE B CA 1
ATOM 11223 C C . ILE B 1 632 ? 25.206 61.028 9.218 1.00 10.92 632 ILE B C 1
ATOM 11224 O O . ILE B 1 632 ? 25.950 60.465 8.423 1.00 10.04 632 ILE B O 1
ATOM 11229 N N . SER B 1 633 ? 24.771 60.443 10.328 1.00 12.01 633 SER B N 1
ATOM 11230 C CA . SER B 1 633 ? 25.167 59.078 10.652 1.00 10.36 633 SER B CA 1
ATOM 11231 C C . SER B 1 633 ? 24.523 58.072 9.716 1.00 9.83 633 SER B C 1
ATOM 11232 O O . SER B 1 633 ? 25.114 57.048 9.393 1.00 10.89 633 SER B O 1
ATOM 11235 N N . LEU B 1 634 ? 23.304 58.361 9.281 1.00 9.77 634 LEU B N 1
ATOM 11236 C CA . LEU B 1 634 ? 22.616 57.472 8.364 1.00 9.14 634 LEU B CA 1
ATOM 11237 C C . LEU B 1 634 ? 23.391 57.391 7.052 1.00 10.16 634 LEU B C 1
ATOM 11238 O O . LEU B 1 634 ? 23.677 56.301 6.557 1.00 13.22 634 LEU B O 1
ATOM 11243 N N . TRP B 1 635 ? 23.739 58.543 6.493 1.00 10.09 635 TRP B N 1
ATOM 11244 C CA . TRP B 1 635 ? 24.485 58.560 5.239 1.00 11.46 635 TRP B CA 1
ATOM 11245 C C . TRP B 1 635 ? 25.892 57.996 5.414 1.00 11.61 635 TRP B C 1
ATOM 11246 O O . TRP B 1 635 ? 26.467 57.428 4.479 1.00 13.03 635 TRP B O 1
ATOM 11257 N N . ALA B 1 636 ? 26.448 58.148 6.613 1.00 10.45 636 ALA B N 1
ATOM 11258 C CA . ALA B 1 636 ? 27.761 57.598 6.890 1.00 11.82 636 ALA B CA 1
ATOM 11259 C C . ALA B 1 636 ? 27.634 56.080 6.724 1.00 11.96 636 ALA B C 1
ATOM 11260 O O . ALA B 1 636 ? 28.499 55.437 6.141 1.00 13.12 636 ALA B O 1
ATOM 11262 N N . ARG B 1 637 ? 26.541 55.522 7.238 1.00 12.24 637 ARG B N 1
ATOM 11263 C CA . ARG B 1 637 ? 26.277 54.087 7.142 1.00 12.05 637 ARG B CA 1
ATOM 11264 C C . ARG B 1 637 ? 26.048 53.690 5.680 1.00 12.19 637 ARG B C 1
ATOM 11265 O O . ARG B 1 637 ? 26.302 52.547 5.294 1.00 11.96 637 ARG B O 1
ATOM 11273 N N . PHE B 1 638 ? 25.562 54.634 4.878 1.00 11.05 638 PHE B N 1
ATOM 11274 C CA . PHE B 1 638 ? 25.323 54.395 3.457 1.00 13.93 638 PHE B CA 1
ATOM 11275 C C . PHE B 1 638 ? 26.588 54.671 2.655 1.00 13.63 638 PHE B C 1
ATOM 11276 O O . PHE B 1 638 ? 26.591 54.569 1.427 1.00 14.36 638 PHE B O 1
ATOM 11284 N N . LYS B 1 639 ? 27.654 55.035 3.364 1.00 15.10 639 LYS B N 1
ATOM 11285 C CA . LYS B 1 639 ? 28.959 55.308 2.762 1.00 15.25 639 LYS B CA 1
ATOM 11286 C C . LYS B 1 639 ? 29.007 56.547 1.875 1.00 15.57 639 LYS B C 1
ATOM 11287 O O . LYS B 1 639 ? 29.884 56.647 1.020 1.00 16.46 639 LYS B O 1
ATOM 11293 N N . ASP B 1 640 ? 28.084 57.486 2.056 1.00 14.48 640 ASP B N 1
ATOM 11294 C CA . ASP B 1 640 ? 28.093 58.681 1.219 1.00 14.44 640 ASP B CA 1
ATOM 11295 C C . ASP B 1 640 ? 28.730 59.876 1.925 1.00 14.34 640 ASP B C 1
ATOM 11296 O O . ASP B 1 640 ? 28.036 60.744 2.466 1.00 13.95 640 ASP B O 1
ATOM 11301 N N . GLY B 1 641 ? 30.060 59.913 1.899 1.00 14.93 641 GLY B N 1
ATOM 11302 C CA . GLY B 1 641 ? 30.799 60.987 2.538 1.00 14.45 641 GLY B CA 1
ATOM 11303 C C . GLY B 1 641 ? 30.443 62.380 2.049 1.00 14.08 641 GLY B C 1
ATOM 11304 O O . GLY B 1 641 ? 30.350 63.310 2.852 1.00 14.01 641 GLY B O 1
ATOM 11305 N N . ASN B 1 642 ? 30.247 62.536 0.741 1.00 12.49 642 ASN B N 1
ATOM 11306 C CA . ASN B 1 642 ? 29.900 63.844 0.187 1.00 13.83 642 ASN B CA 1
ATOM 11307 C C . ASN B 1 642 ? 28.544 64.330 0.706 1.00 13.54 642 ASN B C 1
ATOM 11308 O O . ASN B 1 642 ? 28.360 65.517 0.970 1.00 13.87 642 ASN B O 1
ATOM 11313 N N . ARG B 1 643 ? 27.593 63.413 0.838 1.00 13.78 643 ARG B N 1
ATOM 11314 C CA . ARG B 1 643 ? 26.276 63.773 1.342 1.00 15.75 643 ARG B CA 1
ATOM 11315 C C . ARG B 1 643 ? 26.371 64.113 2.839 1.00 13.44 643 ARG B C 1
ATOM 11316 O O . ARG B 1 643 ? 25.621 64.948 3.345 1.00 11.78 643 ARG B O 1
ATOM 11324 N N . CYS B 1 644 ? 27.297 63.462 3.539 1.00 14.10 644 CYS B N 1
ATOM 11325 C CA . CYS B 1 644 ? 27.492 63.722 4.967 1.00 12.84 644 CYS B CA 1
ATOM 11326 C C . CYS B 1 644 ? 27.974 65.156 5.139 1.00 13.10 644 CYS B C 1
ATOM 11327 O O . CYS B 1 644 ? 27.490 65.888 6.002 1.00 13.10 644 CYS B O 1
ATOM 11330 N N . GLU B 1 645 ? 28.927 65.552 4.302 1.00 12.73 645 GLU B N 1
ATOM 11331 C CA . GLU B 1 645 ? 29.498 66.893 4.351 1.00 13.50 645 GLU B CA 1
ATOM 11332 C C . GLU B 1 645 ? 28.415 67.929 4.057 1.00 14.91 645 GLU B C 1
ATOM 11333 O O . GLU B 1 645 ? 28.362 68.988 4.684 1.00 15.25 645 GLU B O 1
ATOM 11339 N N . ARG B 1 646 ? 27.541 67.604 3.111 1.00 13.96 646 ARG B N 1
ATOM 11340 C CA . ARG B 1 646 ? 26.443 68.487 2.733 1.00 16.01 646 ARG B CA 1
ATOM 11341 C C . ARG B 1 646 ? 25.515 68.728 3.934 1.00 15.33 646 ARG B C 1
ATOM 11342 O O . ARG B 1 646 ? 25.054 69.848 4.168 1.00 14.76 646 ARG B O 1
ATOM 11350 N N . LEU B 1 647 ? 25.243 67.672 4.693 1.00 13.07 647 LEU B N 1
ATOM 11351 C CA . LEU B 1 647 ? 24.393 67.792 5.877 1.00 13.84 647 LEU B CA 1
ATOM 11352 C C . LEU B 1 647 ? 25.156 68.536 6.967 1.00 13.35 647 LEU B C 1
ATOM 11353 O O . LEU B 1 647 ? 24.580 69.297 7.749 1.00 13.64 647 LEU B O 1
ATOM 11358 N N . LEU B 1 648 ? 26.465 68.318 7.000 1.00 13.33 648 LEU B N 1
ATOM 11359 C CA . LEU B 1 648 ? 27.336 68.973 7.966 1.00 14.79 648 LEU B CA 1
ATOM 11360 C C . LEU B 1 648 ? 27.338 70.467 7.633 1.00 14.05 648 LEU B C 1
ATOM 11361 O O . LEU B 1 648 ? 27.395 71.321 8.515 1.00 13.13 648 LEU B O 1
ATOM 11366 N N . SER B 1 649 ? 27.274 70.772 6.342 1.00 13.41 649 SER B N 1
ATOM 11367 C CA . SER B 1 649 ? 27.252 72.148 5.876 1.00 14.10 649 SER B CA 1
ATOM 11368 C C . SER B 1 649 ? 25.948 72.815 6.322 1.00 14.85 649 SER B C 1
ATOM 11369 O O . SER B 1 649 ? 25.942 73.969 6.757 1.00 15.17 649 SER B O 1
ATOM 11372 N N . ASN B 1 650 ? 24.843 72.084 6.219 1.00 13.91 650 ASN B N 1
ATOM 11373 C CA . ASN B 1 650 ? 23.551 72.615 6.636 1.00 15.64 650 ASN B CA 1
ATOM 11374 C C . ASN B 1 650 ? 23.506 72.908 8.134 1.00 15.66 650 ASN B C 1
ATOM 11375 O O . ASN B 1 650 ? 22.946 73.915 8.551 1.00 13.95 650 ASN B O 1
ATOM 11388 N N . LEU B 1 652 ? 26.015 73.683 10.009 1.00 13.42 652 LEU B N 1
ATOM 11389 C CA . LEU B 1 652 ? 26.900 74.802 10.290 1.00 13.02 652 LEU B CA 1
ATOM 11390 C C . LEU B 1 652 ? 26.365 76.044 9.586 1.00 14.15 652 LEU B C 1
ATOM 11391 O O . LEU B 1 652 ? 27.020 76.636 8.724 1.00 13.50 652 LEU B O 1
ATOM 11396 N N . THR B 1 653 ? 25.144 76.407 9.961 1.00 14.73 653 THR B N 1
ATOM 11397 C CA . THR B 1 653 ? 24.459 77.574 9.427 1.00 14.87 653 THR B CA 1
ATOM 11398 C C . THR B 1 653 ? 24.107 78.438 10.632 1.00 13.85 653 THR B C 1
ATOM 11399 O O . THR B 1 653 ? 23.454 77.963 11.562 1.00 13.22 653 THR B O 1
ATOM 11403 N N . LEU B 1 654 ? 24.538 79.696 10.623 1.00 12.83 654 LEU B N 1
ATOM 11404 C CA . LEU B 1 654 ? 24.260 80.582 11.748 1.00 13.10 654 LEU B CA 1
ATOM 11405 C C . LEU B 1 654 ? 22.775 80.860 11.941 1.00 14.09 654 LEU B C 1
ATOM 11406 O O . LEU B 1 654 ? 22.097 81.376 11.050 1.00 12.95 654 LEU B O 1
ATOM 11411 N N . ILE B 1 655 ? 22.280 80.513 13.122 1.00 14.09 655 ILE B N 1
ATOM 11412 C CA . ILE B 1 655 ? 20.884 80.727 13.466 1.00 14.90 655 ILE B CA 1
ATOM 11413 C C . ILE B 1 655 ? 20.842 81.798 14.542 1.00 14.87 655 ILE B C 1
ATOM 11414 O O . ILE B 1 655 ? 21.727 81.865 15.396 1.00 13.86 655 ILE B O 1
ATOM 11419 N N . LYS B 1 656 ? 19.826 82.650 14.497 1.00 16.64 656 LYS B N 1
ATOM 11420 C CA . LYS B 1 656 ? 19.713 83.700 15.491 1.00 18.01 656 LYS B CA 1
ATOM 11421 C C . LYS B 1 656 ? 18.489 83.480 16.368 1.00 18.79 656 LYS B C 1
ATOM 11422 O O . LYS B 1 656 ? 17.575 82.742 16.000 1.00 17.12 656 LYS B O 1
ATOM 11428 N N . GLU B 1 657 ? 18.475 84.103 17.540 1.00 20.32 657 GLU B N 1
ATOM 11429 C CA . GLU B 1 657 ? 17.362 83.914 18.455 1.00 23.66 657 GLU B CA 1
ATOM 11430 C C . GLU B 1 657 ? 16.002 84.411 17.981 1.00 23.72 657 GLU B C 1
ATOM 11431 O O . GLU B 1 657 ? 14.986 84.139 18.616 1.00 24.13 657 GLU B O 1
ATOM 11437 N N . ASP B 1 658 ? 15.971 85.121 16.860 1.00 24.23 658 ASP B N 1
ATOM 11438 C CA . ASP B 1 658 ? 14.703 85.610 16.341 1.00 25.91 658 ASP B CA 1
ATOM 11439 C C . ASP B 1 658 ? 14.279 84.792 15.122 1.00 26.57 658 ASP B C 1
ATOM 11440 O O . ASP B 1 658 ? 13.439 85.225 14.331 1.00 26.55 658 ASP B O 1
ATOM 11445 N N . GLU B 1 659 ? 14.864 83.604 14.979 1.00 26.47 659 GLU B N 1
ATOM 11446 C CA . GLU B 1 659 ? 14.548 82.709 13.862 1.00 27.01 659 GLU B CA 1
ATOM 11447 C C . GLU B 1 659 ? 13.058 82.387 13.856 1.00 27.60 659 GLU B C 1
ATOM 11448 O O . GLU B 1 659 ? 12.515 81.958 14.870 1.00 27.49 659 GLU B O 1
ATOM 11454 N N . SER B 1 660 ? 12.405 82.573 12.710 1.00 30.17 660 SER B N 1
ATOM 11455 C CA . SER B 1 660 ? 10.966 82.324 12.603 1.00 32.73 660 SER B CA 1
ATOM 11456 C C . SER B 1 660 ? 10.563 80.933 12.106 1.00 35.13 660 SER B C 1
ATOM 11457 O O . SER B 1 660 ? 9.429 80.500 12.327 1.00 34.91 660 SER B O 1
ATOM 11468 N N . GLN B 1 662 ? 10.243 77.239 12.444 1.00 35.65 662 GLN B N 1
ATOM 11469 C CA . GLN B 1 662 ? 10.255 76.270 13.535 1.00 34.52 662 GLN B CA 1
ATOM 11470 C C . GLN B 1 662 ? 11.191 75.071 13.380 1.00 31.80 662 GLN B C 1
ATOM 11471 O O . GLN B 1 662 ? 11.635 74.498 14.377 1.00 30.73 662 GLN B O 1
ATOM 11477 N N . HIS B 1 663 ? 11.492 74.691 12.143 1.00 28.27 663 HIS B N 1
ATOM 11478 C CA . HIS B 1 663 ? 12.357 73.541 11.900 1.00 26.20 663 HIS B CA 1
ATOM 11479 C C . HIS B 1 663 ? 13.620 73.852 11.096 1.00 25.23 663 HIS B C 1
ATOM 11480 O O . HIS B 1 663 ? 14.098 73.010 10.339 1.00 27.67 663 HIS B O 1
ATOM 11487 N N . ARG B 1 664 ? 14.168 75.050 11.256 1.00 24.05 664 ARG B N 1
ATOM 11488 C CA . ARG B 1 664 ? 15.374 75.408 10.518 1.00 22.39 664 ARG B CA 1
ATOM 11489 C C . ARG B 1 664 ? 16.605 75.131 11.373 1.00 20.48 664 ARG B C 1
ATOM 11490 O O . ARG B 1 664 ? 17.023 75.975 12.169 1.00 20.74 664 ARG B O 1
ATOM 11498 N N . GLY B 1 665 ? 17.180 73.943 11.198 1.00 17.91 665 GLY B N 1
ATOM 11499 C CA . GLY B 1 665 ? 18.350 73.555 11.967 1.00 16.22 665 GLY B CA 1
ATOM 11500 C C . GLY B 1 665 ? 19.602 74.372 11.705 1.00 14.78 665 GLY B C 1
ATOM 11501 O O . GLY B 1 665 ? 19.709 75.058 10.692 1.00 13.76 665 GLY B O 1
ATOM 11502 N N . GLY B 1 666 ? 20.545 74.298 12.639 1.00 13.81 666 GLY B N 1
ATOM 11503 C CA . GLY B 1 666 ? 21.800 75.016 12.504 1.00 11.69 666 GLY B CA 1
ATOM 11504 C C . GLY B 1 666 ? 22.513 75.110 13.839 1.00 12.48 666 GLY B C 1
ATOM 11505 O O . GLY B 1 666 ? 22.406 74.210 14.676 1.00 12.97 666 GLY B O 1
ATOM 11506 N N . VAL B 1 667 ? 23.249 76.197 14.031 1.00 10.31 667 VAL B N 1
ATOM 11507 C CA . VAL B 1 667 ? 23.961 76.440 15.276 1.00 10.50 667 VAL B CA 1
ATOM 11508 C C . VAL B 1 667 ? 23.939 77.930 15.573 1.00 10.45 667 VAL B C 1
ATOM 11509 O O . VAL B 1 667 ? 23.852 78.761 14.662 1.00 10.23 667 VAL B O 1
ATOM 11513 N N . TYR B 1 668 ? 24.019 78.258 16.856 1.00 8.73 668 TYR B N 1
ATOM 11514 C CA . TYR B 1 668 ? 24.018 79.639 17.307 1.00 8.73 668 TYR B CA 1
ATOM 11515 C C . TYR B 1 668 ? 25.446 80.183 17.375 1.00 9.05 668 TYR B C 1
ATOM 11516 O O . TYR B 1 668 ? 26.406 79.464 17.092 1.00 8.84 668 TYR B O 1
ATOM 11525 N N . ALA B 1 669 ? 25.576 81.450 17.757 1.00 8.04 669 ALA B N 1
ATOM 11526 C CA . ALA B 1 669 ? 26.880 82.100 17.858 1.00 9.63 669 ALA B CA 1
ATOM 11527 C C . ALA B 1 669 ? 27.892 81.320 18.699 1.00 10.46 669 ALA B C 1
ATOM 11528 O O . ALA B 1 669 ? 29.072 81.259 18.348 1.00 11.49 669 ALA B O 1
ATOM 11530 N N . ASN B 1 670 ? 27.434 80.730 19.803 1.00 10.40 670 ASN B N 1
ATOM 11531 C CA . ASN B 1 670 ? 28.318 79.973 20.695 1.00 10.55 670 ASN B CA 1
ATOM 11532 C C . ASN B 1 670 ? 28.456 78.511 20.269 1.00 11.08 670 ASN B C 1
ATOM 11533 O O . ASN B 1 670 ? 28.938 77.665 21.034 1.00 9.99 670 ASN B O 1
ATOM 11538 N N . LEU B 1 671 ? 28.005 78.228 19.052 1.00 10.60 671 LEU B N 1
ATOM 11539 C CA . LEU B 1 671 ? 28.065 76.897 18.462 1.00 9.87 671 LEU B CA 1
ATOM 11540 C C . LEU B 1 671 ? 27.082 75.875 19.062 1.00 9.77 671 LEU B C 1
ATOM 11541 O O . LEU B 1 671 ? 27.143 74.684 18.744 1.00 10.52 671 LEU B O 1
ATOM 11546 N N . PHE B 1 672 ? 26.183 76.337 19.929 1.00 9.33 672 PHE B N 1
ATOM 11547 C CA . PHE B 1 672 ? 25.171 75.459 20.513 1.00 7.54 672 PHE B CA 1
ATOM 11548 C C . PHE B 1 672 ? 24.260 75.020 19.364 1.00 9.05 672 PHE B C 1
ATOM 11549 O O . PHE B 1 672 ? 23.975 75.812 18.460 1.00 8.25 672 PHE B O 1
ATOM 11557 N N . GLY B 1 673 ? 23.805 73.771 19.392 1.00 8.71 673 GLY B N 1
ATOM 11558 C CA . GLY B 1 673 ? 22.926 73.284 18.334 1.00 8.57 673 GLY B CA 1
ATOM 11559 C C . GLY B 1 673 ? 21.589 74.004 18.312 1.00 9.14 673 GLY B C 1
ATOM 11560 O O . GLY B 1 673 ? 21.067 74.373 19.365 1.00 9.21 673 GLY B O 1
ATOM 11561 N N . ALA B 1 674 ? 21.027 74.207 17.122 1.00 9.26 674 ALA B N 1
ATOM 11562 C CA . ALA B 1 674 ? 19.740 74.894 17.003 1.00 11.14 674 ALA B CA 1
ATOM 11563 C C . ALA B 1 674 ? 18.649 74.010 16.414 1.00 12.01 674 ALA B C 1
ATOM 11564 O O . ALA B 1 674 ? 18.840 73.372 15.380 1.00 11.21 674 ALA B O 1
ATOM 11566 N N . HIS B 1 675 ? 17.499 73.977 17.081 1.00 12.58 675 HIS B N 1
ATOM 11567 C CA . HIS B 1 675 ? 16.365 73.188 16.612 1.00 12.84 675 HIS B CA 1
ATOM 11568 C C . HIS B 1 675 ? 15.625 73.944 15.502 1.00 13.26 675 HIS B C 1
ATOM 11569 O O . HIS B 1 675 ? 15.385 73.390 14.423 1.00 15.30 675 HIS B O 1
ATOM 11576 N N . PRO B 1 676 ? 15.259 75.220 15.740 1.00 12.52 676 PRO B N 1
ATOM 11577 C CA . PRO B 1 676 ? 15.446 76.059 16.934 1.00 12.61 676 PRO B CA 1
ATOM 11578 C C . PRO B 1 676 ? 14.289 75.853 17.908 1.00 11.36 676 PRO B C 1
ATOM 11579 O O . PRO B 1 676 ? 13.255 75.319 17.524 1.00 11.48 676 PRO B O 1
ATOM 11583 N N . PRO B 1 677 ? 14.435 76.295 19.173 1.00 12.31 677 PRO B N 1
ATOM 11584 C CA . PRO B 1 677 ? 15.573 76.978 19.808 1.00 11.25 677 PRO B CA 1
ATOM 11585 C C . PRO B 1 677 ? 16.724 76.046 20.173 1.00 10.89 677 PRO B C 1
ATOM 11586 O O . PRO B 1 677 ? 16.845 74.958 19.623 1.00 11.20 677 PRO B O 1
ATOM 11590 N N . PHE B 1 678 ? 17.575 76.480 21.100 1.00 11.10 678 PHE B N 1
ATOM 11591 C CA . PHE B 1 678 ? 18.703 75.651 21.515 1.00 10.64 678 PHE B CA 1
ATOM 11592 C C . PHE B 1 678 ? 18.283 74.253 21.954 1.00 10.18 678 PHE B C 1
ATOM 11593 O O . PHE B 1 678 ? 17.422 74.091 22.814 1.00 9.89 678 PHE B O 1
ATOM 11601 N N . GLN B 1 679 ? 18.909 73.259 21.334 1.00 8.91 679 GLN B N 1
ATOM 11602 C CA . GLN B 1 679 ? 18.698 71.842 21.624 1.00 8.64 679 GLN B CA 1
ATOM 11603 C C . GLN B 1 679 ? 20.085 71.222 21.457 1.00 9.50 679 GLN B C 1
ATOM 11604 O O . GLN B 1 679 ? 20.669 71.260 20.368 1.00 9.04 679 GLN B O 1
ATOM 11610 N N . ILE B 1 680 ? 20.621 70.669 22.538 1.00 10.68 680 ILE B N 1
ATOM 11611 C CA . ILE B 1 680 ? 21.960 70.093 22.494 1.00 9.51 680 ILE B CA 1
ATOM 11612 C C . ILE B 1 680 ? 22.095 68.782 21.709 1.00 10.96 680 ILE B C 1
ATOM 11613 O O . ILE B 1 680 ? 23.206 68.383 21.341 1.00 9.27 680 ILE B O 1
ATOM 11618 N N . ASP B 1 681 ? 20.980 68.114 21.428 1.00 10.84 681 ASP B N 1
ATOM 11619 C CA . ASP B 1 681 ? 21.071 66.854 20.692 1.00 10.90 681 ASP B CA 1
ATOM 11620 C C . ASP B 1 681 ? 21.858 67.008 19.388 1.00 10.31 681 ASP B C 1
ATOM 11621 O O . ASP B 1 681 ? 22.610 66.117 19.007 1.00 8.50 681 ASP B O 1
ATOM 11626 N N . GLY B 1 682 ? 21.699 68.145 18.721 1.00 8.87 682 GLY B N 1
ATOM 11627 C CA . GLY B 1 682 ? 22.412 68.373 17.475 1.00 8.97 682 GLY B CA 1
ATOM 11628 C C . GLY B 1 682 ? 23.925 68.403 17.642 1.00 9.97 682 GLY B C 1
ATOM 11629 O O . GLY B 1 682 ? 24.656 67.976 16.753 1.00 10.39 682 GLY B O 1
ATOM 11630 N N . ASN B 1 683 ? 24.405 68.920 18.769 1.00 8.41 683 ASN B N 1
ATOM 11631 C CA . ASN B 1 683 ? 25.846 68.963 18.999 1.00 9.23 683 ASN B CA 1
ATOM 11632 C C . ASN B 1 683 ? 26.407 67.555 19.135 1.00 8.39 683 ASN B C 1
ATOM 11633 O O . ASN B 1 683 ? 27.461 67.245 18.588 1.00 8.96 683 ASN B O 1
ATOM 11638 N N . PHE B 1 684 ? 25.688 66.702 19.858 1.00 8.09 684 PHE B N 1
ATOM 11639 C CA . PHE B 1 684 ? 26.126 65.328 20.072 1.00 9.86 684 PHE B CA 1
ATOM 11640 C C . PHE B 1 684 ? 26.061 64.445 18.819 1.00 10.46 684 PHE B C 1
ATOM 11641 O O . PHE B 1 684 ? 26.903 63.557 18.638 1.00 10.66 684 PHE B O 1
ATOM 11649 N N . SER B 1 685 ? 25.070 64.671 17.957 1.00 9.06 685 SER B N 1
ATOM 11650 C CA . SER B 1 685 ? 24.971 63.878 16.731 1.00 9.24 685 SER B CA 1
ATOM 11651 C C . SER B 1 685 ? 26.024 64.326 15.711 1.00 8.76 685 SER B C 1
ATOM 11652 O O . SER B 1 685 ? 26.500 63.527 14.910 1.00 9.27 685 SER B O 1
ATOM 11655 N N . ALA B 1 686 ? 26.388 65.602 15.736 1.00 8.05 686 ALA B N 1
ATOM 11656 C CA . ALA B 1 686 ? 27.399 66.091 14.803 1.00 9.18 686 ALA B CA 1
ATOM 11657 C C . ALA B 1 686 ? 28.707 65.376 15.140 1.00 9.39 686 ALA B C 1
ATOM 11658 O O . ALA B 1 686 ? 29.409 64.880 14.258 1.00 11.06 686 ALA B O 1
ATOM 11660 N N . THR B 1 687 ? 29.005 65.305 16.431 1.00 9.75 687 THR B N 1
ATOM 11661 C CA . THR B 1 687 ? 30.211 64.651 16.909 1.00 9.47 687 THR B CA 1
ATOM 11662 C C . THR B 1 687 ? 30.212 63.166 16.562 1.00 10.01 687 THR B C 1
ATOM 11663 O O . THR B 1 687 ? 31.198 62.647 16.036 1.00 8.45 687 THR B O 1
ATOM 11667 N N . ALA B 1 688 ? 29.110 62.484 16.869 1.00 9.26 688 ALA B N 1
ATOM 11668 C CA . ALA B 1 688 ? 28.989 61.056 16.579 1.00 9.76 688 ALA B CA 1
ATOM 11669 C C . ALA B 1 688 ? 29.012 60.802 15.074 1.00 10.46 688 ALA B C 1
ATOM 11670 O O . ALA B 1 688 ? 29.614 59.833 14.605 1.00 11.54 688 ALA B O 1
ATOM 11672 N N . GLY B 1 689 ? 28.351 61.677 14.322 1.00 10.17 689 GLY B N 1
ATOM 11673 C CA . GLY B 1 689 ? 28.303 61.516 12.884 1.00 10.72 689 GLY B CA 1
ATOM 11674 C C . GLY B 1 689 ? 29.682 61.563 12.256 1.00 11.81 689 GLY B C 1
ATOM 11675 O O . GLY B 1 689 ? 30.000 60.764 11.378 1.00 11.27 689 GLY B O 1
ATOM 11676 N N . ILE B 1 690 ? 30.496 62.512 12.704 1.00 12.77 690 ILE B N 1
ATOM 11677 C CA . ILE B 1 690 ? 31.847 62.681 12.188 1.00 12.11 690 ILE B CA 1
ATOM 11678 C C . ILE B 1 690 ? 32.683 61.436 12.452 1.00 12.10 690 ILE B C 1
ATOM 11679 O O . ILE B 1 690 ? 33.401 60.971 11.570 1.00 10.74 690 ILE B O 1
ATOM 11684 N N . ALA B 1 691 ? 32.556 60.871 13.648 1.00 11.29 691 ALA B N 1
ATOM 11685 C CA . ALA B 1 691 ? 33.300 59.662 13.993 1.00 12.56 691 ALA B CA 1
ATOM 11686 C C . ALA B 1 691 ? 32.859 58.492 13.113 1.00 13.20 691 ALA B C 1
ATOM 11687 O O . ALA B 1 691 ? 33.684 57.693 12.659 1.00 15.44 691 ALA B O 1
ATOM 11689 N N . GLU B 1 692 ? 31.554 58.398 12.881 1.00 12.55 692 GLU B N 1
ATOM 11690 C CA . GLU B 1 692 ? 30.974 57.330 12.074 1.00 12.49 692 GLU B CA 1
ATOM 11691 C C . GLU B 1 692 ? 31.417 57.448 10.608 1.00 12.14 692 GLU B C 1
ATOM 11692 O O . GLU B 1 692 ? 31.387 56.474 9.862 1.00 9.46 692 GLU B O 1
ATOM 11706 N N . LEU B 1 694 ? 34.487 58.389 9.731 1.00 14.11 694 LEU B N 1
ATOM 11707 C CA . LEU B 1 694 ? 35.876 57.934 9.707 1.00 13.97 694 LEU B CA 1
ATOM 11708 C C . LEU B 1 694 ? 36.067 56.474 10.135 1.00 14.60 694 LEU B C 1
ATOM 11709 O O . LEU B 1 694 ? 36.980 55.786 9.662 1.00 14.32 694 LEU B O 1
ATOM 11714 N N . LEU B 1 695 ? 35.204 55.994 11.022 1.00 13.87 695 LEU B N 1
ATOM 11715 C CA . LEU B 1 695 ? 35.318 54.626 11.502 1.00 12.89 695 LEU B CA 1
ATOM 11716 C C . LEU B 1 695 ? 33.979 53.990 11.856 1.00 12.78 695 LEU B C 1
ATOM 11717 O O . LEU B 1 695 ? 33.106 54.633 12.447 1.00 12.33 695 LEU B O 1
ATOM 11722 N N . GLN B 1 696 ? 33.842 52.718 11.497 1.00 12.70 696 GLN B N 1
ATOM 11723 C CA . GLN B 1 696 ? 32.653 51.935 11.795 1.00 12.20 696 GLN B CA 1
ATOM 11724 C C . GLN B 1 696 ? 33.081 50.549 12.277 1.00 13.56 696 GLN B C 1
ATOM 11725 O O . GLN B 1 696 ? 34.076 49.992 11.798 1.00 14.06 696 GLN B O 1
ATOM 11731 N N . SER B 1 697 ? 32.339 49.999 13.231 1.00 11.97 697 SER B N 1
ATOM 11732 C CA . SER B 1 697 ? 32.675 48.695 13.789 1.00 13.47 697 SER B CA 1
ATOM 11733 C C . SER B 1 697 ? 31.437 47.927 14.221 1.00 14.20 697 SER B C 1
ATOM 11734 O O . SER B 1 697 ? 31.483 47.149 15.173 1.00 13.27 697 SER B O 1
ATOM 11737 N N . HIS B 1 698 ? 30.334 48.135 13.515 1.00 14.34 698 HIS B N 1
ATOM 11738 C CA . HIS B 1 698 ? 29.087 47.470 13.855 1.00 15.35 698 HIS B CA 1
ATOM 11739 C C . HIS B 1 698 ? 28.795 46.219 13.023 1.00 16.20 698 HIS B C 1
ATOM 11740 O O . HIS B 1 698 ? 27.927 45.430 13.383 1.00 17.58 698 HIS B O 1
ATOM 11747 N N . GLN B 1 699 ? 29.514 46.030 11.919 1.00 18.23 699 GLN B N 1
ATOM 11748 C CA . GLN B 1 699 ? 29.267 44.874 11.053 1.00 19.72 699 GLN B CA 1
ATOM 11749 C C . GLN B 1 699 ? 30.202 43.683 11.232 1.00 21.03 699 GLN B C 1
ATOM 11750 O O . GLN B 1 699 ? 30.290 42.833 10.350 1.00 23.97 699 GLN B O 1
ATOM 11756 N N . GLY B 1 700 ? 30.900 43.613 12.358 1.00 21.07 700 GLY B N 1
ATOM 11757 C CA . GLY B 1 700 ? 31.793 42.492 12.581 1.00 20.32 700 GLY B CA 1
ATOM 11758 C C . GLY B 1 700 ? 33.212 42.718 12.101 1.00 19.76 700 GLY B C 1
ATOM 11759 O O . GLY B 1 700 ? 33.992 41.776 11.977 1.00 20.21 700 GLY B O 1
ATOM 11760 N N . TYR B 1 701 ? 33.544 43.966 11.808 1.00 18.15 701 TYR B N 1
ATOM 11761 C CA . TYR B 1 701 ? 34.887 44.317 11.371 1.00 16.56 701 TYR B CA 1
ATOM 11762 C C . TYR B 1 701 ? 35.080 45.817 11.502 1.00 15.82 701 TYR B C 1
ATOM 11763 O O . TYR B 1 701 ? 34.114 46.573 11.566 1.00 15.34 701 TYR B O 1
ATOM 11772 N N . LEU B 1 702 ? 36.332 46.244 11.563 1.00 14.84 702 LEU B N 1
ATOM 11773 C CA . LEU B 1 702 ? 36.626 47.664 11.658 1.00 14.57 702 LEU B CA 1
ATOM 11774 C C . LEU B 1 702 ? 36.785 48.161 10.230 1.00 15.68 702 LEU B C 1
ATOM 11775 O O . LEU B 1 702 ? 37.677 47.709 9.511 1.00 16.88 702 LEU B O 1
ATOM 11780 N N . GLU B 1 703 ? 35.903 49.063 9.811 1.00 14.43 703 GLU B N 1
ATOM 11781 C CA . GLU B 1 703 ? 35.975 49.623 8.464 1.00 14.17 703 GLU B CA 1
ATOM 11782 C C . GLU B 1 703 ? 36.496 51.048 8.558 1.00 14.63 703 GLU B C 1
ATOM 11783 O O . GLU B 1 703 ? 35.920 51.896 9.250 1.00 13.44 703 GLU B O 1
ATOM 11789 N N . PHE B 1 704 ? 37.594 51.308 7.858 1.00 13.74 704 PHE B N 1
ATOM 11790 C CA . PHE B 1 704 ? 38.211 52.624 7.890 1.00 14.16 704 PHE B CA 1
ATOM 11791 C C . PHE B 1 704 ? 37.766 53.564 6.783 1.00 13.27 704 PHE B C 1
ATOM 11792 O O . PHE B 1 704 ? 37.660 53.176 5.624 1.00 13.33 704 PHE B O 1
ATOM 11800 N N . LEU B 1 705 ? 37.498 54.807 7.161 1.00 13.52 705 LEU B N 1
ATOM 11801 C CA . LEU B 1 705 ? 37.070 55.818 6.209 1.00 13.65 705 LEU B CA 1
ATOM 11802 C C . LEU B 1 705 ? 35.894 55.333 5.364 1.00 13.48 705 LEU B C 1
ATOM 11803 O O . LEU B 1 705 ? 35.959 55.343 4.137 1.00 13.34 705 LEU B O 1
ATOM 11808 N N . PRO B 1 706 ? 34.802 54.894 6.015 1.00 14.11 706 PRO B N 1
ATOM 11809 C CA . PRO B 1 706 ? 33.633 54.418 5.264 1.00 13.46 706 PRO B CA 1
ATOM 11810 C C . PRO B 1 706 ? 32.927 55.536 4.495 1.00 14.17 706 PRO B C 1
ATOM 11811 O O . PRO B 1 706 ? 32.360 55.307 3.420 1.00 12.62 706 PRO B O 1
ATOM 11815 N N . ALA B 1 707 ? 32.970 56.750 5.039 1.00 14.02 707 ALA B N 1
ATOM 11816 C CA . ALA B 1 707 ? 32.307 57.884 4.398 1.00 13.61 707 ALA B CA 1
ATOM 11817 C C . ALA B 1 707 ? 33.098 59.187 4.509 1.00 13.98 707 ALA B C 1
ATOM 11818 O O . ALA B 1 707 ? 32.681 60.129 5.195 1.00 12.07 707 ALA B O 1
ATOM 11820 N N . LEU B 1 708 ? 34.242 59.231 3.829 1.00 13.20 708 LEU B N 1
ATOM 11821 C CA . LEU B 1 708 ? 35.101 60.409 3.827 1.00 11.98 708 LEU B CA 1
ATOM 11822 C C . LEU B 1 708 ? 34.724 61.336 2.671 1.00 12.00 708 LEU B C 1
ATOM 11823 O O . LEU B 1 708 ? 34.672 60.910 1.520 1.00 11.00 708 LEU B O 1
ATOM 11828 N N . PRO B 1 709 ? 34.438 62.613 2.968 1.00 12.45 709 PRO B N 1
ATOM 11829 C CA . PRO B 1 709 ? 34.074 63.568 1.914 1.00 13.13 709 PRO B CA 1
ATOM 11830 C C . PRO B 1 709 ? 35.247 63.725 0.942 1.00 13.77 709 PRO B C 1
ATOM 11831 O O . PRO B 1 709 ? 36.409 63.674 1.356 1.00 12.43 709 PRO B O 1
ATOM 11835 N N . ASP B 1 710 ? 34.951 63.896 -0.343 1.00 14.69 710 ASP B N 1
ATOM 11836 C CA . ASP B 1 710 ? 36.017 64.065 -1.327 1.00 16.64 710 ASP B CA 1
ATOM 11837 C C . ASP B 1 710 ? 36.893 65.270 -0.976 1.00 17.30 710 ASP B C 1
ATOM 11838 O O . ASP B 1 710 ? 38.084 65.291 -1.283 1.00 18.53 710 ASP B O 1
ATOM 11843 N N . SER B 1 711 ? 36.303 66.265 -0.320 1.00 16.94 711 SER B N 1
ATOM 11844 C CA . SER B 1 711 ? 37.034 67.474 0.051 1.00 17.15 711 SER B CA 1
ATOM 11845 C C . SER B 1 711 ? 37.951 67.336 1.276 1.00 17.81 711 SER B C 1
ATOM 11846 O O . SER B 1 711 ? 38.759 68.224 1.545 1.00 17.94 711 SER B O 1
ATOM 11849 N N . TRP B 1 712 ? 37.820 66.244 2.025 1.00 16.71 712 TRP B N 1
ATOM 11850 C CA . TRP B 1 712 ? 38.671 66.019 3.202 1.00 17.03 712 TRP B CA 1
ATOM 11851 C C . TRP B 1 712 ? 39.845 65.163 2.716 1.00 17.86 712 TRP B C 1
ATOM 11852 O O . TRP B 1 712 ? 39.921 63.964 2.997 1.00 17.01 712 TRP B O 1
ATOM 11863 N N . LYS B 1 713 ? 40.751 65.801 1.977 1.00 19.11 713 LYS B N 1
ATOM 11864 C CA . LYS B 1 713 ? 41.909 65.135 1.379 1.00 21.04 713 LYS B CA 1
ATOM 11865 C C . LYS B 1 713 ? 42.951 64.556 2.326 1.00 19.29 713 LYS B C 1
ATOM 11866 O O . LYS B 1 713 ? 43.353 63.404 2.177 1.00 19.48 713 LYS B O 1
ATOM 11872 N N . ASP B 1 714 ? 43.392 65.356 3.290 1.00 18.84 714 ASP B N 1
ATOM 11873 C CA . ASP B 1 714 ? 44.409 64.921 4.240 1.00 19.40 714 ASP B CA 1
ATOM 11874 C C . ASP B 1 714 ? 43.957 65.123 5.678 1.00 18.71 714 ASP B C 1
ATOM 11875 O O . ASP B 1 714 ? 43.308 66.115 5.996 1.00 18.16 714 ASP B O 1
ATOM 11880 N N . GLY B 1 715 ? 44.317 64.188 6.549 1.00 18.19 715 GLY B N 1
ATOM 11881 C CA . GLY B 1 715 ? 43.934 64.317 7.942 1.00 16.07 715 GLY B CA 1
ATOM 11882 C C . GLY B 1 715 ? 44.238 63.088 8.769 1.00 15.13 715 GLY B C 1
ATOM 11883 O O . GLY B 1 715 ? 44.947 62.181 8.330 1.00 13.22 715 GLY B O 1
ATOM 11884 N N . TYR B 1 716 ? 43.708 63.070 9.985 1.00 13.77 716 TYR B N 1
ATOM 11885 C CA . TYR B 1 716 ? 43.899 61.941 10.877 1.00 13.85 716 TYR B CA 1
ATOM 11886 C C . TYR B 1 716 ? 42.983 62.067 12.079 1.00 13.63 716 TYR B C 1
ATOM 11887 O O . TYR B 1 716 ? 42.470 63.146 12.373 1.00 13.44 716 TYR B O 1
ATOM 11896 N N . VAL B 1 717 ? 42.764 60.948 12.755 1.00 13.83 717 VAL B N 1
ATOM 11897 C CA . VAL B 1 717 ? 41.943 60.924 13.955 1.00 13.82 717 VAL B CA 1
ATOM 11898 C C . VAL B 1 717 ? 42.585 59.900 14.879 1.00 14.35 717 VAL B C 1
ATOM 11899 O O . VAL B 1 717 ? 42.965 58.810 14.448 1.00 13.26 717 VAL B O 1
ATOM 11903 N N . LYS B 1 718 ? 42.737 60.267 16.146 1.00 13.21 718 LYS B N 1
ATOM 11904 C CA . LYS B 1 718 ? 43.358 59.382 17.112 1.00 11.96 718 LYS B CA 1
ATOM 11905 C C . LYS B 1 718 ? 42.508 59.203 18.357 1.00 11.04 718 LYS B C 1
ATOM 11906 O O . LYS B 1 718 ? 42.012 60.177 18.921 1.00 10.35 718 LYS B O 1
ATOM 11912 N N . GLY B 1 719 ? 42.339 57.953 18.778 1.00 9.66 719 GLY B N 1
ATOM 11913 C CA . GLY B 1 719 ? 41.581 57.685 19.986 1.00 11.41 719 GLY B CA 1
ATOM 11914 C C . GLY B 1 719 ? 40.152 57.198 19.845 1.00 12.14 719 GLY B C 1
ATOM 11915 O O . GLY B 1 719 ? 39.480 57.012 20.857 1.00 12.75 719 GLY B O 1
ATOM 11916 N N . LEU B 1 720 ? 39.668 56.996 18.622 1.00 10.97 720 LEU B N 1
ATOM 11917 C CA . LEU B 1 720 ? 38.303 56.507 18.462 1.00 10.50 720 LEU B CA 1
ATOM 11918 C C . LEU B 1 720 ? 38.252 55.070 18.961 1.00 10.78 720 LEU B C 1
ATOM 11919 O O . LEU B 1 720 ? 39.259 54.360 18.939 1.00 10.83 720 LEU B O 1
ATOM 11924 N N . ARG B 1 721 ? 37.083 54.640 19.412 1.00 8.12 721 ARG B N 1
ATOM 11925 C CA . ARG B 1 721 ? 36.942 53.279 19.901 1.00 8.90 721 ARG B CA 1
ATOM 11926 C C . ARG B 1 721 ? 36.054 52.449 18.994 1.00 9.09 721 ARG B C 1
ATOM 11927 O O . ARG B 1 721 ? 35.135 52.961 18.354 1.00 7.50 721 ARG B O 1
ATOM 11935 N N . GLY B 1 722 ? 36.346 51.159 18.943 1.00 10.97 722 GLY B N 1
ATOM 11936 C CA . GLY B 1 722 ? 35.573 50.261 18.112 1.00 11.16 722 GLY B CA 1
ATOM 11937 C C . GLY B 1 722 ? 35.060 49.100 18.935 1.00 12.23 722 GLY B C 1
ATOM 11938 O O . GLY B 1 722 ? 35.683 48.697 19.919 1.00 11.04 722 GLY B O 1
ATOM 11939 N N . ARG B 1 723 ? 33.920 48.559 18.529 1.00 10.77 723 ARG B N 1
ATOM 11940 C CA . ARG B 1 723 ? 33.329 47.443 19.237 1.00 12.98 723 ARG B CA 1
ATOM 11941 C C . ARG B 1 723 ? 34.305 46.275 19.332 1.00 13.16 723 ARG B C 1
ATOM 11942 O O . ARG B 1 723 ? 34.991 45.948 18.366 1.00 13.96 723 ARG B O 1
ATOM 11950 N N . GLY B 1 724 ? 34.377 45.672 20.512 1.00 12.60 724 GLY B N 1
ATOM 11951 C CA . GLY B 1 724 ? 35.272 44.553 20.715 1.00 12.76 724 GLY B CA 1
ATOM 11952 C C . GLY B 1 724 ? 36.480 44.921 21.553 1.00 13.68 724 GLY B C 1
ATOM 11953 O O . GLY B 1 724 ? 37.408 44.123 21.685 1.00 14.51 724 GLY B O 1
ATOM 11954 N N . GLY B 1 725 ? 36.474 46.126 22.117 1.00 12.41 725 GLY B N 1
ATOM 11955 C CA . GLY B 1 725 ? 37.585 46.563 22.947 1.00 11.96 725 GLY B CA 1
ATOM 11956 C C . GLY B 1 725 ? 38.747 47.164 22.169 1.00 13.52 725 GLY B C 1
ATOM 11957 O O . GLY B 1 725 ? 39.903 47.037 22.571 1.00 13.05 725 GLY B O 1
ATOM 11958 N N . TYR B 1 726 ? 38.439 47.835 21.064 1.00 11.39 726 TYR B N 1
ATOM 11959 C CA . TYR B 1 726 ? 39.471 48.444 20.225 1.00 13.78 726 TYR B CA 1
ATOM 11960 C C . TYR B 1 726 ? 39.558 49.963 20.323 1.00 13.15 726 TYR B C 1
ATOM 11961 O O . TYR B 1 726 ? 38.537 50.645 20.436 1.00 13.74 726 TYR B O 1
ATOM 11970 N N . GLU B 1 727 ? 40.784 50.482 20.303 1.00 13.51 727 GLU B N 1
ATOM 11971 C CA . GLU B 1 727 ? 41.001 51.925 20.268 1.00 14.10 727 GLU B CA 1
ATOM 11972 C C . GLU B 1 727 ? 41.782 52.074 18.970 1.00 12.63 727 GLU B C 1
ATOM 11973 O O . GLU B 1 727 ? 42.786 51.388 18.763 1.00 13.52 727 GLU B O 1
ATOM 11979 N N . VAL B 1 728 ? 41.320 52.962 18.100 1.00 13.22 728 VAL B N 1
ATOM 11980 C CA . VAL B 1 728 ? 41.929 53.134 16.788 1.00 12.90 728 VAL B CA 1
ATOM 11981 C C . VAL B 1 728 ? 42.424 54.533 16.420 1.00 13.87 728 VAL B C 1
ATOM 11982 O O . VAL B 1 728 ? 41.824 55.540 16.793 1.00 11.86 728 VAL B O 1
ATOM 11986 N N . ASP B 1 729 ? 43.536 54.564 15.685 1.00 15.01 729 ASP B N 1
ATOM 11987 C CA . ASP B 1 729 ? 44.135 55.791 15.164 1.00 15.16 729 ASP B CA 1
ATOM 11988 C C . ASP B 1 729 ? 44.241 55.531 13.670 1.00 15.69 729 ASP B C 1
ATOM 11989 O O . ASP B 1 729 ? 44.516 54.403 13.256 1.00 15.38 729 ASP B O 1
ATOM 11994 N N . LEU B 1 730 ? 44.023 56.554 12.857 1.00 14.96 730 LEU B N 1
ATOM 11995 C CA . LEU B 1 730 ? 44.151 56.385 11.421 1.00 15.43 730 LEU B CA 1
ATOM 11996 C C . LEU B 1 730 ? 44.485 57.720 10.778 1.00 16.25 730 LEU B C 1
ATOM 11997 O O . LEU B 1 730 ? 44.087 58.781 11.272 1.00 16.05 730 LEU B O 1
ATOM 12002 N N . ALA B 1 731 ? 45.245 57.661 9.690 1.00 13.72 731 ALA B N 1
ATOM 12003 C CA . ALA B 1 731 ? 45.656 58.859 8.982 1.00 13.80 731 ALA B CA 1
ATOM 12004 C C . ALA B 1 731 ? 45.475 58.647 7.491 1.00 14.42 731 ALA B C 1
ATOM 12005 O O . ALA B 1 731 ? 45.543 57.520 7.002 1.00 12.52 731 ALA B O 1
ATOM 12007 N N . TRP B 1 732 ? 45.246 59.738 6.772 1.00 14.92 732 TRP B N 1
ATOM 12008 C CA . TRP B 1 732 ? 45.048 59.653 5.339 1.00 14.50 732 TRP B CA 1
ATOM 12009 C C . TRP B 1 732 ? 45.634 60.861 4.620 1.00 15.47 732 TRP B C 1
ATOM 12010 O O . TRP B 1 732 ? 45.774 61.946 5.193 1.00 12.94 732 TRP B O 1
ATOM 12021 N N . THR B 1 733 ? 45.996 60.653 3.360 1.00 17.38 733 THR B N 1
ATOM 12022 C CA . THR B 1 733 ? 46.564 61.706 2.538 1.00 18.29 733 THR B CA 1
ATOM 12023 C C . THR B 1 733 ? 46.038 61.514 1.129 1.00 18.60 733 THR B C 1
ATOM 12024 O O . THR B 1 733 ? 45.891 60.384 0.660 1.00 17.02 733 THR B O 1
ATOM 12028 N N . ASN B 1 734 ? 45.727 62.622 0.467 1.00 20.22 734 ASN B N 1
ATOM 12029 C CA . ASN B 1 734 ? 45.205 62.578 -0.890 1.00 23.14 734 ASN B CA 1
ATOM 12030 C C . ASN B 1 734 ? 43.956 61.696 -0.951 1.00 22.68 734 ASN B C 1
ATOM 12031 O O . ASN B 1 734 ? 43.758 60.935 -1.901 1.00 23.65 734 ASN B O 1
ATOM 12036 N N . GLY B 1 735 ? 43.124 61.800 0.082 1.00 21.13 735 GLY B N 1
ATOM 12037 C CA . GLY B 1 735 ? 41.887 61.038 0.139 1.00 20.04 735 GLY B CA 1
ATOM 12038 C C . GLY B 1 735 ? 42.000 59.526 0.249 1.00 19.00 735 GLY B C 1
ATOM 12039 O O . GLY B 1 735 ? 41.037 58.814 -0.036 1.00 18.84 735 GLY B O 1
ATOM 12040 N N . ALA B 1 736 ? 43.158 59.021 0.663 1.00 19.06 736 ALA B N 1
ATOM 12041 C CA . ALA B 1 736 ? 43.332 57.576 0.795 1.00 17.99 736 ALA B CA 1
ATOM 12042 C C . ALA B 1 736 ? 44.012 57.192 2.103 1.00 17.71 736 ALA B C 1
ATOM 12043 O O . ALA B 1 736 ? 44.981 57.828 2.519 1.00 18.44 736 ALA B O 1
ATOM 12045 N N . LEU B 1 737 ? 43.497 56.148 2.747 1.00 16.71 737 LEU B N 1
ATOM 12046 C CA . LEU B 1 737 ? 44.055 55.662 4.005 1.00 16.65 737 LEU B CA 1
ATOM 12047 C C . LEU B 1 737 ? 45.550 55.367 3.838 1.00 17.28 737 LEU B C 1
ATOM 12048 O O . LEU B 1 737 ? 45.963 54.707 2.882 1.00 16.28 737 LEU B O 1
ATOM 12053 N N . VAL B 1 738 ? 46.363 55.851 4.765 1.00 16.82 738 VAL B N 1
ATOM 12054 C CA . VAL B 1 738 ? 47.791 55.608 4.673 1.00 18.68 738 VAL B CA 1
ATOM 12055 C C . VAL B 1 738 ? 48.334 54.831 5.866 1.00 18.06 738 VAL B C 1
ATOM 12056 O O . VAL B 1 738 ? 49.240 54.015 5.714 1.00 16.63 738 VAL B O 1
ATOM 12060 N N . LYS B 1 739 ? 47.774 55.066 7.050 1.00 18.73 739 LYS B N 1
ATOM 12061 C CA . LYS B 1 739 ? 48.251 54.368 8.235 1.00 18.01 739 LYS B CA 1
ATOM 12062 C C . LYS B 1 739 ? 47.184 54.166 9.309 1.00 18.20 739 LYS B C 1
ATOM 12063 O O . LYS B 1 739 ? 46.336 55.027 9.535 1.00 16.68 739 LYS B O 1
ATOM 12069 N N . VAL B 1 740 ? 47.236 53.012 9.966 1.00 17.34 740 VAL B N 1
ATOM 12070 C CA . VAL B 1 740 ? 46.291 52.682 11.026 1.00 15.98 740 VAL B CA 1
ATOM 12071 C C . VAL B 1 740 ? 47.028 52.067 12.212 1.00 16.26 740 VAL B C 1
ATOM 12072 O O . VAL B 1 740 ? 48.002 51.336 12.038 1.00 15.84 740 VAL B O 1
ATOM 12076 N N . GLU B 1 741 ? 46.569 52.374 13.418 1.00 14.94 741 GLU B N 1
ATOM 12077 C CA . GLU B 1 741 ? 47.164 51.799 14.619 1.00 16.24 741 GLU B CA 1
ATOM 12078 C C . GLU B 1 741 ? 46.009 51.274 15.447 1.00 16.00 741 GLU B C 1
ATOM 12079 O O . GLU B 1 741 ? 45.067 52.006 15.746 1.00 15.39 741 GLU B O 1
ATOM 12085 N N . ILE B 1 742 ? 46.087 50.000 15.810 1.00 14.99 742 ILE B N 1
ATOM 12086 C CA . ILE B 1 742 ? 45.035 49.353 16.579 1.00 14.08 742 ILE B CA 1
ATOM 12087 C C . ILE B 1 742 ? 45.566 48.714 17.852 1.00 13.87 742 ILE B C 1
ATOM 12088 O O . ILE B 1 742 ? 46.615 48.068 17.840 1.00 13.44 742 ILE B O 1
ATOM 12093 N N . VAL B 1 743 ? 44.834 48.911 18.943 1.00 12.71 743 VAL B N 1
ATOM 12094 C CA . VAL B 1 743 ? 45.171 48.327 20.237 1.00 12.46 743 VAL B CA 1
ATOM 12095 C C . VAL B 1 743 ? 43.891 47.698 20.778 1.00 13.09 743 VAL B C 1
ATOM 12096 O O . VAL B 1 743 ? 42.857 48.360 20.873 1.00 12.39 743 VAL B O 1
ATOM 12100 N N . SER B 1 744 ? 43.963 46.416 21.115 1.00 12.99 744 SER B N 1
ATOM 12101 C CA . SER B 1 744 ? 42.816 45.687 21.638 1.00 13.03 744 SER B CA 1
ATOM 12102 C C . SER B 1 744 ? 43.013 45.361 23.108 1.00 14.10 744 SER B C 1
ATOM 12103 O O . SER B 1 744 ? 44.120 45.027 23.530 1.00 15.60 744 SER B O 1
ATOM 12106 N N . THR B 1 745 ? 41.942 45.457 23.890 1.00 12.53 745 THR B N 1
ATOM 12107 C CA . THR B 1 745 ? 42.039 45.136 25.308 1.00 13.08 745 THR B CA 1
ATOM 12108 C C . THR B 1 745 ? 41.787 43.641 25.486 1.00 12.99 745 THR B C 1
ATOM 12109 O O . THR B 1 745 ? 41.701 43.146 26.605 1.00 12.97 745 THR B O 1
ATOM 12113 N N . LYS B 1 746 ? 41.688 42.925 24.371 1.00 10.95 746 LYS B N 1
ATOM 12114 C CA . LYS B 1 746 ? 41.402 41.504 24.414 1.00 11.75 746 LYS B CA 1
ATOM 12115 C C . LYS B 1 746 ? 42.121 40.724 23.313 1.00 11.15 746 LYS B C 1
ATOM 12116 O O . LYS B 1 746 ? 42.195 41.169 22.168 1.00 9.56 746 LYS B O 1
ATOM 12122 N N . THR B 1 747 ? 42.654 39.558 23.668 1.00 10.53 747 THR B N 1
ATOM 12123 C CA . THR B 1 747 ? 43.330 38.706 22.695 1.00 11.82 747 THR B CA 1
ATOM 12124 C C . THR B 1 747 ? 42.217 38.047 21.888 1.00 11.03 747 THR B C 1
ATOM 12125 O O . THR B 1 747 ? 41.371 37.360 22.442 1.00 11.31 747 THR B O 1
ATOM 12129 N N . GLN B 1 748 ? 42.212 38.267 20.581 1.00 11.62 748 GLN B N 1
ATOM 12130 C CA . GLN B 1 748 ? 41.161 37.716 19.735 1.00 10.98 748 GLN B CA 1
ATOM 12131 C C . GLN B 1 748 ? 41.543 37.888 18.274 1.00 11.00 748 GLN B C 1
ATOM 12132 O O . GLN B 1 748 ? 42.646 38.326 17.961 1.00 10.58 748 GLN B O 1
ATOM 12138 N N . THR B 1 749 ? 40.615 37.549 17.387 1.00 10.68 749 THR B N 1
ATOM 12139 C CA . THR B 1 749 ? 40.833 37.705 15.957 1.00 11.72 749 THR B CA 1
ATOM 12140 C C . THR B 1 749 ? 40.258 39.051 15.559 1.00 12.47 749 THR B C 1
ATOM 12141 O O . THR B 1 749 ? 39.082 39.318 15.797 1.00 13.06 749 THR B O 1
ATOM 12145 N N . CYS B 1 750 ? 41.091 39.902 14.973 1.00 13.53 750 CYS B N 1
ATOM 12146 C CA . CYS B 1 750 ? 40.648 41.219 14.530 1.00 14.65 750 CYS B CA 1
ATOM 12147 C C . CYS B 1 750 ? 40.401 41.198 13.024 1.00 15.29 750 CYS B C 1
ATOM 12148 O O . CYS B 1 750 ? 41.226 40.697 12.260 1.00 15.34 750 CYS B O 1
ATOM 12151 N N . GLU B 1 751 ? 39.265 41.734 12.597 1.00 15.31 751 GLU B N 1
ATOM 12152 C CA . GLU B 1 751 ? 38.961 41.772 11.176 1.00 17.65 751 GLU B CA 1
ATOM 12153 C C . GLU B 1 751 ? 38.791 43.235 10.762 1.00 18.89 751 GLU B C 1
ATOM 12154 O O . GLU B 1 751 ? 38.124 44.016 11.455 1.00 17.19 751 GLU B O 1
ATOM 12160 N N . VAL B 1 752 ? 39.412 43.605 9.643 1.00 18.07 752 VAL B N 1
ATOM 12161 C CA . VAL B 1 752 ? 39.352 44.977 9.150 1.00 18.31 752 VAL B CA 1
ATOM 12162 C C . VAL B 1 752 ? 38.972 45.072 7.672 1.00 19.04 752 VAL B C 1
ATOM 12163 O O . VAL B 1 752 ? 39.162 44.128 6.903 1.00 20.97 752 VAL B O 1
ATOM 12167 N N . LEU B 1 753 ? 38.430 46.221 7.285 1.00 19.80 753 LEU B N 1
ATOM 12168 C CA . LEU B 1 753 ? 38.046 46.460 5.899 1.00 21.57 753 LEU B CA 1
ATOM 12169 C C . LEU B 1 753 ? 38.676 47.772 5.461 1.00 23.00 753 LEU B C 1
ATOM 12170 O O . LEU B 1 753 ? 38.279 48.850 5.913 1.00 22.66 753 LEU B O 1
ATOM 12175 N N . THR B 1 754 ? 39.673 47.667 4.588 1.00 24.88 754 THR B N 1
ATOM 12176 C CA . THR B 1 754 ? 40.372 48.830 4.060 1.00 27.27 754 THR B CA 1
ATOM 12177 C C . THR B 1 754 ? 40.213 48.793 2.539 1.00 28.50 754 THR B C 1
ATOM 12178 O O . THR B 1 754 ? 40.056 47.723 1.951 1.00 27.95 754 THR B O 1
ATOM 12182 N N . ARG B 1 755 ? 40.246 49.953 1.899 1.00 31.60 755 ARG B N 1
ATOM 12183 C CA . ARG B 1 755 ? 40.088 49.993 0.449 1.00 34.94 755 ARG B CA 1
ATOM 12184 C C . ARG B 1 755 ? 41.395 49.698 -0.270 1.00 35.12 755 ARG B C 1
ATOM 12185 O O . ARG B 1 755 ? 41.409 49.465 -1.480 1.00 36.47 755 ARG B O 1
ATOM 12193 N N . ILE B 1 756 ? 42.492 49.703 0.479 1.00 35.02 756 ILE B N 1
ATOM 12194 C CA . ILE B 1 756 ? 43.808 49.446 -0.090 1.00 35.60 756 ILE B CA 1
ATOM 12195 C C . ILE B 1 756 ? 44.493 48.327 0.679 1.00 34.89 756 ILE B C 1
ATOM 12196 O O . ILE B 1 756 ? 44.157 48.070 1.833 1.00 34.88 756 ILE B O 1
ATOM 12201 N N . SER B 1 757 ? 45.453 47.663 0.043 1.00 33.48 757 SER B N 1
ATOM 12202 C CA . SER B 1 757 ? 46.169 46.568 0.685 1.00 32.28 757 SER B CA 1
ATOM 12203 C C . SER B 1 757 ? 47.095 47.118 1.756 1.00 31.13 757 SER B C 1
ATOM 12204 O O . SER B 1 757 ? 47.829 48.079 1.525 1.00 29.73 757 SER B O 1
ATOM 12215 N N . ARG B 1 759 ? 49.884 46.179 5.174 1.00 25.13 759 ARG B N 1
ATOM 12216 C CA . ARG B 1 759 ? 50.781 45.207 5.786 1.00 24.18 759 ARG B CA 1
ATOM 12217 C C . ARG B 1 759 ? 50.657 45.424 7.294 1.00 21.11 759 ARG B C 1
ATOM 12218 O O . ARG B 1 759 ? 50.538 46.557 7.760 1.00 20.16 759 ARG B O 1
ATOM 12226 N N . ILE B 1 760 ? 50.684 44.339 8.052 1.00 18.20 760 ILE B N 1
ATOM 12227 C CA . ILE B 1 760 ? 50.544 44.432 9.496 1.00 18.15 760 ILE B CA 1
ATOM 12228 C C . ILE B 1 760 ? 51.858 44.192 10.218 1.00 16.94 760 ILE B C 1
ATOM 12229 O O . ILE B 1 760 ? 52.594 43.266 9.892 1.00 18.07 760 ILE B O 1
ATOM 12234 N N . THR B 1 761 ? 52.156 45.037 11.192 1.00 17.33 761 THR B N 1
ATOM 12235 C CA . THR B 1 761 ? 53.357 44.858 11.988 1.00 17.46 761 THR B CA 1
ATOM 12236 C C . THR B 1 761 ? 53.025 45.130 13.445 1.00 17.36 761 THR B C 1
ATOM 12237 O O . THR B 1 761 ? 52.093 45.878 13.758 1.00 15.35 761 THR B O 1
ATOM 12241 N N . GLU B 1 762 ? 53.777 44.481 14.324 1.00 17.10 762 GLU B N 1
ATOM 12242 C CA . GLU B 1 762 ? 53.639 44.635 15.763 1.00 17.79 762 GLU B CA 1
ATOM 12243 C C . GLU B 1 762 ? 55.093 44.679 16.210 1.00 19.08 762 GLU B C 1
ATOM 12244 O O . GLU B 1 762 ? 55.874 43.795 15.858 1.00 19.05 762 GLU B O 1
ATOM 12250 N N . SER B 1 763 ? 55.461 45.719 16.952 1.00 19.26 763 SER B N 1
ATOM 12251 C CA . SER B 1 763 ? 56.841 45.885 17.399 1.00 19.58 763 SER B CA 1
ATOM 12252 C C . SER B 1 763 ? 57.792 45.824 16.197 1.00 18.52 763 SER B C 1
ATOM 12253 O O . SER B 1 763 ? 58.893 45.286 16.294 1.00 17.74 763 SER B O 1
ATOM 12256 N N . GLY B 1 764 ? 57.350 46.361 15.063 1.00 18.31 764 GLY B N 1
ATOM 12257 C CA . GLY B 1 764 ? 58.183 46.373 13.871 1.00 18.60 764 GLY B CA 1
ATOM 12258 C C . GLY B 1 764 ? 58.251 45.082 13.071 1.00 19.22 764 GLY B C 1
ATOM 12259 O O . GLY B 1 764 ? 58.731 45.081 11.939 1.00 19.20 764 GLY B O 1
ATOM 12260 N N . GLU B 1 765 ? 57.786 43.977 13.643 1.00 20.10 765 GLU B N 1
ATOM 12261 C CA . GLU B 1 765 ? 57.813 42.703 12.931 1.00 20.16 765 GLU B CA 1
ATOM 12262 C C . GLU B 1 765 ? 56.464 42.441 12.256 1.00 19.99 765 GLU B C 1
ATOM 12263 O O . GLU B 1 765 ? 55.420 42.845 12.758 1.00 17.21 765 GLU B O 1
ATOM 12269 N N . GLU B 1 766 ? 56.494 41.755 11.120 1.00 20.03 766 GLU B N 1
ATOM 12270 C CA . GLU B 1 766 ? 55.275 41.469 10.373 1.00 22.19 766 GLU B CA 1
ATOM 12271 C C . GLU B 1 766 ? 54.305 40.523 11.073 1.00 21.13 766 GLU B C 1
ATOM 12272 O O . GLU B 1 766 ? 54.710 39.555 11.718 1.00 20.20 766 GLU B O 1
ATOM 12278 N N . VAL B 1 767 ? 53.017 40.821 10.937 1.00 19.43 767 VAL B N 1
ATOM 12279 C CA . VAL B 1 767 ? 51.966 39.997 11.515 1.00 20.53 767 VAL B CA 1
ATOM 12280 C C . VAL B 1 767 ? 51.177 39.394 10.357 1.00 21.37 767 VAL B C 1
ATOM 12281 O O . VAL B 1 767 ? 50.750 40.105 9.446 1.00 19.65 767 VAL B O 1
ATOM 12285 N N . GLU B 1 768 ? 50.998 38.080 10.390 1.00 23.36 768 GLU B N 1
ATOM 12286 C CA . GLU B 1 768 ? 50.273 37.402 9.331 1.00 27.03 768 GLU B CA 1
ATOM 12287 C C . GLU B 1 768 ? 48.808 37.819 9.321 1.00 27.72 768 GLU B C 1
ATOM 12288 O O . GLU B 1 768 ? 48.156 37.874 10.365 1.00 26.96 768 GLU B O 1
ATOM 12294 N N . GLY B 1 769 ? 48.302 38.119 8.131 1.00 27.82 769 GLY B N 1
ATOM 12295 C CA . GLY B 1 769 ? 46.916 38.515 7.992 1.00 30.15 769 GLY B CA 1
ATOM 12296 C C . GLY B 1 769 ? 46.279 37.785 6.826 1.00 31.77 769 GLY B C 1
ATOM 12297 O O . GLY B 1 769 ? 46.869 37.696 5.750 1.00 31.59 769 GLY B O 1
ATOM 12298 N N . ASP B 1 770 ? 45.083 37.246 7.039 1.00 33.92 770 ASP B N 1
ATOM 12299 C CA . ASP B 1 770 ? 44.374 36.534 5.983 1.00 35.23 770 ASP B CA 1
ATOM 12300 C C . ASP B 1 770 ? 43.408 37.460 5.257 1.00 34.84 770 ASP B C 1
ATOM 12301 O O . ASP B 1 770 ? 42.484 38.010 5.864 1.00 31.28 770 ASP B O 1
ATOM 12306 N N . VAL B 1 771 ? 43.637 37.639 3.961 1.00 34.83 771 VAL B N 1
ATOM 12307 C CA . VAL B 1 771 ? 42.767 38.472 3.143 1.00 37.05 771 VAL B CA 1
ATOM 12308 C C . VAL B 1 771 ? 41.599 37.577 2.751 1.00 38.09 771 VAL B C 1
ATOM 12309 O O . VAL B 1 771 ? 41.686 36.798 1.805 1.00 38.63 771 VAL B O 1
ATOM 12313 N N . LEU B 1 772 ? 40.511 37.696 3.503 1.00 39.27 772 LEU B N 1
ATOM 12314 C CA . LEU B 1 772 ? 39.313 36.889 3.310 1.00 41.35 772 LEU B CA 1
ATOM 12315 C C . LEU B 1 772 ? 38.439 37.265 2.116 1.00 43.01 772 LEU B C 1
ATOM 12316 O O . LEU B 1 772 ? 38.877 37.929 1.174 1.00 42.27 772 LEU B O 1
ATOM 12321 N N . ASP B 1 773 ? 37.189 36.813 2.197 1.00 45.71 773 ASP B N 1
ATOM 12322 C CA . ASP B 1 773 ? 36.148 37.042 1.198 1.00 47.33 773 ASP B CA 1
ATOM 12323 C C . ASP B 1 773 ? 36.408 38.229 0.285 1.00 47.76 773 ASP B C 1
ATOM 12324 O O . ASP B 1 773 ? 36.472 38.087 -0.938 1.00 47.34 773 ASP B O 1
ATOM 12329 N N . SER B 1 774 ? 36.544 39.401 0.898 1.00 47.72 774 SER B N 1
ATOM 12330 C CA . SER B 1 774 ? 36.770 40.642 0.172 1.00 48.39 774 SER B CA 1
ATOM 12331 C C . SER B 1 774 ? 38.076 41.306 0.601 1.00 48.22 774 SER B C 1
ATOM 12332 O O . SER B 1 774 ? 39.068 40.632 0.882 1.00 49.42 774 SER B O 1
ATOM 12335 N N . GLY B 1 775 ? 38.068 42.635 0.634 1.00 47.87 775 GLY B N 1
ATOM 12336 C CA . GLY B 1 775 ? 39.245 43.369 1.052 1.00 45.17 775 GLY B CA 1
ATOM 12337 C C . GLY B 1 775 ? 39.359 43.234 2.555 1.00 43.35 775 GLY B C 1
ATOM 12338 O O . GLY B 1 775 ? 40.185 43.891 3.194 1.00 44.45 775 GLY B O 1
ATOM 12339 N N . ARG B 1 776 ? 38.510 42.384 3.126 1.00 39.71 776 ARG B N 1
ATOM 12340 C CA . ARG B 1 776 ? 38.536 42.163 4.560 1.00 36.43 776 ARG B CA 1
ATOM 12341 C C . ARG B 1 776 ? 39.707 41.265 4.902 1.00 33.47 776 ARG B C 1
ATOM 12342 O O . ARG B 1 776 ? 39.938 40.242 4.259 1.00 32.83 776 ARG B O 1
ATOM 12358 N N . SER B 1 778 ? 41.693 39.502 8.309 1.00 20.18 778 SER B N 1
ATOM 12359 C CA . SER B 1 778 ? 41.643 39.198 9.726 1.00 18.65 778 SER B CA 1
ATOM 12360 C C . SER B 1 778 ? 43.054 38.817 10.145 1.00 17.99 778 SER B C 1
ATOM 12361 O O . SER B 1 778 ? 43.869 38.390 9.325 1.00 17.63 778 SER B O 1
ATOM 12364 N N . PHE B 1 779 ? 43.344 38.999 11.423 1.00 16.39 779 PHE B N 1
ATOM 12365 C CA . PHE B 1 779 ? 44.648 38.671 11.967 1.00 16.22 779 PHE B CA 1
ATOM 12366 C C . PHE B 1 779 ? 44.499 38.596 13.477 1.00 16.10 779 PHE B C 1
ATOM 12367 O O . PHE B 1 779 ? 43.554 39.148 14.040 1.00 15.76 779 PHE B O 1
ATOM 12375 N N . GLN B 1 780 ? 45.413 37.888 14.126 1.00 16.46 780 GLN B N 1
ATOM 12376 C CA . GLN B 1 780 ? 45.352 37.733 15.572 1.00 17.32 780 GLN B CA 1
ATOM 12377 C C . GLN B 1 780 ? 45.976 38.908 16.305 1.00 15.44 780 GLN B C 1
ATOM 12378 O O . GLN B 1 780 ? 47.071 39.351 15.964 1.00 13.94 780 GLN B O 1
ATOM 12384 N N . VAL B 1 781 ? 45.265 39.420 17.305 1.00 13.98 781 VAL B N 1
ATOM 12385 C CA . VAL B 1 781 ? 45.791 40.510 18.114 1.00 13.09 781 VAL B CA 1
ATOM 12386 C C . VAL B 1 781 ? 45.864 40.023 19.553 1.00 13.59 781 VAL B C 1
ATOM 12387 O O . VAL B 1 781 ? 45.033 39.228 19.994 1.00 14.13 781 VAL B O 1
ATOM 12391 N N . GLU B 1 782 ? 46.878 40.486 20.273 1.00 13.17 782 GLU B N 1
ATOM 12392 C CA . GLU B 1 782 ? 47.052 40.113 21.668 1.00 15.24 782 GLU B CA 1
ATOM 12393 C C . GLU B 1 782 ? 46.747 41.354 22.493 1.00 14.45 782 GLU B C 1
ATOM 12394 O O . GLU B 1 782 ? 47.145 42.465 22.133 1.00 14.15 782 GLU B O 1
ATOM 12400 N N . LYS B 1 783 ? 46.038 41.161 23.597 1.00 14.73 783 LYS B N 1
ATOM 12401 C CA . LYS B 1 783 ? 45.650 42.272 24.443 1.00 16.03 783 LYS B CA 1
ATOM 12402 C C . LYS B 1 783 ? 46.806 43.202 24.794 1.00 15.35 783 LYS B C 1
ATOM 12403 O O . LYS B 1 783 ? 47.885 42.754 25.183 1.00 15.18 783 LYS B O 1
ATOM 12409 N N . GLY B 1 784 ? 46.576 44.500 24.621 1.00 13.23 784 GLY B N 1
ATOM 12410 C CA . GLY B 1 784 ? 47.588 45.487 24.953 1.00 13.37 784 GLY B CA 1
ATOM 12411 C C . GLY B 1 784 ? 48.600 45.866 23.888 1.00 12.58 784 GLY B C 1
ATOM 12412 O O . GLY B 1 784 ? 49.117 46.980 23.902 1.00 12.84 784 GLY B O 1
ATOM 12413 N N . LYS B 1 785 ? 48.896 44.961 22.963 1.00 12.98 785 LYS B N 1
ATOM 12414 C CA . LYS B 1 785 ? 49.883 45.271 21.936 1.00 13.96 785 LYS B CA 1
ATOM 12415 C C . LYS B 1 785 ? 49.333 46.212 20.873 1.00 13.31 785 LYS B C 1
ATOM 12416 O O . LYS B 1 785 ? 48.127 46.274 20.645 1.00 13.00 785 LYS B O 1
ATOM 12422 N N . ARG B 1 786 ? 50.226 46.957 20.232 1.00 14.46 786 ARG B N 1
ATOM 12423 C CA . ARG B 1 786 ? 49.822 47.898 19.198 1.00 14.58 786 ARG B CA 1
ATOM 12424 C C . ARG B 1 786 ? 50.134 47.347 17.816 1.00 15.47 786 ARG B C 1
ATOM 12425 O O . ARG B 1 786 ? 51.283 47.017 17.506 1.00 15.33 786 ARG B O 1
ATOM 12433 N N . TYR B 1 787 ? 49.101 47.237 16.991 1.00 14.25 787 TYR B N 1
ATOM 12434 C CA . TYR B 1 787 ? 49.278 46.738 15.642 1.00 15.42 787 TYR B CA 1
ATOM 12435 C C . TYR B 1 787 ? 49.160 47.906 14.684 1.00 16.10 787 TYR B C 1
ATOM 12436 O O . TYR B 1 787 ? 48.249 48.720 14.791 1.00 16.91 787 TYR B O 1
ATOM 12445 N N . VAL B 1 788 ? 50.108 47.994 13.761 1.00 17.35 788 VAL B N 1
ATOM 12446 C CA . VAL B 1 788 ? 50.125 49.072 12.788 1.00 17.34 788 VAL B CA 1
ATOM 12447 C C . VAL B 1 788 ? 49.914 48.549 11.376 1.00 18.46 788 VAL B C 1
ATOM 12448 O O . VAL B 1 788 ? 50.454 47.508 10.993 1.00 17.20 788 VAL B O 1
ATOM 12452 N N . LEU B 1 789 ? 49.110 49.272 10.610 1.00 16.96 789 LEU B N 1
ATOM 12453 C CA . LEU B 1 789 ? 48.837 48.901 9.236 1.00 19.88 789 LEU B CA 1
ATOM 12454 C C . LEU B 1 789 ? 49.398 49.991 8.337 1.00 20.85 789 LEU B C 1
ATOM 12455 O O . LEU B 1 789 ? 49.163 51.176 8.575 1.00 21.65 789 LEU B O 1
ATOM 12460 N N . ASN B 1 790 ? 50.162 49.587 7.326 1.00 21.34 790 ASN B N 1
ATOM 12461 C CA . ASN B 1 790 ? 50.735 50.525 6.364 1.00 21.77 790 ASN B CA 1
ATOM 12462 C C . ASN B 1 790 ? 50.381 50.024 4.966 1.00 23.39 790 ASN B C 1
ATOM 12463 O O . ASN B 1 790 ? 50.152 48.829 4.772 1.00 22.47 790 ASN B O 1
ATOM 12468 N N . ARG B 1 791 ? 50.327 50.927 3.994 1.00 26.11 791 ARG B N 1
ATOM 12469 C CA . ARG B 1 791 ? 50.001 50.521 2.630 1.00 29.45 791 ARG B CA 1
ATOM 12470 C C . ARG B 1 791 ? 51.009 49.471 2.169 1.00 30.04 791 ARG B C 1
ATOM 12471 O O . ARG B 1 791 ? 52.150 49.509 2.669 1.00 29.69 791 ARG B O 1
#

Foldseek 3Di:
DKAKDQDFAPDPQQAAWAFQQAKIWFRLAQFKTKIFIFGQLAWAAWQDPWFALVLQVCQVVLQVCQLVVVQVVSQQSNLQGAQATFGATPFIKIKHPQDRDFDGRWMWMQDLLQSWIKTWTHDPRKIKMWIWHQFNVLGWIKIKIFIRDQLPDKIFIATDHPADWDWDDCKTKIKDFHANAAAAPPDPDPPRTHRDDVVGQTIKMKIKHKDFADADWDQDPRGIIGSTGMMMMIMHMDAQQDLVVLGGDPPRDGVVVGVVSVVVVVVDDPVRRSVSRRVVSNVQLVLKDWWLDAFPDDPPHLLVVLAPQFVVGVVVLRVLLSVLSSLVRNQAPPHAAQFQFRRDDRDRNDHSSSFHFQLFQNVSCLVCQQVRNLNSLNNLLSLLVQLQVVQQVNLCSSHVFFFGWAAGTQHSSNDRHFHCNSRNDRCLRRVGGRSLQSLVSQLQSCLFAVPLCSLVPRNLVNLSVLRSVLRQWDQRPVGATKHPQHHQHPWFFDDPLDTGGTHMHFLSLLSSLLSLVSNLVSCVVVVHDPVSNVVSVVNNVRHLDWDQEPQLAGGRGSDRTHTNDQQDLDLRSCVCLPPNVNDACVNDVSNLVNNVVSLVSNDLFWALLSLLRVLLSVLRVLAQQSSSVSSSLSHEDDPVPPAISWHAHSSRATDSPPGTNSSSNSSNSSVSSCWAAPPPAIEHSSHHHQVSAWIKMFNTTHGQAKGKIWIHHRPATFKIKIAHQAWDKHKYAGPDAWKDWPRHTFDADDDPNRMIGTDHHGTMIMDGD/DKAKDQDFAPDPQQAFWAFQQAKIWFRLAQFKTKIWIFGQLAWAAWQDPWFALVLQVCQVVLQVCQLVVVQVVSQQVNLQGAQATFGAGPWIKIKHPQDRDFDGRWMWIQDLLQRWIKTWTHDPNKIKMWIWHQFNVLGWIKIKIFIRDQLPDKIFIAIDHPADWDWDDCKTKIKAFHFNAAAAPPDPDPPRTHHDDSVGQTIKMKIKHKDFAAADWHQDPRGIIGSGGMMMMIMHMDAQQDLVVLGGDPVDDGVVVRVVSVVVVVVDDPVVRSVSRRVVSNVQLVLKDWWLDAFPDDPPHLLVCLAPQFVVGVVVLRVLLSVLSSLVRNQAPPHAAQFQQSGDDRDRNPHSSSFHFQLFQNVSCLCCQQVRNLNSLNNLLSLLVQLQVVQQVNLCSSHVFFGGWAAGTQHSSNHRAFHCNSRNDRCQARVGGRSLQSLVSQLQSCLQAVDLCSLVPRNLVNLSVLRSVLRQWDQRPVGATKHPQHAQHPWFFDDDPDTGGTHMHFLSLLSSLLSLVSNLVSCVVVVHDPPSNVSSVVNNVRHLDWDQEPLLAGARGSDNTHTPDLQPLDLRSCVCLPPNVCDACVNDVSNLVNNVSSLVSNDLFWFLLSLLRVLLSVLSVLAQQSNSVSSSLSHEDDPVDPATSWHAHSSRATPSPPGTNSSSNSSNSSVSSCWAAPPPAIEHSSHHHQVSAWIKMFNTTHGQAKGKIWTHHRPATFKMKIAHQAWDKHKYAGPDAWKDWPRHTFDDDCPPHNMIGTDHHGTMMMDGD

Radius of gyration: 38.52 Å; Cα contacts (8 Å, |Δi|>4): 3872; chains: 2; bounding box: 78×126×61 Å